Protein AF-0000000070212204 (afdb_homodimer)

Organism: Alternaria alternata (NCBI:txid5599)

pLDDT: mean 87.78, std 20.11, range [20.36, 98.94]

Sequence (1018 aa):
MLTKSFLTSSMLAALAAAAPAPQDGYSVAPQEVGDVAGYTDADASFSVTFMPAGTPASVFGPDSQVAAIPTAPGSAPPRRSSDVTGATSHGPYDGTPTTTGAAKAPTTIGTVIPPLGPAPTATYYNTDGKPQNPMPIPYQPAGGLGTNGTEPRYMVNSDFDFESITLGLYQEWIELDSFNNGLAVFSEQEFLDAGLTAEDRAYIAFMAIQETGHATLLTNMLGETAPPQCTYNYPYRTVREFIDWNMKLTRFGESGVWGFLAHMDAREVANLLSQSIATEARQQISFRQMLGLPPQPVWFETGIPQSWQWTYLAPYISSCPENTTRLAWQNFPALFIDNQPNPNRFSPNDTKPHEVAGDRVADPADSTIPADESCVNINGTEHPGYSCGPAIARNRSEPLSFPGKLVNLTWENPGLAVGPNNSYITDTAAGAPAFVAWVSQLNLTYTPLEITGNNTGYTYQPAGEVYEGDPAVNDTMFVALTDANPFLTPFNLSMINPHVVALGLYQAGMLTKSFLTSSMLAALAAAAPAPQDGYSVAPQEVGDVAGYTDADASFSVTFMPAGTPASVFGPDSQVAAIPTAPGSAPPRRSSDVTGATSHGPYDGTPTTTGAAKAPTTIGTVIPPLGPAPTATYYNTDGKPQNPMPIPYQPAGGLGTNGTEPRYMVNSDFDFESITLGLYQEWIELDSFNNGLAVFSEQEFLDAGLTAEDRAYIAFMAIQETGHATLLTNMLGETAPPQCTYNYPYRTVREFIDWNMKLTRFGESGVWGFLAHMDAREVANLLSQSIATEARQQISFRQMLGLPPQPVWFETGIPQSWQWTYLAPYISSCPENTTRLAWQNFPALFIDNQPNPNRFSPNDTKPHEVAGDRVADPADSTIPADESCVNINGTEHPGYSCGPAIARNRSEPLSFPGKLVNLTWENPGLAVGPNNSYITDTAAGAPAFVAWVSQLNLTYTPLEITGNNTGYTYQPAGEVYEGDPAVNDTMFVALTDANPFLTPFNLSMINPHVVALGLYQAG

Radius of gyration: 29.25 Å; Cα contacts (8 Å, |Δi|>4): 2315; chains: 2; bounding box: 67×158×64 Å

Secondary structure (DSSP, 8-state):
-----------------------TT---------S-TT-TT----------TT----S---PPPP--B-------PPPP----S-S---BS---S--SS-SS---S-B--S------B-TT-----SSSS--S-BSSTT--S--TT-SSPBP--S--SHHHHHHHHHHHHHHHHHHHHHHHHHHHS-HHHHHHTT--HHHHHHHHHHHHHHHHHHHHHHHHH-TT-----EE----SSHHHHHHHHHHHHHHHHHHHHHHGGG-S-HHHHHHHHHHHHHHHHHHHHHHHHTTS-S--SSS-----HHHHHHHHGGGEEE--TTPPP-----PPBEEETT---TTBS-GGGPPTT-BSSSSTTPPBP----GGGB-TTS-TTTSTTT--SS-S----SS-S--TTBEEEEEEPPS--EESSTT-EE------S--EEEEEETTEEEEEE-EEEETTEEEEE----BSSTT-BSS-SEEEEEEESS-----GGGGGGGGGGEEEEEEEE--/-----------------------TT---------S-TT-TT----------------S---PPPP--B-------PPPP----S-S---BS---S--SS-SS---S-B--S------B-TT-----SSSS--S-BSSTT--S--TT-SSPBP--S--SHHHHHHHHHHHHHHHHHHHHHHHHHHHS-HHHHHHTT--HHHHHHHHHHHHHHHHHHHHHHHHH-TT-----EE----SSHHHHHHHHHHHHHHHHHHHHHHGGG-S-HHHHHHHHHHHHHHHHHHHHHHHHTTS-S--SSS-----HHHHHHHHGGGEEE--TTPPP-----PPBEEETT---TTBS-GGGPPTT-BSSSSTTPPBP----GGGB-TTS-TTTSTTT--SS-S----SS-S--TTBEEEEEEPPS--EESSTT-EE------S--EEEEEETTEEEEEE-EEEETTEEEEE----BSSTT-BSS-SEEEEEEESS-----GGGGGGGGGGEEEEEEEE--

InterPro domains:
  IPR039254 Protein Rds1 [PTHR38705] (68-509)

Foldseek 3Di:
DDPPPPPDPPPPPPPPPDPPDPPPPVLPPVPPVPDPPPCPPVPPVDPPPPPDDDDDDPDDDDDDDDDDDDDDDDDDPDFDDVPCVDDFDADAADDADPFFAFDDDPDDDDDADDDDDDDPPPDDDDDDPDQDDDAPDPPHGPDDPPPPPDDADQAADDPLRQQLLLLLLQLLQVLLVLLVVLLVPDDQVLCVVLVHHPVNNVVSNVVSVLSRVSNRSSCVRNDPQRFDHFYWYALDDGSLQSLLLSLLSLQLSLQQCVQCLVVGPRVNNSVVVVVSSVVSLVVNLQSQLQQLHFSDQAPFFHHDHSLQSCQQSFQTGRAGDPPRDGHRHAHAWAKDFQLFFASQFLASVPGDGPQFSDDGFSGHGNNPDDPVGGQSPPDCVVPAQRHSHRDNGHNHSHFSADFFDKTKMAIDAWQFFGDDSSRYTHDALADDFFWKWWTFGWDTDIWGWADDDDRITITTHHQDAPDVPGGRDAAKTKMFTFNDRDDDTSNPNCSRRNGGNHIHIHGRD/DPPPPPPPPPPPPPPPPDPPDPPPPVLPPVPPVPDPPPCPPVPPVDPPVPPPDDPDDPDDDDDDDDDDDDDDDDDDPDFDDVPCVDDFDADAADDDDPFFAFDDDPDDDDDADDDDDDDPPPDDDDDDPDQDDDAPDPPHGPDDPPPPPDDADQAADDPLRQQLLLLLLQLLQVLLVLLVVLLVPDDQVLCVVLVHHPVNNVVSNVVSVLSRVSNRSSCVRNDPQRFDHFHWYALDDGSLQSLLLSLLSLQLSLQQCVQCLVVGPRVNNSVVVVVSSVVSLVVNLQSQLQQLHFSDQAPFFHHDHSLQSCQQSFQTGRAGDPPRDGHRHAHAWAKDFQLFFASQFLASVPGHGPQFSDDGFSGHGNNPDDPVGGQSPPDCVVPAQRHSHRDNGHNHSHFSADFFDKTKMAIDAWQFFGDDSSRYTHDALADDFFWKWWTFGWDTDIWGWAADDDRITITTHHQDAPDVPGGRDAAKTKMFTFNDDDDDTSNVNCSRRNGGNHIHIHGRD

Structure (mmCIF, N/CA/C/O backbone):
data_AF-0000000070212204-model_v1
#
loop_
_entity.id
_entity.type
_entity.pdbx_description
1 polymer 'Stress response protein Rds1'
#
loop_
_atom_site.group_PDB
_atom_site.id
_atom_site.type_symbol
_atom_site.label_atom_id
_atom_site.label_alt_id
_atom_site.label_comp_id
_atom_site.label_asym_id
_atom_site.label_entity_id
_atom_site.label_seq_id
_atom_site.pdbx_PDB_ins_code
_atom_site.Cartn_x
_atom_site.Cartn_y
_atom_site.Cartn_z
_atom_site.occupancy
_atom_site.B_iso_or_equiv
_atom_site.auth_seq_id
_atom_site.auth_comp_id
_atom_site.auth_asym_id
_atom_site.auth_atom_id
_atom_site.pdbx_PDB_model_num
ATOM 1 N N . MET A 1 1 ? -9.695 78.625 -32.844 1 25.23 1 MET A N 1
ATOM 2 C CA . MET A 1 1 ? -10.172 78.312 -31.5 1 25.23 1 MET A CA 1
ATOM 3 C C . MET A 1 1 ? -10.93 77 -31.469 1 25.23 1 MET A C 1
ATOM 5 O O . MET A 1 1 ? -11.852 76.75 -32.281 1 25.23 1 MET A O 1
ATOM 9 N N . LEU A 1 2 ? -10.305 75.812 -30.984 1 24.42 2 LEU A N 1
ATOM 10 C CA . LEU A 1 2 ? -10.328 74.375 -31.141 1 24.42 2 LEU A CA 1
ATOM 11 C C . LEU A 1 2 ? -11.562 73.812 -30.484 1 24.42 2 LEU A C 1
ATOM 13 O O . LEU A 1 2 ? -11.82 74 -29.312 1 24.42 2 LEU A O 1
ATOM 17 N N . THR A 1 3 ? -12.609 73.625 -31.234 1 20.45 3 THR A N 1
ATOM 18 C CA . THR A 1 3 ? -13.938 73.062 -30.953 1 20.45 3 THR A CA 1
ATOM 19 C C . THR A 1 3 ? -13.859 71.75 -30.219 1 20.45 3 THR A C 1
ATOM 21 O O . THR A 1 3 ? -13.211 70.812 -30.688 1 20.45 3 THR A O 1
ATOM 24 N N . LYS A 1 4 ? -13.898 71.812 -28.875 1 23.97 4 LYS A N 1
ATOM 25 C CA . LYS A 1 4 ? -13.836 70.875 -27.781 1 23.97 4 LYS A CA 1
ATOM 26 C C . LYS A 1 4 ? -14.875 69.75 -27.969 1 23.97 4 LYS A C 1
ATOM 28 O O . LYS A 1 4 ? -16.078 70 -27.906 1 23.97 4 LYS A O 1
ATOM 33 N N . SER A 1 5 ? -14.68 68.812 -28.953 1 22.23 5 SER A N 1
ATOM 34 C CA . SER A 1 5 ? -15.594 67.688 -29.297 1 22.23 5 SER A CA 1
ATOM 35 C C . SER A 1 5 ? -15.891 66.812 -28.094 1 22.23 5 SER A C 1
ATOM 37 O O . SER A 1 5 ? -14.977 66.375 -27.406 1 22.23 5 SER A O 1
ATOM 39 N N . PHE A 1 6 ? -16.969 67.062 -27.359 1 25.66 6 PHE A N 1
ATOM 40 C CA . PHE A 1 6 ? -17.531 66.375 -26.172 1 25.66 6 PHE A CA 1
ATOM 41 C C . PHE A 1 6 ? -17.797 64.938 -26.438 1 25.66 6 PHE A C 1
ATOM 43 O O . PHE A 1 6 ? -18.672 64.562 -27.25 1 25.66 6 PHE A O 1
ATOM 50 N N . LEU A 1 7 ? -16.781 64.062 -26.672 1 24.19 7 LEU A N 1
ATOM 51 C CA . LEU A 1 7 ? -17.031 62.625 -26.922 1 24.19 7 LEU A CA 1
ATOM 52 C C . LEU A 1 7 ? -17.812 62 -25.766 1 24.19 7 LEU A C 1
ATOM 54 O O . LEU A 1 7 ? -17.438 62.156 -24.609 1 24.19 7 LEU A O 1
ATOM 58 N N . THR A 1 8 ? -19.109 61.812 -25.844 1 22.62 8 THR A N 1
ATOM 59 C CA . THR A 1 8 ? -20.109 61.188 -24.984 1 22.62 8 THR A CA 1
ATOM 60 C C . THR A 1 8 ? -19.688 59.75 -24.625 1 22.62 8 THR A C 1
ATOM 62 O O . THR A 1 8 ? -19.328 58.969 -25.516 1 22.62 8 THR A O 1
ATOM 65 N N . SER A 1 9 ? -19.172 59.438 -23.422 1 22.69 9 SER A N 1
ATOM 66 C CA . SER A 1 9 ? -18.719 58.25 -22.719 1 22.69 9 SER A CA 1
ATOM 67 C C . SER A 1 9 ? -19.844 57.188 -22.641 1 22.69 9 SER A C 1
ATOM 69 O O . SER A 1 9 ? -20.844 57.406 -21.953 1 22.69 9 SER A O 1
ATOM 71 N N . SER A 1 10 ? -20.281 56.562 -23.766 1 22.59 10 SER A N 1
ATOM 72 C CA . SER A 1 10 ? -21.312 55.531 -23.688 1 22.59 10 SER A CA 1
ATOM 73 C C . SER A 1 10 ? -20.938 54.438 -22.703 1 22.59 10 SER A C 1
ATOM 75 O O . SER A 1 10 ? -19.812 53.938 -22.75 1 22.59 10 SER A O 1
ATOM 77 N N . MET A 1 11 ? -21.578 54.312 -21.531 1 22.73 11 MET A N 1
ATOM 78 C CA . MET A 1 11 ? -21.562 53.375 -20.406 1 22.73 11 MET A CA 1
ATOM 79 C C . MET A 1 11 ? -21.922 51.969 -20.859 1 22.73 11 MET A C 1
ATOM 81 O O . MET A 1 11 ? -23.062 51.719 -21.25 1 22.73 11 MET A O 1
ATOM 85 N N . LEU A 1 12 ? -21.141 51.281 -21.734 1 21.89 12 LEU A N 1
ATOM 86 C CA . LEU A 1 12 ? -21.5 49.906 -22.109 1 21.89 12 LEU A CA 1
ATOM 87 C C . LEU A 1 12 ? -21.641 49.031 -20.875 1 21.89 12 LEU A C 1
ATOM 89 O O . LEU A 1 12 ? -20.688 48.844 -20.125 1 21.89 12 LEU A O 1
ATOM 93 N N . ALA A 1 13 ? -22.844 48.938 -20.281 1 23.09 13 ALA A N 1
ATOM 94 C CA . ALA A 1 13 ? -23.266 48.031 -19.219 1 23.09 13 ALA A CA 1
ATOM 95 C C . ALA A 1 13 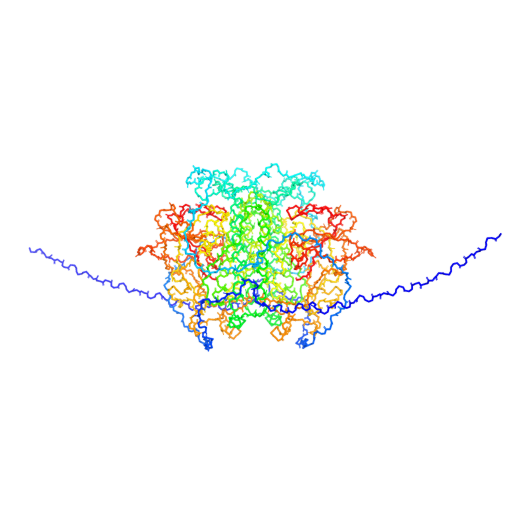? -22.922 46.562 -19.562 1 23.09 13 ALA A C 1
ATOM 97 O O . ALA A 1 13 ? -23.375 46.031 -20.578 1 23.09 13 ALA A O 1
ATOM 98 N N . ALA A 1 14 ? -21.672 46.156 -19.406 1 23.11 14 ALA A N 1
ATOM 99 C CA . ALA A 1 14 ? -21.234 44.781 -19.641 1 23.11 14 ALA A CA 1
ATOM 100 C C . ALA A 1 14 ? -22.172 43.781 -18.953 1 23.11 14 ALA A C 1
ATOM 102 O O . ALA A 1 14 ? -22.359 43.812 -17.734 1 23.11 14 ALA A O 1
ATOM 103 N N . LEU A 1 15 ? -23.234 43.469 -19.562 1 22.72 15 LEU A N 1
ATOM 104 C CA . LEU A 1 15 ? -24.156 42.406 -19.141 1 22.72 15 LEU A CA 1
ATOM 105 C C . LEU A 1 15 ? -23.406 41.156 -18.719 1 22.72 15 LEU A C 1
ATOM 107 O O . LEU A 1 15 ? -22.594 40.625 -19.484 1 22.72 15 LEU A O 1
ATOM 111 N N . ALA A 1 16 ? -23.125 41 -17.453 1 24.22 16 ALA A N 1
ATOM 112 C CA . ALA A 1 16 ? -22.562 39.812 -16.828 1 24.22 16 ALA A CA 1
ATOM 113 C C . ALA A 1 16 ? -23.281 38.562 -17.297 1 24.22 16 ALA A C 1
ATOM 115 O O . ALA A 1 16 ? -24.469 38.375 -17.016 1 24.22 16 ALA A O 1
ATOM 116 N N . ALA A 1 17 ? -23.125 38.156 -18.438 1 23.22 17 ALA A N 1
ATOM 117 C CA . ALA A 1 17 ? -23.75 36.906 -18.859 1 23.22 17 ALA A CA 1
ATOM 118 C C . ALA A 1 17 ? -23.625 35.844 -17.766 1 23.22 17 ALA A C 1
ATOM 120 O O . ALA A 1 17 ? -22.547 35.625 -17.203 1 23.22 17 ALA A O 1
ATOM 121 N N . ALA A 1 18 ? -24.656 35.594 -17.094 1 26.22 18 ALA A N 1
ATOM 122 C CA . ALA A 1 18 ? -24.828 34.469 -16.172 1 26.22 18 ALA A CA 1
ATOM 123 C C . ALA A 1 18 ? -24.234 33.188 -16.766 1 26.22 18 ALA A C 1
ATOM 125 O O . ALA A 1 18 ? -24.469 32.875 -17.938 1 26.22 18 ALA A O 1
ATOM 126 N N . ALA A 1 19 ? -23.047 32.875 -16.359 1 27.02 19 ALA A N 1
ATOM 127 C CA . ALA A 1 19 ? -22.516 31.578 -16.75 1 27.02 19 ALA A CA 1
ATOM 128 C C . ALA A 1 19 ? -23.609 30.516 -16.766 1 27.02 19 ALA A C 1
ATOM 130 O O . ALA A 1 19 ? -24.469 30.484 -15.891 1 27.02 19 ALA A O 1
ATOM 131 N N . PRO A 1 20 ? -24.031 30.047 -17.922 1 26 20 PRO A N 1
ATOM 132 C CA . PRO A 1 20 ? -25.062 29.016 -17.906 1 26 20 PRO A CA 1
ATOM 133 C C . PRO A 1 20 ? -24.906 28.047 -16.734 1 26 20 PRO A C 1
ATOM 135 O O . PRO A 1 20 ? -23.797 27.875 -16.203 1 26 20 PRO A O 1
ATOM 138 N N . ALA A 1 21 ? -25.953 27.828 -16.016 1 26.83 21 ALA A N 1
ATOM 139 C CA . ALA A 1 21 ? -26.047 26.781 -15.016 1 26.83 21 ALA A CA 1
ATOM 140 C C . ALA A 1 21 ? -25.312 25.516 -15.445 1 26.83 21 ALA A C 1
ATOM 142 O O . ALA A 1 21 ? -25.344 25.141 -16.625 1 26.83 21 ALA A O 1
ATOM 143 N N . PRO A 1 22 ? -24.25 25.344 -14.789 1 25.78 22 PRO A N 1
ATOM 144 C CA . PRO A 1 22 ? -23.641 24.062 -15.156 1 25.78 22 PRO A CA 1
ATOM 145 C C . PRO A 1 22 ? -24.672 23.016 -15.578 1 25.78 22 PRO A C 1
ATOM 147 O O . PRO A 1 22 ? -25.781 22.984 -15.039 1 25.78 22 PRO A O 1
ATOM 150 N N . GLN A 1 23 ? -24.828 22.844 -16.844 1 22.45 23 GLN A N 1
ATOM 151 C CA . GLN A 1 23 ? -25.641 21.734 -17.344 1 22.45 23 GLN A CA 1
ATOM 152 C C . GLN A 1 23 ? -25.641 20.562 -16.359 1 22.45 23 GLN A C 1
ATOM 154 O O . GLN A 1 23 ? -24.625 20.25 -15.75 1 22.45 23 GLN A O 1
ATOM 159 N N . ASP A 1 24 ? -26.828 20.234 -15.875 1 24.52 24 ASP A N 1
ATOM 160 C CA . ASP A 1 24 ? -27.281 19.141 -15.008 1 24.52 24 ASP A CA 1
ATOM 161 C C . ASP A 1 24 ? -26.516 17.859 -15.32 1 24.52 24 ASP A C 1
ATOM 163 O O . ASP A 1 24 ? -26.781 16.812 -14.711 1 24.52 24 ASP A O 1
ATOM 167 N N . GLY A 1 25 ? -26.062 17.844 -16.594 1 24.17 25 GLY A N 1
ATOM 168 C CA . GLY A 1 25 ? -25.875 16.5 -17.125 1 24.17 25 GLY A CA 1
ATOM 169 C C . GLY A 1 25 ? -24.75 15.742 -16.438 1 24.17 25 GLY A C 1
ATOM 170 O O . GLY A 1 25 ? -24.266 14.727 -16.953 1 24.17 25 GLY A O 1
ATOM 171 N N . TYR A 1 26 ? -24.016 16.469 -15.711 1 23.05 26 TYR A N 1
ATOM 172 C CA . TYR A 1 26 ? -22.953 15.555 -15.281 1 23.05 26 TYR A CA 1
ATOM 173 C C . TYR A 1 26 ? -23.516 14.484 -14.352 1 23.05 26 TYR A C 1
ATOM 175 O O . TYR A 1 26 ? -23.172 14.438 -13.172 1 23.05 26 TYR A O 1
ATOM 183 N N . SER A 1 27 ? -24.859 14.508 -14.234 1 24.33 27 SER A N 1
ATOM 184 C CA . SER A 1 27 ? -25.219 13.242 -13.594 1 24.33 27 SER A CA 1
ATOM 185 C C . SER A 1 27 ? -24.438 12.078 -14.203 1 24.33 27 SER A C 1
ATOM 187 O O . SER A 1 27 ? -24.672 11.695 -15.352 1 24.33 27 SER A O 1
ATOM 189 N N . VAL A 1 28 ? -23.203 12.195 -14.047 1 26.28 28 VAL A N 1
ATOM 190 C CA . VAL A 1 28 ? -22.781 10.867 -14.469 1 26.28 28 VAL A CA 1
ATOM 191 C C . VAL A 1 28 ? -23.719 9.812 -13.891 1 26.28 28 VAL A C 1
ATOM 193 O O . VAL A 1 28 ? -23.828 9.664 -12.672 1 26.28 28 VAL A O 1
ATOM 196 N N . ALA A 1 29 ? -24.812 9.656 -14.359 1 28.08 29 ALA A N 1
ATOM 197 C CA . ALA A 1 29 ? -25.625 8.484 -14.055 1 28.08 29 ALA A CA 1
ATOM 198 C C . ALA A 1 29 ? -24.781 7.328 -13.555 1 28.08 29 ALA A C 1
ATOM 200 O O . ALA A 1 29 ? -23.625 7.168 -13.977 1 28.08 29 ALA A O 1
ATOM 201 N N . PRO A 1 30 ? -25.141 6.797 -12.398 1 30.34 30 PRO A N 1
ATOM 202 C CA . PRO A 1 30 ? -24.422 5.562 -12.07 1 30.34 30 PRO A CA 1
ATOM 203 C C . PRO A 1 30 ? -24.047 4.75 -13.305 1 30.34 30 PRO A C 1
ATOM 205 O O . PRO A 1 30 ? -24.891 4.484 -14.164 1 30.34 30 PRO A O 1
ATOM 208 N N . GLN A 1 31 ? -23 5.109 -13.945 1 29.66 31 GLN A N 1
ATOM 209 C CA . GLN A 1 31 ? -22.656 4.254 -15.078 1 29.66 31 GLN A CA 1
ATOM 210 C C . GLN A 1 31 ? -23.062 2.805 -14.812 1 29.66 31 GLN A C 1
ATOM 212 O O . GLN A 1 31 ? -22.547 2.168 -13.891 1 29.66 31 GLN A O 1
ATOM 217 N N . GLU A 1 32 ? -24.297 2.549 -14.945 1 32.28 32 GLU A N 1
ATOM 218 C CA . GLU A 1 32 ? -24.547 1.121 -15.109 1 32.28 32 GLU A CA 1
ATOM 219 C C . GLU A 1 32 ? -23.375 0.416 -15.766 1 32.28 32 GLU A C 1
ATOM 221 O O . GLU A 1 32 ? -22.812 0.903 -16.75 1 32.28 32 GLU A O 1
ATOM 226 N N . VAL A 1 33 ? -22.516 -0.085 -14.867 1 42.12 33 VAL A N 1
ATOM 227 C CA . VAL A 1 33 ? -21.578 -0.994 -15.508 1 42.12 33 VAL A CA 1
ATOM 228 C C . VAL A 1 33 ? -22.266 -1.702 -16.672 1 42.12 33 VAL A C 1
ATOM 230 O O . VAL A 1 33 ? -23.094 -2.594 -16.469 1 42.12 33 VAL A O 1
ATOM 233 N N . GLY A 1 34 ? -22.844 -0.932 -17.625 1 41.25 34 GLY A N 1
ATOM 234 C CA . GLY A 1 34 ? -23.328 -1.59 -18.828 1 41.25 34 GLY A CA 1
ATOM 235 C C . GLY A 1 34 ? -22.422 -2.703 -19.312 1 41.25 34 GLY A C 1
ATOM 236 O O . GLY A 1 34 ? -21.5 -3.111 -18.609 1 41.25 34 GLY A O 1
ATOM 237 N N . ASP A 1 35 ? -22.656 -3.238 -20.422 1 49.91 35 ASP A N 1
ATOM 238 C CA . ASP A 1 35 ? -21.875 -4.242 -21.141 1 49.91 35 ASP A CA 1
ATOM 239 C C . ASP A 1 35 ? -20.406 -3.822 -21.266 1 49.91 35 ASP A C 1
ATOM 241 O O . ASP A 1 35 ? -20.109 -2.701 -21.688 1 49.91 35 ASP A O 1
ATOM 245 N N . VAL A 1 36 ? -19.719 -4.426 -20.375 1 55.72 36 VAL A N 1
ATOM 246 C CA . VAL A 1 36 ? -18.297 -4.148 -20.5 1 55.72 36 VAL A CA 1
ATOM 247 C C . VAL A 1 36 ? -17.891 -4.203 -21.984 1 55.72 36 VAL A C 1
ATOM 249 O O . VAL A 1 36 ? -18.062 -5.23 -22.641 1 55.72 36 VAL A O 1
ATOM 252 N N . ALA A 1 37 ? -17.578 -3.137 -22.562 1 55.41 37 ALA A N 1
ATOM 253 C CA . ALA A 1 37 ? -17.172 -3.086 -23.969 1 55.41 37 ALA A CA 1
ATOM 254 C C . ALA A 1 37 ? -16.062 -4.102 -24.266 1 55.41 37 ALA A C 1
ATOM 256 O O . ALA A 1 37 ? -15.094 -4.207 -23.516 1 55.41 37 ALA A O 1
ATOM 257 N N . GLY A 1 38 ? -16.297 -4.953 -25.219 1 54.94 38 GLY A N 1
ATOM 258 C CA . GLY A 1 38 ? -15.328 -5.941 -25.641 1 54.94 38 GLY A CA 1
ATOM 259 C C . GLY A 1 38 ? -15.602 -7.328 -25.094 1 54.94 38 GLY A C 1
ATOM 260 O O . GLY A 1 38 ? -14.945 -8.297 -25.484 1 54.94 38 GLY A O 1
ATOM 261 N N . TYR A 1 39 ? -16.516 -7.285 -24.156 1 55.19 39 TYR A N 1
ATOM 262 C CA . TYR A 1 39 ? -16.875 -8.586 -23.594 1 55.19 39 TYR A CA 1
ATOM 263 C C . TYR A 1 39 ? -18.25 -9.031 -24.109 1 55.19 39 TYR A C 1
ATOM 265 O O . TYR A 1 39 ? -19.234 -9.023 -23.359 1 55.19 39 TYR A O 1
ATOM 273 N N . THR A 1 40 ? -18.562 -9.016 -25.438 1 48.47 40 THR A N 1
ATOM 274 C CA . THR A 1 40 ? -19.859 -9.344 -26.031 1 48.47 40 THR A CA 1
ATOM 275 C C . THR A 1 40 ? -20.219 -10.805 -25.781 1 48.47 40 THR A C 1
ATOM 277 O O . THR A 1 40 ? -21.391 -11.156 -25.719 1 48.47 40 THR A O 1
ATOM 280 N N . ASP A 1 41 ? -19.25 -11.695 -25.875 1 41.88 41 ASP A N 1
ATOM 281 C CA . ASP A 1 41 ? -19.547 -13.117 -25.734 1 41.88 41 ASP A CA 1
ATOM 282 C C . ASP A 1 41 ? -19.172 -13.609 -24.344 1 41.88 41 ASP A C 1
ATOM 284 O O . ASP A 1 41 ? -18.703 -14.742 -24.172 1 41.88 41 ASP A O 1
ATOM 288 N N . ALA A 1 42 ? -19.281 -12.75 -23.438 1 48.94 42 ALA A N 1
ATOM 289 C CA . ALA A 1 42 ? -18.859 -13.164 -22.109 1 48.94 42 ALA A CA 1
ATOM 290 C C . ALA A 1 42 ? -19.797 -14.227 -21.547 1 48.94 42 ALA A C 1
ATOM 292 O O . ALA A 1 42 ? -20.766 -13.898 -20.859 1 48.94 42 ALA A O 1
ATOM 293 N N . ASP A 1 43 ? -20.172 -15.258 -22.344 1 40.66 43 ASP A N 1
ATOM 294 C CA . ASP A 1 43 ? -20.953 -16.344 -21.75 1 40.66 43 ASP A CA 1
ATOM 295 C C . ASP A 1 43 ? -20.203 -16.984 -20.609 1 40.66 43 ASP A C 1
ATOM 297 O O . ASP A 1 43 ? -19.047 -17.375 -20.75 1 40.66 43 ASP A O 1
ATOM 301 N N . ALA A 1 44 ? -20.547 -16.641 -19.422 1 45.06 44 ALA A N 1
ATOM 302 C CA . ALA A 1 44 ? -20.078 -17.438 -18.297 1 45.06 44 ALA A CA 1
ATOM 303 C C . ALA A 1 44 ? -20.172 -18.938 -18.609 1 45.06 44 ALA A C 1
ATOM 305 O O . ALA A 1 44 ? -21.25 -19.453 -18.891 1 45.06 44 ALA A O 1
ATOM 306 N N . SER A 1 45 ? -19.281 -19.531 -19.234 1 43.59 45 SER A N 1
ATOM 307 C CA . SER A 1 45 ? -19.375 -20.953 -19.531 1 43.59 45 SER A CA 1
ATOM 308 C C . SER A 1 45 ? -19.719 -21.766 -18.281 1 43.59 45 SER A C 1
ATOM 310 O O . SER A 1 45 ? -19.75 -23 -18.312 1 43.59 45 SER A O 1
ATOM 312 N N . PHE A 1 46 ? -19.688 -21.109 -17.078 1 45.94 46 PHE A N 1
ATOM 313 C CA . PHE A 1 46 ? -19.906 -21.984 -15.922 1 45.94 46 PHE A CA 1
ATOM 314 C C . PHE A 1 46 ? -21.375 -21.953 -15.492 1 45.94 46 PHE A C 1
ATOM 316 O O . PHE A 1 46 ? -22.047 -20.922 -15.648 1 45.94 46 PHE A O 1
ATOM 323 N N . SER A 1 47 ? -22.094 -23.062 -15.766 1 42.22 47 SER A N 1
ATOM 324 C CA . SER A 1 47 ? -23.469 -23.188 -15.281 1 42.22 47 SER A CA 1
ATOM 325 C C . SER A 1 47 ? -23.5 -23.406 -13.773 1 42.22 47 SER A C 1
ATOM 327 O O . SER A 1 47 ? -23.266 -24.531 -13.297 1 42.22 47 SER A O 1
ATOM 329 N N . VAL A 1 48 ? -22.906 -22.594 -12.93 1 48.19 48 VAL A N 1
ATOM 330 C CA . VAL A 1 48 ? -23.188 -22.875 -11.523 1 48.19 48 VAL A CA 1
ATOM 331 C C . VAL A 1 48 ? -24.609 -22.453 -11.18 1 48.19 48 VAL A C 1
ATOM 333 O O . VAL A 1 48 ? -25.062 -21.375 -11.57 1 48.19 48 VAL A O 1
ATOM 336 N N . THR A 1 49 ? -25.484 -23.438 -11.109 1 41.16 49 THR A N 1
ATOM 337 C CA . THR A 1 49 ? -26.812 -23.125 -10.578 1 41.16 49 THR A CA 1
ATOM 338 C C . THR A 1 49 ? -26.703 -22.547 -9.172 1 41.16 49 THR A C 1
ATOM 340 O O . THR A 1 49 ? -26.25 -23.219 -8.25 1 41.16 49 THR A O 1
ATOM 3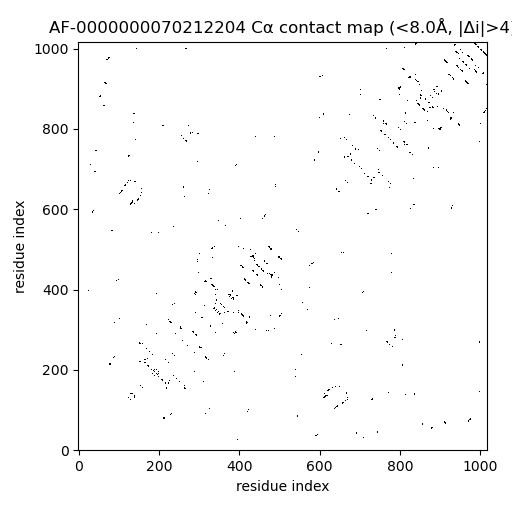43 N N . PHE A 1 50 ? -26.484 -21.344 -9.086 1 45 50 PHE A N 1
ATOM 344 C CA . PHE A 1 50 ? -26.594 -20.719 -7.766 1 45 50 PHE A CA 1
ATOM 345 C C . PHE A 1 50 ? -27.953 -21.016 -7.145 1 45 50 PHE A C 1
ATOM 347 O O . PHE A 1 50 ? -28.984 -20.781 -7.77 1 45 50 PHE A O 1
ATOM 354 N N . MET A 1 51 ? -28.078 -21.922 -6.387 1 43.38 51 MET A N 1
ATOM 355 C CA . MET A 1 51 ? -29.312 -22.047 -5.621 1 43.38 51 MET A CA 1
ATOM 356 C C . MET A 1 51 ? -29.469 -20.875 -4.645 1 43.38 51 MET A C 1
ATOM 358 O O . MET A 1 51 ? -28.641 -20.703 -3.746 1 43.38 51 MET A O 1
ATOM 362 N N . PRO A 1 52 ? -29.969 -19.844 -5.102 1 45.19 52 PRO A N 1
ATOM 363 C CA . PRO A 1 52 ? -30.141 -18.688 -4.215 1 45.19 52 PRO A CA 1
ATOM 364 C C . PRO A 1 52 ? -30.297 -19.078 -2.75 1 45.19 52 PRO A C 1
ATOM 366 O O . PRO A 1 52 ? -29.594 -18.547 -1.885 1 45.19 52 PRO A O 1
ATOM 369 N N . ALA A 1 53 ? -31.625 -19.406 -2.418 1 55.75 53 ALA A N 1
ATOM 370 C CA . ALA A 1 53 ? -32.531 -19.094 -1.32 1 55.75 53 ALA A CA 1
ATOM 371 C C . ALA A 1 53 ? -32.344 -20.047 -0.15 1 55.75 53 ALA A C 1
ATOM 373 O O . ALA A 1 53 ? -33.312 -20.438 0.52 1 55.75 53 ALA A O 1
ATOM 374 N N . GLY A 1 54 ? -31.062 -20.625 -0.154 1 71.25 54 GLY A N 1
ATOM 375 C CA . GLY A 1 54 ? -31.172 -21.422 1.057 1 71.25 54 GLY A CA 1
ATOM 376 C C . GLY A 1 54 ? -31.156 -20.594 2.324 1 71.25 54 GLY A C 1
ATOM 377 O O . GLY A 1 54 ? -30.797 -19.422 2.293 1 71.25 54 GLY A O 1
ATOM 378 N N . THR A 1 55 ? -31.781 -21.156 3.352 1 78.62 55 THR A N 1
ATOM 379 C CA . THR A 1 55 ? -31.859 -20.5 4.656 1 78.62 55 THR A CA 1
ATOM 380 C C . THR A 1 55 ? -30.5 -20.516 5.348 1 78.62 55 THR A C 1
ATOM 382 O O . THR A 1 55 ? -29.922 -21.578 5.574 1 78.62 55 THR A O 1
ATOM 385 N N . PRO A 1 56 ? -29.875 -19.359 5.504 1 79.56 56 PRO A N 1
ATOM 386 C CA . PRO A 1 56 ? -28.594 -19.297 6.227 1 79.56 56 PRO A CA 1
ATOM 387 C C . PRO A 1 56 ? -28.656 -19.984 7.586 1 79.56 56 PRO A C 1
ATOM 389 O O . PRO A 1 56 ? -29.734 -20.125 8.172 1 79.56 56 PRO A O 1
ATOM 392 N N . ALA A 1 57 ? -27.531 -20.406 8.039 1 80.88 57 ALA A N 1
ATOM 393 C CA . ALA A 1 57 ? -27.406 -21.031 9.352 1 80.88 57 ALA A CA 1
ATOM 394 C C . ALA A 1 57 ? -27.891 -20.094 10.453 1 80.88 57 ALA A C 1
ATOM 396 O O . ALA A 1 57 ? -27.688 -18.891 10.375 1 80.88 57 ALA A O 1
ATOM 397 N N . SER A 1 58 ? -28.547 -20.609 11.43 1 82.12 58 SER A N 1
ATOM 398 C CA . SER A 1 58 ? -28.922 -19.844 12.609 1 82.12 58 SER A CA 1
ATOM 399 C C . SER A 1 58 ? -28.328 -20.438 13.883 1 82.12 58 SER A C 1
ATOM 401 O O . SER A 1 58 ? -28.5 -19.891 14.969 1 82.12 58 SER A O 1
ATOM 403 N N . VAL A 1 59 ? -27.719 -21.625 13.68 1 79.56 59 VAL A N 1
ATOM 404 C CA . VAL A 1 59 ? -27.016 -22.297 14.766 1 79.56 59 VAL A CA 1
ATOM 405 C C . VAL A 1 59 ? -25.578 -22.578 14.336 1 79.56 59 VAL A C 1
ATOM 407 O O . VAL A 1 59 ? -25.328 -23 13.203 1 79.56 59 VAL A O 1
ATOM 410 N N . PHE A 1 60 ? -24.641 -22.219 15.18 1 80.44 60 PHE A N 1
ATOM 411 C CA . PHE A 1 60 ? -23.219 -22.266 14.82 1 80.44 60 PHE A CA 1
ATOM 412 C C . PHE A 1 60 ? -22.484 -23.25 15.727 1 80.44 60 PHE A C 1
ATOM 414 O O . PHE A 1 60 ? -21.875 -22.844 16.719 1 80.44 60 PHE A O 1
ATOM 421 N N . GLY A 1 61 ? -23 -24.562 15.898 1 64.56 61 GLY A N 1
ATOM 422 C CA . GLY A 1 61 ? -22.516 -25.625 16.781 1 64.56 61 GLY A CA 1
ATOM 423 C C . GLY A 1 61 ? -21.016 -25.828 16.703 1 64.56 61 GLY A C 1
ATOM 424 O O . GLY A 1 61 ? -20.328 -25.078 16.016 1 64.56 61 GLY A O 1
ATOM 425 N N . PRO A 1 62 ? -20.688 -27.047 17.344 1 67.81 62 PRO A N 1
ATOM 426 C CA . PRO A 1 62 ? -19.234 -27.266 17.469 1 67.81 62 PRO A CA 1
ATOM 427 C C . PRO A 1 62 ? -18.562 -27.531 16.125 1 67.81 62 PRO A C 1
ATOM 429 O O . PRO A 1 62 ? -19.188 -28.094 15.211 1 67.81 62 PRO A O 1
ATOM 432 N N . ASP A 1 63 ? -17.438 -27.078 15.945 1 68.5 63 ASP A N 1
ATOM 433 C CA . ASP A 1 63 ? -16.578 -27.266 14.781 1 68.5 63 ASP A CA 1
ATOM 434 C C . ASP A 1 63 ? -16.031 -28.688 14.711 1 68.5 63 ASP A C 1
ATOM 436 O O . ASP A 1 63 ? -15.984 -29.375 15.727 1 68.5 63 ASP A O 1
ATOM 440 N N . SER A 1 64 ? -15.984 -29.203 13.414 1 73.5 64 SER A N 1
ATOM 441 C CA . SER A 1 64 ? -15.242 -30.453 13.266 1 73.5 64 SER A CA 1
ATOM 442 C C . SER A 1 64 ? -13.883 -30.375 13.945 1 73.5 64 SER A C 1
ATOM 444 O O . SER A 1 64 ? -13.25 -29.312 13.961 1 73.5 64 SER A O 1
ATOM 446 N N . GLN A 1 65 ? -13.602 -31.453 14.641 1 75.25 65 GLN A N 1
ATOM 447 C CA . GLN A 1 65 ? -12.234 -31.578 15.141 1 75.25 65 GLN A CA 1
ATOM 448 C C . GLN A 1 65 ? -11.25 -31.844 14.008 1 75.25 65 GLN A C 1
ATOM 450 O O . GLN A 1 65 ? -11.531 -32.625 13.102 1 75.25 65 GLN A O 1
ATOM 455 N N . VAL A 1 66 ? -10.273 -31.016 13.891 1 83.25 66 VAL A N 1
ATOM 456 C CA . VAL A 1 66 ? -9.25 -31.219 12.875 1 83.25 66 VAL A CA 1
ATOM 457 C C . VAL A 1 66 ? -7.926 -31.594 13.547 1 83.25 66 VAL A C 1
ATOM 459 O O . VAL A 1 66 ? -7.676 -31.219 14.695 1 83.25 66 VAL A O 1
ATOM 462 N N . ALA A 1 67 ? -7.086 -32.406 12.844 1 84.94 67 ALA A N 1
ATOM 463 C CA . ALA A 1 67 ? -5.789 -32.844 13.367 1 84.94 67 ALA A CA 1
ATOM 464 C C . ALA A 1 67 ? -4.867 -31.656 13.594 1 84.94 67 ALA A C 1
ATOM 466 O O . ALA A 1 67 ? -4.773 -30.766 12.75 1 84.94 67 ALA A O 1
ATOM 467 N N . ALA A 1 68 ? -4.277 -31.594 14.781 1 90.06 68 ALA A N 1
ATOM 468 C CA . ALA A 1 68 ? -3.359 -30.531 15.188 1 90.06 68 ALA A CA 1
ATOM 469 C C . ALA A 1 68 ? -2.404 -31.016 16.266 1 90.06 68 ALA A C 1
ATOM 471 O O . ALA A 1 68 ? -2.613 -32.094 16.859 1 90.06 68 ALA A O 1
ATOM 472 N N . ILE A 1 69 ? -1.316 -30.312 16.375 1 88.5 69 ILE A N 1
ATOM 473 C CA . ILE A 1 69 ? -0.389 -30.578 17.469 1 88.5 69 ILE A CA 1
ATOM 474 C C . ILE A 1 69 ? -0.289 -29.359 18.375 1 88.5 69 ILE A C 1
ATOM 476 O O . ILE A 1 69 ? -0.548 -28.234 17.953 1 88.5 69 ILE A O 1
ATOM 480 N N . PRO A 1 70 ? 0.067 -29.609 19.625 1 83.44 70 PRO A N 1
ATOM 481 C CA . PRO A 1 70 ? 0.355 -28.453 20.469 1 83.44 70 PRO A CA 1
ATOM 482 C C . PRO A 1 70 ? 1.582 -27.672 20.016 1 83.44 70 PRO A C 1
ATOM 484 O O . PRO A 1 70 ? 2.52 -28.25 19.453 1 83.44 70 PRO A O 1
ATOM 487 N N . THR A 1 71 ? 1.407 -26.391 20.125 1 85.81 71 THR A N 1
ATOM 488 C CA . THR A 1 71 ? 2.539 -25.547 19.766 1 85.81 71 THR A CA 1
ATOM 489 C C . THR A 1 71 ? 2.957 -24.672 20.938 1 85.81 71 THR A C 1
ATOM 491 O O . THR A 1 71 ? 2.17 -24.438 21.859 1 85.81 71 THR A O 1
ATOM 494 N N . ALA A 1 72 ? 4.297 -24.422 21.094 1 76.75 72 ALA A N 1
ATOM 495 C CA . ALA A 1 72 ? 4.805 -23.422 22.016 1 76.75 72 ALA A CA 1
ATOM 496 C C . ALA A 1 72 ? 5.332 -22.203 21.25 1 76.75 72 ALA A C 1
ATOM 498 O O . ALA A 1 72 ? 6.012 -22.344 20.234 1 76.75 72 ALA A O 1
ATOM 499 N N . PRO A 1 73 ? 4.73 -21.062 21.719 1 66.94 73 PRO A N 1
ATOM 500 C CA . PRO A 1 73 ? 5.293 -19.906 21.047 1 66.94 73 PRO A CA 1
ATOM 501 C C . PRO A 1 73 ? 6.805 -19.781 21.203 1 66.94 73 PRO A C 1
ATOM 503 O O . PRO A 1 73 ? 7.348 -20.156 22.25 1 66.94 73 PRO A O 1
ATOM 506 N N . GLY A 1 74 ? 7.496 -19.812 20.172 1 67.62 74 GLY A N 1
ATOM 507 C CA . GLY A 1 74 ? 8.922 -19.562 20.297 1 67.62 74 GLY A CA 1
ATOM 508 C C . GLY A 1 74 ? 9.242 -18.203 20.906 1 67.62 74 GLY A C 1
ATOM 509 O O . GLY A 1 74 ? 8.344 -17.516 21.391 1 67.62 74 GLY A O 1
ATOM 510 N N . SER A 1 75 ? 10.508 -17.969 21.172 1 77.38 75 SER A N 1
ATOM 511 C CA . SER A 1 75 ? 10.969 -16.656 21.641 1 77.38 75 SER A CA 1
ATOM 512 C C . SER A 1 75 ? 10.852 -15.609 20.531 1 77.38 75 SER A C 1
ATOM 514 O O . SER A 1 75 ? 11.461 -15.742 19.469 1 77.38 75 SER A O 1
ATOM 516 N N . ALA A 1 76 ? 9.875 -14.75 20.656 1 82.69 76 ALA A N 1
ATOM 517 C CA . ALA A 1 76 ? 9.727 -13.664 19.688 1 82.69 76 ALA A CA 1
ATOM 518 C C . ALA A 1 76 ? 10.594 -12.469 20.078 1 82.69 76 ALA A C 1
ATOM 520 O O . ALA A 1 76 ? 10.773 -12.18 21.266 1 82.69 76 ALA A O 1
ATOM 521 N N . PRO A 1 77 ? 11.211 -11.836 19 1 86.5 77 PRO A N 1
ATOM 522 C CA . PRO A 1 77 ? 11.891 -10.578 19.344 1 86.5 77 PRO A CA 1
ATOM 523 C C . PRO A 1 77 ? 11 -9.617 20.125 1 86.5 77 PRO A C 1
ATOM 525 O O . PRO A 1 77 ? 9.797 -9.531 19.844 1 86.5 77 PRO A O 1
ATOM 528 N N . PRO A 1 78 ? 11.625 -8.898 21.047 1 85.62 78 PRO A N 1
ATOM 529 C CA . PRO A 1 78 ? 10.82 -8.023 21.891 1 85.62 78 PRO A CA 1
ATOM 530 C C . PRO A 1 78 ? 10.148 -6.898 21.109 1 85.62 78 PRO A C 1
ATOM 532 O O . PRO A 1 78 ? 10.727 -6.371 20.156 1 85.62 78 PRO A O 1
ATOM 535 N N . ARG A 1 79 ? 8.992 -6.617 21.484 1 88.56 79 ARG A N 1
ATOM 536 C CA . ARG A 1 79 ? 8.18 -5.539 20.922 1 88.56 79 ARG A CA 1
ATOM 537 C C . ARG A 1 79 ? 8.328 -4.262 21.75 1 88.56 79 ARG A C 1
ATOM 539 O O . ARG A 1 79 ? 8.297 -4.301 22.984 1 88.56 79 ARG A O 1
ATOM 546 N N . ARG A 1 80 ? 8.727 -3.229 20.984 1 84.88 80 ARG A N 1
ATOM 547 C CA . ARG A 1 80 ? 8.773 -1.925 21.641 1 84.88 80 ARG A CA 1
ATOM 548 C C . ARG A 1 80 ? 7.387 -1.289 21.703 1 84.88 80 ARG A C 1
ATOM 550 O O . ARG A 1 80 ? 6.809 -0.963 20.656 1 84.88 80 ARG A O 1
ATOM 557 N N . SER A 1 81 ? 6.824 -1.435 22.641 1 72.31 81 SER A N 1
ATOM 558 C CA . SER A 1 81 ? 5.523 -0.783 22.766 1 72.31 81 SER A CA 1
ATOM 559 C C . SER A 1 81 ? 5.414 -0.011 24.078 1 72.31 81 SER A C 1
ATOM 561 O O . SER A 1 81 ? 6.02 -0.389 25.078 1 72.31 81 SER A O 1
ATOM 563 N N . SER A 1 82 ? 5.34 1.198 23.953 1 56.94 82 SER A N 1
ATOM 564 C CA . SER A 1 82 ? 4.91 1.852 25.188 1 56.94 82 SER A CA 1
ATOM 565 C C . SER A 1 82 ? 3.615 1.244 25.719 1 56.94 82 SER A C 1
ATOM 567 O O . SER A 1 82 ? 2.553 1.422 25.125 1 56.94 82 SER A O 1
ATOM 569 N N . ASP A 1 83 ? 3.631 -0.2 25.75 1 51.12 83 ASP A N 1
ATOM 570 C CA . ASP A 1 83 ? 2.311 -0.403 26.344 1 51.12 83 ASP A CA 1
ATOM 571 C C . ASP A 1 83 ? 1.819 0.865 27.047 1 51.12 83 ASP A C 1
ATOM 573 O O . ASP A 1 83 ? 2.598 1.562 27.688 1 51.12 83 ASP A O 1
ATOM 577 N N . VAL A 1 84 ? 0.821 1.621 26.359 1 47.75 84 VAL A N 1
ATOM 578 C CA . VAL A 1 84 ? 0.502 2.854 27.078 1 47.75 84 VAL A CA 1
ATOM 579 C C . VAL A 1 84 ? 0.83 2.693 28.562 1 47.75 84 VAL A C 1
ATOM 581 O O . VAL A 1 84 ? 0.118 1.996 29.281 1 47.75 84 VAL A O 1
ATOM 584 N N . THR A 1 85 ? 2.035 2.113 28.609 1 44.94 85 THR A N 1
ATOM 585 C CA . THR A 1 85 ? 2.619 1.764 29.906 1 44.94 85 THR A CA 1
ATOM 586 C C . THR A 1 85 ? 2.16 2.734 30.984 1 44.94 85 THR A C 1
ATOM 588 O O . THR A 1 85 ? 2.379 2.496 32.188 1 44.94 85 THR A O 1
ATOM 591 N N . GLY A 1 86 ? 1.545 3.773 30.641 1 49.41 86 GLY A N 1
ATOM 592 C CA . GLY A 1 86 ? 1.025 4.684 31.641 1 49.41 86 GLY A CA 1
ATOM 593 C C . GLY A 1 86 ? 0.161 5.789 31.062 1 49.41 86 GLY A C 1
ATOM 594 O O . GLY A 1 86 ? -0.182 5.758 29.891 1 49.41 86 GLY A O 1
ATOM 595 N N . ALA A 1 87 ? -0.214 6.535 31.906 1 53.66 87 ALA A N 1
ATOM 596 C CA . ALA A 1 87 ? -1.043 7.707 31.641 1 53.66 87 ALA A CA 1
ATOM 597 C C . ALA A 1 87 ? -0.363 8.648 30.641 1 53.66 87 ALA A C 1
ATOM 599 O O . ALA A 1 87 ? 0.842 8.891 30.734 1 53.66 87 ALA A O 1
ATOM 600 N N . THR A 1 88 ? -0.854 8.672 29.438 1 75.56 88 THR A N 1
ATOM 601 C CA . THR A 1 88 ? -0.415 9.719 28.531 1 75.56 88 THR A CA 1
ATOM 602 C C . THR A 1 88 ? -1.28 10.969 28.672 1 75.56 88 THR A C 1
ATOM 604 O O . THR A 1 88 ? -2.328 10.93 29.328 1 75.56 88 THR A O 1
ATOM 607 N N . SER A 1 89 ? -0.752 12.086 28.438 1 82.5 89 SER A N 1
ATOM 608 C CA . SER A 1 89 ? -1.492 13.344 28.453 1 82.5 89 SER A CA 1
ATOM 609 C C . SER A 1 89 ? -1.678 13.898 27.047 1 82.5 89 SER A C 1
ATOM 611 O O . SER A 1 89 ? -0.923 13.555 26.141 1 82.5 89 SER A O 1
ATOM 613 N N . HIS A 1 90 ? -2.781 14.578 26.938 1 90.69 90 HIS A N 1
ATOM 614 C CA . HIS A 1 90 ? -3.121 15.188 25.641 1 90.69 90 HIS A CA 1
ATOM 615 C C . HIS A 1 90 ? -3.463 16.656 25.812 1 90.69 90 HIS A C 1
ATOM 617 O O . HIS A 1 90 ? -3.965 17.078 26.859 1 90.69 90 HIS A O 1
ATOM 623 N N . GLY A 1 91 ? -3.203 17.422 24.812 1 90.69 91 GLY A N 1
ATOM 624 C CA . GLY A 1 91 ? -3.477 18.844 24.844 1 90.69 91 GLY A CA 1
ATOM 625 C C . GLY A 1 91 ? -2.281 19.688 24.438 1 90.69 91 GLY A C 1
ATOM 626 O O . GLY A 1 91 ? -1.203 19.156 24.156 1 90.69 91 GLY A O 1
ATOM 627 N N . PRO A 1 92 ? -2.494 20.984 24.391 1 92.25 92 PRO A N 1
ATOM 628 C CA . PRO A 1 92 ? -1.412 21.875 23.953 1 92.25 92 PRO A CA 1
ATOM 629 C C . PRO A 1 92 ? -0.247 21.906 24.938 1 92.25 92 PRO A C 1
ATOM 631 O O . PRO A 1 92 ? -0.436 21.641 26.141 1 92.25 92 PRO A O 1
ATOM 634 N N . TYR A 1 93 ? 0.913 22.141 24.469 1 93.5 93 TYR A N 1
ATOM 635 C CA . TYR A 1 93 ? 2.094 22.344 25.297 1 93.5 93 TYR A CA 1
ATOM 636 C C . TYR A 1 93 ? 2.205 23.797 25.75 1 93.5 93 TYR A C 1
ATOM 638 O O . TYR A 1 93 ? 2.111 24.719 24.938 1 93.5 93 TYR A O 1
ATOM 646 N N . ASP A 1 94 ? 2.459 24.047 27.047 1 91.44 94 ASP A N 1
ATOM 647 C CA . ASP A 1 94 ? 2.537 25.391 27.594 1 91.44 94 ASP A CA 1
ATOM 648 C C . ASP A 1 94 ? 3.92 25.672 28.172 1 91.44 94 ASP A C 1
ATOM 650 O O . ASP A 1 94 ? 4.16 26.75 28.734 1 91.44 94 ASP A O 1
ATOM 654 N N . GLY A 1 95 ? 4.859 24.922 28 1 91.69 95 GLY A N 1
ATOM 655 C CA . GLY A 1 95 ? 6.191 25.109 28.562 1 91.69 95 GLY A CA 1
ATOM 656 C C . GLY A 1 95 ? 7.113 25.891 27.641 1 91.69 95 GLY A C 1
ATOM 657 O O . GLY A 1 95 ? 6.668 26.453 26.641 1 91.69 95 GLY A O 1
ATOM 658 N N . THR A 1 96 ? 8.367 26.094 28.125 1 91.69 96 THR A N 1
ATOM 659 C CA . THR A 1 96 ? 9.43 26.734 27.359 1 91.69 96 THR A CA 1
ATOM 660 C C . THR A 1 96 ? 10.43 25.703 26.859 1 91.69 96 THR A C 1
ATOM 662 O O . THR A 1 96 ? 10.992 24.938 27.656 1 91.69 96 THR A O 1
ATOM 665 N N . PRO A 1 97 ? 10.594 25.734 25.562 1 93.06 97 PRO A N 1
ATOM 666 C CA . PRO A 1 97 ? 11.547 24.734 25.047 1 93.06 97 PRO A CA 1
ATOM 667 C C . PRO A 1 97 ? 12.984 25.016 25.484 1 93.06 97 PRO A C 1
ATOM 669 O O . PRO A 1 97 ? 13.375 26.188 25.609 1 93.06 97 PRO A O 1
ATOM 672 N N . THR A 1 98 ? 13.789 24.047 25.703 1 89.81 98 THR A N 1
ATOM 673 C CA . THR A 1 98 ? 15.188 24.188 26.094 1 89.81 98 THR A CA 1
ATOM 674 C C . THR A 1 98 ? 16.078 24.312 24.859 1 89.81 98 THR A C 1
ATOM 676 O O . THR A 1 98 ? 17.234 24.719 24.969 1 89.81 98 THR A O 1
ATOM 679 N N . THR A 1 99 ? 15.625 23.844 23.797 1 91.62 99 THR A N 1
ATOM 680 C CA . THR A 1 99 ? 16.281 23.953 22.5 1 91.62 99 THR A CA 1
ATOM 681 C C . THR A 1 99 ? 15.297 24.375 21.422 1 91.62 99 THR A C 1
ATOM 683 O O . THR A 1 99 ? 14.109 24.062 21.5 1 91.62 99 THR A O 1
ATOM 686 N N . THR A 1 100 ? 15.812 25.172 20.453 1 93.69 100 THR A N 1
ATOM 687 C CA . THR A 1 100 ? 14.922 25.656 19.406 1 93.69 100 THR A CA 1
ATOM 688 C C . THR A 1 100 ? 15.516 25.359 18.031 1 93.69 100 THR A C 1
ATOM 690 O O . THR A 1 100 ? 16.734 25.406 17.844 1 93.69 100 THR A O 1
ATOM 693 N N . GLY A 1 101 ? 14.547 25.078 17.094 1 93.75 101 GLY A N 1
ATOM 694 C CA . GLY A 1 101 ? 14.945 24.875 15.711 1 93.75 101 GLY A CA 1
ATOM 695 C C . GLY A 1 101 ? 15.203 23.406 15.383 1 93.75 101 GLY A C 1
ATOM 696 O O . GLY A 1 101 ? 15.25 22.562 16.281 1 93.75 101 GLY A O 1
ATOM 697 N N . ALA A 1 102 ? 15.383 23.094 14.125 1 96.62 102 ALA A N 1
ATOM 698 C CA . ALA A 1 102 ? 15.664 21.75 13.625 1 96.62 102 ALA A CA 1
ATOM 699 C C . ALA A 1 102 ? 17.062 21.281 14.047 1 96.62 102 ALA A C 1
ATOM 701 O O . ALA A 1 102 ? 17.922 22.109 14.375 1 96.62 102 ALA A O 1
ATOM 702 N N . ALA A 1 103 ? 17.219 19.938 14.094 1 95.81 103 ALA A N 1
ATOM 703 C CA . ALA A 1 103 ? 18.547 19.391 14.336 1 95.81 103 ALA A CA 1
ATOM 704 C C . ALA A 1 103 ? 19.547 19.859 13.281 1 95.81 103 ALA A C 1
ATOM 706 O O . ALA A 1 103 ? 19.203 19.969 12.102 1 95.81 103 ALA A O 1
ATOM 707 N N . LYS A 1 104 ? 20.766 20.078 13.727 1 94.62 104 LYS A N 1
ATOM 708 C CA . LYS A 1 104 ? 21.797 20.625 12.844 1 94.62 104 LYS A CA 1
ATOM 709 C C . LYS A 1 104 ? 22.891 19.609 12.562 1 94.62 104 LYS A C 1
ATOM 711 O O . LYS A 1 104 ? 23.188 18.766 13.414 1 94.62 104 LYS A O 1
ATOM 716 N N . ALA A 1 105 ? 23.391 19.688 11.352 1 97.12 105 ALA A N 1
ATOM 717 C CA . ALA A 1 105 ? 24.641 19 11.008 1 97.12 105 ALA A CA 1
ATOM 718 C C . ALA A 1 105 ? 25.859 19.875 11.367 1 97.12 105 ALA A C 1
ATOM 720 O O . ALA A 1 105 ? 25.703 21.047 11.727 1 97.12 105 ALA A O 1
ATOM 721 N N . PRO A 1 106 ? 27.062 19.281 11.32 1 97.25 106 PRO A N 1
ATOM 722 C CA . PRO A 1 106 ? 28.25 20.078 11.672 1 97.25 106 PRO A CA 1
ATOM 723 C C . PRO A 1 106 ? 28.375 21.344 10.828 1 97.25 106 PRO A C 1
ATOM 725 O O . PRO A 1 106 ? 28.844 22.375 11.32 1 97.25 106 PRO A O 1
ATOM 728 N N . THR A 1 107 ? 28 21.203 9.586 1 97.31 107 THR A N 1
ATOM 729 C CA . THR A 1 107 ? 28 22.344 8.688 1 97.31 107 THR A CA 1
ATOM 730 C C . THR A 1 107 ? 26.969 22.172 7.578 1 97.31 107 THR A C 1
ATOM 732 O O . THR A 1 107 ? 26.312 21.141 7.5 1 97.31 107 THR A O 1
ATOM 735 N N . THR A 1 108 ? 26.734 23.219 6.906 1 97.12 108 THR A N 1
ATOM 736 C CA . THR A 1 108 ? 25.953 23.234 5.68 1 97.12 108 THR A CA 1
ATOM 737 C C . THR A 1 108 ? 26.766 23.781 4.512 1 97.12 108 THR A C 1
ATOM 739 O O . THR A 1 108 ? 27.375 24.844 4.613 1 97.12 108 THR A O 1
ATOM 742 N N . ILE A 1 109 ? 26.734 23.094 3.404 1 96.31 109 ILE A N 1
ATOM 743 C CA . ILE A 1 109 ? 27.672 23.328 2.312 1 96.31 109 ILE A CA 1
ATOM 744 C C . ILE A 1 109 ? 27.172 24.5 1.455 1 96.31 109 ILE A C 1
ATOM 746 O O . ILE A 1 109 ? 27.953 25.375 1.073 1 96.31 109 ILE A O 1
ATOM 750 N N . GLY A 1 110 ? 25.922 24.5 1.086 1 93.75 110 GLY A N 1
ATOM 751 C CA . GLY A 1 110 ? 25.375 25.516 0.201 1 93.75 110 GLY A CA 1
ATOM 752 C C . GLY A 1 110 ? 23.906 25.797 0.453 1 93.75 110 GLY A C 1
ATOM 753 O O . GLY A 1 110 ? 23.375 25.453 1.509 1 93.75 110 GLY A O 1
ATOM 754 N N . THR A 1 111 ? 23.297 26.531 -0.541 1 90.38 111 THR A N 1
ATOM 755 C CA . THR A 1 111 ? 21.906 26.938 -0.365 1 90.38 111 THR A CA 1
ATOM 756 C C . THR A 1 111 ? 21.016 26.312 -1.442 1 90.38 111 THR A C 1
ATOM 758 O O . THR A 1 111 ? 19.797 26.297 -1.316 1 90.38 111 THR A O 1
ATOM 761 N N . VAL A 1 112 ? 21.656 25.828 -2.453 1 87.81 112 VAL A N 1
ATOM 762 C CA . VAL A 1 112 ? 20.906 25.234 -3.555 1 87.81 112 VAL A CA 1
ATOM 763 C C . VAL A 1 112 ? 21.656 24 -4.066 1 87.81 112 VAL A C 1
ATOM 765 O O . VAL A 1 112 ? 22.891 23.938 -4.016 1 87.81 112 VAL A O 1
ATOM 768 N N . ILE A 1 113 ? 20.859 22.984 -4.5 1 93.75 113 ILE A N 1
ATOM 769 C CA . ILE A 1 113 ? 21.438 21.891 -5.262 1 93.75 113 ILE A CA 1
ATOM 770 C C . ILE A 1 113 ? 21.344 22.188 -6.758 1 93.75 113 ILE A C 1
ATOM 772 O O . ILE A 1 113 ? 20.25 22.188 -7.332 1 93.75 113 ILE A O 1
ATOM 776 N N . PRO A 1 114 ? 22.422 22.422 -7.406 1 91.94 114 PRO A N 1
ATOM 777 C CA . PRO A 1 114 ? 22.359 22.734 -8.836 1 91.94 114 PRO A CA 1
ATOM 778 C C . PRO A 1 114 ? 21.844 21.578 -9.672 1 91.94 114 PRO A C 1
ATOM 780 O O . PRO A 1 114 ? 22.172 20.422 -9.398 1 91.94 114 PRO A O 1
ATOM 783 N N . PRO A 1 115 ? 20.969 21.906 -10.648 1 92 115 PRO A N 1
ATOM 784 C CA . PRO A 1 115 ? 20.547 20.828 -11.547 1 92 115 PRO A CA 1
ATOM 785 C C . PRO A 1 115 ? 21.703 20.25 -12.359 1 92 115 PRO A C 1
ATOM 787 O O . PRO A 1 115 ? 22.594 20.984 -12.789 1 92 115 PRO A O 1
ATOM 790 N N . LEU A 1 116 ? 21.688 18.969 -12.469 1 94.62 116 LEU A N 1
ATOM 791 C CA . LEU A 1 116 ? 22.641 18.25 -13.312 1 94.62 116 LEU A CA 1
ATOM 792 C C . LEU A 1 116 ? 21.906 17.516 -14.445 1 94.62 116 LEU A C 1
ATOM 794 O O . LEU A 1 116 ? 20.672 17.453 -14.453 1 94.62 116 LEU A O 1
ATOM 798 N N . GLY A 1 117 ? 22.656 17.125 -15.414 1 92.12 117 GLY A N 1
ATOM 799 C CA . GLY A 1 117 ? 22.078 16.266 -16.438 1 92.12 117 GLY A CA 1
ATOM 800 C C . GLY A 1 117 ? 21.859 14.836 -15.969 1 92.12 117 GLY A C 1
ATOM 801 O O . GLY A 1 117 ? 22.125 14.516 -14.805 1 92.12 117 GLY A O 1
ATOM 802 N N . PRO A 1 118 ? 21.359 14.023 -16.891 1 90.56 118 PRO A N 1
ATOM 803 C CA . PRO A 1 118 ? 21.156 12.617 -16.531 1 90.56 118 PRO A CA 1
ATOM 804 C C . PRO A 1 118 ? 22.453 11.922 -16.109 1 90.56 118 PRO A C 1
ATOM 806 O O . PRO A 1 118 ? 23.547 12.32 -16.531 1 90.56 118 PRO A O 1
ATOM 809 N N . ALA A 1 119 ? 22.266 10.961 -15.25 1 92 119 ALA A N 1
ATOM 810 C CA . ALA A 1 119 ? 23.422 10.172 -14.844 1 92 119 ALA A CA 1
ATOM 811 C C . ALA A 1 119 ? 24.094 9.516 -16.047 1 92 119 ALA A C 1
ATOM 813 O O . ALA A 1 119 ? 23.422 8.969 -16.922 1 92 119 ALA A O 1
ATOM 814 N N . PRO A 1 120 ? 25.406 9.477 -16.078 1 90.19 120 PRO A N 1
ATOM 815 C CA . PRO A 1 120 ? 26.109 8.883 -17.219 1 90.19 120 PRO A CA 1
ATOM 816 C C . PRO A 1 120 ? 25.891 7.375 -17.328 1 90.19 120 PRO A C 1
ATOM 818 O O . PRO A 1 120 ? 26.062 6.797 -18.406 1 90.19 120 PRO A O 1
ATOM 821 N N . THR A 1 121 ? 25.516 6.738 -16.25 1 87.62 121 THR A N 1
ATOM 822 C CA . THR A 1 121 ? 25.344 5.289 -16.25 1 87.62 121 THR A CA 1
ATOM 823 C C . THR A 1 121 ? 23.922 4.902 -16.641 1 87.62 121 THR A C 1
ATOM 825 O O . THR A 1 121 ? 23.609 3.721 -16.812 1 87.62 121 THR A O 1
ATOM 828 N N . ALA A 1 122 ? 23.141 5.832 -16.797 1 89.5 122 ALA A N 1
ATOM 829 C CA . ALA A 1 122 ? 21.75 5.578 -17.156 1 89.5 122 ALA A CA 1
ATOM 830 C C . ALA A 1 122 ? 21.609 5.41 -18.672 1 89.5 122 ALA A C 1
ATOM 832 O O . ALA A 1 122 ? 21 6.25 -19.344 1 89.5 122 ALA A O 1
ATOM 833 N N . THR A 1 123 ? 22.125 4.27 -19.234 1 91.94 123 THR A N 1
ATOM 834 C CA . THR A 1 123 ? 22.203 4.145 -20.688 1 91.94 123 THR A CA 1
ATOM 835 C C . THR A 1 123 ? 21.516 2.869 -21.172 1 91.94 123 THR A C 1
ATOM 837 O O . THR A 1 123 ? 21.359 2.656 -22.375 1 91.94 123 THR A O 1
ATOM 840 N N . TYR A 1 124 ? 21.062 2.047 -20.281 1 95.69 124 TYR A N 1
ATOM 841 C CA . TYR A 1 124 ? 20.469 0.767 -20.656 1 95.69 124 TYR A CA 1
ATOM 842 C C . TYR A 1 124 ? 19.203 0.971 -21.484 1 95.69 124 TYR A C 1
ATOM 844 O O . TYR A 1 124 ? 18.375 1.807 -21.156 1 95.69 124 TYR A O 1
ATOM 852 N N . TYR A 1 125 ? 19.016 0.278 -22.578 1 96.12 125 TYR A N 1
ATOM 853 C CA . TYR A 1 125 ? 17.828 0.245 -23.406 1 96.12 125 TYR A CA 1
ATOM 854 C C . TYR A 1 125 ? 17.688 -1.1 -24.109 1 96.12 125 TYR A C 1
ATOM 856 O O . TYR A 1 125 ? 18.609 -1.548 -24.797 1 96.12 125 TYR A O 1
ATOM 864 N N . ASN A 1 126 ? 16.578 -1.761 -23.891 1 97.12 126 ASN A N 1
ATOM 865 C CA . ASN A 1 126 ? 16.359 -3.076 -24.484 1 97.12 126 ASN A CA 1
ATOM 866 C C . ASN A 1 126 ? 15.57 -2.977 -25.797 1 97.12 126 ASN A C 1
ATOM 868 O O . ASN A 1 126 ? 14.398 -2.6 -25.797 1 97.12 126 ASN A O 1
ATOM 872 N N . THR A 1 127 ? 16.141 -3.354 -26.938 1 96.5 127 THR A N 1
ATOM 873 C CA . THR A 1 127 ? 15.531 -3.143 -28.25 1 96.5 127 THR A CA 1
ATOM 874 C C . THR A 1 127 ? 14.953 -4.445 -28.797 1 96.5 127 THR A C 1
ATOM 876 O O . THR A 1 127 ? 14.266 -4.445 -29.812 1 96.5 127 THR A O 1
ATOM 879 N N . ASP A 1 128 ? 15.18 -5.551 -28.109 1 96.88 128 ASP A N 1
ATOM 880 C CA . ASP A 1 128 ? 14.758 -6.789 -28.75 1 96.88 128 ASP A CA 1
ATOM 881 C C . ASP A 1 128 ? 13.992 -7.68 -27.766 1 96.88 128 ASP A C 1
ATOM 883 O O . ASP A 1 128 ? 13.633 -8.812 -28.109 1 96.88 128 ASP A O 1
ATOM 887 N N . GLY A 1 129 ? 13.82 -7.277 -26.547 1 97 129 GLY A N 1
ATOM 888 C CA . GLY A 1 129 ? 12.938 -7.961 -25.609 1 97 129 GLY A CA 1
ATOM 889 C C . GLY A 1 129 ? 13.625 -9.102 -24.875 1 97 129 GLY A C 1
ATOM 890 O O . GLY A 1 129 ? 12.969 -9.875 -24.172 1 97 129 GLY A O 1
ATOM 891 N N . LYS A 1 130 ? 14.969 -9.242 -24.984 1 97.19 130 LYS A N 1
ATOM 892 C CA . LYS A 1 130 ? 15.711 -10.328 -24.344 1 97.19 130 LYS A CA 1
ATOM 893 C C . LYS A 1 130 ? 16.75 -9.789 -23.375 1 97.19 130 LYS A C 1
ATOM 895 O O . LYS A 1 130 ? 17.281 -8.688 -23.562 1 97.19 130 LYS A O 1
ATOM 900 N N . PRO A 1 131 ? 17.078 -10.578 -22.297 1 98.06 131 PRO A N 1
ATOM 901 C CA . PRO A 1 131 ? 18.203 -10.172 -21.453 1 98.06 131 PRO A CA 1
ATOM 902 C C . PRO A 1 131 ? 19.5 -9.969 -22.25 1 98.06 131 PRO A C 1
ATOM 904 O O . PRO A 1 131 ? 19.812 -10.781 -23.125 1 98.06 131 PRO A O 1
ATOM 907 N N . GLN A 1 132 ? 20.25 -8.898 -21.953 1 98.06 132 GLN A N 1
ATOM 908 C CA . GLN A 1 132 ? 21.391 -8.477 -22.766 1 98.06 132 GLN A CA 1
ATOM 909 C C . GLN A 1 132 ? 22.703 -8.992 -22.172 1 98.06 132 GLN A C 1
ATOM 911 O O . GLN A 1 132 ? 23.719 -9.062 -22.875 1 98.06 132 GLN A O 1
ATOM 916 N N . ASN A 1 133 ? 22.766 -9.328 -20.922 1 98.19 133 ASN A N 1
ATOM 917 C CA . ASN A 1 133 ? 23.984 -9.695 -20.203 1 98.19 133 ASN A CA 1
ATOM 918 C C . ASN A 1 133 ? 23.891 -11.094 -19.609 1 98.19 133 ASN A C 1
ATOM 920 O O . ASN A 1 133 ? 22.781 -11.609 -19.391 1 98.19 133 ASN A O 1
ATOM 924 N N . PRO A 1 134 ? 25.047 -11.758 -19.375 1 98.12 134 PRO A N 1
ATOM 925 C CA . PRO A 1 134 ? 25 -13.094 -18.75 1 98.12 134 PRO A CA 1
ATOM 926 C C . PRO A 1 134 ? 24.266 -13.102 -17.422 1 98.12 134 PRO A C 1
ATOM 928 O O . PRO A 1 134 ? 24.406 -12.172 -16.625 1 98.12 134 PRO A O 1
ATOM 931 N N . MET A 1 135 ? 23.469 -14.117 -17.25 1 98.12 135 MET A N 1
ATOM 932 C CA . MET A 1 135 ? 22.828 -14.312 -15.953 1 98.12 135 MET A CA 1
ATOM 933 C C . MET A 1 135 ? 23.797 -14.891 -14.938 1 98.12 135 MET A C 1
ATOM 935 O O . MET A 1 135 ? 24.578 -15.789 -15.258 1 98.12 135 MET A O 1
ATOM 939 N N . PRO A 1 136 ? 23.828 -14.391 -13.727 1 97.12 136 PRO A N 1
ATOM 940 C CA . PRO A 1 136 ? 24.7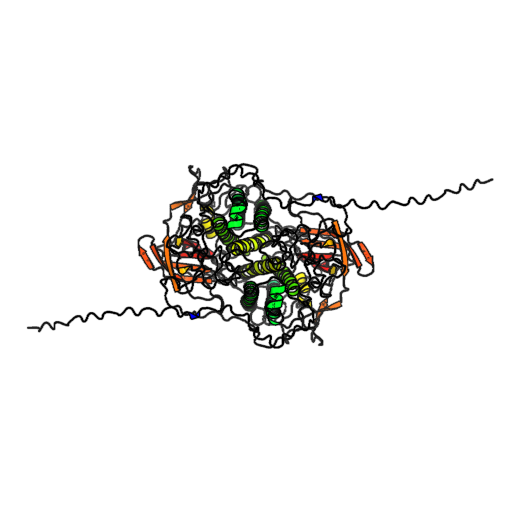03 -14.977 -12.711 1 97.12 136 PRO A CA 1
ATOM 941 C C . PRO A 1 136 ? 24.391 -16.453 -12.445 1 97.12 136 PRO A C 1
ATOM 943 O O . PRO A 1 136 ? 25.297 -17.25 -12.25 1 97.12 136 PRO A O 1
ATOM 946 N N . ILE A 1 137 ? 23.188 -16.812 -12.398 1 96.88 137 ILE A N 1
ATOM 947 C CA . ILE A 1 137 ? 22.688 -18.172 -12.289 1 96.88 137 ILE A CA 1
ATOM 948 C C . ILE A 1 137 ? 21.438 -18.344 -13.156 1 96.88 137 ILE A C 1
ATOM 950 O O . ILE A 1 137 ? 20.906 -17.359 -13.672 1 96.88 137 ILE A O 1
ATOM 954 N N . PRO A 1 138 ? 20.953 -19.578 -13.258 1 96.19 138 PRO A N 1
ATOM 955 C CA . PRO A 1 138 ? 19.766 -19.75 -14.086 1 96.19 138 PRO A CA 1
ATOM 956 C C . PRO A 1 138 ? 18.562 -18.953 -13.562 1 96.19 138 PRO A C 1
ATOM 958 O O . PRO A 1 138 ? 18.359 -18.891 -12.352 1 96.19 138 PRO A O 1
ATOM 961 N N . TYR A 1 139 ? 17.812 -18.312 -14.484 1 97.75 139 TYR A N 1
ATOM 962 C CA . TYR A 1 139 ? 16.547 -17.641 -14.234 1 97.75 139 TYR A CA 1
ATOM 963 C C . TYR A 1 139 ? 16.766 -16.359 -13.438 1 97.75 139 TYR A C 1
ATOM 965 O O . TYR A 1 139 ? 15.812 -15.812 -12.859 1 97.75 139 TYR A O 1
ATOM 973 N N . GLN A 1 140 ? 18.016 -15.867 -13.312 1 97.25 140 GLN A N 1
ATOM 974 C CA . GLN A 1 140 ? 18.281 -14.609 -12.617 1 97.25 140 GLN A CA 1
ATOM 975 C C . GLN A 1 140 ? 18.891 -13.586 -13.57 1 97.25 140 GLN A C 1
ATOM 977 O O . GLN A 1 140 ? 20.109 -13.523 -13.727 1 97.25 140 GLN A O 1
ATOM 982 N N . PRO A 1 141 ? 18.078 -12.703 -14.148 1 98.38 141 PRO A N 1
ATOM 983 C CA . PRO A 1 141 ? 18.625 -11.656 -15.008 1 98.38 141 PRO A CA 1
ATOM 984 C C . PRO A 1 141 ? 19.688 -10.812 -14.312 1 98.38 141 PRO A C 1
ATOM 986 O O . PRO A 1 141 ? 19.609 -10.594 -13.102 1 98.38 141 PRO A O 1
ATOM 989 N N . ALA A 1 142 ? 20.672 -10.297 -15.117 1 98.31 142 ALA A N 1
ATOM 990 C CA . ALA A 1 142 ? 21.797 -9.516 -14.609 1 98.31 142 ALA A CA 1
ATOM 991 C C . ALA A 1 142 ? 21.328 -8.18 -14.039 1 98.31 142 ALA A C 1
ATOM 993 O O . ALA A 1 142 ? 20.438 -7.547 -14.602 1 98.31 142 ALA A O 1
ATOM 994 N N . GLY A 1 143 ? 21.953 -7.789 -12.977 1 97.75 143 GLY A N 1
ATOM 995 C CA . GLY A 1 143 ? 21.625 -6.543 -12.312 1 97.75 143 GLY A CA 1
ATOM 996 C C . GLY A 1 143 ? 20.938 -6.746 -10.977 1 97.75 143 GLY A C 1
ATOM 997 O O . GLY A 1 143 ? 21.047 -7.805 -10.359 1 97.75 143 GLY A O 1
ATOM 998 N N . GLY A 1 144 ? 20.266 -5.664 -10.477 1 97.44 144 GLY A N 1
ATOM 999 C CA . GLY A 1 144 ? 19.625 -5.691 -9.164 1 97.44 144 GLY A CA 1
ATOM 1000 C C . GLY A 1 144 ? 20.578 -5.383 -8.031 1 97.44 144 GLY A C 1
ATOM 1001 O O . GLY A 1 144 ? 21.594 -6.066 -7.859 1 97.44 144 GLY A O 1
ATOM 1002 N N . LEU A 1 145 ? 20.234 -4.434 -7.215 1 96.19 145 LEU A N 1
ATOM 1003 C CA . LEU A 1 145 ? 21.031 -4.074 -6.051 1 96.19 145 LEU A CA 1
ATOM 1004 C C . LEU A 1 145 ? 20.906 -5.125 -4.953 1 96.19 145 LEU A C 1
ATOM 1006 O O . LEU A 1 145 ? 19.797 -5.566 -4.637 1 96.19 145 LEU A O 1
ATOM 1010 N N . GLY A 1 146 ? 22 -5.598 -4.414 1 94.88 146 GLY A N 1
ATOM 1011 C CA . GLY A 1 146 ? 22 -6.523 -3.293 1 94.88 146 GLY A CA 1
ATOM 1012 C C . GLY A 1 146 ? 21.672 -7.949 -3.693 1 94.88 146 GLY A C 1
ATOM 1013 O O . GLY A 1 146 ? 21.266 -8.75 -2.857 1 94.88 146 GLY A O 1
ATOM 1014 N N . THR A 1 147 ? 21.812 -8.328 -4.922 1 95.88 147 THR A N 1
ATOM 1015 C CA . THR A 1 147 ? 21.469 -9.656 -5.395 1 95.88 147 THR A CA 1
ATOM 1016 C C . THR A 1 147 ? 22.703 -10.531 -5.539 1 95.88 147 THR A C 1
ATOM 1018 O O . THR A 1 147 ? 22.641 -11.625 -6.102 1 95.88 147 THR A O 1
ATOM 1021 N N . ASN A 1 148 ? 23.875 -10.094 -5.047 1 94.56 148 ASN A N 1
ATOM 1022 C CA . ASN A 1 148 ? 25.156 -10.742 -5.305 1 94.56 148 ASN A CA 1
ATOM 1023 C C . ASN A 1 148 ? 25.562 -11.648 -4.148 1 94.56 148 ASN A C 1
ATOM 1025 O O . ASN A 1 148 ? 26.688 -12.133 -4.105 1 94.56 148 ASN A O 1
ATOM 1029 N N . GLY A 1 149 ? 24.719 -11.797 -3.191 1 94.38 149 GLY A N 1
ATOM 1030 C CA . GLY A 1 149 ? 25.031 -12.688 -2.084 1 94.38 149 GLY A CA 1
ATOM 1031 C C . GLY A 1 149 ? 25.516 -11.953 -0.846 1 94.38 149 GLY A C 1
ATOM 1032 O O . GLY A 1 149 ? 25.75 -12.57 0.195 1 94.38 149 GLY A O 1
ATOM 1033 N N . THR A 1 150 ? 25.594 -10.633 -0.943 1 95.19 150 THR A N 1
ATOM 1034 C CA . THR A 1 150 ? 25.984 -9.836 0.217 1 95.19 150 THR A CA 1
ATOM 1035 C C . THR A 1 150 ? 25 -10.023 1.362 1 95.19 150 THR A C 1
ATOM 1037 O O . THR A 1 150 ? 23.781 -10.023 1.147 1 95.19 150 THR A O 1
ATOM 1040 N N . GLU A 1 151 ? 25.578 -10.242 2.553 1 95.75 151 GLU A N 1
ATOM 1041 C CA . GLU A 1 151 ? 24.734 -10.398 3.732 1 95.75 151 GLU A CA 1
ATOM 1042 C C . GLU A 1 151 ? 23.984 -9.109 4.051 1 95.75 151 GLU A C 1
ATOM 1044 O O . GLU A 1 151 ? 24.594 -8.047 4.184 1 95.75 151 GLU A O 1
ATOM 1049 N N . PRO A 1 152 ? 22.656 -9.273 4.168 1 96.56 152 PRO A N 1
ATOM 1050 C CA . PRO A 1 152 ? 21.891 -8.055 4.426 1 96.56 152 PRO A CA 1
ATOM 1051 C C . PRO A 1 152 ? 22.156 -7.477 5.812 1 96.56 152 PRO A C 1
ATOM 1053 O O . PRO A 1 152 ? 22.266 -8.227 6.789 1 96.56 152 PRO A O 1
ATOM 1056 N N . ARG A 1 153 ? 22.297 -6.191 5.902 1 96.56 153 ARG A N 1
ATOM 1057 C CA . ARG A 1 153 ? 22.328 -5.426 7.145 1 96.56 153 ARG A CA 1
ATOM 1058 C C . ARG A 1 153 ? 21.109 -4.496 7.234 1 96.56 153 ARG A C 1
ATOM 1060 O O . ARG A 1 153 ? 20.953 -3.59 6.414 1 96.56 153 ARG A O 1
ATOM 1067 N N . TYR A 1 154 ? 20.266 -4.648 8.234 1 96.62 154 TYR A N 1
ATOM 1068 C CA . TYR A 1 154 ? 19 -3.943 8.328 1 96.62 154 TYR A CA 1
ATOM 1069 C C . TYR A 1 154 ? 19.109 -2.748 9.266 1 96.62 154 TYR A C 1
ATOM 1071 O O . TYR A 1 154 ? 18.297 -2.598 10.188 1 96.62 154 TYR A O 1
ATOM 1079 N N . MET A 1 155 ? 20.031 -1.888 9.039 1 97.81 155 MET A N 1
ATOM 1080 C CA . MET A 1 155 ? 20.25 -0.625 9.734 1 97.81 155 MET A CA 1
ATOM 1081 C C . MET A 1 155 ? 20.484 0.514 8.742 1 97.81 155 MET A C 1
ATOM 1083 O O . MET A 1 155 ? 20.938 0.286 7.625 1 97.81 155 MET A O 1
ATOM 1087 N N . VAL A 1 156 ? 20.156 1.705 9.172 1 98.31 156 VAL A N 1
ATOM 1088 C CA . VAL A 1 156 ? 20.359 2.885 8.336 1 98.31 156 VAL A CA 1
ATOM 1089 C C . VAL A 1 156 ? 21.828 3.02 7.973 1 98.31 156 VAL A C 1
ATOM 1091 O O . VAL A 1 156 ? 22.703 2.543 8.703 1 98.31 156 VAL A O 1
ATOM 1094 N N . ASN A 1 157 ? 22.125 3.717 6.824 1 98 157 ASN A N 1
ATOM 1095 C CA . ASN A 1 157 ? 23.484 3.717 6.32 1 98 157 ASN A CA 1
ATOM 1096 C C . ASN A 1 157 ? 23.969 5.129 5.988 1 98 157 ASN A C 1
ATOM 1098 O O . ASN A 1 157 ? 25 5.305 5.336 1 98 157 ASN A O 1
ATOM 1102 N N . SER A 1 158 ? 23.234 6.199 6.348 1 98.44 158 SER A N 1
ATOM 1103 C CA . SER A 1 158 ? 23.578 7.602 6.145 1 98.44 158 SER A CA 1
ATOM 1104 C C . SER A 1 158 ? 22.734 8.516 7.035 1 98.44 158 SER A C 1
ATOM 1106 O O . SER A 1 158 ? 21.797 8.055 7.695 1 98.44 158 SER A O 1
ATOM 1108 N N . ASP A 1 159 ? 23.094 9.844 7.051 1 98.75 159 ASP A N 1
ATOM 1109 C CA . ASP A 1 159 ? 22.266 10.82 7.746 1 98.75 159 ASP A CA 1
ATOM 1110 C C . ASP A 1 159 ? 20.875 10.906 7.125 1 98.75 159 ASP A C 1
ATOM 1112 O O . ASP A 1 159 ? 19.875 11.078 7.836 1 98.75 159 ASP A O 1
ATOM 1116 N N . PHE A 1 160 ? 20.828 10.82 5.809 1 98.75 160 PHE A N 1
ATOM 1117 C CA . PHE A 1 160 ? 19.547 10.828 5.105 1 98.75 160 PHE A CA 1
ATOM 1118 C C . PHE A 1 160 ? 18.656 9.688 5.586 1 98.75 160 PHE A C 1
ATOM 1120 O O . PHE A 1 160 ? 17.484 9.898 5.906 1 98.75 160 PHE A O 1
ATOM 1127 N N . ASP A 1 161 ? 19.234 8.477 5.609 1 98.81 161 ASP A N 1
ATOM 1128 C CA . ASP A 1 161 ? 18.5 7.312 6.102 1 98.81 161 ASP A CA 1
ATOM 1129 C C . ASP A 1 161 ? 18.031 7.527 7.535 1 98.81 161 ASP A C 1
ATOM 1131 O O . ASP A 1 161 ? 16.859 7.297 7.852 1 98.81 161 ASP A O 1
ATOM 1135 N N . PHE A 1 162 ? 18.969 7.949 8.344 1 98.81 162 PHE A N 1
ATOM 1136 C CA . PHE A 1 162 ? 18.719 8.086 9.781 1 98.81 162 PHE A CA 1
ATOM 1137 C C . PHE A 1 162 ? 17.578 9.055 10.047 1 98.81 162 PHE A C 1
ATOM 1139 O O . PHE A 1 162 ? 16.641 8.734 10.781 1 98.81 162 PHE A O 1
ATOM 1146 N N . GLU A 1 163 ? 17.625 10.219 9.43 1 98.88 163 GLU A N 1
ATOM 1147 C CA . GLU A 1 163 ? 16.609 11.25 9.633 1 98.88 163 GLU A CA 1
ATOM 1148 C C . GLU A 1 163 ? 15.273 10.836 9.039 1 98.88 163 GLU A C 1
ATOM 1150 O O . GLU A 1 163 ? 14.219 11.164 9.578 1 98.88 163 GLU A O 1
ATOM 1155 N N . SER A 1 164 ? 15.281 10.125 7.895 1 98.94 164 SER A N 1
ATOM 1156 C CA . SER A 1 164 ? 14.047 9.672 7.27 1 98.94 164 SER A CA 1
ATOM 1157 C C . SER A 1 164 ? 13.344 8.617 8.125 1 98.94 164 SER A C 1
ATOM 1159 O O . SER A 1 164 ? 12.133 8.688 8.336 1 98.94 164 SER A O 1
ATOM 1161 N N . ILE A 1 165 ? 14.078 7.617 8.641 1 98.94 165 ILE A N 1
ATOM 1162 C CA . ILE A 1 165 ? 13.508 6.551 9.461 1 98.94 165 ILE A CA 1
ATOM 1163 C C . ILE A 1 165 ? 13.07 7.117 10.805 1 98.94 165 ILE A C 1
ATOM 1165 O O . ILE A 1 165 ? 12.055 6.691 11.359 1 98.94 165 ILE A O 1
ATOM 1169 N N . THR A 1 166 ? 13.844 8.094 11.367 1 98.94 166 THR A N 1
ATOM 1170 C CA . THR A 1 166 ? 13.422 8.75 12.594 1 98.94 166 THR A CA 1
ATOM 1171 C C . THR A 1 166 ? 12.086 9.461 12.398 1 98.94 166 THR A C 1
ATOM 1173 O O . THR A 1 166 ? 11.203 9.398 13.258 1 98.94 166 THR A O 1
ATOM 1176 N N . LEU A 1 167 ? 11.945 10.156 11.281 1 98.88 167 LEU A N 1
ATOM 1177 C CA . LEU A 1 167 ? 10.664 10.773 10.945 1 98.88 167 LEU A CA 1
ATOM 1178 C C . LEU A 1 167 ? 9.555 9.734 10.883 1 98.88 167 LEU A C 1
ATOM 1180 O O . LEU A 1 167 ? 8.461 9.961 11.406 1 98.88 167 LEU A O 1
ATOM 1184 N N . GLY A 1 168 ? 9.844 8.602 10.211 1 98.81 168 GLY A N 1
ATOM 1185 C CA . GLY A 1 168 ? 8.891 7.512 10.188 1 98.81 168 GLY A CA 1
ATOM 1186 C C . GLY A 1 168 ? 8.492 7.031 11.578 1 98.81 168 GLY A C 1
ATOM 1187 O O . GLY A 1 168 ? 7.332 6.695 11.812 1 98.81 168 GLY A O 1
ATOM 1188 N N . LEU A 1 169 ? 9.445 6.992 12.445 1 98.44 169 LEU A N 1
ATOM 1189 C CA . LEU A 1 169 ? 9.156 6.523 13.797 1 98.44 169 LEU A CA 1
ATOM 1190 C C . LEU A 1 169 ? 8.266 7.508 14.539 1 98.44 169 LEU A C 1
ATOM 1192 O O . LEU A 1 169 ? 7.355 7.102 15.266 1 98.44 169 LEU A O 1
ATOM 1196 N N . TYR A 1 170 ? 8.5 8.852 14.398 1 98.31 170 TYR A N 1
ATOM 1197 C CA . TYR A 1 170 ? 7.566 9.844 14.922 1 98.31 170 TYR A CA 1
ATOM 1198 C C . TYR A 1 170 ? 6.152 9.594 14.414 1 98.31 170 TYR A C 1
ATOM 1200 O O . TYR A 1 170 ? 5.184 9.719 15.172 1 98.31 170 TYR A O 1
ATOM 1208 N N . GLN A 1 171 ? 6.066 9.242 13.156 1 98.62 171 GLN A N 1
ATOM 1209 C CA . GLN A 1 171 ? 4.777 8.961 12.523 1 98.62 171 GLN A CA 1
ATOM 1210 C C . GLN A 1 171 ? 4.105 7.75 13.164 1 98.62 171 GLN A C 1
ATOM 1212 O O . GLN A 1 171 ? 2.904 7.773 13.438 1 98.62 171 GLN A O 1
ATOM 1217 N N . GLU A 1 172 ? 4.891 6.66 13.391 1 97.62 172 GLU A N 1
ATOM 1218 C CA . GLU A 1 172 ? 4.328 5.453 13.992 1 97.62 172 GLU A CA 1
ATOM 1219 C C . GLU A 1 172 ? 3.775 5.742 15.383 1 97.62 172 GLU A C 1
ATOM 1221 O O . GLU A 1 172 ? 2.705 5.25 15.75 1 97.62 172 GLU A O 1
ATOM 1226 N N . TRP A 1 173 ? 4.473 6.492 16.125 1 95.69 173 TRP A N 1
ATOM 1227 C CA . TRP A 1 173 ? 4.078 6.766 17.516 1 95.69 173 TRP A CA 1
ATOM 1228 C C . TRP A 1 173 ? 2.771 7.551 17.562 1 95.69 173 TRP A C 1
ATOM 1230 O O . TRP A 1 173 ? 1.882 7.238 18.359 1 95.69 173 TRP A O 1
ATOM 1240 N N . ILE A 1 174 ? 2.633 8.578 16.766 1 96.62 174 ILE A N 1
ATOM 1241 C CA . ILE A 1 174 ? 1.412 9.367 16.844 1 96.62 174 ILE A CA 1
ATOM 1242 C C . ILE A 1 174 ? 0.226 8.547 16.359 1 96.62 174 ILE A C 1
ATOM 1244 O O . ILE A 1 174 ? -0.887 8.68 16.875 1 96.62 174 ILE A O 1
ATOM 1248 N N . GLU A 1 175 ? 0.437 7.707 15.359 1 97.12 175 GLU A N 1
ATOM 1249 C CA . GLU A 1 175 ? -0.644 6.84 14.898 1 97.12 175 GLU A CA 1
ATOM 1250 C C . GLU A 1 175 ? -1.071 5.859 15.984 1 97.12 175 GLU A C 1
ATOM 1252 O O . GLU A 1 175 ? -2.266 5.656 16.203 1 97.12 175 GLU A O 1
ATOM 1257 N N . LEU A 1 176 ? -0.057 5.266 16.609 1 94.5 176 LEU A N 1
ATOM 1258 C CA . LEU A 1 176 ? -0.362 4.387 17.734 1 94.5 176 LEU A CA 1
ATOM 1259 C C . LEU A 1 176 ? -1.236 5.102 18.766 1 94.5 176 LEU A C 1
ATOM 1261 O O . LEU A 1 176 ? -2.285 4.586 19.156 1 94.5 176 LEU A O 1
ATOM 1265 N N . ASP A 1 177 ? -0.82 6.242 19.125 1 93.31 177 ASP A N 1
ATOM 1266 C CA . ASP A 1 177 ? -1.523 6.973 20.172 1 93.31 177 ASP A CA 1
ATOM 1267 C C . ASP A 1 177 ? -2.895 7.441 19.688 1 93.31 177 ASP A C 1
ATOM 1269 O O . ASP A 1 177 ? -3.881 7.352 20.422 1 93.31 177 ASP A O 1
ATOM 1273 N N . SER A 1 178 ? -2.984 7.992 18.531 1 95.31 178 SER A N 1
ATOM 1274 C CA . SER A 1 178 ? -4.238 8.523 18 1 95.31 178 SER A CA 1
ATOM 1275 C C . SER A 1 178 ? -5.293 7.426 17.875 1 95.31 178 SER A C 1
ATOM 1277 O O . SER A 1 178 ? -6.449 7.625 18.25 1 95.31 178 SER A O 1
ATOM 1279 N N . PHE A 1 179 ? -4.91 6.262 17.312 1 95.12 179 PHE A N 1
ATOM 1280 C CA . PHE A 1 179 ? -5.852 5.156 17.172 1 95.12 179 PHE A CA 1
ATOM 1281 C C . PHE A 1 179 ? -6.418 4.742 18.516 1 95.12 179 PHE A C 1
ATOM 1283 O O . PHE A 1 179 ? -7.633 4.57 18.656 1 95.12 179 PHE A O 1
ATOM 1290 N N . ASN A 1 180 ? -5.566 4.66 19.469 1 91.31 180 ASN A N 1
ATOM 1291 C CA . ASN A 1 180 ? -6.008 4.273 20.797 1 91.31 180 ASN A CA 1
ATOM 1292 C C . ASN A 1 180 ? -6.812 5.383 21.469 1 91.31 180 ASN A C 1
ATOM 1294 O O . ASN A 1 180 ? -7.773 5.109 22.203 1 91.31 180 ASN A O 1
ATOM 1298 N N . ASN A 1 181 ? -6.395 6.633 21.297 1 91.5 181 ASN A N 1
ATOM 1299 C CA . ASN A 1 181 ? -7.07 7.754 21.938 1 91.5 181 ASN A CA 1
ATOM 1300 C C . ASN A 1 181 ? -8.539 7.836 21.516 1 91.5 181 ASN A C 1
ATOM 1302 O O . ASN A 1 181 ? -9.414 8 22.359 1 91.5 181 ASN A O 1
ATOM 1306 N N . GLY A 1 182 ? -8.805 7.723 20.219 1 92.75 182 GLY A N 1
ATOM 1307 C CA . GLY A 1 182 ? -10.18 7.746 19.75 1 92.75 182 GLY A CA 1
ATOM 1308 C C . GLY A 1 182 ? -11.031 6.652 20.359 1 92.75 182 GLY A C 1
ATOM 1309 O O . GLY A 1 182 ? -12.188 6.895 20.719 1 92.75 182 GLY A O 1
ATOM 1310 N N . LEU A 1 183 ? -10.492 5.477 20.516 1 91.38 183 LEU A N 1
ATOM 1311 C CA . LEU A 1 183 ? -11.211 4.352 21.109 1 91.38 183 LEU A CA 1
ATOM 1312 C C . LEU A 1 183 ? -11.453 4.574 22.594 1 91.38 183 LEU A C 1
ATOM 1314 O O . LEU A 1 183 ? -12.43 4.062 23.156 1 91.38 183 LEU A O 1
ATOM 1318 N N . ALA A 1 184 ? -10.594 5.324 23.219 1 88.12 184 ALA A N 1
ATOM 1319 C CA . ALA A 1 184 ? -10.688 5.562 24.656 1 88.12 184 ALA A CA 1
ATOM 1320 C C . ALA A 1 184 ? -11.68 6.672 24.969 1 88.12 184 ALA A C 1
ATOM 1322 O O . ALA A 1 184 ? -12.43 6.59 25.938 1 88.12 184 ALA A O 1
ATOM 1323 N N . VAL A 1 185 ? -11.742 7.711 24.172 1 89 185 VAL A N 1
ATOM 1324 C CA . VAL A 1 185 ? -12.477 8.906 24.562 1 89 185 VAL A CA 1
ATOM 1325 C C . VAL A 1 185 ? -13.914 8.828 24.047 1 89 185 VAL A C 1
ATOM 1327 O O . VAL A 1 185 ? -14.82 9.445 24.609 1 89 185 VAL A O 1
ATOM 1330 N N . PHE A 1 186 ? -14.188 8.109 22.969 1 91.88 186 PHE A N 1
ATOM 1331 C CA . PHE A 1 186 ? -15.531 8.023 22.406 1 91.88 186 PHE A CA 1
ATOM 1332 C C . PHE A 1 186 ? -16.219 6.73 22.859 1 91.88 186 PHE A C 1
ATOM 1334 O O . PHE A 1 186 ? -15.57 5.68 22.938 1 91.88 186 PHE A O 1
ATOM 1341 N N . SER A 1 187 ? -17.516 6.797 23.156 1 91 187 SER A N 1
ATOM 1342 C CA . SER A 1 187 ? -18.297 5.633 23.578 1 91 187 SER A CA 1
ATOM 1343 C C . SER A 1 187 ? -18.656 4.75 22.391 1 91 187 SER A C 1
ATOM 1345 O O . SER A 1 187 ? -18.562 5.184 21.234 1 91 187 SER A O 1
ATOM 1347 N N . GLU A 1 188 ? -19.109 3.547 22.688 1 89.56 188 GLU A N 1
ATOM 1348 C CA . GLU A 1 188 ? -19.594 2.635 21.656 1 89.56 188 GLU A CA 1
ATOM 1349 C C . GLU A 1 188 ? -20.781 3.236 20.906 1 89.56 188 GLU A C 1
ATOM 1351 O O . GLU A 1 188 ? -20.891 3.076 19.688 1 89.56 188 GLU A O 1
ATOM 1356 N N . GLN A 1 189 ? -21.594 3.891 21.656 1 91.69 189 GLN A N 1
ATOM 1357 C CA . GLN A 1 189 ? -22.781 4.48 21.031 1 91.69 189 GLN A CA 1
ATOM 1358 C C . GLN A 1 189 ? -22.391 5.574 20.047 1 91.69 189 GLN A C 1
ATOM 1360 O O . GLN A 1 189 ? -23.016 5.703 18.984 1 91.69 189 GLN A O 1
ATOM 1365 N N . GLU A 1 190 ? -21.344 6.391 20.359 1 92.75 190 GLU A N 1
ATOM 1366 C CA . GLU A 1 190 ? -20.906 7.438 19.453 1 92.75 190 GLU A CA 1
ATOM 1367 C C . GLU A 1 190 ? -20.375 6.84 18.141 1 92.75 190 GLU A C 1
ATOM 1369 O O . GLU A 1 190 ? -20.562 7.414 17.078 1 92.75 190 GLU A O 1
ATOM 1374 N N . PHE A 1 191 ? -19.719 5.668 18.234 1 93.88 191 PHE A N 1
ATOM 1375 C CA . PHE A 1 191 ? -19.266 4.973 17.031 1 93.88 191 PHE A CA 1
ATOM 1376 C C . PHE A 1 191 ? -20.469 4.461 16.234 1 93.88 191 PHE A C 1
ATOM 1378 O O . PHE A 1 191 ? -20.484 4.586 15.008 1 93.88 191 PHE A O 1
ATOM 1385 N N . LEU A 1 192 ? -21.438 3.893 16.922 1 91.94 192 LEU A N 1
ATOM 1386 C CA . LEU A 1 192 ? -22.641 3.41 16.25 1 91.94 192 LEU A CA 1
ATOM 1387 C C . LEU A 1 192 ? -23.375 4.555 15.555 1 91.94 192 LEU A C 1
ATOM 1389 O O . LEU A 1 192 ? -23.875 4.395 14.438 1 91.94 192 LEU A O 1
ATOM 1393 N N . ASP A 1 193 ? -23.391 5.699 16.25 1 91.31 193 ASP A N 1
ATOM 1394 C CA . ASP A 1 193 ? -24.047 6.875 15.688 1 91.31 193 ASP A CA 1
ATOM 1395 C C . ASP A 1 193 ? -23.344 7.348 14.422 1 91.31 193 ASP A C 1
ATOM 1397 O O . ASP A 1 193 ? -23.969 7.941 13.539 1 91.31 193 ASP A O 1
ATOM 1401 N N . ALA A 1 194 ? -22.062 7.086 14.352 1 93.81 194 ALA A N 1
ATOM 1402 C CA . ALA A 1 194 ? -21.281 7.438 13.172 1 93.81 194 ALA A CA 1
ATOM 1403 C C . ALA A 1 194 ? -21.344 6.324 12.125 1 93.81 194 ALA A C 1
ATOM 1405 O O . ALA A 1 194 ? -20.688 6.414 11.078 1 93.81 194 ALA A O 1
ATOM 1406 N N . GLY A 1 195 ? -22.062 5.262 12.398 1 92.94 195 GLY A N 1
ATOM 1407 C CA . GLY A 1 195 ? -22.234 4.16 11.461 1 92.94 195 GLY A CA 1
ATOM 1408 C C . GLY A 1 195 ? -21.156 3.107 11.57 1 92.94 195 GLY A C 1
ATOM 1409 O O . GLY A 1 195 ? -21 2.27 10.68 1 92.94 195 GLY A O 1
ATOM 1410 N N . LEU A 1 196 ? -20.391 3.127 12.609 1 94.88 196 LEU A N 1
ATOM 1411 C CA . LEU A 1 196 ? -19.266 2.203 12.773 1 94.88 196 LEU A CA 1
ATOM 1412 C C . LEU A 1 196 ? -19.578 1.159 13.836 1 94.88 196 LEU A C 1
ATOM 1414 O O . LEU A 1 196 ? -19.969 1.505 14.961 1 94.88 196 LEU A O 1
ATOM 1418 N N . THR A 1 197 ? -19.359 -0.087 13.484 1 90.94 197 THR A N 1
ATOM 1419 C CA . THR A 1 197 ? -19.766 -1.217 14.312 1 90.94 197 THR A CA 1
ATOM 1420 C C . THR A 1 197 ? -18.641 -1.6 15.281 1 90.94 197 THR A C 1
ATOM 1422 O O . THR A 1 197 ? -17.578 -0.985 15.281 1 90.94 197 THR A O 1
ATOM 1425 N N . ALA A 1 198 ? -19.016 -2.643 16.094 1 90.19 198 ALA A N 1
ATOM 1426 C CA . ALA A 1 198 ? -18.016 -3.195 17.016 1 90.19 198 ALA A CA 1
ATOM 1427 C C . ALA A 1 198 ? -16.844 -3.783 16.25 1 90.19 198 ALA A C 1
ATOM 1429 O O . ALA A 1 198 ? -15.695 -3.721 16.703 1 90.19 198 ALA A O 1
ATOM 1430 N N . GLU A 1 199 ? -17.094 -4.348 15.078 1 93.06 199 GLU A N 1
ATOM 1431 C CA . GLU A 1 199 ? -16.031 -4.922 14.266 1 93.06 199 GLU A CA 1
ATOM 1432 C C . GLU A 1 199 ? -15.102 -3.836 13.727 1 93.06 199 GLU A C 1
ATOM 1434 O O . GLU A 1 199 ? -13.891 -4.039 13.633 1 93.06 199 GLU A O 1
ATOM 1439 N N . ASP A 1 200 ? -15.703 -2.664 13.422 1 95 200 ASP A N 1
ATOM 1440 C CA . ASP A 1 200 ? -14.883 -1.547 12.961 1 95 200 ASP A CA 1
ATOM 1441 C C . ASP A 1 200 ? -13.977 -1.029 14.078 1 95 200 ASP A C 1
ATOM 1443 O O . ASP A 1 200 ? -12.805 -0.724 13.852 1 95 200 ASP A O 1
ATOM 1447 N N . ARG A 1 201 ? -14.523 -0.932 15.273 1 94.88 201 ARG A N 1
ATOM 1448 C CA . ARG A 1 201 ? -13.734 -0.487 16.422 1 94.88 201 ARG A CA 1
ATOM 1449 C C . ARG A 1 201 ? -12.594 -1.459 16.703 1 94.88 201 ARG A C 1
ATOM 1451 O O . ARG A 1 201 ? -11.469 -1.039 16.984 1 94.88 201 ARG A O 1
ATOM 1458 N N . ALA A 1 202 ? -12.914 -2.738 16.594 1 94 202 ALA A N 1
ATOM 1459 C CA . ALA A 1 202 ? -11.883 -3.754 16.797 1 94 202 ALA A CA 1
ATOM 1460 C C . ALA A 1 202 ? -10.789 -3.652 15.75 1 94 202 ALA A C 1
ATOM 1462 O O . ALA A 1 202 ? -9.609 -3.881 16.047 1 94 202 ALA A O 1
ATOM 1463 N N . TYR A 1 203 ? -11.195 -3.359 14.617 1 97 203 TYR A N 1
ATOM 1464 C CA . TYR A 1 203 ? -10.234 -3.203 13.523 1 97 203 TYR A CA 1
ATOM 1465 C C . TYR A 1 203 ? -9.312 -2.02 13.781 1 97 203 TYR A C 1
ATOM 1467 O O . TYR A 1 203 ? -8.102 -2.117 13.578 1 97 203 TYR A O 1
ATOM 1475 N N . ILE A 1 204 ? -9.836 -0.893 14.227 1 97.5 204 ILE A N 1
ATOM 1476 C CA . ILE A 1 204 ? -9.016 0.265 14.57 1 97.5 204 ILE A CA 1
ATOM 1477 C C . ILE A 1 204 ? -8.062 -0.098 15.703 1 97.5 204 ILE A C 1
ATOM 1479 O O . ILE A 1 204 ? -6.891 0.287 15.68 1 97.5 204 ILE A O 1
ATOM 1483 N N . ALA A 1 205 ? -8.531 -0.845 16.656 1 94.75 205 ALA A N 1
ATOM 1484 C CA . ALA A 1 205 ? -7.664 -1.31 17.734 1 94.75 205 ALA A CA 1
ATOM 1485 C C . ALA A 1 205 ? -6.52 -2.154 17.188 1 94.75 205 ALA A C 1
ATOM 1487 O O . ALA A 1 205 ? -5.379 -2.041 17.656 1 94.75 205 ALA A O 1
ATOM 1488 N N . PHE A 1 206 ? -6.828 -2.99 16.281 1 95.62 206 PHE A N 1
ATOM 1489 C CA . PHE A 1 206 ? -5.789 -3.812 15.664 1 95.62 206 PHE A CA 1
ATOM 1490 C C . PHE A 1 206 ? -4.766 -2.945 14.945 1 95.62 206 PHE A C 1
ATOM 1492 O O . PHE A 1 206 ? -3.564 -3.23 14.984 1 95.62 206 PHE A O 1
ATOM 1499 N N . MET A 1 207 ? -5.23 -1.896 14.258 1 97.56 207 MET A N 1
ATOM 1500 C CA . MET A 1 207 ? -4.312 -0.967 13.602 1 97.56 207 MET A CA 1
ATOM 1501 C C . MET A 1 207 ? -3.342 -0.359 14.609 1 97.56 207 MET A C 1
ATOM 1503 O O . MET A 1 207 ? -2.17 -0.142 14.297 1 97.56 207 MET A O 1
ATOM 1507 N N . ALA A 1 208 ? -3.844 -0.074 15.781 1 93.94 208 ALA A N 1
ATOM 1508 C CA . ALA A 1 208 ? -2.963 0.447 16.828 1 93.94 208 ALA A CA 1
ATOM 1509 C C . ALA A 1 208 ? -1.869 -0.56 17.172 1 93.94 208 ALA A C 1
ATOM 1511 O O . ALA A 1 208 ? -0.706 -0.187 17.344 1 93.94 208 ALA A O 1
ATOM 1512 N N . ILE A 1 209 ? -2.211 -1.772 17.266 1 93.25 209 ILE A N 1
ATOM 1513 C CA . ILE A 1 209 ? -1.238 -2.814 17.578 1 93.25 209 ILE A CA 1
ATOM 1514 C C . ILE A 1 209 ? -0.224 -2.928 16.438 1 93.25 209 ILE A C 1
ATOM 1516 O O . ILE A 1 209 ? 0.97 -3.117 16.672 1 93.25 209 ILE A O 1
ATOM 1520 N N . GLN A 1 210 ? -0.686 -2.799 15.203 1 96.06 210 GLN A N 1
ATOM 1521 C CA . GLN A 1 210 ? 0.222 -2.797 14.062 1 96.06 210 GLN A CA 1
ATOM 1522 C C . GLN A 1 210 ? 1.311 -1.739 14.227 1 96.06 210 GLN A C 1
ATOM 1524 O O . GLN A 1 210 ? 2.469 -1.975 13.875 1 96.06 210 GLN A O 1
ATOM 1529 N N . GLU A 1 211 ? 0.928 -0.591 14.781 1 95.94 211 GLU A N 1
ATOM 1530 C CA . GLU A 1 211 ? 1.878 0.508 14.922 1 95.94 211 GLU A CA 1
ATOM 1531 C C . GLU A 1 211 ? 2.996 0.149 15.898 1 95.94 211 GLU A C 1
ATOM 1533 O O . GLU A 1 211 ? 4.125 0.625 15.758 1 95.94 211 GLU A O 1
ATOM 1538 N N . THR A 1 212 ? 2.695 -0.692 16.891 1 93.69 212 THR A N 1
ATOM 1539 C CA . THR A 1 212 ? 3.758 -1.127 17.781 1 93.69 212 THR A CA 1
ATOM 1540 C C . THR A 1 212 ? 4.781 -1.982 17.047 1 93.69 212 THR A C 1
ATOM 1542 O O . THR A 1 212 ? 5.977 -1.907 17.328 1 93.69 212 THR A O 1
ATOM 1545 N N . GLY A 1 213 ? 4.301 -2.822 16.172 1 95.88 213 GLY A N 1
ATOM 1546 C CA . GLY A 1 213 ? 5.211 -3.57 15.312 1 95.88 213 GLY A CA 1
ATOM 1547 C C . GLY A 1 213 ? 6.051 -2.684 14.414 1 95.88 213 GLY A C 1
ATOM 1548 O O . GLY A 1 213 ? 7.258 -2.896 14.281 1 95.88 213 GLY A O 1
ATOM 1549 N N . HIS A 1 214 ? 5.438 -1.677 13.836 1 97.62 214 HIS A N 1
ATOM 1550 C CA . HIS A 1 214 ? 6.148 -0.744 12.969 1 97.62 214 HIS A CA 1
ATOM 1551 C C . HIS A 1 214 ? 7.184 0.056 13.75 1 97.62 214 HIS A C 1
ATOM 1553 O O . HIS A 1 214 ? 8.312 0.24 13.289 1 97.62 214 HIS A O 1
ATOM 1559 N N . ALA A 1 215 ? 6.777 0.513 14.906 1 96.38 215 ALA A N 1
ATOM 1560 C CA . ALA A 1 215 ? 7.699 1.258 15.758 1 96.38 215 ALA A CA 1
ATOM 1561 C C . ALA A 1 215 ? 8.891 0.392 16.172 1 96.38 215 ALA A C 1
ATOM 1563 O O . ALA A 1 215 ? 10.023 0.875 16.234 1 96.38 215 ALA A O 1
ATOM 1564 N N . THR A 1 216 ? 8.617 -0.855 16.453 1 96.62 216 THR A N 1
ATOM 1565 C CA . THR A 1 216 ? 9.688 -1.779 16.812 1 96.62 216 THR A CA 1
ATOM 1566 C C . THR A 1 216 ? 10.664 -1.942 15.648 1 96.62 216 THR A C 1
ATOM 1568 O O . THR A 1 216 ? 11.883 -1.88 15.836 1 96.62 216 THR A O 1
ATOM 1571 N N . LEU A 1 217 ? 10.141 -2.168 14.484 1 97.88 217 LEU A N 1
ATOM 1572 C CA . LEU A 1 217 ? 10.969 -2.322 13.289 1 97.88 217 LEU A CA 1
ATOM 1573 C C . LEU A 1 217 ? 11.867 -1.108 13.094 1 97.88 217 LEU A C 1
ATOM 1575 O O . LEU A 1 217 ? 13.078 -1.252 12.906 1 97.88 217 LEU A O 1
ATOM 1579 N N . LEU A 1 218 ? 11.297 0.086 13.141 1 98.44 218 LEU A N 1
ATOM 1580 C CA . LEU A 1 218 ? 12.055 1.306 12.883 1 98.44 218 LEU A CA 1
ATOM 1581 C C . LEU A 1 218 ? 13.062 1.559 14 1 98.44 218 LEU A C 1
ATOM 1583 O O . LEU A 1 218 ? 14.172 2.035 13.75 1 98.44 218 LEU A O 1
ATOM 1587 N N . THR A 1 219 ? 12.664 1.255 15.227 1 97.31 219 THR A N 1
ATOM 1588 C CA . THR A 1 219 ? 13.586 1.366 16.344 1 97.31 219 THR A CA 1
ATOM 1589 C C . THR A 1 219 ? 14.82 0.495 16.125 1 97.31 219 THR A C 1
ATOM 1591 O O . THR A 1 219 ? 15.953 0.937 16.344 1 97.31 219 THR A O 1
ATOM 1594 N N . ASN A 1 220 ? 14.586 -0.703 15.688 1 97.25 220 ASN A N 1
ATOM 1595 C CA . ASN A 1 220 ? 15.688 -1.625 15.43 1 97.25 220 ASN A CA 1
ATOM 1596 C C . ASN A 1 220 ? 16.609 -1.101 14.328 1 97.25 220 ASN A C 1
ATOM 1598 O O . ASN A 1 220 ? 17.812 -1.34 14.359 1 97.25 220 ASN A O 1
ATOM 1602 N N . MET A 1 221 ? 16.125 -0.399 13.367 1 98.19 221 MET A N 1
ATOM 1603 C CA . MET A 1 221 ? 16.906 0.151 12.266 1 98.19 221 MET A CA 1
ATOM 1604 C C . MET A 1 221 ? 17.781 1.303 12.742 1 98.19 221 MET A C 1
ATOM 1606 O O . MET A 1 221 ? 18.844 1.565 12.164 1 98.19 221 MET A O 1
ATOM 1610 N N . LEU A 1 222 ? 17.359 1.986 13.766 1 98.44 222 LEU A N 1
ATOM 1611 C CA . LEU A 1 222 ? 18.016 3.209 14.227 1 98.44 222 LEU A CA 1
ATOM 1612 C C . LEU A 1 222 ? 19.016 2.908 15.336 1 98.44 222 LEU A C 1
ATOM 1614 O O . LEU A 1 222 ? 20.047 3.568 15.438 1 98.44 222 LEU A O 1
ATOM 1618 N N . GLY A 1 223 ? 18.688 1.949 16.234 1 96.75 223 GLY A N 1
ATOM 1619 C CA . GLY A 1 223 ? 19.516 1.653 17.406 1 96.75 223 GLY A CA 1
ATOM 1620 C C . GLY A 1 223 ? 19.141 2.471 18.625 1 96.75 223 GLY A C 1
ATOM 1621 O O . GLY A 1 223 ? 17.969 2.787 18.828 1 96.75 223 GLY A O 1
ATOM 1622 N N . GLU A 1 224 ? 20.031 2.779 19.422 1 95.75 224 GLU A N 1
ATOM 1623 C CA . GLU A 1 224 ? 19.781 3.281 20.781 1 95.75 224 GLU A CA 1
ATOM 1624 C C . GLU A 1 224 ? 19.297 4.727 20.75 1 95.75 224 GLU A C 1
ATOM 1626 O O . GLU A 1 224 ? 18.812 5.246 21.75 1 95.75 224 GLU A O 1
ATOM 1631 N N . THR A 1 225 ? 19.406 5.398 19.625 1 97.31 225 THR A N 1
ATOM 1632 C CA . THR A 1 225 ? 19 6.801 19.547 1 97.31 225 THR A CA 1
ATOM 1633 C C . THR A 1 225 ? 17.578 6.93 19.047 1 97.31 225 THR A C 1
ATOM 1635 O O . THR A 1 225 ? 17.094 8.039 18.781 1 97.31 225 THR A O 1
ATOM 1638 N N . ALA A 1 226 ? 16.891 5.805 18.859 1 97.56 226 ALA A N 1
ATOM 1639 C CA . ALA A 1 226 ? 15.492 5.824 18.422 1 97.56 226 ALA A CA 1
ATOM 1640 C C . ALA A 1 226 ? 14.617 6.59 19.406 1 97.56 226 ALA A C 1
ATOM 1642 O O . ALA A 1 226 ? 14.617 6.297 20.609 1 97.56 226 ALA A O 1
ATOM 1643 N N . PRO A 1 227 ? 13.875 7.555 18.906 1 96.69 227 PRO A N 1
ATOM 1644 C CA . PRO A 1 227 ? 13.055 8.344 19.828 1 96.69 227 PRO A CA 1
ATOM 1645 C C . PRO A 1 227 ? 11.898 7.543 20.422 1 96.69 227 PRO A C 1
ATOM 1647 O O . PRO A 1 227 ? 11.375 6.629 19.781 1 96.69 227 PRO A O 1
ATOM 1650 N N . PRO A 1 228 ? 11.5 7.883 21.609 1 93.75 228 PRO A N 1
ATOM 1651 C CA . PRO A 1 228 ? 10.297 7.285 22.203 1 93.75 228 PRO A CA 1
ATOM 1652 C C . PRO A 1 228 ? 9.016 7.992 21.781 1 93.75 228 PRO A C 1
ATOM 1654 O O . PRO A 1 228 ? 9.062 8.977 21.047 1 93.75 228 PRO A O 1
ATOM 1657 N N . GLN A 1 229 ? 7.906 7.449 22.203 1 93.12 229 GLN A N 1
ATOM 1658 C CA . GLN A 1 229 ? 6.609 8.078 21.984 1 93.12 229 GLN A CA 1
ATOM 1659 C C . GLN A 1 229 ? 6.508 9.406 22.719 1 93.12 229 GLN A C 1
ATOM 1661 O O . GLN A 1 229 ? 6.961 9.523 23.859 1 93.12 229 GLN A O 1
ATOM 1666 N N . CYS A 1 230 ? 5.867 10.391 22.156 1 94.06 230 CYS A N 1
ATOM 1667 C CA . CYS A 1 230 ? 5.602 11.711 22.719 1 94.06 230 CYS A CA 1
ATOM 1668 C C . CYS A 1 230 ? 4.16 11.82 23.203 1 94.06 230 CYS A C 1
ATOM 1670 O O . CYS A 1 230 ? 3.479 10.805 23.359 1 94.06 230 CYS A O 1
ATOM 1672 N N . THR A 1 231 ? 3.775 13.008 23.625 1 92.56 231 THR A N 1
ATOM 1673 C CA . THR A 1 231 ? 2.381 13.336 23.906 1 92.56 231 THR A CA 1
ATOM 1674 C C . THR A 1 231 ? 1.802 14.203 22.781 1 92.56 231 THR A C 1
ATOM 1676 O O . THR A 1 231 ? 2.547 14.789 22 1 92.56 231 THR A O 1
ATOM 1679 N N . TYR A 1 232 ? 0.508 14.211 22.719 1 95 232 TYR A N 1
ATOM 1680 C CA . TYR A 1 232 ? -0.063 14.75 21.484 1 95 232 TYR A CA 1
ATOM 1681 C C . TYR A 1 232 ? -1.264 15.641 21.781 1 95 232 TYR A C 1
ATOM 1683 O O . TYR A 1 232 ? -1.814 15.602 22.891 1 95 232 TYR A O 1
ATOM 1691 N N . ASN A 1 233 ? -1.596 16.484 20.844 1 94.81 233 ASN A N 1
ATOM 1692 C CA . ASN A 1 233 ? -2.758 17.359 20.859 1 94.81 233 ASN A CA 1
ATOM 1693 C C . ASN A 1 233 ? -3.645 17.156 19.641 1 94.81 233 ASN A C 1
ATOM 1695 O O . ASN A 1 233 ? -3.354 17.672 18.562 1 94.81 233 ASN A O 1
ATOM 1699 N N . TYR A 1 234 ? -4.773 16.438 19.891 1 95.19 234 TYR A N 1
ATOM 1700 C CA . TYR A 1 234 ? -5.594 16.047 18.75 1 95.19 234 TYR A CA 1
ATOM 1701 C C . TYR A 1 234 ? -6.738 17.031 18.547 1 95.19 234 TYR A C 1
ATOM 1703 O O . TYR A 1 234 ? -7.254 17.609 19.5 1 95.19 234 TYR A O 1
ATOM 1711 N N . PRO A 1 235 ? -7.215 17.172 17.359 1 95.44 235 PRO A N 1
ATOM 1712 C CA . PRO A 1 235 ? -8.148 18.234 16.984 1 95.44 235 PRO A CA 1
ATOM 1713 C C . PRO A 1 235 ? -9.602 17.766 16.938 1 95.44 235 PRO A C 1
ATOM 1715 O O . PRO A 1 235 ? -10.508 18.562 16.703 1 95.44 235 PRO A O 1
ATOM 1718 N N . TYR A 1 236 ? -9.914 16.562 17.125 1 96.06 236 TYR A N 1
ATOM 1719 C CA . TYR A 1 236 ? -11.25 16.031 16.859 1 96.06 236 TYR A CA 1
ATOM 1720 C C . TYR A 1 236 ? -12.125 16.109 18.109 1 96.06 236 TYR A C 1
ATOM 1722 O O . TYR A 1 236 ? -11.633 15.992 19.234 1 96.06 236 TYR A O 1
ATOM 1730 N N . ARG A 1 237 ? -13.5 16.219 17.859 1 93.94 237 ARG A N 1
ATOM 1731 C CA . ARG A 1 237 ? -14.516 16.359 18.906 1 93.94 237 ARG A CA 1
ATOM 1732 C C . ARG A 1 237 ? -15.586 15.289 18.766 1 93.94 237 ARG A C 1
ATOM 1734 O O . ARG A 1 237 ? -16.391 15.094 19.688 1 93.94 237 ARG A O 1
ATOM 1741 N N . THR A 1 238 ? -15.578 14.633 17.609 1 95.31 238 THR A N 1
ATOM 1742 C CA . THR A 1 238 ? -16.531 13.562 17.312 1 95.31 238 THR A CA 1
ATOM 1743 C C . THR A 1 238 ? -15.82 12.375 16.672 1 95.31 238 THR A C 1
ATOM 1745 O O . THR A 1 238 ? -14.664 12.477 16.25 1 95.31 238 THR A O 1
ATOM 1748 N N . VAL A 1 239 ? -16.516 11.258 16.578 1 96.12 239 VAL A N 1
ATOM 1749 C CA . VAL A 1 239 ? -15.977 10.07 15.914 1 96.12 239 VAL A CA 1
ATOM 1750 C C . VAL A 1 239 ? -15.711 10.375 14.445 1 96.12 239 VAL A C 1
ATOM 1752 O O . VAL A 1 239 ? -14.688 9.953 13.898 1 96.12 239 VAL A O 1
ATOM 1755 N N . ARG A 1 240 ? -16.625 11.133 13.797 1 96.69 240 ARG A N 1
ATOM 1756 C CA . ARG A 1 240 ? -16.438 11.477 12.391 1 96.69 240 ARG A CA 1
ATOM 1757 C C . ARG A 1 240 ? -15.172 12.305 12.188 1 96.69 240 ARG A C 1
ATOM 1759 O O . ARG A 1 240 ? -14.43 12.086 11.227 1 96.69 240 ARG A O 1
ATOM 1766 N N . GLU A 1 241 ? -14.969 13.266 13.07 1 97.69 241 GLU A N 1
ATOM 1767 C CA . GLU A 1 241 ? -13.758 14.078 13 1 97.69 241 GLU A CA 1
ATOM 1768 C C . GLU A 1 241 ? -12.516 13.242 13.297 1 97.69 241 GLU A C 1
ATOM 1770 O O . GLU A 1 241 ? -11.469 13.438 12.68 1 97.69 241 GLU A O 1
ATOM 1775 N N . PHE A 1 242 ? -12.633 12.281 14.273 1 98.31 242 PHE A N 1
ATOM 1776 C CA . PHE A 1 242 ? -11.562 11.336 14.57 1 98.31 242 PHE A CA 1
ATOM 1777 C C . PHE A 1 242 ? -11.188 10.531 13.328 1 98.31 242 PHE A C 1
ATOM 1779 O O . PHE A 1 242 ? -10.008 10.367 13.031 1 98.31 242 PHE A O 1
ATOM 1786 N N . ILE A 1 243 ? -12.172 10.07 12.531 1 98.75 243 ILE A N 1
ATOM 1787 C CA . ILE A 1 243 ? -11.953 9.289 11.32 1 98.75 243 ILE A CA 1
ATOM 1788 C C . ILE A 1 243 ? -11.312 10.172 10.25 1 98.75 243 ILE A C 1
ATOM 1790 O O . ILE A 1 243 ? -10.352 9.766 9.586 1 98.75 243 ILE A O 1
ATOM 1794 N N . ASP A 1 244 ? -11.797 11.367 10.086 1 98.5 244 ASP A N 1
ATOM 1795 C CA . ASP A 1 244 ? -11.25 12.312 9.109 1 98.5 244 ASP A CA 1
ATOM 1796 C C . ASP A 1 244 ? -9.797 12.648 9.43 1 98.5 244 ASP A C 1
ATOM 1798 O O . ASP A 1 244 ? -8.953 12.672 8.531 1 98.5 244 ASP A O 1
ATOM 1802 N N . TRP A 1 245 ? -9.523 12.906 10.688 1 98.44 245 TRP A N 1
ATOM 1803 C CA . TRP A 1 245 ? -8.164 13.18 11.141 1 98.44 245 TRP A CA 1
ATOM 1804 C C . TRP A 1 245 ? -7.23 12.031 10.789 1 98.44 245 TRP A C 1
ATOM 1806 O O . TRP A 1 245 ? -6.156 12.242 10.227 1 98.44 245 TRP A O 1
ATOM 1816 N N . ASN A 1 246 ? -7.645 10.805 11.109 1 98.81 246 ASN A N 1
ATOM 1817 C CA . ASN A 1 246 ? -6.773 9.656 10.883 1 98.81 246 ASN A CA 1
ATOM 1818 C C . ASN A 1 246 ? -6.605 9.359 9.391 1 98.81 246 ASN A C 1
ATOM 1820 O O . ASN A 1 246 ? -5.543 8.906 8.961 1 98.81 246 ASN A O 1
ATOM 1824 N N . MET A 1 247 ? -7.637 9.633 8.609 1 98.5 247 MET A N 1
ATOM 1825 C CA . MET A 1 247 ? -7.496 9.531 7.16 1 98.5 247 MET A CA 1
ATOM 1826 C C . MET A 1 247 ? -6.383 10.445 6.656 1 98.5 247 MET A C 1
ATOM 1828 O O . MET A 1 247 ? -5.562 10.039 5.832 1 98.5 247 MET A O 1
ATOM 1832 N N . LYS A 1 248 ? -6.27 11.641 7.18 1 98.69 248 LYS A N 1
ATOM 1833 C CA . LYS A 1 248 ? -5.258 12.609 6.777 1 98.69 248 LYS A CA 1
ATOM 1834 C C . LYS A 1 248 ? -3.898 12.273 7.379 1 98.69 248 LYS A C 1
ATOM 1836 O O . LYS A 1 248 ? -2.873 12.375 6.703 1 98.69 248 LYS A O 1
ATOM 1841 N N . LEU A 1 249 ? -3.916 11.859 8.656 1 98.81 249 LEU A N 1
ATOM 1842 C CA . LEU A 1 249 ? -2.693 11.477 9.352 1 98.81 249 LEU A CA 1
ATOM 1843 C C . LEU A 1 249 ? -1.979 10.344 8.609 1 98.81 249 LEU A C 1
ATOM 1845 O O . LEU A 1 249 ? -0.78 10.445 8.336 1 98.81 249 LEU A O 1
ATOM 1849 N N . THR A 1 250 ? -2.736 9.312 8.25 1 98.62 250 THR A N 1
ATOM 1850 C CA . THR A 1 250 ? -2.143 8.172 7.551 1 98.62 250 THR A CA 1
ATOM 1851 C C . THR A 1 250 ? -1.767 8.555 6.121 1 98.62 250 THR A C 1
ATOM 1853 O O . THR A 1 250 ? -0.819 8 5.559 1 98.62 250 THR A O 1
ATOM 1856 N N . ARG A 1 251 ? -2.408 9.531 5.562 1 98.44 251 ARG A N 1
ATOM 1857 C CA . ARG A 1 251 ? -2.135 9.969 4.199 1 98.44 251 ARG A CA 1
ATOM 1858 C C . ARG A 1 251 ? -0.775 10.656 4.105 1 98.44 251 ARG A C 1
ATOM 1860 O O . ARG A 1 251 ? 0.069 10.266 3.295 1 98.44 251 ARG A O 1
ATOM 1867 N N . PHE A 1 252 ? -0.563 11.695 4.902 1 98.62 252 PHE A N 1
ATOM 1868 C CA . PHE A 1 252 ? 0.714 12.375 4.742 1 98.62 252 PHE A CA 1
ATOM 1869 C C . PHE A 1 252 ? 1.855 11.531 5.289 1 98.62 252 PHE A C 1
ATOM 1871 O O . PHE A 1 252 ? 3.004 11.672 4.867 1 98.62 252 PHE A O 1
ATOM 1878 N N . GLY A 1 253 ? 1.53 10.555 6.234 1 98.56 253 GLY A N 1
ATOM 1879 C CA . GLY A 1 253 ? 2.543 9.602 6.672 1 98.56 253 GLY A CA 1
ATOM 1880 C C . GLY A 1 253 ? 3.027 8.695 5.559 1 98.56 253 GLY A C 1
ATOM 1881 O O . GLY A 1 253 ? 4.23 8.594 5.309 1 98.56 253 GLY A O 1
ATOM 1882 N N . GLU A 1 254 ? 2.096 8.031 4.883 1 98.25 254 GLU A N 1
ATOM 1883 C CA . GLU A 1 254 ? 2.5 7.125 3.816 1 98.25 254 GLU A CA 1
ATOM 1884 C C . GLU A 1 254 ? 3.137 7.883 2.656 1 98.25 254 GLU A C 1
ATOM 1886 O O . GLU A 1 254 ? 4.102 7.41 2.051 1 98.25 254 GLU A O 1
ATOM 1891 N N . SER A 1 255 ? 2.602 9.031 2.338 1 98.56 255 SER A N 1
ATOM 1892 C CA . SER A 1 255 ? 3.133 9.805 1.219 1 98.56 255 SER A CA 1
ATOM 1893 C C . SER A 1 255 ? 4.574 10.234 1.477 1 98.56 255 SER A C 1
ATOM 1895 O O . SER A 1 255 ? 5.375 10.32 0.546 1 98.56 255 SER A O 1
ATOM 1897 N N . GLY A 1 256 ? 4.828 10.602 2.725 1 98.62 256 GLY A N 1
ATOM 1898 C CA . GLY A 1 256 ? 6.215 10.883 3.066 1 98.62 256 GLY A CA 1
ATOM 1899 C C . GLY A 1 256 ? 7.145 9.719 2.756 1 98.62 256 GLY A C 1
ATOM 1900 O O . GLY A 1 256 ? 8.195 9.906 2.131 1 98.62 256 GLY A O 1
ATOM 1901 N N . VAL A 1 257 ? 6.754 8.539 3.158 1 98.69 257 VAL A N 1
ATOM 1902 C CA . VAL A 1 257 ? 7.578 7.359 2.938 1 98.69 257 VAL A CA 1
ATOM 1903 C C . VAL A 1 257 ? 7.711 7.094 1.439 1 98.69 257 VAL A C 1
ATOM 1905 O O . VAL A 1 257 ? 8.812 6.824 0.948 1 98.69 257 VAL A O 1
ATOM 1908 N N . TRP A 1 258 ? 6.602 7.234 0.694 1 98.19 258 TRP A N 1
ATOM 1909 C CA . TRP A 1 258 ? 6.676 7.035 -0.75 1 98.19 258 TRP A CA 1
ATOM 1910 C C . TRP A 1 258 ? 7.641 8.023 -1.39 1 98.19 258 TRP A C 1
ATOM 1912 O O . TRP A 1 258 ? 8.234 7.738 -2.432 1 98.19 258 TRP A O 1
ATOM 1922 N N . GLY A 1 259 ? 7.785 9.148 -0.745 1 98.12 259 GLY A N 1
ATOM 1923 C CA . GLY A 1 259 ? 8.672 10.172 -1.278 1 98.12 259 GLY A CA 1
ATOM 1924 C C . GLY A 1 259 ? 10.141 9.828 -1.121 1 98.12 259 GLY A C 1
ATOM 1925 O O . GLY A 1 259 ? 10.961 10.172 -1.976 1 98.12 259 GLY A O 1
ATOM 1926 N N . PHE A 1 260 ? 10.516 9.148 -0.034 1 98.62 260 PHE A N 1
ATOM 1927 C CA . PHE A 1 260 ? 11.945 9.008 0.206 1 98.62 260 PHE A CA 1
ATOM 1928 C C . PHE A 1 260 ? 12.383 7.559 0.068 1 98.62 260 PHE A C 1
ATOM 1930 O O . PHE A 1 260 ? 13.578 7.27 0.014 1 98.62 260 PHE A O 1
ATOM 1937 N N . LEU A 1 261 ? 11.477 6.637 -0.106 1 98.69 261 LEU A N 1
ATOM 1938 C CA . LEU A 1 261 ? 11.766 5.207 -0.085 1 98.69 261 LEU A CA 1
ATOM 1939 C C . LEU A 1 261 ? 12.812 4.852 -1.13 1 98.69 261 LEU A C 1
ATOM 1941 O O . LEU A 1 261 ? 13.789 4.156 -0.827 1 98.69 261 LEU A O 1
ATOM 1945 N N . ALA A 1 262 ? 12.672 5.332 -2.326 1 98.44 262 ALA A N 1
ATOM 1946 C CA . ALA A 1 262 ? 13.555 4.98 -3.438 1 98.44 262 ALA A CA 1
ATOM 1947 C C . ALA A 1 262 ? 14.93 5.629 -3.273 1 98.44 262 ALA A C 1
ATOM 1949 O O . ALA A 1 262 ? 15.891 5.23 -3.934 1 98.44 262 ALA A O 1
ATOM 1950 N N . HIS A 1 263 ? 15.062 6.621 -2.379 1 98.56 263 HIS A N 1
ATOM 1951 C CA . HIS A 1 263 ? 16.297 7.367 -2.203 1 98.56 263 HIS A CA 1
ATOM 1952 C C . HIS A 1 263 ? 17.188 6.73 -1.132 1 98.56 263 HIS A C 1
ATOM 1954 O O . HIS A 1 263 ? 18.344 7.094 -0.988 1 98.56 263 HIS A O 1
ATOM 1960 N N . MET A 1 264 ? 16.672 5.785 -0.365 1 98.44 264 MET A N 1
ATOM 1961 C CA . MET A 1 264 ? 17.391 5.262 0.792 1 98.44 264 MET A CA 1
ATOM 1962 C C . MET A 1 264 ? 18.719 4.625 0.371 1 98.44 264 MET A C 1
ATOM 1964 O O . MET A 1 264 ? 18.766 3.887 -0.614 1 98.44 264 MET A O 1
ATOM 1968 N N . ASP A 1 265 ? 19.734 4.918 1.169 1 97.88 265 ASP A N 1
ATOM 1969 C CA . ASP A 1 265 ? 21.047 4.316 0.944 1 97.88 265 ASP A CA 1
ATOM 1970 C C . ASP A 1 265 ? 21.062 2.85 1.366 1 97.88 265 ASP A C 1
ATOM 1972 O O . ASP A 1 265 ? 21.703 2.016 0.717 1 97.88 265 ASP A O 1
ATOM 1976 N N . ALA A 1 266 ? 20.453 2.57 2.459 1 97.69 266 ALA A N 1
ATOM 1977 C CA . ALA A 1 266 ? 20.312 1.188 2.912 1 97.69 266 ALA A CA 1
ATOM 1978 C C . ALA A 1 266 ? 19.141 0.5 2.205 1 97.69 266 ALA A C 1
ATOM 1980 O O . ALA A 1 266 ? 18 0.641 2.615 1 97.69 266 ALA A O 1
ATOM 1981 N N . ARG A 1 267 ? 19.453 -0.322 1.245 1 97.56 267 ARG A N 1
ATOM 1982 C CA . ARG A 1 267 ? 18.438 -0.984 0.442 1 97.56 267 ARG A CA 1
ATOM 1983 C C . ARG A 1 267 ? 17.656 -2 1.273 1 97.56 267 ARG A C 1
ATOM 1985 O O . ARG A 1 267 ? 16.453 -2.201 1.058 1 97.56 267 ARG A O 1
ATOM 1992 N N . GLU A 1 268 ? 18.312 -2.637 2.23 1 97.88 268 GLU A N 1
ATOM 1993 C CA . GLU A 1 268 ? 17.688 -3.592 3.137 1 97.88 268 GLU A CA 1
ATOM 1994 C C . GLU A 1 268 ? 16.609 -2.92 3.992 1 97.88 268 GLU A C 1
ATOM 1996 O O . GLU A 1 268 ? 15.547 -3.486 4.215 1 97.88 268 GLU A O 1
ATOM 2001 N N . VAL A 1 269 ? 16.906 -1.737 4.41 1 98.44 269 VAL A N 1
ATOM 2002 C CA . VAL A 1 269 ? 15.961 -0.948 5.195 1 98.44 269 VAL A CA 1
ATOM 2003 C C . VAL A 1 269 ? 14.773 -0.554 4.324 1 98.44 269 VAL A C 1
ATOM 2005 O O . VAL A 1 269 ? 13.617 -0.644 4.758 1 98.44 269 VAL A O 1
ATOM 2008 N N . ALA A 1 270 ? 15.062 -0.152 3.1 1 98.62 270 ALA A N 1
ATOM 2009 C CA . ALA A 1 270 ? 13.984 0.192 2.174 1 98.62 270 ALA A CA 1
ATOM 2010 C C . ALA A 1 270 ? 13.062 -0.999 1.941 1 98.62 270 ALA A C 1
ATOM 2012 O O . ALA A 1 270 ? 11.844 -0.834 1.817 1 98.62 270 ALA A O 1
ATOM 2013 N N . ASN A 1 271 ? 13.633 -2.158 1.864 1 98.38 271 ASN A N 1
ATOM 2014 C CA . ASN A 1 271 ? 12.852 -3.375 1.659 1 98.38 271 ASN A CA 1
ATOM 2015 C C . ASN A 1 271 ? 11.875 -3.611 2.803 1 98.38 271 ASN A C 1
ATOM 2017 O O . ASN A 1 271 ? 10.664 -3.736 2.576 1 98.38 271 ASN A O 1
ATOM 2021 N N . LEU A 1 272 ? 12.367 -3.596 4.016 1 98.38 272 LEU A N 1
ATOM 2022 C CA . LEU A 1 272 ? 11.492 -3.842 5.16 1 98.38 272 LEU A CA 1
ATOM 2023 C C . LEU A 1 272 ? 10.492 -2.705 5.332 1 98.38 272 LEU A C 1
ATOM 2025 O O . LEU A 1 272 ? 9.344 -2.939 5.711 1 98.38 272 LEU A O 1
ATOM 2029 N N . LEU A 1 273 ? 10.93 -1.497 5.066 1 98.56 273 LEU A N 1
ATOM 2030 C CA . LEU A 1 273 ? 10.039 -0.35 5.18 1 98.56 273 LEU A CA 1
ATOM 2031 C C . LEU A 1 273 ? 8.891 -0.458 4.184 1 98.56 273 LEU A C 1
ATOM 2033 O O . LEU A 1 273 ? 7.758 -0.067 4.488 1 98.56 273 LEU A O 1
ATOM 2037 N N . SER A 1 274 ? 9.156 -0.967 2.973 1 97.56 274 SER A N 1
ATOM 2038 C CA . SER A 1 274 ? 8.102 -1.14 1.977 1 97.56 274 SER A CA 1
ATOM 2039 C C . SER A 1 274 ? 7.039 -2.121 2.461 1 97.56 274 SER A C 1
ATOM 2041 O O . SER A 1 274 ? 5.855 -1.956 2.164 1 97.56 274 SER A O 1
ATOM 2043 N N . GLN A 1 275 ? 7.414 -3.07 3.207 1 95.69 275 GLN A N 1
ATOM 2044 C CA . GLN A 1 275 ? 6.484 -4.07 3.723 1 95.69 275 GLN A CA 1
ATOM 2045 C C . GLN A 1 275 ? 5.629 -3.496 4.848 1 95.69 275 GLN A C 1
ATOM 2047 O O . GLN A 1 275 ? 4.477 -3.898 5.027 1 95.69 275 GLN A O 1
ATOM 2052 N N . SER A 1 276 ? 6.18 -2.582 5.586 1 97.25 276 SER A N 1
ATOM 2053 C CA . SER A 1 276 ? 5.418 -1.872 6.605 1 97.25 276 SER A CA 1
ATOM 2054 C C . SER A 1 276 ? 4.453 -0.871 5.977 1 97.25 276 SER A C 1
ATOM 2056 O O . SER A 1 276 ? 3.285 -0.799 6.367 1 97.25 276 SER A O 1
ATOM 2058 N N . ILE A 1 277 ? 4.918 -0.112 4.988 1 97.25 277 ILE A N 1
ATOM 2059 C CA . ILE A 1 277 ? 4.113 0.967 4.426 1 97.25 277 ILE A CA 1
ATOM 2060 C C . ILE A 1 277 ? 2.973 0.381 3.594 1 97.25 277 ILE A C 1
ATOM 2062 O O . ILE A 1 277 ? 1.933 1.019 3.418 1 97.25 277 ILE A O 1
ATOM 2066 N N . ALA A 1 278 ? 3.121 -0.849 3.133 1 96.31 278 ALA A N 1
ATOM 2067 C CA . ALA A 1 278 ? 2.031 -1.561 2.471 1 96.31 278 ALA A CA 1
ATOM 2068 C C . ALA A 1 278 ? 0.822 -1.692 3.391 1 96.31 278 ALA A C 1
ATOM 2070 O O . ALA A 1 278 ? -0.323 -1.627 2.938 1 96.31 278 ALA A O 1
ATOM 2071 N N . THR A 1 279 ? 1.054 -1.932 4.676 1 97 279 THR A N 1
ATOM 2072 C CA . THR A 1 279 ? -0.026 -1.995 5.656 1 97 279 THR A CA 1
ATOM 2073 C C . THR A 1 279 ? -0.583 -0.603 5.938 1 97 279 THR A C 1
ATOM 2075 O O . THR A 1 279 ? -1.784 -0.444 6.168 1 97 279 THR A O 1
ATOM 2078 N N . GLU A 1 280 ? 0.284 0.388 5.859 1 96.62 280 GLU A N 1
ATOM 2079 C CA . GLU A 1 280 ? -0.176 1.753 6.098 1 96.62 280 GLU A CA 1
ATOM 2080 C C . GLU A 1 280 ? -1.122 2.219 4.996 1 96.62 280 GLU A C 1
ATOM 2082 O O . GLU A 1 280 ? -2.076 2.955 5.258 1 96.62 280 GLU A O 1
ATOM 2087 N N . ALA A 1 281 ? -0.837 1.808 3.805 1 96.75 281 ALA A N 1
ATOM 2088 C CA . ALA A 1 281 ? -1.74 2.094 2.693 1 96.75 281 ALA A CA 1
ATOM 2089 C C . ALA A 1 281 ? -3.129 1.519 2.951 1 96.75 281 ALA A C 1
ATOM 2091 O O . ALA A 1 281 ? -4.141 2.15 2.635 1 96.75 281 ALA A O 1
ATOM 2092 N N . ARG A 1 282 ? -3.137 0.39 3.5 1 98.44 282 ARG A N 1
ATOM 2093 C CA . ARG A 1 282 ? -4.395 -0.276 3.816 1 98.44 282 ARG A CA 1
ATOM 2094 C C . ARG A 1 282 ? -5.117 0.433 4.957 1 98.44 282 ARG A C 1
ATOM 2096 O O . ARG A 1 282 ? -6.352 0.498 4.973 1 98.44 282 ARG A O 1
ATOM 2103 N N . GLN A 1 283 ? -4.359 0.969 5.922 1 98.69 283 GLN A N 1
ATOM 2104 C CA . GLN A 1 283 ? -4.977 1.757 6.984 1 98.69 283 GLN A CA 1
ATOM 2105 C C . GLN A 1 283 ? -5.629 3.018 6.426 1 98.69 283 GLN A C 1
ATOM 2107 O O . GLN A 1 283 ? -6.766 3.34 6.777 1 98.69 283 GLN A O 1
ATOM 2112 N N . GLN A 1 284 ? -4.945 3.676 5.57 1 98.62 284 GLN A N 1
ATOM 2113 C CA . GLN A 1 284 ? -5.445 4.934 5.02 1 98.62 284 GLN A CA 1
ATOM 2114 C C . GLN A 1 284 ? -6.742 4.715 4.242 1 98.62 284 GLN A C 1
ATOM 2116 O O . GLN A 1 284 ? -7.711 5.453 4.426 1 98.62 284 GLN A O 1
ATOM 2121 N N . ILE A 1 285 ? -6.812 3.709 3.389 1 98.62 285 ILE A N 1
ATOM 2122 C CA . ILE A 1 285 ? -8.023 3.465 2.615 1 98.62 285 ILE A CA 1
ATOM 2123 C C . ILE A 1 285 ? -9.164 3.088 3.553 1 98.62 285 ILE A C 1
ATOM 2125 O O . ILE A 1 285 ? -10.32 3.441 3.307 1 98.62 285 ILE A O 1
ATOM 2129 N N . SER A 1 286 ? -8.859 2.361 4.594 1 98.81 286 SER A N 1
ATOM 2130 C CA . SER A 1 286 ? -9.898 1.962 5.539 1 98.81 286 SER A CA 1
ATOM 2131 C C . SER A 1 286 ? -10.547 3.178 6.191 1 98.81 286 SER A C 1
ATOM 2133 O O . SER A 1 286 ? -11.766 3.207 6.395 1 98.81 286 SER A O 1
ATOM 2135 N N . PHE A 1 287 ? -9.758 4.164 6.52 1 98.81 287 PHE A N 1
ATOM 2136 C CA . PHE A 1 287 ? -10.328 5.371 7.105 1 98.81 287 PHE A CA 1
ATOM 2137 C C . PHE A 1 287 ? -11.133 6.148 6.07 1 98.81 287 PHE A C 1
ATOM 2139 O O . PHE A 1 287 ? -12.133 6.785 6.406 1 98.81 287 PHE A O 1
ATOM 2146 N N . ARG A 1 288 ? -10.742 6.117 4.793 1 98.5 288 ARG A N 1
ATOM 2147 C CA . ARG A 1 288 ? -11.578 6.703 3.75 1 98.5 288 ARG A CA 1
ATOM 2148 C C . ARG A 1 288 ? -12.93 5.996 3.668 1 98.5 288 ARG A C 1
ATOM 2150 O O . ARG A 1 288 ? -13.969 6.641 3.551 1 98.5 288 ARG A O 1
ATOM 2157 N N . GLN A 1 289 ? -12.891 4.652 3.783 1 98.44 289 GLN A N 1
ATOM 2158 C CA . GLN A 1 289 ? -14.109 3.859 3.748 1 98.44 289 GLN A CA 1
ATOM 2159 C C . GLN A 1 289 ? -15.016 4.191 4.934 1 98.44 289 GLN A C 1
ATOM 2161 O O . GLN A 1 289 ? -16.234 4.32 4.777 1 98.44 289 GLN A O 1
ATOM 2166 N N . MET A 1 290 ? -14.414 4.348 6.066 1 98.5 290 MET A N 1
ATOM 2167 C CA . MET A 1 290 ? -15.172 4.664 7.27 1 98.5 290 MET A CA 1
ATOM 2168 C C . MET A 1 290 ? -15.773 6.062 7.184 1 98.5 290 MET A C 1
ATOM 2170 O O . MET A 1 290 ? -16.812 6.34 7.801 1 98.5 290 MET A O 1
ATOM 2174 N N . LEU A 1 291 ? -15.148 6.934 6.367 1 97.69 291 LEU A N 1
ATOM 2175 C CA . LEU A 1 291 ? -15.648 8.289 6.172 1 97.69 291 LEU A CA 1
ATOM 2176 C C . LEU A 1 291 ? -16.641 8.352 5.012 1 97.69 291 LEU A C 1
ATOM 2178 O O . LEU A 1 291 ? -17.203 9.406 4.73 1 97.69 291 LEU A O 1
ATOM 2182 N N . GLY A 1 292 ? -16.828 7.223 4.344 1 96.56 292 GLY A N 1
ATOM 2183 C CA . GLY A 1 292 ? -17.75 7.152 3.227 1 96.56 292 GLY A CA 1
ATOM 2184 C C . GLY A 1 292 ? -17.266 7.883 1.994 1 96.56 292 GLY A C 1
ATOM 2185 O O . GLY A 1 292 ? -18.062 8.383 1.199 1 96.56 292 GLY A O 1
ATOM 2186 N N . LEU A 1 293 ? -15.984 8.062 1.832 1 97 293 LEU A N 1
ATOM 2187 C CA . LEU A 1 293 ? -15.375 8.586 0.617 1 97 293 LEU A CA 1
ATOM 2188 C C . LEU A 1 293 ? -15.117 7.469 -0.392 1 97 293 LEU A C 1
ATOM 2190 O O . LEU A 1 293 ? -15.039 6.297 -0.019 1 97 293 LEU A O 1
ATOM 2194 N N . PRO A 1 294 ? -15.055 7.863 -1.736 1 95.81 294 PRO A N 1
ATOM 2195 C CA . PRO A 1 294 ? -14.508 6.84 -2.625 1 95.81 294 PRO A CA 1
ATOM 2196 C C . PRO A 1 294 ? -13.164 6.301 -2.143 1 95.81 294 PRO A C 1
ATOM 2198 O O . PRO A 1 294 ? -12.281 7.074 -1.774 1 95.81 294 PRO A O 1
ATOM 2201 N N . PRO A 1 295 ? -13.008 5.008 -2.082 1 96.94 295 PRO A N 1
ATOM 2202 C CA . PRO A 1 295 ? -11.891 4.43 -1.339 1 96.94 295 PRO A CA 1
ATOM 2203 C C . PRO A 1 295 ? -10.531 4.855 -1.892 1 96.94 295 PRO A C 1
ATOM 2205 O O . PRO A 1 295 ? -9.617 5.156 -1.122 1 96.94 295 PRO A O 1
ATOM 2208 N N . GLN A 1 296 ? -10.336 4.844 -3.176 1 96.81 296 GLN A N 1
ATOM 2209 C CA . GLN A 1 296 ? -9.078 5.227 -3.811 1 96.81 296 GLN A CA 1
ATOM 2210 C C . GLN A 1 296 ? -9.32 5.797 -5.207 1 96.81 296 GLN A C 1
ATOM 2212 O O . GLN A 1 296 ? -9.023 5.141 -6.207 1 96.81 296 GLN A O 1
ATOM 2217 N N . PRO A 1 297 ? -9.734 7.035 -5.344 1 96.12 297 PRO A N 1
ATOM 2218 C CA . PRO A 1 297 ? -10.195 7.602 -6.609 1 96.12 297 PRO A CA 1
ATOM 2219 C C . PRO A 1 297 ? -9.055 8.109 -7.484 1 96.12 297 PRO A C 1
ATOM 2221 O O . PRO A 1 297 ? -9.219 9.086 -8.219 1 96.12 297 PRO A O 1
ATOM 2224 N N . VAL A 1 298 ? -7.852 7.539 -7.355 1 97.06 298 VAL A N 1
ATOM 2225 C CA . VAL A 1 298 ? -6.68 7.906 -8.148 1 97.06 298 VAL A CA 1
ATOM 2226 C C . VAL A 1 298 ? -6.043 6.648 -8.734 1 97.06 298 VAL A C 1
ATOM 2228 O O . VAL A 1 298 ? -6.309 5.535 -8.273 1 97.06 298 VAL A O 1
ATOM 2231 N N . TRP A 1 299 ? -5.215 6.84 -9.781 1 97.38 299 TRP A N 1
ATOM 2232 C CA . TRP A 1 299 ? -4.523 5.711 -10.398 1 97.38 299 TRP A CA 1
ATOM 2233 C C . TRP A 1 299 ? -3.188 5.453 -9.711 1 97.38 299 TRP A C 1
ATOM 2235 O O . TRP A 1 299 ? -2.66 4.336 -9.758 1 97.38 299 TRP A O 1
ATOM 2245 N N . PHE A 1 300 ? -2.609 6.5 -9.102 1 98.06 300 PHE A N 1
ATOM 2246 C CA . PHE A 1 300 ? -1.325 6.453 -8.414 1 98.06 300 PHE A CA 1
ATOM 2247 C C . PHE A 1 300 ? -1.387 7.234 -7.105 1 98.06 300 PHE A C 1
ATOM 2249 O O . PHE A 1 300 ? -2.076 8.25 -7.016 1 98.06 300 PHE A O 1
ATOM 2256 N N . GLU A 1 301 ? -0.733 6.711 -6.125 1 97.5 301 GLU A N 1
ATOM 2257 C CA . GLU A 1 301 ? -0.594 7.512 -4.914 1 97.5 301 GLU A CA 1
ATOM 2258 C C . GLU A 1 301 ? 0.592 8.469 -5.016 1 97.5 301 GLU A C 1
ATOM 2260 O O . GLU A 1 301 ? 1.377 8.391 -5.965 1 97.5 301 GLU A O 1
ATOM 2265 N N . THR A 1 302 ? 0.747 9.336 -4.059 1 97.62 302 THR A N 1
ATOM 2266 C CA . THR A 1 302 ? 1.66 10.461 -4.191 1 97.62 302 THR A CA 1
ATOM 2267 C C . THR A 1 302 ? 2.76 10.398 -3.135 1 97.62 302 THR A C 1
ATOM 2269 O O . THR A 1 302 ? 2.492 10.102 -1.969 1 97.62 302 THR A O 1
ATOM 2272 N N . GLY A 1 303 ? 4 10.625 -3.557 1 97.94 303 GLY A N 1
ATOM 2273 C CA . GLY A 1 303 ? 5.098 10.844 -2.627 1 97.94 303 GLY A CA 1
ATOM 2274 C C . GLY A 1 303 ? 5.406 12.305 -2.396 1 97.94 303 GLY A C 1
ATOM 2275 O O . GLY A 1 303 ? 5.293 13.125 -3.314 1 97.94 303 GLY A O 1
ATOM 2276 N N . ILE A 1 304 ? 5.789 12.641 -1.177 1 98.69 304 ILE A N 1
ATOM 2277 C CA . ILE A 1 304 ? 6.137 14.023 -0.859 1 98.69 304 ILE A CA 1
ATOM 2278 C C . ILE A 1 304 ? 7.465 14.062 -0.107 1 98.69 304 ILE A C 1
ATOM 2280 O O . ILE A 1 304 ? 7.902 13.047 0.441 1 98.69 304 ILE A O 1
ATOM 2284 N N . PRO A 1 305 ? 8.102 15.242 -0.044 1 98.5 305 PRO A N 1
ATOM 2285 C CA . PRO A 1 305 ? 9.367 15.375 0.688 1 98.5 305 PRO A CA 1
ATOM 2286 C C . PRO A 1 305 ? 9.195 15.195 2.195 1 98.5 305 PRO A C 1
ATOM 2288 O O . PRO A 1 305 ? 8.125 15.477 2.736 1 98.5 305 PRO A O 1
ATOM 2291 N N . GLN A 1 306 ? 10.258 14.836 2.822 1 98.81 306 GLN A N 1
ATOM 2292 C CA . GLN A 1 306 ? 10.258 14.609 4.266 1 98.81 306 GLN A CA 1
ATOM 2293 C C . GLN A 1 306 ? 9.906 15.891 5.016 1 98.81 306 GLN A C 1
ATOM 2295 O O . GLN A 1 306 ? 9.18 15.852 6.012 1 98.81 306 GLN A O 1
ATOM 2300 N N . SER A 1 307 ? 10.391 17.016 4.559 1 98.88 307 SER A N 1
ATOM 2301 C CA . SER A 1 307 ? 10.07 18.297 5.203 1 98.88 307 SER A CA 1
ATOM 2302 C C . SER A 1 307 ? 8.57 18.562 5.172 1 98.88 307 SER A C 1
ATOM 2304 O O . SER A 1 307 ? 8.031 19.172 6.098 1 98.88 307 SER A O 1
ATOM 2306 N N . TRP A 1 308 ? 7.895 18.141 4.129 1 98.88 308 TRP A N 1
ATOM 2307 C CA . TRP A 1 308 ? 6.445 18.312 4.059 1 98.88 308 TRP A CA 1
ATOM 2308 C C . TRP A 1 308 ? 5.742 17.438 5.09 1 98.88 308 TRP A C 1
ATOM 2310 O O . TRP A 1 308 ? 4.852 17.906 5.805 1 98.88 308 TRP A O 1
ATOM 2320 N N . GLN A 1 309 ? 6.109 16.188 5.121 1 98.88 309 GLN A N 1
ATOM 2321 C CA . GLN A 1 309 ? 5.551 15.289 6.129 1 98.88 309 GLN A CA 1
ATOM 2322 C C . GLN A 1 309 ? 5.727 15.859 7.531 1 98.88 309 GLN A C 1
ATOM 2324 O O . GLN A 1 309 ? 4.789 15.844 8.336 1 98.88 309 GLN A O 1
ATOM 2329 N N . TRP A 1 310 ? 6.918 16.328 7.809 1 98.88 310 TRP A N 1
ATOM 2330 C CA . TRP A 1 310 ? 7.211 16.875 9.133 1 98.88 310 TRP A CA 1
ATOM 2331 C C . TRP A 1 310 ? 6.391 18.125 9.398 1 98.88 310 TRP A C 1
ATOM 2333 O O . TRP A 1 310 ? 5.934 18.344 10.523 1 98.88 310 TRP A O 1
ATOM 2343 N N . THR A 1 311 ? 6.203 18.938 8.391 1 98.88 311 THR A N 1
ATOM 2344 C CA . THR A 1 311 ? 5.375 20.125 8.508 1 98.88 311 THR A CA 1
ATOM 2345 C C . THR A 1 311 ? 3.951 19.766 8.922 1 98.88 311 THR A C 1
ATOM 2347 O O . THR A 1 311 ? 3.332 20.469 9.727 1 98.88 311 THR A O 1
ATOM 2350 N N . TYR A 1 312 ? 3.428 18.703 8.398 1 98.81 312 TYR A N 1
ATOM 2351 C CA . TYR A 1 312 ? 2.07 18.281 8.719 1 98.81 312 TYR A CA 1
ATOM 2352 C C . TYR A 1 312 ? 2.014 17.641 10.102 1 98.81 312 TYR A C 1
ATOM 2354 O O . TYR A 1 312 ? 1.014 17.781 10.812 1 98.81 312 TYR A O 1
ATOM 2362 N N . LEU A 1 313 ? 3.021 16.984 10.547 1 98.81 313 LEU A N 1
ATOM 2363 C CA . LEU A 1 313 ? 3.023 16.109 11.719 1 98.81 313 LEU A CA 1
ATOM 2364 C C . LEU A 1 313 ? 3.342 16.906 12.984 1 98.81 313 LEU A C 1
ATOM 2366 O O . LEU A 1 313 ? 2.668 16.734 14 1 98.81 313 LEU A O 1
ATOM 2370 N N . ALA A 1 314 ? 4.281 17.781 12.953 1 98.62 314 ALA A N 1
ATOM 2371 C CA . ALA A 1 314 ? 4.922 18.406 14.109 1 98.62 314 ALA A CA 1
ATOM 2372 C C . ALA A 1 314 ? 3.906 19.188 14.945 1 98.62 314 ALA A C 1
ATOM 2374 O O . ALA A 1 314 ? 3.928 19.109 16.172 1 98.62 314 ALA A O 1
ATOM 2375 N N . PRO A 1 315 ? 2.965 19.906 14.328 1 98.19 315 PRO A N 1
ATOM 2376 C CA . PRO A 1 315 ? 2.055 20.734 15.125 1 98.19 315 PRO A CA 1
ATOM 2377 C C . PRO A 1 315 ? 1.164 19.906 16.047 1 98.19 315 PRO A C 1
ATOM 2379 O O . PRO A 1 315 ? 0.522 20.469 16.953 1 98.19 315 PRO A O 1
ATOM 2382 N N . TYR A 1 316 ? 1.097 18.672 15.828 1 98.31 316 TYR A N 1
ATOM 2383 C CA . TYR A 1 316 ? 0.182 17.844 16.609 1 98.31 316 TYR A CA 1
ATOM 2384 C C . TYR A 1 316 ? 0.922 17.109 17.719 1 98.31 316 TYR A C 1
ATOM 2386 O O . TYR A 1 316 ? 0.311 16.391 18.516 1 98.31 316 TYR A O 1
ATOM 2394 N N . ILE A 1 317 ? 2.197 17.234 17.75 1 97.62 317 ILE A N 1
ATOM 2395 C CA . ILE A 1 317 ? 2.996 16.719 18.859 1 97.62 317 ILE A CA 1
ATOM 2396 C C . ILE A 1 317 ? 3.109 17.781 19.953 1 97.62 317 ILE A C 1
ATOM 2398 O O . ILE A 1 317 ? 3.623 18.875 19.719 1 97.62 317 ILE A O 1
ATOM 2402 N N . SER A 1 318 ? 2.67 17.406 21.109 1 96.38 318 SER A N 1
ATOM 2403 C CA . SER A 1 318 ? 2.697 18.344 22.234 1 96.38 318 SER A CA 1
ATOM 2404 C C . SER A 1 318 ? 4.098 18.438 22.828 1 96.38 318 SER A C 1
ATOM 2406 O O . SER A 1 318 ? 4.703 19.516 22.828 1 96.38 318 SER A O 1
ATOM 2408 N N . SER A 1 319 ? 4.547 17.328 23.328 1 94.81 319 SER A N 1
ATOM 2409 C CA . SER A 1 319 ? 5.863 17.328 23.969 1 94.81 319 SER A CA 1
ATOM 2410 C C . SER A 1 319 ? 6.484 15.93 23.922 1 94.81 319 SER A C 1
ATOM 2412 O O . SER A 1 319 ? 5.773 14.922 23.859 1 94.81 319 SER A O 1
ATOM 2414 N N . CYS A 1 320 ? 7.75 15.961 23.906 1 94.19 320 CYS A N 1
ATOM 2415 C CA . CYS A 1 320 ? 8.523 14.727 24.016 1 94.19 320 CYS A CA 1
ATOM 2416 C C . CYS A 1 320 ? 9.375 14.727 25.281 1 94.19 320 CYS A C 1
ATOM 2418 O O . CYS A 1 320 ? 9.719 15.789 25.797 1 94.19 320 CYS A O 1
ATOM 2420 N N . PRO A 1 321 ? 9.711 13.523 25.766 1 90.19 321 PRO A N 1
ATOM 2421 C CA . PRO A 1 321 ? 10.625 13.453 26.922 1 90.19 321 PRO A CA 1
ATOM 2422 C C . PRO A 1 321 ? 11.945 14.18 26.672 1 90.19 321 PRO A C 1
ATOM 2424 O O . PRO A 1 321 ? 12.359 14.344 25.516 1 90.19 321 PRO A O 1
ATOM 2427 N N . GLU A 1 322 ? 12.602 14.477 27.734 1 90.19 322 GLU A N 1
ATOM 2428 C CA . GLU A 1 322 ? 13.891 15.156 27.641 1 90.19 322 GLU A CA 1
ATOM 2429 C C . GLU A 1 322 ? 14.906 14.32 26.859 1 90.19 322 GLU A C 1
ATOM 2431 O O . GLU A 1 322 ? 14.961 13.102 27.016 1 90.19 322 GLU A O 1
ATOM 2436 N N . ASN A 1 323 ? 15.695 14.914 26 1 90.69 323 ASN A N 1
ATOM 2437 C CA . ASN A 1 323 ? 16.797 14.344 25.25 1 90.69 323 ASN A CA 1
ATOM 2438 C C . ASN A 1 323 ? 16.297 13.445 24.109 1 90.69 323 ASN A C 1
ATOM 2440 O O . ASN A 1 323 ? 17.047 12.594 23.625 1 90.69 323 ASN A O 1
ATOM 2444 N N . THR A 1 324 ? 15.094 13.641 23.75 1 94.88 324 THR A N 1
ATOM 2445 C CA . THR A 1 324 ? 14.57 12.914 22.594 1 94.88 324 THR A CA 1
ATOM 2446 C C . THR A 1 324 ? 15.297 13.344 21.328 1 94.88 324 THR A C 1
ATOM 2448 O O . THR A 1 324 ? 15.562 14.523 21.109 1 94.88 324 THR A O 1
ATOM 2451 N N . THR A 1 325 ? 15.656 12.312 20.531 1 97.5 325 THR A N 1
ATOM 2452 C CA . THR A 1 325 ? 16.281 12.57 19.234 1 97.5 325 THR A CA 1
ATOM 2453 C C . THR A 1 325 ? 15.406 13.492 18.391 1 97.5 325 THR A C 1
ATOM 2455 O O . THR A 1 325 ? 14.211 13.242 18.203 1 97.5 325 THR A O 1
ATOM 2458 N N . ARG A 1 326 ? 15.977 14.547 17.828 1 97.69 326 ARG A N 1
ATOM 2459 C CA . ARG A 1 326 ? 15.273 15.555 17.047 1 97.69 326 ARG A CA 1
ATOM 2460 C C . ARG A 1 326 ? 15.508 15.367 15.555 1 97.69 326 ARG A C 1
ATOM 2462 O O . ARG A 1 326 ? 16.422 14.625 15.156 1 97.69 326 ARG A O 1
ATOM 2469 N N . LEU A 1 327 ? 14.695 16.047 14.734 1 98.75 327 LEU A N 1
ATOM 2470 C CA . LEU A 1 327 ? 14.75 15.906 13.281 1 98.75 327 LEU A CA 1
ATOM 2471 C C . LEU A 1 327 ? 15.367 17.141 12.641 1 98.75 327 LEU A C 1
ATOM 2473 O O . LEU A 1 327 ? 15.188 18.25 13.125 1 98.75 327 LEU A O 1
ATOM 2477 N N . ALA A 1 328 ? 16 16.891 11.539 1 98.62 328 ALA A N 1
ATOM 2478 C CA . ALA A 1 328 ? 16.688 17.953 10.812 1 98.62 328 ALA A CA 1
ATOM 2479 C C . ALA A 1 328 ? 15.781 18.562 9.742 1 98.62 328 ALA A C 1
ATOM 2481 O O . ALA A 1 328 ? 16.125 19.578 9.133 1 98.62 328 ALA A O 1
ATOM 2482 N N . TRP A 1 329 ? 14.633 18.078 9.484 1 98.69 329 TRP A N 1
ATOM 2483 C CA . TRP A 1 329 ? 13.75 18.484 8.406 1 98.69 329 TRP A CA 1
ATOM 2484 C C . TRP A 1 329 ? 13.102 19.828 8.703 1 98.69 329 TRP A C 1
ATOM 2486 O O . TRP A 1 329 ? 12.984 20.219 9.867 1 98.69 329 TRP A O 1
ATOM 2496 N N . GLN A 1 330 ? 12.633 20.469 7.703 1 98.38 330 GLN A N 1
ATOM 2497 C CA . GLN A 1 330 ? 12.094 21.828 7.77 1 98.38 330 GLN A CA 1
ATOM 2498 C C . GLN A 1 330 ? 10.609 21.812 8.125 1 98.38 330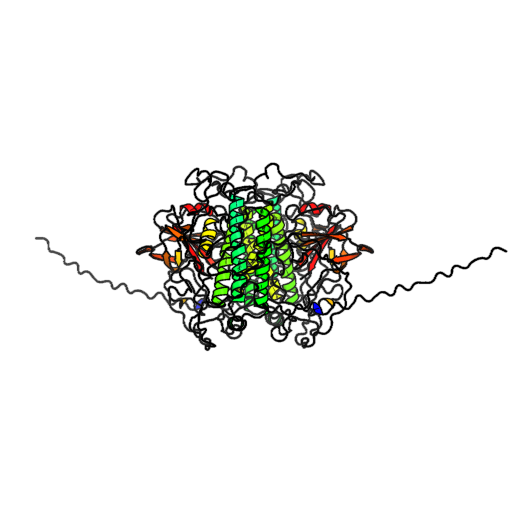 GLN A C 1
ATOM 2500 O O . GLN A 1 330 ? 9.883 20.891 7.754 1 98.38 330 GLN A O 1
ATOM 2505 N N . ASN A 1 331 ? 10.195 22.828 8.883 1 98.75 331 ASN A N 1
ATOM 2506 C CA . ASN A 1 331 ? 8.781 23.172 9.055 1 98.75 331 ASN A CA 1
ATOM 2507 C C . ASN A 1 331 ? 8.398 24.422 8.266 1 98.75 331 ASN A C 1
ATOM 2509 O O . ASN A 1 331 ? 8.859 25.516 8.578 1 98.75 331 ASN A O 1
ATOM 2513 N N . PHE A 1 332 ? 7.508 24.234 7.363 1 98.88 332 PHE A N 1
ATOM 2514 C CA . PHE A 1 332 ? 7.023 25.375 6.598 1 98.88 332 PHE A CA 1
ATOM 2515 C C . PHE A 1 332 ? 5.848 26.047 7.301 1 98.88 332 PHE A C 1
ATOM 2517 O O . PHE A 1 332 ? 5.156 25.406 8.102 1 98.88 332 PHE A O 1
ATOM 2524 N N . PRO A 1 333 ? 5.578 27.359 6.953 1 98.81 333 PRO A N 1
ATOM 2525 C CA . PRO A 1 333 ? 4.312 27.969 7.371 1 98.81 333 PRO A CA 1
ATOM 2526 C C . PRO A 1 333 ? 3.092 27.234 6.84 1 98.81 333 PRO A C 1
ATOM 2528 O O . PRO A 1 333 ? 3.15 26.625 5.77 1 98.81 333 PRO A O 1
ATOM 2531 N N . ALA A 1 334 ? 2.008 27.359 7.586 1 98.75 334 ALA A N 1
ATOM 2532 C CA . ALA A 1 334 ? 0.784 26.672 7.188 1 98.75 334 ALA A CA 1
ATOM 2533 C C . ALA A 1 334 ? 0.063 27.422 6.074 1 98.75 334 ALA A C 1
ATOM 2535 O O . ALA A 1 334 ? 0.005 28.656 6.086 1 98.75 334 ALA A O 1
ATOM 2536 N N . LEU A 1 335 ? -0.372 26.734 5.129 1 98.88 335 LEU A N 1
ATOM 2537 C CA . LEU A 1 335 ? -1.325 27.188 4.121 1 98.88 335 LEU A CA 1
ATOM 2538 C C . LEU A 1 335 ? -2.717 26.641 4.398 1 98.88 335 LEU A C 1
ATOM 2540 O O . LEU A 1 335 ? -2.887 25.422 4.551 1 98.88 335 LEU A O 1
ATOM 2544 N N . PHE A 1 336 ? -3.701 27.516 4.48 1 98.62 336 PHE A N 1
ATOM 2545 C CA . PHE A 1 336 ? -5.07 27.094 4.762 1 98.62 336 PHE A CA 1
ATOM 2546 C C . PHE A 1 336 ? -5.941 27.234 3.516 1 98.62 336 PHE A C 1
ATOM 2548 O O . PHE A 1 336 ? -5.871 28.25 2.812 1 98.62 336 PHE A O 1
ATOM 2555 N N . ILE A 1 337 ? -6.68 26.203 3.227 1 98.38 337 ILE A N 1
ATOM 2556 C CA . ILE A 1 337 ? -7.746 26.25 2.23 1 98.38 337 ILE A CA 1
ATOM 2557 C C . ILE A 1 337 ? -9.031 26.75 2.881 1 98.38 337 ILE A C 1
ATOM 2559 O O . ILE A 1 337 ? -9.75 25.984 3.525 1 98.38 337 ILE A O 1
ATOM 2563 N N . ASP A 1 338 ? -9.414 27.922 2.604 1 97.81 338 ASP A N 1
ATOM 2564 C CA . ASP A 1 338 ? -10.477 28.578 3.354 1 97.81 338 ASP A CA 1
ATOM 2565 C C . ASP A 1 338 ? -11.844 27.984 3.021 1 97.81 338 ASP A C 1
ATOM 2567 O O . ASP A 1 338 ? -12.758 28.016 3.85 1 97.81 338 ASP A O 1
ATOM 2571 N N . ASN A 1 339 ? -12.039 27.578 1.807 1 96.94 339 ASN A N 1
ATOM 2572 C CA . ASN A 1 339 ? -13.266 26.906 1.387 1 96.94 339 ASN A CA 1
ATOM 2573 C C . ASN A 1 339 ? -13.031 25.422 1.124 1 96.94 339 ASN A C 1
ATOM 2575 O O . ASN A 1 339 ? -13.484 24.891 0.113 1 96.94 339 ASN A O 1
ATOM 2579 N N . GLN A 1 340 ? -12.289 24.766 2.053 1 96.69 340 GLN A N 1
ATOM 2580 C CA . GLN A 1 340 ? -12.039 23.328 2.027 1 96.69 340 GLN A CA 1
ATOM 2581 C C . GLN A 1 340 ? -13.344 22.547 1.978 1 96.69 340 GLN A C 1
ATOM 2583 O O . GLN A 1 340 ? -14.219 22.734 2.822 1 96.69 340 GLN A O 1
ATOM 2588 N N . PRO A 1 341 ? -13.422 21.641 0.971 1 95.5 341 PRO A N 1
ATOM 2589 C CA . PRO A 1 341 ? -14.656 20.859 0.93 1 95.5 341 PRO A CA 1
ATOM 2590 C C . PRO A 1 341 ? -14.891 20.047 2.207 1 95.5 341 PRO A C 1
ATOM 2592 O O . PRO A 1 341 ? -13.945 19.484 2.764 1 95.5 341 PRO A O 1
ATOM 2595 N N . ASN A 1 342 ? -16.141 20.062 2.66 1 97.12 342 ASN A N 1
ATOM 2596 C CA . ASN A 1 342 ? -16.547 19.281 3.818 1 97.12 342 ASN A CA 1
ATOM 2597 C C . ASN A 1 342 ? -17.156 17.938 3.396 1 97.12 342 ASN A C 1
ATOM 2599 O O . ASN A 1 342 ? -18.266 17.906 2.873 1 97.12 342 ASN A O 1
ATOM 2603 N N . PRO A 1 343 ? -16.5 16.828 3.67 1 96.88 343 PRO A N 1
ATOM 2604 C CA . PRO A 1 343 ? -16.969 15.531 3.189 1 96.88 343 PRO A CA 1
ATOM 2605 C C . PRO A 1 343 ? -18.219 15.047 3.924 1 96.88 343 PRO A C 1
ATOM 2607 O O . PRO A 1 343 ? -18.812 14.039 3.537 1 96.88 343 PRO A O 1
ATOM 2610 N N . ASN A 1 344 ? -18.656 15.781 4.934 1 96.31 344 ASN A N 1
ATOM 2611 C CA . ASN A 1 344 ? -19.859 15.391 5.68 1 96.31 344 ASN A CA 1
ATOM 2612 C C . ASN A 1 344 ? -21.125 15.906 5.016 1 96.31 344 ASN A C 1
ATOM 2614 O O . ASN A 1 344 ? -22.234 15.492 5.375 1 96.31 344 ASN A O 1
ATOM 2618 N N . ARG A 1 345 ? -21.016 16.781 4.047 1 93.56 345 ARG A N 1
ATOM 2619 C CA . ARG A 1 345 ? -22.172 17.359 3.369 1 93.56 345 ARG A CA 1
ATOM 2620 C C . ARG A 1 345 ? -22.562 16.531 2.152 1 93.56 345 ARG A C 1
ATOM 2622 O O . ARG A 1 345 ? -21.703 16.047 1.423 1 93.56 345 ARG A O 1
ATOM 2629 N N . PHE A 1 346 ? -23.891 16.391 1.891 1 89.62 346 PHE A N 1
ATOM 2630 C CA . PHE A 1 346 ? -24.297 15.695 0.674 1 89.62 346 PHE A CA 1
ATOM 2631 C C . PHE A 1 346 ? -24.062 16.578 -0.551 1 89.62 346 PHE A C 1
ATOM 2633 O O . PHE A 1 346 ? -23.953 16.078 -1.671 1 89.62 346 PHE A O 1
ATOM 2640 N N . SER A 1 347 ? -23.875 17.891 -0.295 1 90.38 347 SER A N 1
ATOM 2641 C CA . SER A 1 347 ? -23.438 18.844 -1.325 1 90.38 347 SER A CA 1
ATOM 2642 C C . SER A 1 347 ? -22.234 19.641 -0.873 1 90.38 347 SER A C 1
ATOM 2644 O O . SER A 1 347 ? -22.375 20.703 -0.266 1 90.38 347 SER A O 1
ATOM 2646 N N . PRO A 1 348 ? -21.078 19.25 -1.271 1 92.19 348 PRO A N 1
ATOM 2647 C CA . PRO A 1 348 ? -19.875 19.953 -0.819 1 92.19 348 PRO A CA 1
ATOM 2648 C C . PRO A 1 348 ? -19.844 21.406 -1.278 1 92.19 348 PRO A C 1
ATOM 2650 O O . PRO A 1 348 ? -19.141 22.234 -0.679 1 92.19 348 PRO A O 1
ATOM 2653 N N . ASN A 1 349 ? -20.594 21.688 -2.271 1 90.94 349 ASN A N 1
ATOM 2654 C CA . ASN A 1 349 ? -20.672 23.078 -2.736 1 90.94 349 ASN A CA 1
ATOM 2655 C C . ASN A 1 349 ? -21.312 23.984 -1.694 1 90.94 349 ASN A C 1
ATOM 2657 O O . ASN A 1 349 ? -21.203 25.219 -1.781 1 90.94 349 ASN A O 1
ATOM 2661 N N . ASP A 1 350 ? -21.984 23.406 -0.735 1 92.69 350 ASP A N 1
ATOM 2662 C CA . ASP A 1 350 ? -22.641 24.172 0.32 1 92.69 350 ASP A CA 1
ATOM 2663 C C . ASP A 1 350 ? -21.688 24.406 1.496 1 92.69 350 ASP A C 1
ATOM 2665 O O . ASP A 1 350 ? -22.094 24.953 2.525 1 92.69 350 ASP A O 1
ATOM 2669 N N . THR A 1 351 ? -20.484 23.969 1.345 1 94.94 351 THR A N 1
ATOM 2670 C CA . THR A 1 351 ? -19.516 24.156 2.422 1 94.94 351 THR A CA 1
ATOM 2671 C C . THR A 1 351 ? -19.281 25.641 2.688 1 94.94 351 THR A C 1
ATOM 2673 O O . THR A 1 351 ? -19.062 26.422 1.754 1 94.94 351 THR A O 1
ATOM 2676 N N . LYS A 1 352 ? -19.297 26.016 3.957 1 94.38 352 LYS A N 1
ATOM 2677 C CA . LYS A 1 352 ? -19.016 27.391 4.367 1 94.38 352 LYS A CA 1
ATOM 2678 C C . LYS A 1 352 ? -17.516 27.594 4.594 1 94.38 352 LYS A C 1
ATOM 2680 O O . LYS A 1 352 ? -16.781 26.641 4.812 1 94.38 352 LYS A O 1
ATOM 2685 N N . PRO A 1 353 ? -17.109 28.844 4.453 1 95.69 353 PRO A N 1
ATOM 2686 C CA . PRO A 1 353 ? -15.711 29.109 4.766 1 95.69 353 PRO A CA 1
ATOM 2687 C C . PRO A 1 353 ? -15.32 28.656 6.168 1 95.69 353 PRO A C 1
ATOM 2689 O O . PRO A 1 353 ? -16.047 28.891 7.129 1 95.69 353 PRO A O 1
ATOM 2692 N N . HIS A 1 354 ? -14.227 27.906 6.258 1 96.5 354 HIS A N 1
ATOM 2693 C CA . HIS A 1 354 ? -13.609 27.484 7.512 1 96.5 354 HIS A CA 1
ATOM 2694 C C . HIS A 1 354 ? -14.484 26.469 8.242 1 96.5 354 HIS A C 1
ATOM 2696 O O . HIS A 1 354 ? -14.57 26.484 9.469 1 96.5 354 HIS A O 1
ATOM 2702 N N . GLU A 1 355 ? -15.227 25.719 7.492 1 96.62 355 GLU A N 1
ATOM 2703 C CA . GLU A 1 355 ? -15.984 24.625 8.102 1 96.62 355 GLU A CA 1
ATOM 2704 C C . GLU A 1 355 ? -15.062 23.484 8.5 1 96.62 355 GLU A C 1
ATOM 2706 O O . GLU A 1 355 ? -15.234 22.359 8.031 1 96.62 355 GLU A O 1
ATOM 2711 N N . VAL A 1 356 ? -14.117 23.688 9.391 1 96.69 356 VAL A N 1
ATOM 2712 C CA . VAL A 1 356 ? -13.117 22.781 9.938 1 96.69 356 VAL A CA 1
ATOM 2713 C C . VAL A 1 356 ? -13.133 22.859 11.461 1 96.69 356 VAL A C 1
ATOM 2715 O O . VAL A 1 356 ? -13.609 23.828 12.039 1 96.69 356 VAL A O 1
ATOM 2718 N N . ALA A 1 357 ? -12.664 21.844 12.141 1 94.69 357 ALA A N 1
ATOM 2719 C CA . ALA A 1 357 ? -12.766 21.703 13.594 1 94.69 357 ALA A CA 1
ATOM 2720 C C . ALA A 1 357 ? -11.703 22.547 14.297 1 94.69 357 ALA A C 1
ATOM 2722 O O . ALA A 1 357 ? -11.805 22.797 15.5 1 94.69 357 ALA A O 1
ATOM 2723 N N . GLY A 1 358 ? -10.664 23.078 13.57 1 93.62 358 GLY A N 1
ATOM 2724 C CA . GLY A 1 358 ? -9.578 23.812 14.195 1 93.62 358 GLY A CA 1
ATOM 2725 C C . GLY A 1 358 ? -8.875 24.75 13.242 1 93.62 358 GLY A C 1
ATOM 2726 O O . GLY A 1 358 ? -9.484 25.25 12.289 1 93.62 358 GLY A O 1
ATOM 2727 N N . ASP A 1 359 ? -7.684 25.109 13.594 1 93.69 359 ASP A N 1
ATOM 2728 C CA . ASP A 1 359 ? -6.961 26.109 12.828 1 93.69 359 ASP A CA 1
ATOM 2729 C C . ASP A 1 359 ? -5.578 25.594 12.422 1 93.69 359 ASP A C 1
ATOM 2731 O O . ASP A 1 359 ? -4.66 26.391 12.188 1 93.69 359 ASP A O 1
ATOM 2735 N N . ARG A 1 360 ? -5.387 24.312 12.383 1 96.5 360 ARG A N 1
ATOM 2736 C CA . ARG A 1 360 ? -4.133 23.734 11.914 1 96.5 360 ARG A CA 1
ATOM 2737 C C . ARG A 1 360 ? -4.312 23.062 10.555 1 96.5 360 ARG A C 1
ATOM 2739 O O . ARG A 1 360 ? -5.441 22.812 10.125 1 96.5 360 ARG A O 1
ATOM 2746 N N . VAL A 1 361 ? -3.281 22.781 9.938 1 95.94 361 VAL A N 1
ATOM 2747 C CA . VAL A 1 361 ? -3.227 22.5 8.508 1 95.94 361 VAL A CA 1
ATOM 2748 C C . VAL A 1 361 ? -4.004 21.234 8.195 1 95.94 361 VAL A C 1
ATOM 2750 O O . VAL A 1 361 ? -4.598 21.109 7.121 1 95.94 361 VAL A O 1
ATOM 2753 N N . ALA A 1 362 ? -3.986 20.188 9.094 1 97.31 362 ALA A N 1
ATOM 2754 C CA . ALA A 1 362 ? -4.613 18.906 8.781 1 97.31 362 ALA A CA 1
ATOM 2755 C C . ALA A 1 362 ? -5.82 18.656 9.672 1 97.31 362 ALA A C 1
ATOM 2757 O O . ALA A 1 362 ? -6.273 17.516 9.805 1 97.31 362 ALA A O 1
ATOM 2758 N N . ASP A 1 363 ? -6.328 19.734 10.352 1 98.12 363 ASP A N 1
ATOM 2759 C CA . ASP A 1 363 ? -7.512 19.562 11.188 1 98.12 363 ASP A CA 1
ATOM 2760 C C . ASP A 1 363 ? -8.688 19.031 10.367 1 98.12 363 ASP A C 1
ATOM 2762 O O . ASP A 1 363 ? -8.875 19.438 9.219 1 98.12 363 ASP A O 1
ATOM 2766 N N . PRO A 1 364 ? -9.539 18.203 10.953 1 98.06 364 PRO A N 1
ATOM 2767 C CA . PRO A 1 364 ? -10.648 17.594 10.211 1 98.06 364 PRO A CA 1
ATOM 2768 C C . PRO A 1 364 ? -11.766 18.578 9.898 1 98.06 364 PRO A C 1
ATOM 2770 O O . PRO A 1 364 ? -11.844 19.641 10.516 1 98.06 364 PRO A O 1
ATOM 2773 N N . ALA A 1 365 ? -12.562 18.188 8.938 1 97.81 365 ALA A N 1
ATOM 2774 C CA . ALA A 1 365 ? -13.766 18.953 8.625 1 97.81 365 ALA A CA 1
ATOM 2775 C C . ALA A 1 365 ? -14.734 18.953 9.797 1 97.81 365 ALA A C 1
ATOM 2777 O O . ALA A 1 365 ? -14.836 17.969 10.531 1 97.81 365 ALA A O 1
ATOM 2778 N N . ASP A 1 366 ? -15.438 20.109 9.922 1 96.81 366 ASP A N 1
ATOM 2779 C CA . ASP A 1 366 ? -16.469 20.203 10.945 1 96.81 366 ASP A CA 1
ATOM 2780 C C . ASP A 1 366 ? -17.594 19.203 10.695 1 96.81 366 ASP A C 1
ATOM 2782 O O . ASP A 1 366 ? -18.266 19.266 9.656 1 96.81 366 ASP A O 1
ATOM 2786 N N . SER A 1 367 ? -17.828 18.328 11.594 1 95.19 367 SER A N 1
ATOM 2787 C CA . SER A 1 367 ? -18.844 17.297 11.398 1 95.19 367 SER A CA 1
ATOM 2788 C C . SER A 1 367 ? -20.172 17.688 12.055 1 95.19 367 SER A C 1
ATOM 2790 O O . SER A 1 367 ? -21.156 16.969 11.945 1 95.19 367 SER A O 1
ATOM 2792 N N . THR A 1 368 ? -20.188 18.766 12.758 1 93.12 368 THR A N 1
ATOM 2793 C CA . THR A 1 368 ? -21.375 19.172 13.508 1 93.12 368 THR A CA 1
ATOM 2794 C C . THR A 1 368 ? -22.281 20.047 12.648 1 93.12 368 THR A C 1
ATOM 2796 O O . THR A 1 368 ? -22.797 21.062 13.125 1 93.12 368 THR A O 1
ATOM 2799 N N . ILE A 1 369 ? -22.484 19.719 11.461 1 93.12 369 ILE A N 1
ATOM 2800 C CA . ILE A 1 369 ? -23.375 20.438 10.562 1 93.12 369 ILE A CA 1
ATOM 2801 C C . ILE A 1 369 ? -24.812 19.953 10.758 1 93.12 369 ILE A C 1
ATOM 2803 O O . ILE A 1 369 ? -25.031 18.875 11.328 1 93.12 369 ILE A O 1
ATOM 2807 N N . PRO A 1 370 ? -25.828 20.719 10.297 1 90.44 370 PRO A N 1
ATOM 2808 C CA . PRO A 1 370 ? -27.219 20.281 10.453 1 90.44 370 PRO A CA 1
ATOM 2809 C C . PRO A 1 370 ? -27.484 18.922 9.812 1 90.44 370 PRO A C 1
ATOM 2811 O O . PRO A 1 370 ? -26.953 18.625 8.734 1 90.44 370 PRO A O 1
ATOM 2814 N N . ALA A 1 371 ? -28.359 18.141 10.445 1 89.12 371 ALA A N 1
ATOM 2815 C CA . ALA A 1 371 ? -28.641 16.766 10.031 1 89.12 371 ALA A CA 1
ATOM 2816 C C . ALA A 1 371 ? -29.219 16.719 8.617 1 89.12 371 ALA A C 1
ATOM 2818 O O . ALA A 1 371 ? -28.969 15.789 7.863 1 89.12 371 ALA A O 1
ATOM 2819 N N . ASP A 1 372 ? -29.969 17.703 8.273 1 89.38 372 ASP A N 1
ATOM 2820 C CA . ASP A 1 372 ? -30.641 17.719 6.969 1 89.38 372 ASP A CA 1
ATOM 2821 C C . ASP A 1 372 ? -29.688 18.219 5.875 1 89.38 372 ASP A C 1
ATOM 2823 O O . ASP A 1 372 ? -30.078 18.328 4.715 1 89.38 372 ASP A O 1
ATOM 2827 N N . GLU A 1 373 ? -28.406 18.5 6.262 1 91.62 373 GLU A N 1
ATOM 2828 C CA . GLU A 1 373 ? -27.359 18.844 5.301 1 91.62 373 GLU A CA 1
ATOM 2829 C C . GLU A 1 373 ? -26.25 17.797 5.285 1 91.62 373 GLU A C 1
ATOM 2831 O O . GLU A 1 373 ? -25.328 17.875 4.465 1 91.62 373 GLU A O 1
ATOM 2836 N N . SER A 1 374 ? -26.406 16.859 6.18 1 93.25 374 SER A N 1
ATOM 2837 C CA . SER A 1 374 ? -25.375 15.836 6.344 1 93.25 374 SER A CA 1
ATOM 2838 C C . SER A 1 374 ? -25.688 14.594 5.527 1 93.25 374 SER A C 1
ATOM 2840 O O . SER A 1 374 ? -26.859 14.227 5.379 1 93.25 374 SER A O 1
ATOM 2842 N N . CYS A 1 375 ? -24.688 13.961 4.98 1 93.94 375 CYS A N 1
ATOM 2843 C CA . CYS A 1 375 ? -24.875 12.727 4.219 1 93.94 375 CYS A CA 1
ATOM 2844 C C . CYS A 1 375 ? -24.594 11.5 5.086 1 93.94 375 CYS A C 1
ATOM 2846 O O . CYS A 1 375 ? -24.688 10.367 4.613 1 93.94 375 CYS A O 1
ATOM 2848 N N . VAL A 1 376 ? -24.25 11.633 6.309 1 91.12 376 VAL A N 1
ATOM 2849 C CA . VAL A 1 376 ? -23.688 10.602 7.172 1 91.12 376 VAL A CA 1
ATOM 2850 C C . VAL A 1 376 ? -24.75 9.523 7.438 1 91.12 376 VAL A C 1
ATOM 2852 O O . VAL A 1 376 ? -24.438 8.328 7.414 1 91.12 376 VAL A O 1
ATOM 2855 N N . ASN A 1 377 ? -25.969 9.93 7.641 1 89.44 377 ASN A N 1
ATOM 2856 C CA . ASN A 1 377 ? -27 8.977 8.039 1 89.44 377 ASN A CA 1
ATOM 2857 C C . ASN A 1 377 ? -28.031 8.766 6.922 1 89.44 377 ASN A C 1
ATOM 2859 O O . ASN A 1 377 ? -29.125 8.25 7.168 1 89.44 377 ASN A O 1
ATOM 2863 N N . ILE A 1 378 ? -27.641 9.203 5.75 1 91.69 378 ILE A N 1
ATOM 2864 C CA . ILE A 1 378 ? -28.469 8.891 4.59 1 91.69 378 ILE A CA 1
ATOM 2865 C C . ILE A 1 378 ? -28.312 7.418 4.223 1 91.69 378 ILE A C 1
ATOM 2867 O O . ILE A 1 378 ? -27.203 6.902 4.156 1 91.69 378 ILE A O 1
ATOM 2871 N N . ASN A 1 379 ? -29.422 6.754 4.047 1 87.62 379 ASN A N 1
ATOM 2872 C CA . ASN A 1 379 ? -29.406 5.355 3.633 1 87.62 379 ASN A CA 1
ATOM 2873 C C . ASN A 1 379 ? -28.875 5.199 2.211 1 87.62 379 ASN A C 1
ATOM 2875 O O . ASN A 1 379 ? -29.547 5.559 1.247 1 87.62 379 ASN A O 1
ATOM 2879 N N . GLY A 1 380 ? -27.75 4.621 2.115 1 85.69 380 GLY A N 1
ATOM 2880 C CA . GLY A 1 380 ? -27.078 4.523 0.834 1 85.69 380 GLY A CA 1
ATOM 2881 C C . GLY A 1 380 ? -27.766 3.59 -0.141 1 85.69 380 GLY A C 1
ATOM 2882 O O . GLY A 1 380 ? -27.562 3.693 -1.354 1 85.69 380 GLY A O 1
ATOM 2883 N N . THR A 1 381 ? -28.562 2.65 0.393 1 80.56 381 THR A N 1
ATOM 2884 C CA . THR A 1 381 ? -29.312 1.754 -0.477 1 80.56 381 THR A CA 1
ATOM 2885 C C . THR A 1 381 ? -30.531 2.463 -1.054 1 80.56 381 THR A C 1
ATOM 2887 O O . THR A 1 381 ? -30.859 2.299 -2.234 1 80.56 381 THR A O 1
ATOM 2890 N N . GLU A 1 382 ? -31.125 3.248 -0.24 1 83.5 382 GLU A N 1
ATOM 2891 C CA . GLU A 1 382 ? -32.344 3.971 -0.648 1 83.5 382 GLU A CA 1
ATOM 2892 C C . GLU A 1 382 ? -31.984 5.18 -1.51 1 83.5 382 GLU A C 1
ATOM 2894 O O . GLU A 1 382 ? -32.75 5.551 -2.41 1 83.5 382 GLU A O 1
ATOM 2899 N N . HIS A 1 383 ? -30.828 5.773 -1.222 1 85.94 383 HIS A N 1
ATOM 2900 C CA . HIS A 1 383 ? -30.391 6.973 -1.931 1 85.94 383 HIS A CA 1
ATOM 2901 C C . HIS A 1 383 ? -28.953 6.836 -2.402 1 85.94 383 HIS A C 1
ATOM 2903 O O . HIS A 1 383 ? -28.078 7.574 -1.946 1 85.94 383 HIS A O 1
ATOM 2909 N N . PRO A 1 384 ? -28.75 5.953 -3.377 1 81.44 384 PRO A N 1
ATOM 2910 C CA . PRO A 1 384 ? -27.375 5.77 -3.854 1 81.44 384 PRO A CA 1
ATOM 2911 C C . PRO A 1 384 ? -26.75 7.066 -4.363 1 81.44 384 PRO A C 1
ATOM 2913 O O . PRO A 1 384 ? -27.438 7.863 -5.023 1 81.44 384 PRO A O 1
ATOM 2916 N N . GLY A 1 385 ? -25.578 7.293 -3.945 1 86.44 385 GLY A N 1
ATOM 2917 C CA . GLY A 1 385 ? -24.844 8.469 -4.398 1 86.44 385 GLY A CA 1
ATOM 2918 C C . GLY A 1 385 ? -24.906 9.625 -3.418 1 86.44 385 GLY A C 1
ATOM 2919 O O . GLY A 1 385 ? -24.141 10.578 -3.531 1 86.44 385 GLY A O 1
ATOM 2920 N N . TYR A 1 386 ? -25.766 9.469 -2.357 1 90.44 386 TYR A N 1
ATOM 2921 C CA . TYR A 1 386 ? -25.938 10.625 -1.492 1 90.44 386 TYR A CA 1
ATOM 2922 C C . TYR A 1 386 ? -25.453 10.336 -0.081 1 90.44 386 TYR A C 1
ATOM 2924 O O . TYR A 1 386 ? -25.359 11.242 0.75 1 90.44 386 TYR A O 1
ATOM 2932 N N . SER A 1 387 ? -25.141 9.086 0.187 1 93.12 387 SER A N 1
ATOM 2933 C CA . SER A 1 387 ? -24.672 8.711 1.518 1 93.12 387 SER A CA 1
ATOM 2934 C C . SER A 1 387 ? -23.156 8.82 1.625 1 93.12 387 SER A C 1
ATOM 2936 O O . SER A 1 387 ? -22.438 8.508 0.672 1 93.12 387 SER A O 1
ATOM 2938 N N . CYS A 1 388 ? -22.734 9.297 2.75 1 95.31 388 CYS A N 1
ATOM 2939 C CA . CYS A 1 388 ? -21.312 9.211 3.086 1 95.31 388 CYS A CA 1
ATOM 2940 C C . CYS A 1 388 ? -21.094 8.383 4.348 1 95.31 388 CYS A C 1
ATOM 2942 O O . CYS A 1 388 ? -20.141 8.609 5.09 1 95.31 388 CYS A O 1
ATOM 2944 N N . GLY A 1 389 ? -22.141 7.512 4.66 1 95.19 389 GLY A N 1
ATOM 2945 C CA . GLY A 1 389 ? -21.906 6.547 5.723 1 95.19 389 GLY A CA 1
ATOM 2946 C C . GLY A 1 389 ? -20.844 5.523 5.375 1 95.19 389 GLY A C 1
ATOM 2947 O O . GLY A 1 389 ? -20.531 5.32 4.203 1 95.19 389 GLY A O 1
ATOM 2948 N N . PRO A 1 390 ? -20.312 4.867 6.395 1 96.56 390 PRO A N 1
ATOM 2949 C CA . PRO A 1 390 ? -19.234 3.887 6.164 1 96.56 390 PRO A CA 1
ATOM 2950 C C . PRO A 1 390 ? -19.656 2.783 5.191 1 96.56 390 PRO A C 1
ATOM 2952 O O . PRO A 1 390 ? -20.781 2.295 5.25 1 96.56 390 PRO A O 1
ATOM 2955 N N . ALA A 1 391 ? -18.75 2.424 4.242 1 96.69 391 ALA A N 1
ATOM 2956 C CA . ALA A 1 391 ? -18.953 1.36 3.264 1 96.69 391 ALA A CA 1
ATOM 2957 C C . ALA A 1 391 ? -17.641 0.954 2.604 1 96.69 391 ALA A C 1
ATOM 2959 O O . ALA A 1 391 ? -16.672 1.703 2.643 1 96.69 391 ALA A O 1
ATOM 2960 N N . ILE A 1 392 ? -17.625 -0.23 1.989 1 97.38 392 ILE A N 1
ATOM 2961 C CA . ILE A 1 392 ? -16.469 -0.624 1.198 1 97.38 392 ILE A CA 1
ATOM 2962 C C . ILE A 1 392 ? -16.234 0.385 0.073 1 97.38 392 ILE A C 1
ATOM 2964 O O . ILE A 1 392 ? -15.102 0.781 -0.197 1 97.38 392 ILE A O 1
ATOM 2968 N N . ALA A 1 393 ? -17.406 0.803 -0.52 1 96.31 393 ALA A N 1
ATOM 2969 C CA . ALA A 1 393 ? -17.312 1.809 -1.576 1 96.31 393 ALA A CA 1
ATOM 2970 C C . ALA A 1 393 ? -18.531 2.736 -1.559 1 96.31 393 ALA A C 1
ATOM 2972 O O . ALA A 1 393 ? -19.656 2.291 -1.323 1 96.31 393 ALA A O 1
ATOM 2973 N N . ARG A 1 394 ? -18.25 3.994 -1.722 1 94.69 394 ARG A N 1
ATOM 2974 C CA . ARG A 1 394 ? -19.266 5 -2.029 1 94.69 394 ARG A CA 1
ATOM 2975 C C . ARG A 1 394 ? -18.953 5.703 -3.348 1 94.69 394 ARG A C 1
ATOM 2977 O O . ARG A 1 394 ? -17.797 5.996 -3.643 1 94.69 394 ARG A O 1
ATOM 2984 N N . ASN A 1 395 ? -19.891 5.836 -4.133 1 89.31 395 ASN A N 1
ATOM 2985 C CA . ASN A 1 395 ? -19.828 6.59 -5.379 1 89.31 395 ASN A CA 1
ATOM 2986 C C . ASN A 1 395 ? -20.688 7.855 -5.312 1 89.31 395 ASN A C 1
ATOM 2988 O O . ASN A 1 395 ? -21.812 7.875 -5.809 1 89.31 395 ASN A O 1
ATOM 2992 N N . ARG A 1 396 ? -20.094 8.875 -4.848 1 88.5 396 ARG A N 1
ATOM 2993 C CA . ARG A 1 396 ? -20.859 10.094 -4.566 1 88.5 396 ARG A CA 1
ATOM 2994 C C . ARG A 1 396 ? -21.234 10.805 -5.859 1 88.5 396 ARG A C 1
ATOM 2996 O O . ARG A 1 396 ? -20.422 10.922 -6.777 1 88.5 396 ARG A O 1
ATOM 3003 N N . SER A 1 397 ? -22.453 11.258 -5.906 1 84.56 397 SER A N 1
ATOM 3004 C CA . SER A 1 397 ? -22.984 11.938 -7.086 1 84.56 397 SER A CA 1
ATOM 3005 C C . SER A 1 397 ? -22.359 13.32 -7.242 1 84.56 397 SER A C 1
ATOM 3007 O O . SER A 1 397 ? -22.078 13.758 -8.359 1 84.56 397 SER A O 1
ATOM 3009 N N . GLU A 1 398 ? -22.203 13.969 -6.129 1 87.19 398 GLU A N 1
ATOM 3010 C CA . GLU A 1 398 ? -21.531 15.266 -6.152 1 87.19 398 GLU A CA 1
ATOM 3011 C C . GLU A 1 398 ? -20.094 15.148 -5.656 1 87.19 398 GLU A C 1
ATOM 3013 O O . GLU A 1 398 ? -19.859 14.727 -4.523 1 87.19 398 GLU A O 1
ATOM 3018 N N . PRO A 1 399 ? -19.172 15.484 -6.543 1 90.06 399 PRO A N 1
ATOM 3019 C CA . PRO A 1 399 ? -17.781 15.406 -6.105 1 90.06 399 PRO A CA 1
ATOM 3020 C C . PRO A 1 399 ? -17.422 16.469 -5.062 1 90.06 399 PRO A C 1
ATOM 3022 O O . PRO A 1 399 ? -18.094 17.5 -4.984 1 90.06 399 PRO A O 1
ATOM 3025 N N . LEU A 1 400 ? -16.422 16.203 -4.242 1 94.94 400 LEU A N 1
ATOM 3026 C CA . LEU A 1 400 ? -15.984 17.172 -3.242 1 94.94 400 LEU A CA 1
ATOM 3027 C C . LEU A 1 400 ? -15.43 18.422 -3.906 1 94.94 400 LEU A C 1
ATOM 3029 O O . LEU A 1 400 ? -15.531 19.531 -3.354 1 94.94 400 LEU A O 1
ATOM 3033 N N . SER A 1 401 ? -14.773 18.266 -5.039 1 94.06 401 SER A N 1
ATOM 3034 C CA . SER A 1 401 ? -14.227 19.359 -5.824 1 94.06 401 SER A CA 1
ATOM 3035 C C . SER A 1 401 ? -14.203 19.016 -7.312 1 94.06 401 SER A C 1
ATOM 3037 O O . SER A 1 401 ? -14.609 17.922 -7.711 1 94.06 401 SER A O 1
ATOM 3039 N N . PHE A 1 402 ? -13.852 19.969 -8.141 1 91.62 402 PHE A N 1
ATOM 3040 C CA . PHE A 1 402 ? -13.852 19.781 -9.586 1 91.62 402 PHE A CA 1
ATOM 3041 C C . PHE A 1 402 ? -12.898 20.781 -10.258 1 91.62 402 PHE A C 1
ATOM 3043 O O . PHE A 1 402 ? -12.57 21.812 -9.688 1 91.62 402 PHE A O 1
ATOM 3050 N N . PRO A 1 403 ? -12.477 20.438 -11.438 1 91.81 403 PRO A N 1
ATOM 3051 C CA . PRO A 1 403 ? -11.594 21.344 -12.172 1 91.81 403 PRO A CA 1
ATOM 3052 C C . PRO A 1 403 ? -12.211 22.734 -12.359 1 91.81 403 PRO A C 1
ATOM 3054 O O . PRO A 1 403 ? -13.391 22.844 -12.695 1 91.81 403 PRO A O 1
ATOM 3057 N N . GLY A 1 404 ? -11.367 23.734 -12.117 1 94.25 404 GLY A N 1
ATOM 3058 C CA . GLY A 1 404 ? -11.812 25.109 -12.312 1 94.25 404 GLY A CA 1
ATOM 3059 C C . GLY A 1 404 ? -12.422 25.719 -11.062 1 94.25 404 GLY A C 1
ATOM 3060 O O . GLY A 1 404 ? -12.68 26.922 -11.023 1 94.25 404 GLY A O 1
ATOM 3061 N N . LYS A 1 405 ? -12.594 24.922 -10.047 1 96.25 405 LYS A N 1
ATOM 3062 C CA . LYS A 1 405 ? -13.148 25.453 -8.805 1 96.25 405 LYS A CA 1
ATOM 3063 C C . LYS A 1 405 ? -12.25 26.531 -8.203 1 96.25 405 LYS A C 1
ATOM 3065 O O . LYS A 1 405 ? -11.023 26.391 -8.211 1 96.25 405 LYS A O 1
ATOM 3070 N N . LEU A 1 406 ? -12.883 27.625 -7.711 1 97 406 LEU A N 1
ATOM 3071 C CA . LEU A 1 406 ? -12.156 28.641 -6.969 1 97 406 LEU A CA 1
ATOM 3072 C C . LEU A 1 406 ? -11.711 28.109 -5.609 1 97 406 LEU A C 1
ATOM 3074 O O . LEU A 1 406 ? -12.5 27.516 -4.883 1 97 406 LEU A O 1
ATOM 3078 N N . VAL A 1 407 ? -10.484 28.312 -5.336 1 98.19 407 VAL A N 1
ATOM 3079 C CA . VAL A 1 407 ? -9.914 27.906 -4.062 1 98.19 407 VAL A CA 1
ATOM 3080 C C . VAL A 1 407 ? -9.359 29.125 -3.326 1 98.19 407 VAL A C 1
ATOM 3082 O O . VAL A 1 407 ? -8.375 29.719 -3.762 1 98.19 407 VAL A O 1
ATOM 3085 N N . ASN A 1 408 ? -10.008 29.5 -2.227 1 98.5 408 ASN A N 1
ATOM 3086 C CA . ASN A 1 408 ? -9.57 30.625 -1.401 1 98.5 408 ASN A CA 1
ATOM 3087 C C . ASN A 1 408 ? -8.5 30.203 -0.398 1 98.5 408 ASN A C 1
ATOM 3089 O O . ASN A 1 408 ? -8.625 29.156 0.24 1 98.5 408 ASN A O 1
ATOM 3093 N N . LEU A 1 409 ? -7.488 31.094 -0.273 1 98.75 409 LEU A N 1
ATOM 3094 C CA . LEU A 1 409 ? -6.312 30.703 0.497 1 98.75 409 LEU A CA 1
ATOM 3095 C C . LEU A 1 409 ? -5.922 31.781 1.488 1 98.75 409 LEU A C 1
ATOM 3097 O O . LEU A 1 409 ? -6.023 32.969 1.18 1 98.75 409 LEU A O 1
ATOM 3101 N N . THR A 1 410 ? -5.488 31.438 2.652 1 98.75 410 THR A N 1
ATOM 3102 C CA . THR A 1 410 ? -4.742 32.25 3.611 1 98.75 410 THR A CA 1
ATOM 3103 C C . THR A 1 410 ? -3.529 31.484 4.133 1 98.75 410 THR A C 1
ATOM 3105 O O . THR A 1 410 ? -3.506 30.25 4.102 1 98.75 410 THR A O 1
ATOM 3108 N N . TRP A 1 411 ? -2.477 32.156 4.5 1 98.75 411 TRP A N 1
ATOM 3109 C CA . TRP A 1 411 ? -1.292 31.422 4.957 1 98.75 411 TRP A CA 1
ATOM 3110 C C . TRP A 1 411 ? -0.574 32.219 6.051 1 98.75 411 TRP A C 1
ATOM 3112 O O . TRP A 1 411 ? -0.834 33.406 6.25 1 98.75 411 TRP A O 1
ATOM 3122 N N . GLU A 1 412 ? 0.285 31.547 6.781 1 98.62 412 GLU A N 1
ATOM 3123 C CA . GLU A 1 412 ? 1.026 32.094 7.91 1 98.62 412 GLU A CA 1
ATOM 3124 C C . GLU A 1 412 ? 2.365 32.688 7.461 1 98.62 412 GLU A C 1
ATOM 3126 O O . GLU A 1 412 ? 2.891 32.281 6.414 1 98.62 412 GLU A O 1
ATOM 3131 N N . ASN A 1 413 ? 2.83 33.625 8.281 1 98.31 413 ASN A N 1
ATOM 3132 C CA . ASN A 1 413 ? 4.227 34.031 8.172 1 98.31 413 ASN A CA 1
ATOM 3133 C C . ASN A 1 413 ? 5.16 33.031 8.828 1 98.31 413 ASN A C 1
ATOM 3135 O O . ASN A 1 413 ? 4.746 32.281 9.719 1 98.31 413 ASN A O 1
ATOM 3139 N N . PRO A 1 414 ? 6.461 32.938 8.336 1 98.44 414 PRO A N 1
ATOM 3140 C CA . PRO A 1 414 ? 7.43 32.125 9.055 1 98.44 414 PRO A CA 1
ATOM 3141 C C . PRO A 1 414 ? 7.75 32.688 10.445 1 98.44 414 PRO A C 1
ATOM 3143 O O . PRO A 1 414 ? 7.41 33.812 10.75 1 98.44 414 PRO A O 1
ATOM 3146 N N . GLY A 1 415 ? 8.352 31.875 11.305 1 98.19 415 GLY A N 1
ATOM 3147 C CA . GLY A 1 415 ? 8.797 32.312 12.617 1 98.19 415 GLY A CA 1
ATOM 3148 C C . GLY A 1 415 ? 7.902 31.828 13.742 1 98.19 415 GLY A C 1
ATOM 3149 O O . GLY A 1 415 ? 8.047 32.281 14.891 1 98.19 415 GLY A O 1
ATOM 3150 N N . LEU A 1 416 ? 6.977 31.016 13.461 1 97.81 416 LEU A N 1
ATOM 3151 C CA . LEU A 1 416 ? 6.051 30.516 14.469 1 97.81 416 LEU A CA 1
ATOM 3152 C C . LEU A 1 416 ? 6.582 29.234 15.109 1 97.81 416 LEU A C 1
ATOM 3154 O O . LEU A 1 416 ? 7.152 28.375 14.422 1 97.81 416 LEU A O 1
ATOM 3158 N N . ALA A 1 417 ? 6.332 29.078 16.438 1 97.56 417 ALA A N 1
ATOM 3159 C CA . ALA A 1 417 ? 6.73 27.875 17.156 1 97.56 417 ALA A CA 1
ATOM 3160 C C . ALA A 1 417 ? 5.727 26.734 16.938 1 97.56 417 ALA A C 1
ATOM 3162 O O . ALA A 1 417 ? 4.516 26.969 16.984 1 97.56 417 ALA A O 1
ATOM 3163 N N . VAL A 1 418 ? 6.16 25.578 16.656 1 97.5 418 VAL A N 1
ATOM 3164 C CA . VAL A 1 418 ? 5.328 24.391 16.516 1 97.5 418 VAL A CA 1
ATOM 3165 C C . VAL A 1 418 ? 5.953 23.234 17.297 1 97.5 418 VAL A C 1
ATOM 3167 O O . VAL A 1 418 ? 7.078 23.344 17.797 1 97.5 418 VAL A O 1
ATOM 3170 N N . GLY A 1 419 ? 5.242 22.172 17.438 1 96 419 GLY A N 1
ATOM 3171 C CA . GLY A 1 419 ? 5.723 21.031 18.188 1 96 419 GLY A CA 1
ATOM 3172 C C . GLY A 1 419 ? 6.863 20.297 17.516 1 96 419 GLY A C 1
ATOM 3173 O O . GLY A 1 419 ? 7.141 20.516 16.328 1 96 419 GLY A O 1
ATOM 3174 N N . PRO A 1 420 ? 7.434 19.406 18.391 1 97.12 420 PRO A N 1
ATOM 3175 C CA . PRO A 1 420 ? 7.23 19.094 19.812 1 97.12 420 PRO A CA 1
ATOM 3176 C C . PRO A 1 420 ? 7.738 20.203 20.719 1 97.12 420 PRO A C 1
ATOM 3178 O O . PRO A 1 420 ? 8.742 20.859 20.422 1 97.12 420 PRO A O 1
ATOM 3181 N N . ASN A 1 421 ? 7.094 20.453 21.891 1 96.88 421 ASN A N 1
ATOM 3182 C CA . ASN A 1 421 ? 7.508 21.406 22.922 1 96.88 421 ASN A CA 1
ATOM 3183 C C . ASN A 1 421 ? 7.559 22.828 22.391 1 96.88 421 ASN A C 1
ATOM 3185 O O . ASN A 1 421 ? 8.391 23.625 22.828 1 96.88 421 ASN A O 1
ATOM 3189 N N . ASN A 1 422 ? 6.848 23 21.344 1 97.06 422 ASN A N 1
ATOM 3190 C CA . ASN A 1 422 ? 6.957 24.297 20.672 1 97.06 422 ASN A CA 1
ATOM 3191 C C . ASN A 1 422 ? 8.406 24.641 20.359 1 97.06 422 ASN A C 1
ATOM 3193 O O . ASN A 1 422 ? 8.805 25.812 20.484 1 97.06 422 ASN A O 1
ATOM 3197 N N . SER A 1 423 ? 9.148 23.734 20.062 1 97.81 423 SER A N 1
ATOM 3198 C CA . SER A 1 423 ? 10.594 23.922 19.953 1 97.81 423 SER A CA 1
ATOM 3199 C C . SER A 1 423 ? 11.023 24.125 18.5 1 97.81 423 SER A C 1
ATOM 3201 O O . SER A 1 423 ? 12.125 24.594 18.234 1 97.81 423 SER A O 1
ATOM 3203 N N . TYR A 1 424 ? 10.289 23.703 17.594 1 98.19 424 TYR A N 1
ATOM 3204 C CA . TYR A 1 424 ? 10.586 23.953 16.188 1 98.19 424 TYR A CA 1
ATOM 3205 C C . TYR A 1 424 ? 10.023 25.297 15.742 1 98.19 424 TYR A C 1
ATOM 3207 O O . TYR A 1 424 ? 9.031 25.781 16.297 1 98.19 424 TYR A O 1
ATOM 3215 N N . ILE A 1 425 ? 10.68 25.938 14.781 1 98.19 425 ILE A N 1
ATOM 3216 C CA . ILE A 1 425 ? 10.266 27.25 14.273 1 98.19 425 ILE A CA 1
ATOM 3217 C C . ILE A 1 425 ? 10.016 27.156 12.766 1 98.19 425 ILE A C 1
ATOM 3219 O O . ILE A 1 425 ? 10.891 26.734 12.008 1 98.19 425 ILE A O 1
ATOM 3223 N N . THR A 1 426 ? 8.844 27.484 12.273 1 98.62 426 THR A N 1
ATOM 3224 C CA . THR A 1 426 ? 8.547 27.484 10.844 1 98.62 426 THR A CA 1
ATOM 3225 C C . THR A 1 426 ? 9.445 28.453 10.102 1 98.62 426 THR A C 1
ATOM 3227 O O . THR A 1 426 ? 9.766 29.531 10.617 1 98.62 426 THR A O 1
ATOM 3230 N N . ASP A 1 427 ? 9.852 28.047 8.945 1 98 427 ASP A N 1
ATOM 3231 C CA . ASP A 1 427 ? 10.812 28.844 8.188 1 98 427 ASP A CA 1
ATOM 3232 C C . ASP A 1 427 ? 10.648 28.609 6.688 1 98 427 ASP A C 1
ATOM 3234 O O . ASP A 1 427 ? 10.023 27.641 6.27 1 98 427 ASP A O 1
ATOM 3238 N N . THR A 1 428 ? 11.055 29.562 5.844 1 97.81 428 THR A N 1
ATOM 3239 C CA . THR A 1 428 ? 11.117 29.453 4.391 1 97.81 428 THR A CA 1
ATOM 3240 C C . THR A 1 428 ? 12.227 30.344 3.828 1 97.81 428 THR A C 1
ATOM 3242 O O . THR A 1 428 ? 12.508 31.406 4.367 1 97.81 428 THR A O 1
ATOM 3245 N N . ALA A 1 429 ? 12.867 29.859 2.816 1 95.69 429 ALA A N 1
ATOM 3246 C CA . ALA A 1 429 ? 13.867 30.641 2.092 1 95.69 429 ALA A CA 1
ATOM 3247 C C . ALA A 1 429 ? 13.281 31.219 0.807 1 95.69 429 ALA A C 1
ATOM 3249 O O . ALA A 1 429 ? 13.977 31.906 0.06 1 95.69 429 ALA A O 1
ATOM 3250 N N . ALA A 1 430 ? 12.07 30.969 0.583 1 97.81 430 ALA A N 1
ATOM 3251 C CA . ALA A 1 430 ? 11.422 31.375 -0.66 1 97.81 430 ALA A CA 1
ATOM 3252 C C . ALA A 1 430 ? 11.125 32.875 -0.659 1 97.81 430 ALA A C 1
ATOM 3254 O O . ALA A 1 430 ? 11.039 33.5 0.403 1 97.81 430 ALA A O 1
ATOM 3255 N N . GLY A 1 431 ? 11.031 33.5 -1.891 1 97.69 431 GLY A N 1
ATOM 3256 C CA . GLY A 1 431 ? 10.57 34.875 -2.043 1 97.69 431 GLY A CA 1
ATOM 3257 C C . GLY A 1 431 ? 9.062 35 -1.902 1 97.69 431 GLY A C 1
ATOM 3258 O O . GLY A 1 431 ? 8.422 34.188 -1.213 1 97.69 431 GLY A O 1
ATOM 3259 N N . ALA A 1 432 ? 8.523 36.031 -2.488 1 98.12 432 ALA A N 1
ATOM 3260 C CA . ALA A 1 432 ? 7.086 36.25 -2.439 1 98.12 432 ALA A CA 1
ATOM 3261 C C . ALA A 1 432 ? 6.32 35.188 -3.186 1 98.12 432 ALA A C 1
ATOM 3263 O O . ALA A 1 432 ? 6.742 34.719 -4.258 1 98.12 432 ALA A O 1
ATOM 3264 N N . PRO A 1 433 ? 5.246 34.719 -2.607 1 98.69 433 PRO A N 1
ATOM 3265 C CA . PRO A 1 433 ? 4.488 33.688 -3.311 1 98.69 433 PRO A CA 1
ATOM 3266 C C . PRO A 1 433 ? 3.906 34.156 -4.633 1 98.69 433 PRO A C 1
ATOM 3268 O O . PRO A 1 433 ? 3.42 35.312 -4.719 1 98.69 433 PRO A O 1
ATOM 3271 N N . ALA A 1 434 ? 3.967 33.312 -5.625 1 98.81 434 ALA A N 1
ATOM 3272 C CA . ALA A 1 434 ? 3.486 33.656 -6.961 1 98.81 434 ALA A CA 1
ATOM 3273 C C . ALA A 1 434 ? 2.656 32.531 -7.551 1 98.81 434 ALA A C 1
ATOM 3275 O O . ALA A 1 434 ? 1.783 32.75 -8.391 1 98.81 434 ALA A O 1
ATOM 3276 N N . PHE A 1 435 ? 2.879 31.297 -7.125 1 98.88 435 PHE A N 1
ATOM 3277 C CA . PHE A 1 435 ? 2.229 30.125 -7.695 1 98.88 435 PHE A CA 1
ATOM 3278 C C . PHE A 1 435 ? 1.654 29.234 -6.598 1 98.88 435 PHE A C 1
ATOM 3280 O O . PHE A 1 435 ? 2.039 29.359 -5.434 1 98.88 435 PHE A O 1
ATOM 3287 N N . VAL A 1 436 ? 0.662 28.469 -7.004 1 98.88 436 VAL A N 1
ATOM 3288 C CA . VAL A 1 436 ? 0.194 27.344 -6.207 1 98.88 436 VAL A CA 1
ATOM 3289 C C . VAL A 1 436 ? 0.635 26.031 -6.859 1 98.88 436 VAL A C 1
ATOM 3291 O O . VAL A 1 436 ? 0.32 25.766 -8.023 1 98.88 436 VAL A O 1
ATOM 3294 N N . ALA A 1 437 ? 1.433 25.281 -6.16 1 98.75 437 ALA A N 1
ATOM 3295 C CA . ALA A 1 437 ? 1.895 23.969 -6.613 1 98.75 437 ALA A CA 1
ATOM 3296 C C . ALA A 1 437 ? 0.954 22.875 -6.141 1 98.75 437 ALA A C 1
ATOM 3298 O O . ALA A 1 437 ? 0.657 22.766 -4.945 1 98.75 437 ALA A O 1
ATOM 3299 N N . TRP A 1 438 ? 0.46 22.094 -7.078 1 98.12 438 TRP A N 1
ATOM 3300 C CA . TRP A 1 438 ? -0.389 20.938 -6.816 1 98.12 438 TRP A CA 1
ATOM 3301 C C . TRP A 1 438 ? 0.393 19.641 -6.98 1 98.12 438 TRP A C 1
ATOM 3303 O O . TRP A 1 438 ? 0.802 19.297 -8.094 1 98.12 438 TRP A O 1
ATOM 3313 N N . VAL A 1 439 ? 0.611 18.922 -5.875 1 98.06 439 VAL A N 1
ATOM 3314 C CA . VAL A 1 439 ? 1.297 17.641 -5.902 1 98.06 439 VAL A CA 1
ATOM 3315 C C . VAL A 1 439 ? 0.285 16.5 -5.715 1 98.06 439 VAL A C 1
ATOM 3317 O O . VAL A 1 439 ? -0.305 16.375 -4.641 1 98.06 439 VAL A O 1
ATOM 3320 N N . SER A 1 440 ? 0.083 15.789 -6.762 1 94.81 440 SER A N 1
ATOM 3321 C CA . SER A 1 440 ? -0.93 14.742 -6.797 1 94.81 440 SER A CA 1
ATOM 3322 C C . SER A 1 440 ? -0.546 13.633 -7.773 1 94.81 440 SER A C 1
ATOM 3324 O O . SER A 1 440 ? -0.131 13.906 -8.898 1 94.81 440 SER A O 1
ATOM 3326 N N . GLN A 1 441 ? -0.699 12.367 -7.301 1 96.31 441 GLN A N 1
ATOM 3327 C CA . GLN A 1 441 ? -0.344 11.203 -8.102 1 96.31 441 GLN A CA 1
ATOM 3328 C C . GLN A 1 441 ? 1.076 11.328 -8.648 1 96.31 441 GLN A C 1
ATOM 3330 O O . GLN A 1 441 ? 2.037 11.406 -7.883 1 96.31 441 GLN A O 1
ATOM 3335 N N . LEU A 1 442 ? 1.22 11.414 -10.039 1 95.62 442 LEU A N 1
ATOM 3336 C CA . LEU A 1 442 ? 2.547 11.492 -10.641 1 95.62 442 LEU A CA 1
ATOM 3337 C C . LEU A 1 442 ? 2.834 12.906 -11.133 1 95.62 442 LEU A C 1
ATOM 3339 O O . LEU A 1 442 ? 3.822 13.133 -11.836 1 95.62 442 LEU A O 1
ATOM 3343 N N . ASN A 1 443 ? 1.988 13.867 -10.664 1 90.12 443 ASN A N 1
ATOM 3344 C CA . ASN A 1 443 ? 2.084 15.195 -11.266 1 90.12 443 ASN A CA 1
ATOM 3345 C C . ASN A 1 443 ? 2.49 16.25 -10.234 1 90.12 443 ASN A C 1
ATOM 3347 O O . ASN A 1 443 ? 2.117 16.156 -9.062 1 90.12 443 ASN A O 1
ATOM 3351 N N . LEU A 1 444 ? 3.322 17.141 -10.688 1 96.5 444 LEU A N 1
ATOM 3352 C CA . LEU A 1 444 ? 3.441 18.484 -10.133 1 96.5 444 LEU A CA 1
ATOM 3353 C C . LEU A 1 444 ? 2.932 19.531 -11.125 1 96.5 444 LEU A C 1
ATOM 3355 O O . LEU A 1 444 ? 3.482 19.672 -12.219 1 96.5 444 LEU A O 1
ATOM 3359 N N . THR A 1 445 ? 1.877 20.156 -10.742 1 95.12 445 THR A N 1
ATOM 3360 C CA . THR A 1 445 ? 1.249 21.172 -11.586 1 95.12 445 THR A CA 1
ATOM 3361 C C . THR A 1 445 ? 1.178 22.516 -10.859 1 95.12 445 THR A C 1
ATOM 3363 O O . THR A 1 445 ? 0.903 22.562 -9.656 1 95.12 445 THR A O 1
ATOM 3366 N N . TYR A 1 446 ? 1.391 23.625 -11.648 1 97.5 446 TYR A N 1
ATOM 3367 C CA . TYR A 1 446 ? 1.332 24.969 -11.047 1 97.5 446 TYR A CA 1
ATOM 3368 C C . TYR A 1 446 ? 0.156 25.75 -11.602 1 97.5 446 TYR A C 1
ATOM 3370 O O . TYR A 1 446 ? -0.174 25.641 -12.789 1 97.5 446 TYR A O 1
ATOM 3378 N N . THR A 1 447 ? -0.499 26.469 -10.797 1 97.69 447 THR A N 1
ATOM 3379 C CA . THR A 1 447 ? -1.451 27.516 -11.172 1 97.69 447 THR A CA 1
ATOM 3380 C C . THR A 1 447 ? -1.032 28.859 -10.594 1 97.69 447 THR A C 1
ATOM 3382 O O . THR A 1 447 ? -0.281 28.922 -9.617 1 97.69 447 THR A O 1
ATOM 3385 N N . PRO A 1 448 ? -1.496 29.938 -11.188 1 98.38 448 PRO A N 1
ATOM 3386 C CA . PRO A 1 448 ? -1.146 31.234 -10.625 1 98.38 448 PRO A CA 1
ATOM 3387 C C . PRO A 1 448 ? -1.858 31.531 -9.305 1 98.38 448 PRO A C 1
ATOM 3389 O O . PRO A 1 448 ? -3.004 31.109 -9.117 1 98.38 448 PRO A O 1
ATOM 3392 N N . LEU A 1 449 ? -1.184 32.188 -8.422 1 98.81 449 LEU A N 1
ATOM 3393 C CA . LEU A 1 449 ? -1.778 32.719 -7.207 1 98.81 449 LEU A CA 1
ATOM 3394 C C . LEU A 1 449 ? -2.189 34.188 -7.402 1 98.81 449 LEU A C 1
ATOM 3396 O O . LEU A 1 449 ? -1.365 35.031 -7.781 1 98.81 449 LEU A O 1
ATOM 3400 N N . GLU A 1 450 ? -3.438 34.5 -7.211 1 98.69 450 GLU A N 1
ATOM 3401 C CA . GLU A 1 450 ? -3.912 35.875 -7.195 1 98.69 450 GLU A CA 1
ATOM 3402 C C . GLU A 1 450 ? -3.963 36.438 -5.77 1 98.69 450 GLU A C 1
ATOM 3404 O O . GLU A 1 450 ? -4.805 36.031 -4.969 1 98.69 450 GLU A O 1
ATOM 3409 N N . ILE A 1 451 ? -3.107 37.344 -5.465 1 98.5 451 ILE A N 1
ATOM 3410 C CA . ILE A 1 451 ? -3.025 37.938 -4.129 1 98.5 451 ILE A CA 1
ATOM 3411 C C . ILE A 1 451 ? -4.098 39 -3.965 1 98.5 451 ILE A C 1
ATOM 3413 O O . ILE A 1 451 ? -4.207 39.906 -4.793 1 98.5 451 ILE A O 1
ATOM 3417 N N . THR A 1 452 ? -4.82 38.938 -2.932 1 98.31 452 THR A N 1
ATOM 3418 C CA . THR A 1 452 ? -5.91 39.906 -2.721 1 98.31 452 THR A CA 1
ATOM 3419 C C . THR A 1 452 ? -5.707 40.656 -1.422 1 98.31 452 THR A C 1
ATOM 3421 O O . THR A 1 452 ? -6.477 41.594 -1.111 1 98.31 452 THR A O 1
ATOM 3424 N N . GLY A 1 453 ? -4.785 40.344 -0.602 1 97.75 453 GLY A N 1
ATOM 3425 C CA . GLY A 1 453 ? -4.477 40.969 0.665 1 97.75 453 GLY A CA 1
ATOM 3426 C C . GLY A 1 453 ? -3.262 40.375 1.354 1 97.75 453 GLY A C 1
ATOM 3427 O O . GLY A 1 453 ? -2.48 39.656 0.735 1 97.75 453 GLY A O 1
ATOM 3428 N N . ASN A 1 454 ? -3.145 40.812 2.572 1 97.56 454 ASN A N 1
ATOM 3429 C CA . ASN A 1 454 ? -2.043 40.25 3.354 1 97.56 454 ASN A CA 1
ATOM 3430 C C . ASN A 1 454 ? -2.225 38.75 3.604 1 97.56 454 ASN A C 1
ATOM 3432 O O . ASN A 1 454 ? -3.186 38.344 4.254 1 97.56 454 ASN A O 1
ATOM 3436 N N . ASN A 1 455 ? -1.265 38 3.117 1 98.56 455 ASN A N 1
ATOM 3437 C CA . ASN A 1 455 ? -1.292 36.531 3.234 1 98.56 455 ASN A CA 1
ATOM 3438 C C . ASN A 1 455 ? -2.66 35.969 2.867 1 98.56 455 ASN A C 1
ATOM 3440 O O . ASN A 1 455 ? -3.195 35.125 3.58 1 98.56 455 ASN A O 1
ATOM 3444 N N . THR A 1 456 ? -3.271 36.531 1.905 1 98.56 456 THR A N 1
ATOM 3445 C CA . THR A 1 456 ? -4.59 36.156 1.421 1 98.56 456 THR A CA 1
ATOM 3446 C C . THR A 1 456 ? -4.641 36.188 -0.104 1 98.56 456 THR A C 1
ATOM 3448 O O . THR A 1 456 ? -4.121 37.125 -0.726 1 98.56 456 THR A O 1
ATOM 3451 N N . GLY A 1 457 ? -5.207 35.219 -0.699 1 98.69 457 GLY A N 1
ATOM 3452 C CA . GLY A 1 457 ? -5.355 35.125 -2.143 1 98.69 457 GLY A CA 1
ATOM 3453 C C . GLY A 1 457 ? -6.211 33.938 -2.584 1 98.69 457 GLY A C 1
ATOM 3454 O O . GLY A 1 457 ? -6.93 33.344 -1.772 1 98.69 457 GLY A O 1
ATOM 3455 N N . TYR A 1 458 ? -6.27 33.719 -3.854 1 98.62 458 TYR A N 1
ATOM 3456 C CA . TYR A 1 458 ? -7.023 32.594 -4.395 1 98.62 458 TYR A CA 1
ATOM 3457 C C . TYR A 1 458 ? -6.359 32.031 -5.648 1 98.62 458 TYR A C 1
ATOM 3459 O O . TYR A 1 458 ? -5.438 32.656 -6.191 1 98.62 458 TYR A O 1
ATOM 3467 N N . THR A 1 459 ? -6.691 30.875 -6.047 1 98.5 459 THR A N 1
ATOM 3468 C CA . THR A 1 459 ? -6.34 30.203 -7.293 1 98.5 459 THR A CA 1
ATOM 3469 C C . THR A 1 459 ? -7.508 29.359 -7.801 1 98.5 459 THR A C 1
ATOM 3471 O O . THR A 1 459 ? -8.602 29.391 -7.234 1 98.5 459 THR A O 1
ATOM 3474 N N . TYR A 1 460 ? -7.324 28.719 -8.93 1 96.94 460 TYR A N 1
ATOM 3475 C CA . TYR A 1 460 ? -8.328 27.797 -9.461 1 96.94 460 TYR A CA 1
ATOM 3476 C C . TYR A 1 460 ? -7.758 26.391 -9.609 1 96.94 460 TYR A C 1
ATOM 3478 O O . TYR A 1 460 ? -6.613 26.219 -10.031 1 96.94 460 TYR A O 1
ATOM 3486 N N . GLN A 1 461 ? -8.539 25.391 -9.133 1 96.19 461 GLN A N 1
ATOM 3487 C CA . GLN A 1 461 ? -8.141 23.984 -9.289 1 96.19 461 GLN A CA 1
ATOM 3488 C C . GLN A 1 461 ? -7.832 23.672 -10.75 1 96.19 461 GLN A C 1
ATOM 3490 O O . GLN A 1 461 ? -8.656 23.906 -11.633 1 96.19 461 GLN A O 1
ATOM 3495 N N . PRO A 1 462 ? -6.641 23.109 -11.023 1 94.56 462 PRO A N 1
ATOM 3496 C CA . PRO A 1 462 ? -6.285 22.828 -12.414 1 94.56 462 PRO A CA 1
ATOM 3497 C C . PRO A 1 462 ? -7.043 21.625 -12.977 1 94.56 462 PRO A C 1
ATOM 3499 O O . PRO A 1 462 ? -7.523 20.781 -12.219 1 94.56 462 PRO A O 1
ATOM 3502 N N . ALA A 1 463 ? -7.113 21.531 -14.344 1 91.75 463 ALA A N 1
ATOM 3503 C CA . ALA A 1 463 ? -7.828 20.453 -15.039 1 91.75 463 ALA A CA 1
ATOM 3504 C C . ALA A 1 463 ? -6.852 19.469 -15.68 1 91.75 463 ALA A C 1
ATOM 3506 O O . ALA A 1 463 ? -7.223 18.719 -16.594 1 91.75 463 ALA A O 1
ATOM 3507 N N . GLY A 1 464 ? -5.75 19.406 -15.312 1 89.31 464 GLY A N 1
ATOM 3508 C CA . GLY A 1 464 ? -4.785 18.516 -15.93 1 89.31 464 GLY A CA 1
ATOM 3509 C C . GLY A 1 464 ? -5.059 17.047 -15.641 1 89.31 464 GLY A C 1
ATOM 3510 O O . GLY A 1 464 ? -5.863 16.734 -14.766 1 89.31 464 GLY A O 1
ATOM 3511 N N . GLU A 1 465 ? -4.469 16.156 -16.484 1 92.12 465 GLU A N 1
ATOM 3512 C CA . GLU A 1 465 ? -4.578 14.703 -16.328 1 92.12 465 GLU A CA 1
ATOM 3513 C C . GLU A 1 465 ? -3.201 14.062 -16.172 1 92.12 465 GLU A C 1
ATOM 3515 O O . GLU A 1 465 ? -2.211 14.562 -16.703 1 92.12 465 GLU A O 1
ATOM 3520 N N . VAL A 1 466 ? -3.174 12.953 -15.414 1 94.06 466 VAL A N 1
ATOM 3521 C CA . VAL A 1 466 ? -1.944 12.172 -15.344 1 94.06 466 VAL A CA 1
ATOM 3522 C C . VAL A 1 466 ? -1.705 11.461 -16.672 1 94.06 466 VAL A C 1
ATOM 3524 O O . VAL A 1 466 ? -0.673 11.664 -17.312 1 94.06 466 VAL A O 1
ATOM 3527 N N . TYR A 1 467 ? -2.477 10.562 -17.016 1 93.56 467 TYR A N 1
ATOM 3528 C CA . TYR A 1 467 ? -2.68 9.977 -18.328 1 93.56 467 TYR A CA 1
ATOM 3529 C C . TYR A 1 467 ? -4.086 10.258 -18.844 1 93.56 467 TYR A C 1
ATOM 3531 O O . TYR A 1 467 ? -4.965 10.664 -18.078 1 93.56 467 TYR A O 1
ATOM 3539 N N . GLU A 1 468 ? -4.312 10.07 -20.109 1 90.94 468 GLU A N 1
ATOM 3540 C CA . GLU A 1 468 ? -5.625 10.305 -20.703 1 90.94 468 GLU A CA 1
ATOM 3541 C C . GLU A 1 468 ? -6.723 9.609 -19.891 1 90.94 468 GLU A C 1
ATOM 3543 O O . GLU A 1 468 ? -6.703 8.391 -19.719 1 90.94 468 GLU A O 1
ATOM 3548 N N . GLY A 1 469 ? -7.59 10.523 -19.281 1 88 469 GLY A N 1
ATOM 3549 C CA . GLY A 1 469 ? -8.742 9.977 -18.578 1 88 469 GLY A CA 1
ATOM 3550 C C . GLY A 1 469 ? -8.594 10 -17.078 1 88 469 GLY A C 1
ATOM 3551 O O . GLY A 1 469 ? -9.562 9.766 -16.344 1 88 469 GLY A O 1
ATOM 3552 N N . ASP A 1 470 ? -7.453 10.289 -16.594 1 92.06 470 ASP A N 1
ATOM 3553 C CA . ASP A 1 470 ? -7.219 10.32 -15.156 1 92.06 470 ASP A CA 1
ATOM 3554 C C . ASP A 1 470 ? -7.004 11.758 -14.664 1 92.06 470 ASP A C 1
ATOM 3556 O O . ASP A 1 470 ? -5.883 12.273 -14.711 1 92.06 470 ASP A O 1
ATOM 3560 N N . PRO A 1 471 ? -8.039 12.359 -14.094 1 90.12 471 PRO A N 1
ATOM 3561 C CA . PRO A 1 471 ? -7.812 13.711 -13.57 1 90.12 471 PRO A CA 1
ATOM 3562 C C . PRO A 1 471 ? -6.68 13.766 -12.547 1 90.12 471 PRO A C 1
ATOM 3564 O O . PRO A 1 471 ? -6.617 12.922 -11.641 1 90.12 471 PRO A O 1
ATOM 3567 N N . ALA A 1 472 ? -5.859 14.758 -12.656 1 90.19 472 ALA A N 1
ATOM 3568 C CA . ALA A 1 472 ? -4.684 14.867 -11.797 1 90.19 472 ALA A CA 1
ATOM 3569 C C . ALA A 1 472 ? -5.078 15.18 -10.359 1 90.19 472 ALA A C 1
ATOM 3571 O O . ALA A 1 472 ? -4.457 14.688 -9.414 1 90.19 472 ALA A O 1
ATOM 3572 N N . VAL A 1 473 ? -6.117 16.031 -10.188 1 92.56 473 VAL A N 1
ATOM 3573 C CA . VAL A 1 473 ? -6.5 16.469 -8.844 1 92.56 473 VAL A CA 1
ATOM 3574 C C . VAL A 1 473 ? -7.664 15.617 -8.344 1 92.56 473 VAL A C 1
ATOM 3576 O O . VAL A 1 473 ? -8.773 15.688 -8.891 1 92.56 473 VAL A O 1
ATOM 3579 N N . ASN A 1 474 ? -7.438 14.805 -7.387 1 94.06 474 ASN A N 1
ATOM 3580 C CA . ASN A 1 474 ? -8.398 13.969 -6.676 1 94.06 474 ASN A CA 1
ATOM 3581 C C . ASN A 1 474 ? -7.844 13.484 -5.34 1 94.06 474 ASN A C 1
ATOM 3583 O O . ASN A 1 474 ? -6.699 13.789 -4.996 1 94.06 474 ASN A O 1
ATOM 3587 N N . ASP A 1 475 ? -8.656 12.812 -4.512 1 95.62 475 ASP A N 1
ATOM 3588 C CA . ASP A 1 475 ? -8.188 12.273 -3.24 1 95.62 475 ASP A CA 1
ATOM 3589 C C . ASP A 1 475 ? -7.699 13.375 -2.312 1 95.62 475 ASP A C 1
ATOM 3591 O O . ASP A 1 475 ? -8.133 14.523 -2.42 1 95.62 475 ASP A O 1
ATOM 3595 N N . THR A 1 476 ? -6.961 13.062 -1.255 1 92.5 476 THR A N 1
ATOM 3596 C CA . THR A 1 476 ? -6.25 14.016 -0.404 1 92.5 476 THR A CA 1
ATOM 3597 C C . THR A 1 476 ? -4.91 14.398 -1.025 1 92.5 476 THR A C 1
ATOM 3599 O O . THR A 1 476 ? -4.035 13.547 -1.205 1 92.5 476 THR A O 1
ATOM 3602 N N . MET A 1 477 ? -4.801 15.625 -1.35 1 94.94 477 MET A N 1
ATOM 3603 C CA . MET A 1 477 ? -3.602 16.016 -2.088 1 94.94 477 MET A CA 1
ATOM 3604 C C . MET A 1 477 ? -2.854 17.125 -1.361 1 94.94 477 MET A C 1
ATOM 3606 O O . MET A 1 477 ? -3.338 17.656 -0.359 1 94.94 477 MET A O 1
ATOM 3610 N N . PHE A 1 478 ? -1.687 17.391 -1.892 1 98.5 478 PHE A N 1
ATOM 3611 C CA . PHE A 1 478 ? -0.778 18.344 -1.248 1 98.5 478 PHE A CA 1
ATOM 3612 C C . PHE A 1 478 ? -0.616 19.594 -2.092 1 98.5 478 PHE A C 1
ATOM 3614 O O . PHE A 1 478 ? -0.428 19.516 -3.307 1 98.5 478 PHE A O 1
ATOM 3621 N N . VAL A 1 479 ? -0.722 20.703 -1.415 1 98.56 479 VAL A N 1
ATOM 3622 C CA . VAL A 1 479 ? -0.64 21.984 -2.102 1 98.56 479 VAL A CA 1
ATOM 3623 C C . VAL A 1 479 ? 0.374 22.891 -1.396 1 98.56 479 VAL A C 1
ATOM 3625 O O . VAL A 1 479 ? 0.466 22.875 -0.166 1 98.56 479 VAL A O 1
ATOM 3628 N N . ALA A 1 480 ? 1.108 23.656 -2.189 1 98.88 480 ALA A N 1
ATOM 3629 C CA . ALA A 1 480 ? 2.092 24.594 -1.65 1 98.88 480 ALA A CA 1
ATOM 3630 C C . ALA A 1 480 ? 2.045 25.922 -2.393 1 98.88 480 ALA A C 1
ATOM 3632 O O . ALA A 1 480 ? 1.786 25.953 -3.598 1 98.88 480 ALA A O 1
ATOM 3633 N N . LEU A 1 481 ? 2.238 26.969 -1.644 1 98.94 481 LEU A N 1
ATOM 3634 C CA . LEU A 1 481 ? 2.598 28.234 -2.285 1 98.94 481 LEU A CA 1
ATOM 3635 C C . LEU A 1 481 ? 4.086 28.266 -2.613 1 98.94 481 LEU A C 1
ATOM 3637 O O . LEU A 1 481 ? 4.918 27.906 -1.781 1 98.94 481 LEU A O 1
ATOM 3641 N N . THR A 1 482 ? 4.398 28.719 -3.83 1 98.88 482 THR A N 1
ATOM 3642 C CA . THR A 1 482 ? 5.801 28.781 -4.223 1 98.88 482 THR A CA 1
ATOM 3643 C C . THR A 1 482 ? 6.125 30.141 -4.844 1 98.88 482 THR A C 1
ATOM 3645 O O . THR A 1 482 ? 5.234 30.828 -5.344 1 98.88 482 THR A O 1
ATOM 3648 N N . ASP A 1 483 ? 7.359 30.547 -4.789 1 98.75 483 ASP A N 1
ATOM 3649 C CA . ASP A 1 483 ? 7.801 31.812 -5.371 1 98.75 483 ASP A CA 1
ATOM 3650 C C . ASP A 1 483 ? 8.211 31.625 -6.828 1 98.75 483 ASP A C 1
ATOM 3652 O O . ASP A 1 483 ? 8.438 32.594 -7.543 1 98.75 483 ASP A O 1
ATOM 3656 N N . ALA A 1 484 ? 8.398 30.391 -7.215 1 98.12 484 ALA A N 1
ATOM 3657 C CA . ALA A 1 484 ? 8.75 30.016 -8.578 1 98.12 484 ALA A CA 1
ATOM 3658 C C . ALA A 1 484 ? 8.062 28.703 -8.977 1 98.12 484 ALA A C 1
ATOM 3660 O O . ALA A 1 484 ? 7.352 28.109 -8.172 1 98.12 484 ALA A O 1
ATOM 3661 N N . ASN A 1 485 ? 8.117 28.312 -10.211 1 98.25 485 ASN A N 1
ATOM 3662 C CA . ASN A 1 485 ? 7.477 27.094 -10.695 1 98.25 485 ASN A CA 1
ATOM 3663 C C . ASN A 1 485 ? 8.469 26.203 -11.43 1 98.25 485 ASN A C 1
ATOM 3665 O O . ASN A 1 485 ? 8.242 25.812 -12.578 1 98.25 485 ASN A O 1
ATOM 3669 N N . PRO A 1 486 ? 9.547 25.812 -10.695 1 96.12 486 PRO A N 1
ATOM 3670 C CA . PRO A 1 486 ? 10.5 24.922 -11.359 1 96.12 486 PRO A CA 1
ATOM 3671 C C . PRO A 1 486 ? 9.844 23.641 -11.875 1 96.12 486 PRO A C 1
ATOM 3673 O O . PRO A 1 486 ? 8.93 23.109 -11.234 1 96.12 486 PRO A O 1
ATOM 3676 N N . PHE A 1 487 ? 10.328 23.125 -13.039 1 95.81 487 PHE A N 1
ATOM 3677 C CA . PHE A 1 487 ? 9.875 21.844 -13.539 1 95.81 487 PHE A CA 1
ATOM 3678 C C . PHE A 1 487 ? 10.484 20.703 -12.734 1 95.81 487 PHE A C 1
ATOM 3680 O O . PHE A 1 487 ? 11.695 20.484 -12.766 1 95.81 487 PHE A O 1
ATOM 3687 N N . LEU A 1 488 ? 9.641 20.016 -12.031 1 96.5 488 LEU A N 1
ATOM 3688 C CA . LEU A 1 488 ? 10.062 18.875 -11.227 1 96.5 488 LEU A CA 1
ATOM 3689 C C . LEU A 1 488 ? 9.117 17.688 -11.422 1 96.5 488 LEU A C 1
ATOM 3691 O O . LEU A 1 488 ? 7.98 17.859 -11.875 1 96.5 488 LEU A O 1
ATOM 3695 N N . THR A 1 489 ? 9.609 16.516 -11.141 1 96.56 489 THR A N 1
ATOM 3696 C CA . THR A 1 489 ? 8.898 15.234 -11.258 1 96.56 489 THR A CA 1
ATOM 3697 C C . THR A 1 489 ? 8.938 14.477 -9.93 1 96.56 489 THR A C 1
ATOM 3699 O O . THR A 1 489 ? 9.547 14.938 -8.961 1 96.56 489 THR A O 1
ATOM 3702 N N . PRO A 1 490 ? 8.273 13.383 -9.852 1 97.31 490 PRO A N 1
ATOM 3703 C CA . PRO A 1 490 ? 8.148 12.727 -8.547 1 97.31 490 PRO A CA 1
ATOM 3704 C C . PRO A 1 490 ? 9.5 12.422 -7.91 1 97.31 490 PRO A C 1
ATOM 3706 O O . PRO A 1 490 ? 9.688 12.648 -6.711 1 97.31 490 PRO A O 1
ATOM 3709 N N . PHE A 1 491 ? 10.5 12.008 -8.633 1 97.94 491 PHE A N 1
ATOM 3710 C CA . PHE A 1 491 ? 11.758 11.523 -8.062 1 97.94 491 PHE A CA 1
ATOM 3711 C C . PHE A 1 491 ? 12.586 12.68 -7.523 1 97.94 491 PHE A C 1
ATOM 3713 O O . PHE A 1 491 ? 13.32 12.516 -6.547 1 97.94 491 PHE A O 1
ATOM 3720 N N . ASN A 1 492 ? 12.531 13.844 -8.094 1 97.25 492 ASN A N 1
ATOM 3721 C CA . ASN A 1 492 ? 13.328 14.969 -7.625 1 97.25 492 ASN A CA 1
ATOM 3722 C C . ASN A 1 492 ? 12.453 16.078 -7.031 1 97.25 492 ASN A C 1
ATOM 3724 O O . ASN A 1 492 ? 12.844 17.234 -7.016 1 97.25 492 ASN A O 1
ATOM 3728 N N . LEU A 1 493 ? 11.297 15.695 -6.562 1 97.56 493 LEU A N 1
ATOM 3729 C CA . LEU A 1 493 ? 10.32 16.641 -6.059 1 97.56 493 LEU A CA 1
ATOM 3730 C C . LEU A 1 493 ? 10.891 17.438 -4.891 1 97.56 493 LEU A C 1
ATOM 3732 O O . LEU A 1 493 ? 10.531 18.609 -4.695 1 97.56 493 LEU A O 1
ATOM 3736 N N . SER A 1 494 ? 11.797 16.906 -4.102 1 96.94 494 SER A N 1
ATOM 3737 C CA . SER A 1 494 ? 12.328 17.594 -2.922 1 96.94 494 SER A CA 1
ATOM 3738 C C . SER A 1 494 ? 13.055 18.875 -3.301 1 96.94 494 SER A C 1
ATOM 3740 O O . SER A 1 494 ? 13.25 19.75 -2.459 1 96.94 494 SER A O 1
ATOM 3742 N N . MET A 1 495 ? 13.422 19.062 -4.547 1 96.06 495 MET A N 1
ATOM 3743 C CA . MET A 1 495 ? 14.094 20.266 -5.02 1 96.06 495 MET A CA 1
ATOM 3744 C C . MET A 1 495 ? 13.141 21.469 -5 1 96.06 495 MET A C 1
ATOM 3746 O O . MET A 1 495 ? 13.57 22.609 -5.164 1 96.06 495 MET A O 1
ATOM 3750 N N . ILE A 1 496 ? 11.93 21.234 -4.688 1 96.94 496 ILE A N 1
ATOM 3751 C CA . ILE A 1 496 ? 10.945 22.297 -4.625 1 96.94 496 ILE A CA 1
ATOM 3752 C C . ILE A 1 496 ? 11.086 23.062 -3.311 1 96.94 496 ILE A C 1
ATOM 3754 O O . ILE A 1 496 ? 10.602 24.188 -3.182 1 96.94 496 ILE A O 1
ATOM 3758 N N . ASN A 1 497 ? 11.703 22.484 -2.283 1 97.56 497 ASN A N 1
ATOM 3759 C CA . ASN A 1 497 ? 11.672 22.953 -0.903 1 97.56 497 ASN A CA 1
ATOM 3760 C C . ASN A 1 497 ? 12.164 24.391 -0.794 1 97.56 497 ASN A C 1
ATOM 3762 O O . ASN A 1 497 ? 11.539 25.219 -0.125 1 97.56 497 ASN A O 1
ATOM 3766 N N . PRO A 1 498 ? 13.266 24.766 -1.507 1 96.88 498 PRO A N 1
ATOM 3767 C CA . PRO A 1 498 ? 13.734 26.156 -1.391 1 96.88 498 PRO A CA 1
ATOM 3768 C C . PRO A 1 498 ? 12.727 27.156 -1.935 1 96.88 498 PRO A C 1
ATOM 3770 O O . PRO A 1 498 ? 12.852 28.359 -1.687 1 96.88 498 PRO A O 1
ATOM 3773 N N . HIS A 1 499 ? 11.719 26.688 -2.6 1 97.75 499 HIS A N 1
ATOM 3774 C CA . HIS A 1 499 ? 10.766 27.578 -3.244 1 97.75 499 HIS A CA 1
ATOM 3775 C C . HIS A 1 499 ? 9.43 27.594 -2.506 1 97.75 499 HIS A C 1
ATOM 3777 O O . HIS A 1 499 ? 8.523 28.359 -2.857 1 97.75 499 HIS A O 1
ATOM 3783 N N . VAL A 1 500 ? 9.227 26.781 -1.508 1 98.69 500 VAL A N 1
ATOM 3784 C CA . VAL A 1 500 ? 7.953 26.656 -0.809 1 98.69 500 VAL A CA 1
ATOM 3785 C C . VAL A 1 500 ? 7.801 27.797 0.203 1 98.69 500 VAL A C 1
ATOM 3787 O O . VAL A 1 500 ? 8.664 27.984 1.06 1 98.69 500 VAL A O 1
ATOM 3790 N N . VAL A 1 501 ? 6.73 28.5 0.121 1 98.88 501 VAL A N 1
ATOM 3791 C CA . VAL A 1 501 ? 6.406 29.594 1.03 1 98.88 501 VAL A CA 1
ATOM 3792 C C . VAL A 1 501 ? 5.543 29.078 2.176 1 98.88 501 VAL A C 1
ATOM 3794 O O . VAL A 1 501 ? 5.762 29.438 3.338 1 98.88 501 VAL A O 1
ATOM 3797 N N . ALA A 1 502 ? 4.574 28.328 1.853 1 98.94 502 ALA A N 1
ATOM 3798 C CA . ALA A 1 502 ? 3.623 27.734 2.791 1 98.94 502 ALA A CA 1
ATOM 3799 C C . ALA A 1 502 ? 3.064 26.422 2.256 1 98.94 502 ALA A C 1
ATOM 3801 O O . ALA A 1 502 ? 3.059 26.188 1.044 1 98.94 502 ALA A O 1
ATOM 3802 N N . LEU A 1 503 ? 2.68 25.578 3.156 1 98.81 503 LEU A N 1
ATOM 3803 C CA . LEU A 1 503 ? 2.26 24.234 2.787 1 98.81 503 LEU A CA 1
ATOM 3804 C C . LEU A 1 503 ? 0.865 23.938 3.322 1 98.81 503 LEU A C 1
ATOM 3806 O O . LEU A 1 503 ? 0.559 24.25 4.477 1 98.81 503 LEU A O 1
ATOM 3810 N N . GLY A 1 504 ? -0.005 23.328 2.459 1 98.62 504 GLY A N 1
ATOM 3811 C CA . GLY A 1 504 ? -1.364 22.969 2.828 1 98.62 504 GLY A CA 1
ATOM 3812 C C . GLY A 1 504 ? -1.772 21.594 2.33 1 98.62 504 GLY A C 1
ATOM 3813 O O . GLY A 1 504 ? -1.03 20.953 1.585 1 98.62 504 GLY A O 1
ATOM 3814 N N . LEU A 1 505 ? -2.895 21.109 2.803 1 97.94 505 LEU A N 1
ATOM 3815 C CA . LEU A 1 505 ? -3.541 19.859 2.438 1 97.94 505 LEU A CA 1
ATOM 3816 C C . LEU A 1 505 ? -4.93 20.109 1.86 1 97.94 505 LEU A C 1
ATOM 3818 O O . LEU A 1 505 ? -5.73 20.828 2.453 1 97.94 505 LEU A O 1
ATOM 3822 N N . TYR A 1 506 ? -5.227 19.594 0.707 1 97.94 506 TYR A N 1
ATOM 3823 C CA . TYR A 1 506 ? -6.484 19.812 0.008 1 97.94 506 TYR A CA 1
ATOM 3824 C C . TYR A 1 506 ? -7.285 18.516 -0.108 1 97.94 506 TYR A C 1
ATOM 3826 O O . TYR A 1 506 ? -6.797 17.531 -0.648 1 97.94 506 TYR A O 1
ATOM 3834 N N . GLN A 1 507 ? -8.492 18.5 0.406 1 97 507 GLN A N 1
ATOM 3835 C CA . GLN A 1 507 ? -9.391 17.359 0.301 1 97 507 GLN A CA 1
ATOM 3836 C C . GLN A 1 507 ? -10.203 17.406 -0.991 1 97 507 GLN A C 1
ATOM 3838 O O . GLN A 1 507 ? -11.406 17.672 -0.965 1 97 507 GLN A O 1
ATOM 3843 N N . ALA A 1 508 ? -9.602 16.969 -2.035 1 95.88 508 ALA A N 1
ATOM 3844 C CA . ALA A 1 508 ? -10.172 17.125 -3.371 1 95.88 508 ALA A CA 1
ATOM 3845 C C . ALA A 1 508 ? -11.281 16.094 -3.617 1 95.88 508 ALA A C 1
ATOM 3847 O O . ALA A 1 508 ? -12.219 16.359 -4.379 1 95.88 508 ALA A O 1
ATOM 3848 N N . GLY A 1 509 ? -11.055 14.953 -3 1 94.06 509 GLY A N 1
ATOM 3849 C CA . GLY A 1 509 ? -12.023 13.898 -3.244 1 94.06 509 GLY A CA 1
ATOM 3850 C C . GLY A 1 509 ? -11.945 12.773 -2.234 1 94.06 509 GLY A C 1
ATOM 3851 O O . GLY A 1 509 ? -10.953 12.648 -1.507 1 94.06 509 GLY A O 1
ATOM 3852 N N . MET B 1 1 ? 16.953 -80.312 31.047 1 23.61 1 MET B N 1
ATOM 3853 C CA . MET B 1 1 ? 15.617 -80 31.547 1 23.61 1 MET B CA 1
ATOM 3854 C C . MET B 1 1 ? 15.336 -78.5 31.5 1 23.61 1 MET B C 1
ATOM 3856 O O . MET B 1 1 ? 15.602 -77.812 32.469 1 23.61 1 MET B O 1
ATOM 3860 N N . LEU B 1 2 ? 15.75 -77.75 30.453 1 26.05 2 LEU B N 1
ATOM 3861 C CA . LEU B 1 2 ? 16.016 -76.438 29.922 1 26.05 2 LEU B CA 1
ATOM 3862 C C . LEU B 1 2 ? 14.734 -75.625 29.781 1 26.05 2 LEU B C 1
ATOM 3864 O O . LEU B 1 2 ? 13.859 -76 28.984 1 26.05 2 LEU B O 1
ATOM 3868 N N . THR B 1 3 ? 14.203 -75.062 30.953 1 20.36 3 THR B N 1
ATOM 3869 C CA . THR B 1 3 ? 12.898 -74.438 31.234 1 20.36 3 THR B CA 1
ATOM 3870 C C . THR B 1 3 ? 12.664 -73.25 30.328 1 20.36 3 THR B C 1
ATOM 3872 O O . THR B 1 3 ? 13.453 -72.312 30.328 1 20.36 3 THR B O 1
ATOM 3875 N N . LYS B 1 4 ? 12.039 -73.375 29.172 1 24.09 4 LYS B N 1
ATOM 3876 C CA . LYS B 1 4 ? 11.664 -72.562 28.016 1 24.09 4 LYS B CA 1
ATOM 3877 C C . LYS B 1 4 ? 10.773 -71.438 28.438 1 24.09 4 LYS B C 1
ATOM 3879 O O . LYS B 1 4 ? 9.594 -71.625 28.734 1 24.09 4 LYS B O 1
ATOM 3884 N N . SER B 1 5 ? 11.281 -70.438 29.281 1 22.97 5 SER B N 1
ATOM 3885 C CA . SER B 1 5 ? 10.438 -69.375 29.859 1 22.97 5 SER B CA 1
ATOM 3886 C C . SER B 1 5 ? 9.781 -68.562 28.766 1 22.97 5 SER B C 1
ATOM 3888 O O . SER B 1 5 ? 10.469 -68 27.891 1 22.97 5 SER B O 1
ATOM 3890 N N . PHE B 1 6 ? 8.531 -68.812 28.328 1 25.97 6 PHE B N 1
ATOM 3891 C CA . PHE B 1 6 ? 7.664 -68.188 27.312 1 25.97 6 PHE B CA 1
ATOM 3892 C C . PHE B 1 6 ? 7.328 -66.75 27.672 1 25.97 6 PHE B C 1
ATOM 3894 O O . PHE B 1 6 ? 6.723 -66.5 28.703 1 25.97 6 PHE B O 1
ATOM 3901 N N . LEU B 1 7 ? 8.242 -65.75 27.422 1 24.67 7 LEU B N 1
ATOM 3902 C CA . LEU B 1 7 ? 8.039 -64.312 27.688 1 24.67 7 LEU B CA 1
ATOM 3903 C C . LEU B 1 7 ? 6.828 -63.781 26.922 1 24.67 7 LEU B C 1
ATOM 3905 O O . LEU B 1 7 ? 6.75 -63.938 25.703 1 24.67 7 LEU B O 1
ATOM 3909 N N . THR B 1 8 ? 5.578 -63.812 27.484 1 23.11 8 THR B N 1
ATOM 3910 C CA . THR B 1 8 ? 4.301 -63.344 26.984 1 23.11 8 THR B CA 1
ATOM 3911 C C . THR B 1 8 ? 4.387 -61.844 26.609 1 23.11 8 THR B C 1
ATOM 3913 O O . THR B 1 8 ? 4.875 -61.031 27.406 1 23.11 8 THR B O 1
ATOM 3916 N N . SER B 1 9 ? 4.477 -61.438 25.328 1 23.11 9 SER B N 1
ATOM 3917 C CA . SER B 1 9 ? 4.516 -60.156 24.609 1 23.11 9 SER B CA 1
ATOM 3918 C C . SER B 1 9 ? 3.283 -59.312 24.922 1 23.11 9 SER B C 1
ATOM 3920 O O . SER B 1 9 ? 2.164 -59.688 24.578 1 23.11 9 SER B O 1
ATOM 3922 N N . SER B 1 10 ? 3.074 -58.75 26.172 1 23.05 10 SER B N 1
ATOM 3923 C CA . SER B 1 10 ? 1.916 -57.938 26.484 1 23.05 10 SER B CA 1
ATOM 3924 C C . SER B 1 10 ? 1.794 -56.75 25.516 1 23.05 10 SER B C 1
ATOM 3926 O O . SER B 1 10 ? 2.777 -56.062 25.25 1 23.05 10 SER B O 1
ATOM 3928 N N . MET B 1 11 ? 0.835 -56.75 24.578 1 23.06 11 MET B N 1
ATOM 3929 C CA . MET B 1 11 ? 0.348 -55.781 23.594 1 23.06 11 MET B CA 1
ATOM 3930 C C . MET B 1 11 ? -0.102 -54.5 24.266 1 23.06 11 MET B C 1
ATOM 3932 O O . MET B 1 11 ? -1.075 -54.5 25.016 1 23.06 11 MET B O 1
ATOM 3936 N N . LEU B 1 12 ? 0.761 -53.656 24.859 1 21.86 12 LEU B N 1
ATOM 3937 C CA . LEU B 1 12 ? 0.344 -52.375 25.453 1 21.86 12 LEU B CA 1
ATOM 3938 C C . LEU B 1 12 ? -0.397 -51.531 24.422 1 21.86 12 LEU B C 1
ATOM 3940 O O . LEU B 1 12 ? 0.169 -51.156 23.406 1 21.86 12 LEU B O 1
ATOM 3944 N N . ALA B 1 13 ? -1.752 -51.656 24.266 1 23.16 13 ALA B N 1
ATOM 3945 C CA . ALA B 1 13 ? -2.684 -50.812 23.516 1 23.16 13 ALA B CA 1
ATOM 3946 C C . ALA B 1 13 ? -2.521 -49.344 23.875 1 23.16 13 ALA B C 1
ATOM 3948 O O . ALA B 1 13 ? -2.748 -48.969 25.016 1 23.16 13 ALA B O 1
ATOM 3949 N N . ALA B 1 14 ? -1.522 -48.625 23.391 1 22.89 14 ALA B N 1
ATOM 3950 C CA . ALA B 1 14 ? -1.347 -47.219 23.625 1 22.89 14 ALA B CA 1
ATOM 3951 C C . ALA B 1 14 ? -2.641 -46.438 23.359 1 22.89 14 ALA B C 1
ATOM 3953 O O . ALA B 1 14 ? -3.191 -46.5 22.266 1 22.89 14 ALA B O 1
ATOM 3954 N N . LEU B 1 15 ? -3.529 -46.312 24.312 1 23.7 15 LEU B N 1
ATOM 3955 C CA . LEU B 1 15 ? -4.734 -45.5 24.281 1 23.7 15 LEU B CA 1
ATOM 3956 C C . LEU B 1 15 ? -4.438 -44.125 23.672 1 23.7 15 LEU B C 1
ATOM 3958 O O . LEU B 1 15 ? -3.518 -43.438 24.109 1 23.7 15 LEU B O 1
ATOM 3962 N N . ALA B 1 16 ? -4.742 -43.906 22.391 1 25.3 16 ALA B N 1
ATOM 3963 C CA . ALA B 1 16 ? -4.734 -42.656 21.641 1 25.3 16 ALA B CA 1
ATOM 3964 C C . ALA B 1 16 ? -5.449 -41.562 22.422 1 25.3 16 ALA B C 1
ATOM 3966 O O . ALA B 1 16 ? -6.656 -41.656 22.656 1 25.3 16 ALA B O 1
ATOM 3967 N N . ALA B 1 17 ? -4.938 -41.062 23.469 1 24.77 17 ALA B N 1
ATOM 3968 C CA . ALA B 1 17 ? -5.539 -39.969 24.219 1 24.77 17 ALA B CA 1
ATOM 3969 C C . ALA B 1 17 ? -6.105 -38.906 23.281 1 24.77 17 ALA B C 1
ATOM 3971 O O . ALA B 1 17 ? -5.414 -38.469 22.359 1 24.77 17 ALA B O 1
ATOM 3972 N N . ALA B 1 18 ? -7.398 -38.906 23.156 1 25.62 18 ALA B N 1
ATOM 3973 C CA . ALA B 1 18 ? -8.172 -37.875 22.469 1 25.62 18 ALA B CA 1
ATOM 3974 C C . ALA B 1 18 ? -7.684 -36.469 22.844 1 25.62 18 ALA B C 1
ATOM 3976 O O . ALA B 1 18 ? -7.457 -36.188 24.031 1 25.62 18 ALA B O 1
ATOM 3977 N N . ALA B 1 19 ? -6.902 -35.875 21.969 1 27.47 19 ALA B N 1
ATOM 3978 C CA . ALA B 1 19 ? -6.508 -34.5 22.234 1 27.47 19 ALA B CA 1
ATOM 3979 C C . ALA B 1 19 ? -7.648 -33.719 22.875 1 27.47 19 ALA B C 1
ATOM 3981 O O . ALA B 1 19 ? -8.812 -33.875 22.5 1 27.47 19 ALA B O 1
ATOM 3982 N N . PRO B 1 20 ? -7.602 -33.375 24.141 1 25.34 20 PRO B N 1
ATOM 3983 C CA . PRO B 1 20 ? -8.656 -32.562 24.75 1 25.34 20 PRO B CA 1
ATOM 3984 C C . PRO B 1 20 ? -9.258 -31.547 23.797 1 25.34 20 PRO B C 1
ATOM 3986 O O . PRO B 1 20 ? -8.602 -31.156 22.828 1 25.34 20 PRO B O 1
ATOM 3989 N N . ALA B 1 21 ? -10.594 -31.484 23.812 1 27.14 21 ALA B N 1
ATOM 3990 C CA . ALA B 1 21 ? -11.359 -30.453 23.109 1 27.14 21 ALA B CA 1
ATOM 3991 C C . ALA B 1 21 ? -10.68 -29.094 23.234 1 27.14 21 ALA B C 1
ATOM 3993 O O . ALA B 1 21 ? -10.172 -28.734 24.297 1 27.14 21 ALA B O 1
ATOM 3994 N N . PRO B 1 22 ? -10.133 -28.719 22.062 1 25.7 22 PRO B N 1
ATOM 3995 C CA . PRO B 1 22 ? -9.641 -27.344 22.25 1 25.7 22 PRO B CA 1
ATOM 3996 C C . PRO B 1 22 ? -10.469 -26.562 23.266 1 25.7 22 PRO B C 1
ATOM 3998 O O . PRO B 1 22 ? -11.68 -26.766 23.375 1 25.7 22 PRO B O 1
ATOM 4001 N N . GLN B 1 23 ? -10 -26.438 24.453 1 22.75 23 GLN B N 1
ATOM 4002 C CA . GLN B 1 23 ? -10.688 -25.516 25.359 1 22.75 23 GLN B CA 1
ATOM 4003 C C . GLN B 1 23 ? -11.336 -24.375 24.594 1 22.75 23 GLN B C 1
ATOM 4005 O O . GLN B 1 23 ? -10.773 -23.875 23.609 1 22.75 23 GLN B O 1
ATOM 4010 N N . ASP B 1 24 ? -12.656 -24.297 24.688 1 25.28 24 ASP B N 1
ATOM 4011 C CA . ASP B 1 24 ? -13.617 -23.297 24.219 1 25.28 24 ASP B CA 1
ATOM 4012 C C . ASP B 1 24 ? -13.047 -21.891 24.312 1 25.28 24 ASP B C 1
ATOM 4014 O O . ASP B 1 24 ? -13.75 -20.906 24.062 1 25.28 24 ASP B O 1
ATOM 4018 N N . GLY B 1 25 ? -12.023 -21.844 25.219 1 24.77 25 GLY B N 1
ATOM 4019 C CA . GLY B 1 25 ? -11.773 -20.5 25.703 1 24.77 25 GLY B CA 1
ATOM 4020 C C . GLY B 1 25 ? -11.312 -19.547 24.609 1 24.77 25 GLY B C 1
ATOM 4021 O O . GLY B 1 25 ? -10.844 -18.453 24.891 1 24.77 25 GLY B O 1
ATOM 4022 N N . TYR B 1 26 ? -10.891 -20.156 23.562 1 23.36 26 TYR B N 1
ATOM 4023 C CA . TYR B 1 26 ? -10.352 -19.078 22.734 1 23.36 26 TYR B CA 1
ATOM 4024 C C . TYR B 1 26 ? -11.461 -18.156 22.234 1 23.36 26 TYR B C 1
ATOM 4026 O O . TYR B 1 26 ? -11.703 -18.062 21.031 1 23.36 26 TYR B O 1
ATOM 4034 N N . SER B 1 27 ? -12.711 -18.469 22.781 1 24.38 27 SER B N 1
ATOM 4035 C CA . SER B 1 27 ? -13.555 -17.312 22.469 1 24.38 27 SER B CA 1
ATOM 4036 C C . SER B 1 27 ? -12.828 -16 22.75 1 24.38 27 SER B C 1
ATOM 4038 O O . SER B 1 27 ? -12.609 -15.648 23.906 1 24.38 27 SER B O 1
ATOM 4040 N N . VAL B 1 28 ? -11.828 -15.844 22.047 1 25.91 28 VAL B N 1
ATOM 4041 C CA . VAL B 1 28 ? -11.523 -14.438 22.297 1 25.91 28 VAL B CA 1
ATOM 4042 C C . VAL B 1 28 ? -12.812 -13.617 22.234 1 25.91 28 VAL B C 1
ATOM 4044 O O . VAL B 1 28 ? -13.469 -13.562 21.188 1 25.91 28 VAL B O 1
ATOM 4047 N N . ALA B 1 29 ? -13.617 -13.633 23.172 1 27.66 29 ALA B N 1
ATOM 4048 C CA . ALA B 1 29 ? -14.695 -12.656 23.297 1 27.66 29 ALA B CA 1
ATOM 4049 C C . ALA B 1 29 ? -14.398 -11.398 22.484 1 27.66 29 ALA B C 1
ATOM 4051 O O . ALA B 1 29 ? -13.234 -11.016 22.328 1 27.66 29 ALA B O 1
ATOM 4052 N N . PRO B 1 30 ? -15.336 -11.047 21.641 1 30.28 30 PRO B N 1
ATOM 4053 C CA . PRO B 1 30 ? -15.094 -9.711 21.078 1 30.28 30 PRO B CA 1
ATOM 4054 C C . PRO B 1 30 ? -14.367 -8.789 22.062 1 30.28 30 PRO B C 1
ATOM 4056 O O . PRO B 1 30 ? -14.766 -8.664 23.219 1 30.28 30 PRO B O 1
ATOM 4059 N N . GLN B 1 31 ? -13.109 -8.922 22.156 1 28.91 31 GLN B N 1
ATOM 4060 C CA . GLN B 1 31 ? -12.461 -7.977 23.062 1 28.91 31 GLN B CA 1
ATOM 4061 C C . GLN B 1 31 ? -13.203 -6.641 23.078 1 28.91 31 GLN B C 1
ATOM 4063 O O . GLN B 1 31 ? -13.281 -5.953 22.062 1 28.91 31 GLN B O 1
ATOM 4068 N N . GLU B 1 32 ? -14.297 -6.625 23.766 1 32.38 32 GLU B N 1
ATOM 4069 C CA . GLU B 1 32 ? -14.719 -5.27 24.109 1 32.38 32 GLU B CA 1
ATOM 4070 C C . GLU B 1 32 ? -13.523 -4.324 24.203 1 32.38 32 GLU B C 1
ATOM 4072 O O . GLU B 1 32 ? -12.516 -4.652 24.828 1 32.38 32 GLU B O 1
ATOM 4077 N N . VAL B 1 33 ? -13.273 -3.695 23.062 1 42.91 33 VAL B N 1
ATOM 4078 C CA . VAL B 1 33 ? -12.344 -2.596 23.266 1 42.91 33 VAL B CA 1
ATOM 4079 C C . VAL B 1 33 ? -12.562 -1.99 24.656 1 42.91 33 VAL B C 1
ATOM 4081 O O . VAL B 1 33 ? -13.539 -1.276 24.875 1 42.91 33 VAL B O 1
ATOM 4084 N N . GLY B 1 34 ? -12.523 -2.836 25.734 1 41.34 34 GLY B N 1
ATOM 4085 C CA . GLY B 1 34 ? -12.547 -2.248 27.062 1 41.34 34 GLY B CA 1
ATOM 4086 C C . GLY B 1 34 ? -11.758 -0.959 27.156 1 41.34 34 GLY B C 1
ATOM 4087 O O . GLY B 1 34 ? -11.32 -0.411 26.141 1 41.34 34 GLY B O 1
ATOM 4088 N N . ASP B 1 35 ? -11.547 -0.437 28.281 1 50.22 35 ASP B N 1
ATOM 4089 C CA . ASP B 1 35 ? -10.734 0.724 28.641 1 50.22 35 ASP B CA 1
ATOM 4090 C C . ASP B 1 35 ? -9.328 0.601 28.062 1 50.22 35 ASP B C 1
ATOM 4092 O O . ASP B 1 35 ? -8.664 -0.425 28.25 1 50.22 35 ASP B O 1
ATOM 4096 N N . VAL B 1 36 ? -9.242 1.298 26.984 1 56.25 36 VAL B N 1
ATOM 4097 C CA . VAL B 1 36 ? -7.887 1.307 26.438 1 56.25 36 VAL B CA 1
ATOM 4098 C C . VAL B 1 36 ? -6.879 1.518 27.578 1 56.25 36 VAL B C 1
ATOM 4100 O O . VAL B 1 36 ? -6.945 2.516 28.297 1 56.25 36 VAL B O 1
ATOM 4103 N N . ALA B 1 37 ? -6.094 0.579 27.875 1 58.03 37 ALA B N 1
ATOM 4104 C CA . ALA B 1 37 ? -5.086 0.683 28.922 1 58.03 37 ALA B CA 1
ATOM 4105 C C . ALA B 1 37 ? -4.223 1.926 28.734 1 58.03 37 ALA B C 1
ATOM 4107 O O . ALA B 1 37 ? -3.766 2.207 27.625 1 58.03 37 ALA B O 1
ATOM 4108 N N . GLY B 1 38 ? -4.168 2.719 29.734 1 56.66 38 GLY B N 1
ATOM 4109 C CA . GLY B 1 38 ? -3.34 3.912 29.719 1 56.66 38 GLY B CA 1
ATOM 4110 C C . GLY B 1 38 ? -4.125 5.18 29.438 1 56.66 38 GLY B C 1
ATOM 4111 O O . GLY B 1 38 ? -3.59 6.285 29.547 1 56.66 38 GLY B O 1
ATOM 4112 N N . TYR B 1 39 ? -5.324 4.914 29.016 1 57.31 39 TYR B N 1
ATOM 4113 C CA . TYR B 1 39 ? -6.16 6.078 28.75 1 57.31 39 TYR B CA 1
ATOM 4114 C C . TYR B 1 39 ? -7.234 6.238 29.812 1 57.31 39 TYR B C 1
ATOM 4116 O O . TYR B 1 39 ? -8.422 6.012 29.547 1 57.31 39 TYR B O 1
ATOM 4124 N N . THR B 1 40 ? -6.945 6.207 31.141 1 49.84 40 THR B N 1
ATOM 4125 C CA . THR B 1 40 ? -7.891 6.273 32.25 1 49.84 40 THR B CA 1
ATOM 4126 C C . THR B 1 40 ? -8.602 7.621 32.281 1 49.84 40 THR B C 1
ATOM 4128 O O . THR B 1 40 ? -9.742 7.719 32.719 1 49.84 40 THR B O 1
ATOM 4131 N N . ASP B 1 41 ? -7.898 8.703 32.062 1 42.31 41 ASP B N 1
ATOM 4132 C CA . ASP B 1 41 ? -8.508 10.031 32.156 1 42.31 41 ASP B CA 1
ATOM 4133 C C . ASP B 1 41 ? -8.883 10.555 30.766 1 42.31 41 ASP B C 1
ATOM 4135 O O . ASP B 1 41 ? -8.812 11.758 30.516 1 42.31 41 ASP B O 1
ATOM 4139 N N . ALA B 1 42 ? -9.148 9.688 29.922 1 49.41 42 ALA B N 1
ATOM 4140 C CA . ALA B 1 42 ? -9.414 10.164 28.562 1 49.41 42 ALA B CA 1
ATOM 4141 C C . ALA B 1 42 ? -10.719 10.961 28.516 1 49.41 42 ALA B C 1
ATOM 4143 O O . ALA B 1 42 ? -11.789 10.391 28.297 1 49.41 42 ALA B O 1
ATOM 4144 N N . ASP B 1 43 ? -10.922 11.922 29.453 1 41.75 43 ASP B N 1
ATOM 4145 C CA . ASP B 1 43 ? -12.086 12.789 29.297 1 41.75 43 ASP B CA 1
ATOM 4146 C C . ASP B 1 43 ? -12.062 13.508 27.953 1 41.75 43 ASP B C 1
ATOM 4148 O O . ASP B 1 43 ? -11.055 14.102 27.578 1 41.75 43 ASP B O 1
ATOM 4152 N N . ALA B 1 44 ? -12.797 13 27.016 1 45.25 44 ALA B N 1
ATOM 4153 C CA . ALA B 1 44 ? -13.047 13.805 25.828 1 45.25 44 ALA B CA 1
ATOM 4154 C C . ALA B 1 44 ? -13.242 15.273 26.188 1 45.25 44 ALA B C 1
ATOM 4156 O O . ALA B 1 44 ? -14.156 15.617 26.953 1 45.25 44 ALA B O 1
ATOM 4157 N N . SER B 1 45 ? -12.289 16.062 26.391 1 43.59 45 SER B N 1
ATOM 4158 C CA . SER B 1 45 ? -12.492 17.469 26.766 1 43.59 45 SER B CA 1
ATOM 4159 C C . SER B 1 45 ? -13.492 18.141 25.828 1 43.59 45 SER B C 1
ATOM 4161 O O . SER B 1 45 ? -13.727 19.344 25.922 1 43.59 45 SER B O 1
ATOM 4163 N N . PHE B 1 46 ? -13.891 17.484 24.703 1 47.12 46 PHE B N 1
ATOM 4164 C CA . PHE B 1 46 ? -14.734 18.25 23.797 1 47.12 46 PHE B CA 1
ATOM 4165 C C . PHE B 1 46 ? -16.203 17.953 24.047 1 47.12 46 PHE B C 1
ATOM 4167 O O . PHE B 1 46 ? -16.578 16.828 24.391 1 47.12 46 PHE B O 1
ATOM 4174 N N . SER B 1 47 ? -16.891 18.953 24.75 1 42.31 47 SER B N 1
ATOM 4175 C CA . SER B 1 47 ? -18.328 18.828 24.922 1 42.31 47 SER B CA 1
ATOM 4176 C C . SER B 1 47 ? -19.062 19.016 23.594 1 42.31 47 SER B C 1
ATOM 4178 O O . SER B 1 47 ? -19.219 20.125 23.109 1 42.31 47 SER B O 1
ATOM 4180 N N . VAL B 1 48 ? -18.766 18.297 22.516 1 48.69 48 VAL B N 1
ATOM 4181 C CA . VAL B 1 48 ? -19.688 18.484 21.391 1 48.69 48 VAL B CA 1
ATOM 4182 C C . VAL B 1 48 ? -21.047 17.875 21.719 1 48.69 48 VAL B C 1
ATOM 4184 O O . VAL B 1 48 ? -21.125 16.75 22.25 1 48.69 48 VAL B O 1
ATOM 4187 N N . THR B 1 49 ? -21.969 18.75 22.109 1 41.53 49 THR B N 1
ATOM 4188 C CA . THR B 1 49 ? -23.328 18.234 22.234 1 41.53 49 THR B CA 1
ATOM 4189 C C . THR B 1 49 ? -23.781 17.578 20.938 1 41.53 49 THR B C 1
ATOM 4191 O O . THR B 1 49 ? -23.875 18.25 19.891 1 41.53 49 THR B O 1
ATOM 4194 N N . PHE B 1 50 ? -23.406 16.422 20.766 1 45.06 50 PHE B N 1
ATOM 4195 C CA . PHE B 1 50 ? -24.016 15.711 19.641 1 45.06 50 PHE B CA 1
ATOM 4196 C C . PHE B 1 50 ? -25.531 15.812 19.688 1 45.06 50 PHE B C 1
ATOM 4198 O O . PHE B 1 50 ? -26.141 15.531 20.719 1 45.06 50 PHE B O 1
ATOM 4205 N N . MET B 1 51 ? -26.109 16.75 19.109 1 43.34 51 MET B N 1
ATOM 4206 C CA . MET B 1 51 ? -27.562 16.703 18.969 1 43.34 51 MET B CA 1
ATOM 4207 C C . MET B 1 51 ? -28 15.406 18.312 1 43.34 51 MET B C 1
ATOM 4209 O O . MET B 1 51 ? -27.516 15.062 17.234 1 43.34 51 MET B O 1
ATOM 4213 N N . PRO B 1 52 ? -28.547 14.656 19.078 1 44.09 52 PRO B N 1
ATOM 4214 C CA . PRO B 1 52 ? -29.078 13.406 18.562 1 44.09 52 PRO B CA 1
ATOM 4215 C C . PRO B 1 52 ? -29.453 13.5 17.078 1 44.09 52 PRO B C 1
ATOM 4217 O O . PRO B 1 52 ? -29.5 14.602 16.516 1 44.09 52 PRO B O 1
ATOM 4220 N N . ALA B 1 53 ? -30.438 12.547 16.594 1 55.84 53 ALA B N 1
ATOM 4221 C CA . ALA B 1 53 ? -31.031 11.875 15.438 1 55.84 53 ALA B CA 1
ATOM 4222 C C . ALA B 1 53 ? -31.781 12.859 14.555 1 55.84 53 ALA B C 1
ATOM 4224 O O . ALA B 1 53 ? -33 13 14.672 1 55.84 53 ALA B O 1
ATOM 4225 N N . GLY B 1 54 ? -31.078 13.977 14.297 1 69.38 54 GLY B N 1
ATOM 4226 C CA . GLY B 1 54 ? -31.906 14.688 13.336 1 69.38 54 GLY B CA 1
ATOM 4227 C C . GLY B 1 54 ? -32.281 13.836 12.133 1 69.38 54 GLY B C 1
ATOM 4228 O O . GLY B 1 54 ? -31.703 12.766 11.914 1 69.38 54 GLY B O 1
ATOM 4229 N N . THR B 1 55 ? -33.438 14.242 11.586 1 77.44 55 THR B N 1
ATOM 4230 C CA . THR B 1 55 ? -33.938 13.539 10.422 1 77.44 55 THR B CA 1
ATOM 4231 C C . THR B 1 55 ? -33.062 13.797 9.203 1 77.44 55 THR B C 1
ATOM 4233 O O . THR B 1 55 ? -32.875 14.945 8.805 1 77.44 55 THR B O 1
ATOM 4236 N N . PRO B 1 56 ? -32.375 12.805 8.734 1 78.19 56 PRO B N 1
ATOM 4237 C CA . PRO B 1 56 ? -31.562 12.969 7.531 1 78.19 56 PRO B CA 1
ATOM 4238 C C . PRO B 1 56 ? -32.344 13.57 6.367 1 78.19 56 PRO B C 1
ATOM 4240 O O . PRO B 1 56 ? -33.562 13.477 6.324 1 78.19 56 PRO B O 1
ATOM 4243 N N . ALA B 1 57 ? -31.625 14.195 5.508 1 80.38 57 ALA B N 1
ATOM 4244 C CA . ALA B 1 57 ? -32.219 14.781 4.305 1 80.38 57 ALA B CA 1
ATOM 4245 C C . ALA B 1 57 ? -32.938 13.719 3.482 1 80.38 57 ALA B C 1
ATOM 4247 O O . ALA B 1 57 ? -32.5 12.57 3.412 1 80.38 57 ALA B O 1
ATOM 4248 N N . SER B 1 58 ? -34.062 14.07 2.924 1 80.88 58 SER B N 1
ATOM 4249 C CA . SER B 1 58 ? -34.75 13.188 1.995 1 80.88 58 SER B CA 1
ATOM 4250 C C . SER B 1 58 ? -34.906 13.844 0.624 1 80.88 58 SER B C 1
ATOM 4252 O O . SER B 1 58 ? -35.438 13.227 -0.309 1 80.88 58 SER B O 1
ATOM 4254 N N . VAL B 1 59 ? -34.5 15.125 0.61 1 78.44 59 VAL B N 1
ATOM 4255 C CA . VAL B 1 59 ? -34.469 15.875 -0.644 1 78.44 59 VAL B CA 1
ATOM 4256 C C . VAL B 1 59 ? -33.094 16.438 -0.874 1 78.44 59 VAL B C 1
ATOM 4258 O O . VAL B 1 59 ? -32.438 16.953 0.059 1 78.44 59 VAL B O 1
ATOM 4261 N N . PHE B 1 60 ? -32.562 16.234 -2.045 1 79.88 60 PHE B N 1
ATOM 4262 C CA . PHE B 1 60 ? -31.172 16.562 -2.338 1 79.88 60 PHE B CA 1
ATOM 4263 C C . PHE B 1 60 ? -31.094 17.625 -3.428 1 79.88 60 PHE B C 1
ATOM 4265 O O . PHE B 1 60 ? -30.828 17.312 -4.59 1 79.88 60 PHE B O 1
ATOM 4272 N N . GLY B 1 61 ? -31.922 18.781 -3.33 1 64.06 61 GLY B N 1
ATOM 4273 C CA . GLY B 1 61 ? -32.094 19.875 -4.285 1 64.06 61 GLY B CA 1
ATOM 4274 C C . GLY B 1 61 ? -30.781 20.391 -4.828 1 64.06 61 GLY B C 1
ATOM 4275 O O . GLY B 1 61 ? -29.719 19.828 -4.551 1 64.06 61 GLY B O 1
ATOM 4276 N N . PRO B 1 62 ? -31 21.656 -5.461 1 67.44 62 PRO B N 1
ATOM 4277 C CA . PRO B 1 62 ? -29.828 22.141 -6.203 1 67.44 62 PRO B CA 1
ATOM 4278 C C . PRO B 1 62 ? -28.688 22.578 -5.289 1 67.44 62 PRO B C 1
ATOM 4280 O O . PRO B 1 62 ? -28.938 23.031 -4.168 1 67.44 62 PRO B O 1
ATOM 4283 N N . ASP B 1 63 ? -27.547 22.328 -5.633 1 68.19 63 ASP B N 1
ATOM 4284 C CA . ASP B 1 63 ? -26.312 22.719 -4.969 1 68.19 63 ASP B CA 1
ATOM 4285 C C . ASP B 1 63 ? -26.062 24.219 -5.082 1 68.19 63 ASP B C 1
ATOM 4287 O O . ASP B 1 63 ? -26.609 24.875 -5.98 1 68.19 63 ASP B O 1
ATOM 4291 N N . SER B 1 64 ? -25.547 24.812 -3.918 1 72.88 64 SER B N 1
ATOM 4292 C CA . SER B 1 64 ? -25.078 26.188 -4.051 1 72.88 64 SER B CA 1
ATOM 4293 C C . SER B 1 64 ? -24.156 26.328 -5.262 1 72.88 64 SER B C 1
ATOM 4295 O O . SER B 1 64 ? -23.406 25.422 -5.605 1 72.88 64 SER B O 1
ATOM 4297 N N . GLN B 1 65 ? -24.406 27.422 -5.949 1 74.94 65 GLN B N 1
ATOM 4298 C CA . GLN B 1 65 ? -23.453 27.781 -6.996 1 74.94 65 GLN B CA 1
ATOM 4299 C C . GLN B 1 65 ? -22.141 28.266 -6.398 1 74.94 65 GLN B C 1
ATOM 4301 O O . GLN B 1 65 ? -22.141 29.031 -5.426 1 74.94 65 GLN B O 1
ATOM 4306 N N . VAL B 1 66 ? -21.109 27.656 -6.754 1 82.69 66 VAL B N 1
ATOM 4307 C CA . VAL B 1 66 ? -19.797 28.094 -6.285 1 82.69 66 VAL B CA 1
ATOM 4308 C C . VAL B 1 66 ? -19 28.688 -7.449 1 82.69 66 VAL B C 1
ATOM 4310 O O . VAL B 1 66 ? -19.219 28.312 -8.609 1 82.69 66 VAL B O 1
ATOM 4313 N N . ALA B 1 67 ? -18.109 29.688 -7.156 1 84.94 67 ALA B N 1
ATOM 4314 C CA . ALA B 1 67 ? -17.297 30.328 -8.172 1 84.94 67 ALA B CA 1
ATOM 4315 C C . ALA B 1 67 ? -16.344 29.328 -8.836 1 84.94 67 ALA B C 1
ATOM 4317 O O . ALA B 1 67 ? -15.727 28.516 -8.156 1 84.94 67 ALA B O 1
ATOM 4318 N N . ALA B 1 68 ? -16.328 29.328 -10.164 1 90 68 ALA B N 1
ATOM 4319 C CA . ALA B 1 68 ? -15.5 28.453 -10.977 1 90 68 ALA B CA 1
ATOM 4320 C C . ALA B 1 68 ? -15.227 29.062 -12.344 1 90 68 ALA B C 1
ATOM 4322 O O . ALA B 1 68 ? -15.867 30.047 -12.727 1 90 68 ALA B O 1
ATOM 4323 N N . ILE B 1 69 ? -14.172 28.578 -12.922 1 88.25 69 ILE B N 1
ATOM 4324 C CA . ILE B 1 69 ? -13.891 28.969 -14.297 1 88.25 69 ILE B CA 1
ATOM 4325 C C . ILE B 1 69 ? -13.969 27.766 -15.219 1 88.25 69 ILE B C 1
ATOM 4327 O O . ILE B 1 69 ? -13.789 26.625 -14.773 1 88.25 69 ILE B O 1
ATOM 4331 N N . PRO B 1 70 ? -14.25 28 -16.469 1 83.25 70 PRO B N 1
ATOM 4332 C CA . PRO B 1 70 ? -14.141 26.891 -17.422 1 83.25 70 PRO B CA 1
ATOM 4333 C C . PRO B 1 70 ? -12.711 26.391 -17.578 1 83.25 70 PRO B C 1
ATOM 4335 O O . PRO B 1 70 ? -11.758 27.172 -17.469 1 83.25 70 PRO B O 1
ATOM 4338 N N . THR B 1 71 ? -12.648 25.094 -17.672 1 85.69 71 THR B N 1
ATOM 4339 C CA . THR B 1 71 ? -11.336 24.5 -17.875 1 85.69 71 THR B CA 1
ATOM 4340 C C . THR B 1 71 ? -11.305 23.688 -19.172 1 85.69 71 THR B C 1
ATOM 4342 O O . THR B 1 71 ? -12.359 23.281 -19.672 1 85.69 71 THR B O 1
ATOM 4345 N N . ALA B 1 72 ? -10.141 23.703 -19.859 1 76.56 72 ALA B N 1
ATOM 4346 C CA . ALA B 1 72 ? -9.891 22.781 -20.969 1 76.56 72 ALA B CA 1
ATOM 4347 C C . ALA B 1 72 ? -8.875 21.719 -20.578 1 76.56 72 ALA B C 1
ATOM 4349 O O . ALA B 1 72 ? -7.863 22.016 -19.938 1 76.56 72 ALA B O 1
ATOM 4350 N N . PRO B 1 73 ? -9.383 20.453 -20.812 1 67.25 73 PRO B N 1
ATOM 4351 C CA . PRO B 1 73 ? -8.367 19.453 -20.5 1 67.25 73 PRO B CA 1
ATOM 4352 C C . PRO B 1 73 ? -7.082 19.625 -21.297 1 67.25 73 PRO B C 1
ATOM 4354 O O . PRO B 1 73 ? -7.121 20.062 -22.453 1 67.25 73 PRO B O 1
ATOM 4357 N N . GLY B 1 74 ? -6.031 19.828 -20.656 1 67.5 74 GLY B N 1
ATOM 4358 C CA . GLY B 1 74 ? -4.781 19.859 -21.391 1 67.5 74 GLY B CA 1
ATOM 4359 C C . GLY B 1 74 ? -4.508 18.562 -22.141 1 67.5 74 GLY B C 1
ATOM 4360 O O . GLY B 1 74 ? -5.371 17.688 -22.219 1 67.5 74 GLY B O 1
ATOM 4361 N N . SER B 1 75 ? -3.459 18.562 -22.938 1 76.88 75 SER B N 1
ATOM 4362 C CA . SER B 1 75 ? -3 17.359 -23.609 1 76.88 75 SER B CA 1
ATOM 4363 C C . SER B 1 75 ? -2.432 16.344 -22.609 1 76.88 75 SER B C 1
ATOM 4365 O O . SER B 1 75 ? -1.469 16.641 -21.906 1 76.88 75 SER B O 1
ATOM 4367 N N . ALA B 1 76 ? -3.191 15.32 -22.359 1 82.69 76 ALA B N 1
ATOM 4368 C CA . ALA B 1 76 ? -2.699 14.266 -21.469 1 82.69 76 ALA B CA 1
ATOM 4369 C C . ALA B 1 76 ? -1.87 13.25 -22.25 1 82.69 76 ALA B C 1
ATOM 4371 O O . ALA B 1 76 ? -2.162 12.953 -23.406 1 82.69 76 ALA B O 1
ATOM 4372 N N . PRO B 1 77 ? -0.727 12.797 -21.578 1 86.31 77 PRO B N 1
ATOM 4373 C CA . PRO B 1 77 ? -0.037 11.688 -22.234 1 86.31 77 PRO B CA 1
ATOM 4374 C C . PRO B 1 77 ? -0.978 10.539 -22.594 1 86.31 77 PRO B C 1
ATOM 4376 O O . PRO B 1 77 ? -1.9 10.234 -21.844 1 86.31 77 PRO B O 1
ATOM 4379 N N . PRO B 1 78 ? -0.69 9.914 -23.75 1 85.44 78 PRO B N 1
ATOM 4380 C CA . PRO B 1 78 ? -1.601 8.867 -24.203 1 85.44 78 PRO B CA 1
ATOM 4381 C C . PRO B 1 78 ? -1.645 7.668 -23.25 1 85.44 78 PRO B C 1
ATOM 4383 O O . PRO B 1 78 ? -0.623 7.305 -22.672 1 85.44 78 PRO B O 1
ATOM 4386 N N . ARG B 1 79 ? -2.779 7.168 -23.094 1 88.81 79 ARG B N 1
ATOM 4387 C CA . ARG B 1 79 ? -3.049 5.977 -22.297 1 88.81 79 ARG B CA 1
ATOM 4388 C C . ARG B 1 79 ? -3.025 4.719 -23.156 1 88.81 79 ARG B C 1
ATOM 4390 O O . ARG B 1 79 ? -3.619 4.691 -24.25 1 88.81 79 ARG B O 1
ATOM 4397 N N . ARG B 1 80 ? -2.133 3.861 -22.734 1 82.88 80 ARG B N 1
ATOM 4398 C CA . ARG B 1 80 ? -2.154 2.561 -23.391 1 82.88 80 ARG B CA 1
ATOM 4399 C C . ARG B 1 80 ? -3.293 1.696 -22.859 1 82.88 80 ARG B C 1
ATOM 4401 O O . ARG B 1 80 ? -3.346 1.389 -21.672 1 82.88 80 ARG B O 1
ATOM 4408 N N . SER B 1 81 ? -4.348 1.772 -23.484 1 69.62 81 SER B N 1
ATOM 4409 C CA . SER B 1 81 ? -5.43 0.931 -23 1 69.62 81 SER B CA 1
ATOM 4410 C C . SER B 1 81 ? -5.867 -0.085 -24.047 1 69.62 81 SER B C 1
ATOM 4412 O O . SER B 1 81 ? -5.781 0.182 -25.25 1 69.62 81 SER B O 1
ATOM 4414 N N . SER B 1 82 ? -5.605 -1.214 -23.828 1 53.53 82 SER B N 1
ATOM 4415 C CA . SER B 1 82 ? -6.387 -2.119 -24.656 1 53.53 82 SER B CA 1
ATOM 4416 C C . SER B 1 82 ? -7.883 -1.905 -24.453 1 53.53 82 SER B C 1
ATOM 4418 O O . SER B 1 82 ? -8.469 -2.434 -23.5 1 53.53 82 SER B O 1
ATOM 4420 N N . ASP B 1 83 ? -8.227 -0.473 -24.266 1 50.44 83 ASP B N 1
ATOM 4421 C CA . ASP B 1 83 ? -9.672 -0.686 -24.203 1 50.44 83 ASP B CA 1
ATOM 4422 C C . ASP B 1 83 ? -10.07 -1.948 -24.969 1 50.44 83 ASP B C 1
ATOM 4424 O O . ASP B 1 83 ? -9.438 -2.316 -25.953 1 50.44 83 ASP B O 1
ATOM 4428 N N . VAL B 1 84 ? -10.734 -2.793 -24.281 1 46.03 84 VAL B N 1
ATOM 4429 C CA . VAL B 1 84 ? -10.977 -4.113 -24.844 1 46.03 84 VAL B CA 1
ATOM 4430 C C . VAL B 1 84 ? -11.148 -4.004 -26.359 1 46.03 84 VAL B C 1
ATOM 4432 O O . VAL B 1 84 ? -12.227 -3.625 -26.828 1 46.03 84 VAL B O 1
ATOM 4435 N N . THR B 1 85 ? -10.43 -3.008 -26.812 1 43.09 85 THR B N 1
ATOM 4436 C CA . THR B 1 85 ? -10.742 -2.684 -28.203 1 43.09 85 THR B CA 1
ATOM 4437 C C . THR B 1 85 ? -11.055 -3.949 -29 1 43.09 85 THR B C 1
ATOM 4439 O O . THR B 1 85 ? -11.57 -3.875 -30.109 1 43.09 85 THR B O 1
ATOM 4442 N N . GLY B 1 86 ? -10.789 -5.09 -28.516 1 47.53 86 GLY B N 1
ATOM 4443 C CA . GLY B 1 86 ? -11.32 -6.188 -29.297 1 47.53 86 GLY B CA 1
ATOM 4444 C C . GLY B 1 86 ? -11.727 -7.383 -28.453 1 47.53 86 GLY B C 1
ATOM 4445 O O . GLY B 1 86 ? -11.531 -7.395 -27.25 1 47.53 86 GLY B O 1
ATOM 4446 N N . ALA B 1 87 ? -12.531 -8.055 -29.016 1 52.91 87 ALA B N 1
ATOM 4447 C CA . ALA B 1 87 ? -12.969 -9.344 -28.484 1 52.91 87 ALA B CA 1
ATOM 4448 C C . ALA B 1 87 ? -11.797 -10.133 -27.906 1 52.91 87 ALA B C 1
ATOM 4450 O O . ALA B 1 87 ? -10.719 -10.172 -28.5 1 52.91 87 ALA B O 1
ATOM 4451 N N . THR B 1 88 ? -11.742 -10.156 -26.562 1 74.75 88 THR B N 1
ATOM 4452 C CA . THR B 1 88 ? -10.781 -11.086 -25.984 1 74.75 88 THR B CA 1
ATOM 4453 C C . THR B 1 88 ? -11.406 -12.469 -25.797 1 74.75 88 THR B C 1
ATOM 4455 O O . THR B 1 88 ? -12.633 -12.609 -25.844 1 74.75 88 THR B O 1
ATOM 4458 N N . SER B 1 89 ? -10.672 -13.453 -25.969 1 82.38 89 SER B N 1
ATOM 4459 C CA . SER B 1 89 ? -11.117 -14.82 -25.719 1 82.38 89 SER B CA 1
ATOM 4460 C C . SER B 1 89 ? -10.578 -15.344 -24.375 1 82.38 89 SER B C 1
ATOM 4462 O O . SER B 1 89 ? -9.578 -14.828 -23.875 1 82.38 89 SER B O 1
ATOM 4464 N N . HIS B 1 90 ? -11.406 -16.172 -23.828 1 90.75 90 HIS B N 1
ATOM 4465 C CA . HIS B 1 90 ? -11.039 -16.781 -22.562 1 90.75 90 HIS B CA 1
ATOM 4466 C C . HIS B 1 90 ? -11.133 -18.297 -22.625 1 90.75 90 HIS B C 1
ATOM 4468 O O . HIS B 1 90 ? -11.953 -18.844 -23.375 1 90.75 90 HIS B O 1
ATOM 4474 N N . GLY B 1 91 ? -10.312 -18.953 -21.875 1 90.5 91 GLY B N 1
ATOM 4475 C CA . GLY B 1 91 ? -10.297 -20.406 -21.859 1 90.5 91 GLY B CA 1
ATOM 4476 C C . GLY B 1 91 ? -8.914 -20.984 -22.047 1 90.5 91 GLY B C 1
ATOM 4477 O O . GLY B 1 91 ? -7.941 -20.25 -22.234 1 90.5 91 GLY B O 1
ATOM 4478 N N . PRO B 1 92 ? -8.836 -22.297 -21.969 1 92.06 92 PRO B N 1
ATOM 4479 C CA . PRO B 1 92 ? -7.531 -22.953 -22.094 1 92.06 92 PRO B CA 1
ATOM 4480 C C . PRO B 1 92 ? -6.922 -22.797 -23.484 1 92.06 92 PRO B C 1
ATOM 4482 O O . PRO B 1 92 ? -7.652 -22.625 -24.469 1 92.06 92 PRO B O 1
ATOM 4485 N N . TYR B 1 93 ? -5.637 -22.797 -23.578 1 93.25 93 TYR B N 1
ATOM 4486 C CA . TYR B 1 93 ? -4.918 -22.812 -24.844 1 93.25 93 TYR B CA 1
ATOM 4487 C C . TYR B 1 93 ? -4.742 -24.234 -25.359 1 93.25 93 TYR B C 1
ATOM 4489 O O . TYR B 1 93 ? -4.285 -25.109 -24.625 1 93.25 93 TYR B O 1
ATOM 4497 N N . ASP B 1 94 ? -5.039 -24.484 -26.625 1 91.25 94 ASP B N 1
ATOM 4498 C CA . ASP B 1 94 ? -4.953 -25.828 -27.203 1 91.25 94 ASP B CA 1
ATOM 4499 C C . ASP B 1 94 ? -3.936 -25.859 -28.344 1 91.25 94 ASP B C 1
ATOM 4501 O O . ASP B 1 94 ? -3.773 -26.891 -29.016 1 91.25 94 ASP B O 1
ATOM 4505 N N . GLY B 1 95 ? -3.174 -24.938 -28.562 1 91.56 95 GLY B N 1
ATOM 4506 C CA . GLY B 1 95 ? -2.205 -24.891 -29.656 1 91.56 95 GLY B CA 1
ATOM 4507 C C . GLY B 1 95 ? -0.848 -25.438 -29.266 1 91.56 95 GLY B C 1
ATOM 4508 O O . GLY B 1 95 ? -0.701 -26.047 -28.188 1 91.56 95 GLY B O 1
ATOM 4509 N N . THR B 1 96 ? 0.075 -25.406 -30.25 1 91.5 96 THR B N 1
ATOM 4510 C CA . THR B 1 96 ? 1.467 -25.797 -30.062 1 91.5 96 THR B CA 1
ATOM 4511 C C . THR B 1 96 ? 2.371 -24.578 -30 1 91.5 96 THR B C 1
ATOM 4513 O O . THR B 1 96 ? 2.369 -23.75 -30.922 1 91.5 96 THR B O 1
ATOM 4516 N N . PRO B 1 97 ? 3.096 -24.516 -28.906 1 93 97 PRO B N 1
ATOM 4517 C CA . PRO B 1 97 ? 3.963 -23.344 -28.828 1 93 97 PRO B CA 1
ATOM 4518 C C . PRO B 1 97 ? 5.09 -23.359 -29.859 1 93 97 PRO B C 1
ATOM 4520 O O . PRO B 1 97 ? 5.602 -24.438 -30.203 1 93 97 PRO B O 1
ATOM 4523 N N . THR B 1 98 ? 5.5 -22.25 -30.359 1 89.62 98 THR B N 1
ATOM 4524 C CA . THR B 1 98 ? 6.586 -22.141 -31.344 1 89.62 98 THR B CA 1
ATOM 4525 C C . THR B 1 98 ? 7.934 -22.031 -30.625 1 89.62 98 THR B C 1
ATOM 4527 O O . THR B 1 98 ? 8.984 -22.219 -31.25 1 89.62 98 THR B O 1
ATOM 4530 N N . THR B 1 99 ? 7.906 -21.625 -29.453 1 91.56 99 THR B N 1
ATOM 4531 C CA . THR B 1 99 ? 9.078 -21.531 -28.578 1 91.56 99 THR B CA 1
ATOM 4532 C C . THR B 1 99 ? 8.758 -22.094 -27.203 1 91.56 99 THR B C 1
ATOM 4534 O O . THR B 1 99 ? 7.617 -22.016 -26.734 1 91.56 99 THR B O 1
ATOM 4537 N N . THR B 1 100 ? 9.789 -22.719 -26.594 1 93.69 100 THR B N 1
ATOM 4538 C CA . THR B 1 100 ? 9.562 -23.312 -25.266 1 93.69 100 THR B CA 1
ATOM 4539 C C . THR B 1 100 ? 10.625 -22.844 -24.281 1 93.69 100 THR B C 1
ATOM 4541 O O . THR B 1 100 ? 11.789 -22.656 -24.656 1 93.69 100 THR B O 1
ATOM 4544 N N . GLY B 1 101 ? 10.125 -22.703 -23.016 1 93.75 101 GLY B N 1
ATOM 4545 C CA . GLY B 1 101 ? 11.039 -22.359 -21.938 1 93.75 101 GLY B CA 1
ATOM 4546 C C . GLY B 1 101 ? 11.125 -20.859 -21.688 1 93.75 101 GLY B C 1
ATOM 4547 O O . GLY B 1 101 ? 10.602 -20.062 -22.469 1 93.75 101 GLY B O 1
ATOM 4548 N N . ALA B 1 102 ? 11.773 -20.453 -20.609 1 96.69 102 ALA B N 1
ATOM 4549 C CA . ALA B 1 102 ? 11.977 -19.062 -20.234 1 96.69 102 ALA B CA 1
ATOM 4550 C C . ALA B 1 102 ? 12.922 -18.359 -21.203 1 96.69 102 ALA B C 1
ATOM 4552 O O . ALA B 1 102 ? 13.695 -19.016 -21.906 1 96.69 102 ALA B O 1
ATOM 4553 N N . ALA B 1 103 ? 12.797 -17 -21.266 1 95.88 103 ALA B N 1
ATOM 4554 C CA . ALA B 1 103 ? 13.75 -16.219 -22.047 1 95.88 103 ALA B CA 1
ATOM 4555 C C . ALA B 1 103 ? 15.18 -16.453 -21.547 1 95.88 103 ALA B C 1
ATOM 4557 O O . ALA B 1 103 ? 15.414 -16.562 -20.344 1 95.88 103 ALA B O 1
ATOM 4558 N N . LYS B 1 104 ? 16.094 -16.453 -22.484 1 94.69 104 LYS B N 1
ATOM 4559 C CA . LYS B 1 104 ? 17.484 -16.75 -22.156 1 94.69 104 LYS B CA 1
ATOM 4560 C C . LYS B 1 104 ? 18.375 -15.531 -22.359 1 94.69 104 LYS B C 1
ATOM 4562 O O . LYS B 1 104 ? 18.094 -14.68 -23.203 1 94.69 104 LYS B O 1
ATOM 4567 N N . ALA B 1 105 ? 19.375 -15.461 -21.5 1 97.12 105 ALA B N 1
ATOM 4568 C CA . ALA B 1 105 ? 20.484 -14.531 -21.703 1 97.12 105 ALA B CA 1
ATOM 4569 C C . ALA B 1 105 ? 21.562 -15.164 -22.594 1 97.12 105 ALA B C 1
ATOM 4571 O O . ALA B 1 105 ? 21.5 -16.359 -22.906 1 97.12 105 ALA B O 1
ATOM 4572 N N . PRO B 1 106 ? 22.531 -14.344 -23.047 1 97.25 106 PRO B N 1
ATOM 4573 C CA . PRO B 1 106 ? 23.578 -14.914 -23.922 1 97.25 106 PRO B CA 1
ATOM 4574 C C . PRO B 1 106 ? 24.297 -16.094 -23.266 1 97.25 106 PRO B C 1
ATOM 4576 O O . PRO B 1 106 ? 24.688 -17.031 -23.953 1 97.25 106 PRO B O 1
ATOM 4579 N N . THR B 1 107 ? 24.484 -15.984 -21.984 1 97.31 107 THR B N 1
ATOM 4580 C CA . THR B 1 107 ? 25.109 -17.062 -21.219 1 97.31 107 THR B CA 1
ATOM 4581 C C . THR B 1 107 ? 24.641 -17.031 -19.766 1 97.31 107 THR B C 1
ATOM 4583 O O . THR B 1 107 ? 23.891 -16.141 -19.375 1 97.31 107 THR B O 1
ATOM 4586 N N . THR B 1 108 ? 24.938 -18.062 -19.109 1 97.12 108 THR B N 1
ATOM 4587 C CA . THR B 1 108 ? 24.766 -18.172 -17.656 1 97.12 108 THR B CA 1
ATOM 4588 C C . THR B 1 108 ? 26.109 -18.484 -16.984 1 97.12 108 THR B C 1
ATOM 4590 O O . THR B 1 108 ? 26.797 -19.422 -17.391 1 97.12 108 THR B O 1
ATOM 4593 N N . ILE B 1 109 ? 26.438 -17.766 -15.953 1 96.25 109 ILE B N 1
ATOM 4594 C CA . ILE B 1 109 ? 27.781 -17.766 -15.398 1 96.25 109 ILE B CA 1
ATOM 4595 C C . ILE B 1 109 ? 27.953 -18.969 -14.461 1 96.25 109 ILE B C 1
ATOM 4597 O O . ILE B 1 109 ? 28.984 -19.641 -14.492 1 96.25 109 ILE B O 1
ATOM 4601 N N . GLY B 1 110 ? 27 -19.219 -13.586 1 93.81 110 GLY B N 1
ATOM 4602 C CA . GLY B 1 110 ? 27.109 -20.281 -12.602 1 93.81 110 GLY B CA 1
ATOM 4603 C C . GLY B 1 110 ? 25.75 -20.844 -12.195 1 93.81 110 GLY B C 1
ATOM 4604 O O . GLY B 1 110 ? 24.75 -20.641 -12.883 1 93.81 110 GLY B O 1
ATOM 4605 N N . THR B 1 111 ? 25.797 -21.641 -11.07 1 90.31 111 THR B N 1
ATOM 4606 C CA . THR B 1 111 ? 24.578 -22.297 -10.633 1 90.31 111 THR B CA 1
ATOM 4607 C C . THR B 1 111 ? 24.156 -21.812 -9.25 1 90.31 111 THR B C 1
ATOM 4609 O O . THR B 1 111 ? 23.031 -22.031 -8.828 1 90.31 111 THR B O 1
ATOM 4612 N N . VAL B 1 112 ? 25.062 -21.188 -8.609 1 87.81 112 VAL B N 1
ATOM 4613 C CA . VAL B 1 112 ? 24.781 -20.688 -7.27 1 87.81 112 VAL B CA 1
ATOM 4614 C C . VAL B 1 112 ? 25.422 -19.312 -7.082 1 87.81 112 VAL B C 1
ATOM 4616 O O . VAL B 1 112 ? 26.469 -19.016 -7.672 1 87.81 112 VAL B O 1
ATOM 4619 N N . ILE B 1 113 ? 24.734 -18.453 -6.293 1 93.69 113 ILE B N 1
ATOM 4620 C CA . ILE B 1 113 ? 25.359 -17.234 -5.809 1 93.69 113 ILE B CA 1
ATOM 4621 C C . ILE B 1 113 ? 25.984 -17.469 -4.441 1 93.69 113 ILE B C 1
ATOM 4623 O O . ILE B 1 113 ? 25.281 -17.656 -3.447 1 93.69 113 ILE B O 1
ATOM 4627 N N . PRO B 1 114 ? 27.266 -17.469 -4.344 1 92 114 PRO B N 1
ATOM 4628 C CA . PRO B 1 114 ? 27.891 -17.734 -3.043 1 92 114 PRO B CA 1
ATOM 4629 C C . PRO B 1 114 ? 27.578 -16.641 -2.01 1 92 114 PRO B C 1
ATOM 4631 O O . PRO B 1 114 ? 27.531 -15.461 -2.346 1 92 114 PRO B O 1
ATOM 4634 N N . PRO B 1 115 ? 27.297 -17.094 -0.767 1 92 115 PRO B N 1
ATOM 4635 C CA . PRO B 1 115 ? 27.094 -16.094 0.279 1 92 115 PRO B CA 1
ATOM 4636 C C . PRO B 1 115 ? 28.359 -15.258 0.535 1 92 115 PRO B C 1
ATOM 4638 O O . PRO B 1 115 ? 29.469 -15.789 0.503 1 92 115 PRO B O 1
ATOM 4641 N N . LEU B 1 116 ? 28.156 -14 0.707 1 94.5 116 LEU B N 1
ATOM 4642 C CA . LEU B 1 116 ? 29.203 -13.07 1.089 1 94.5 116 LEU B CA 1
ATOM 4643 C C . LEU B 1 116 ? 28.922 -12.445 2.451 1 94.5 116 LEU B C 1
ATOM 4645 O O . LEU B 1 116 ? 27.828 -12.617 2.998 1 94.5 116 LEU B O 1
ATOM 4649 N N . GLY B 1 117 ? 29.906 -11.875 3.021 1 92.06 117 GLY B N 1
ATOM 4650 C CA . GLY B 1 117 ? 29.688 -11.094 4.227 1 92.06 117 GLY B CA 1
ATOM 4651 C C . GLY B 1 117 ? 29.016 -9.758 3.959 1 92.06 117 GLY B C 1
ATOM 4652 O O . GLY B 1 117 ? 28.672 -9.453 2.816 1 92.06 117 GLY B O 1
ATOM 4653 N N . PRO B 1 118 ? 28.828 -9.016 5.043 1 90.38 118 PRO B N 1
ATOM 4654 C CA . PRO B 1 118 ? 28.219 -7.691 4.867 1 90.38 118 PRO B CA 1
ATOM 4655 C C . PRO B 1 118 ? 29.047 -6.785 3.951 1 90.38 118 PRO B C 1
ATOM 4657 O O . PRO B 1 118 ? 30.266 -6.938 3.852 1 90.38 118 PRO B O 1
ATOM 4660 N N . ALA B 1 119 ? 28.328 -5.926 3.291 1 91.81 119 ALA B N 1
ATOM 4661 C CA . ALA B 1 119 ? 29.016 -4.949 2.449 1 91.81 119 ALA B CA 1
ATOM 4662 C C . ALA B 1 119 ? 30 -4.121 3.266 1 91.81 119 ALA B C 1
ATOM 4664 O O . ALA B 1 119 ? 29.672 -3.674 4.371 1 91.81 119 ALA B O 1
ATOM 4665 N N . PRO B 1 120 ? 31.141 -3.814 2.732 1 90.06 120 PRO B N 1
ATOM 4666 C CA . PRO B 1 120 ? 32.156 -3.045 3.479 1 90.06 120 PRO B CA 1
ATOM 4667 C C . PRO B 1 120 ? 31.703 -1.604 3.734 1 90.06 120 PRO B C 1
ATOM 4669 O O . PRO B 1 120 ? 32.219 -0.956 4.652 1 90.06 120 PRO B O 1
ATOM 4672 N N . THR B 1 121 ? 30.781 -1.101 2.961 1 87.38 121 THR B N 1
ATOM 4673 C CA . THR B 1 121 ? 30.344 0.287 3.092 1 87.38 121 THR B CA 1
ATOM 4674 C C . THR B 1 121 ? 29.203 0.406 4.086 1 87.38 121 THR B C 1
ATOM 4676 O O . THR B 1 121 ? 28.766 1.514 4.422 1 87.38 121 THR B O 1
ATOM 4679 N N . ALA B 1 122 ? 28.766 -0.651 4.535 1 89.38 122 ALA B N 1
ATOM 4680 C CA . ALA B 1 122 ? 27.656 -0.654 5.48 1 89.38 122 ALA B CA 1
ATOM 4681 C C . ALA B 1 122 ? 28.156 -0.448 6.91 1 89.38 122 ALA B C 1
ATOM 4683 O O . ALA B 1 122 ? 28.078 -1.357 7.738 1 89.38 122 ALA B O 1
ATOM 4684 N N . THR B 1 123 ? 28.641 0.798 7.23 1 91.69 123 THR B N 1
ATOM 4685 C CA . THR B 1 123 ? 29.328 1.002 8.5 1 91.69 123 THR B CA 1
ATOM 4686 C C . THR B 1 123 ? 28.688 2.139 9.289 1 91.69 123 THR B C 1
ATOM 4688 O O . THR B 1 123 ? 29.031 2.375 10.445 1 91.69 123 THR B O 1
ATOM 4691 N N . TYR B 1 124 ? 27.734 2.816 8.734 1 95.69 124 TYR B N 1
ATOM 4692 C CA . TYR B 1 124 ? 27.141 3.977 9.391 1 95.69 124 TYR B CA 1
ATOM 4693 C C . TYR B 1 124 ? 26.422 3.568 10.68 1 95.69 124 TYR B C 1
ATOM 4695 O O . TYR B 1 124 ? 25.688 2.578 10.703 1 95.69 124 TYR B O 1
ATOM 4703 N N . TYR B 1 125 ? 26.609 4.25 11.766 1 96.19 125 TYR B N 1
ATOM 4704 C CA . TYR B 1 125 ? 25.906 4.094 13.039 1 96.19 125 TYR B CA 1
ATOM 4705 C C . TYR B 1 125 ? 25.844 5.418 13.789 1 96.19 125 TYR B C 1
ATOM 4707 O O . TYR B 1 125 ? 26.859 6.062 14.023 1 96.19 125 TYR B O 1
ATOM 4715 N N . ASN B 1 126 ? 24.641 5.852 14.102 1 97.12 126 ASN B N 1
ATOM 4716 C CA . ASN B 1 126 ? 24.438 7.125 14.789 1 97.12 126 ASN B CA 1
ATOM 4717 C C . ASN B 1 126 ? 24.344 6.934 16.297 1 97.12 126 ASN B C 1
ATOM 4719 O O . ASN B 1 126 ? 23.391 6.344 16.797 1 97.12 126 ASN B O 1
ATOM 4723 N N . THR B 1 127 ? 25.281 7.457 17.094 1 96.56 127 THR B N 1
ATOM 4724 C CA . THR B 1 127 ? 25.359 7.188 18.531 1 96.56 127 THR B CA 1
ATOM 4725 C C . THR B 1 127 ? 24.844 8.375 19.328 1 96.56 127 THR B C 1
ATOM 4727 O O . THR B 1 127 ? 24.688 8.289 20.547 1 96.56 127 THR B O 1
ATOM 4730 N N . ASP B 1 128 ? 24.531 9.477 18.672 1 96.94 128 ASP B N 1
ATOM 4731 C CA . ASP B 1 128 ? 24.188 10.641 19.5 1 96.94 128 ASP B CA 1
ATOM 4732 C C . ASP B 1 128 ? 22.922 11.32 18.984 1 96.94 128 ASP B C 1
ATOM 4734 O O . ASP B 1 128 ? 22.531 12.375 19.5 1 96.94 128 ASP B O 1
ATOM 4738 N N . GLY B 1 129 ? 22.297 10.828 17.938 1 97.06 129 GLY B N 1
ATOM 4739 C CA . GLY B 1 129 ? 20.984 11.289 17.516 1 97.06 129 GLY B CA 1
ATOM 4740 C C . GLY B 1 129 ? 21.047 12.508 16.609 1 97.06 129 GLY B C 1
ATOM 4741 O O . GLY B 1 129 ? 20.016 13.102 16.297 1 97.06 129 GLY B O 1
ATOM 4742 N N . LYS B 1 130 ? 22.25 12.914 16.125 1 97.25 130 LYS B N 1
ATOM 4743 C CA . LYS B 1 130 ? 22.406 14.094 15.273 1 97.25 130 LYS B CA 1
ATOM 4744 C C . LYS B 1 130 ? 23 13.719 13.914 1 97.25 130 LYS B C 1
ATOM 4746 O O . LYS B 1 130 ? 23.75 12.75 13.805 1 97.25 130 LYS B O 1
ATOM 4751 N N . PRO B 1 131 ? 22.656 14.508 12.852 1 98.06 131 PRO B N 1
ATOM 4752 C CA . PRO B 1 131 ? 23.359 14.289 11.586 1 98.06 131 PRO B CA 1
ATOM 4753 C C . PRO B 1 131 ? 24.891 14.367 11.734 1 98.06 131 PRO B C 1
ATOM 4755 O O . PRO B 1 131 ? 25.391 15.266 12.422 1 98.06 131 PRO B O 1
ATOM 4758 N N . GLN B 1 132 ? 25.625 13.461 11.078 1 98.06 132 GLN B N 1
ATOM 4759 C CA . GLN B 1 132 ? 27.062 13.305 11.289 1 98.06 132 GLN B CA 1
ATOM 4760 C C . GLN B 1 132 ? 27.859 14.031 10.211 1 98.06 132 GLN B C 1
ATOM 4762 O O . GLN B 1 132 ? 29.047 14.328 10.406 1 98.06 132 GLN B O 1
ATOM 4767 N N . ASN B 1 133 ? 27.297 14.328 9.078 1 98.19 133 ASN B N 1
ATOM 4768 C CA . ASN B 1 133 ? 28 14.883 7.918 1 98.19 133 ASN B CA 1
ATOM 4769 C C . ASN B 1 133 ? 27.391 16.219 7.488 1 98.19 133 ASN B C 1
ATOM 4771 O O . ASN B 1 133 ? 26.219 16.5 7.793 1 98.19 133 ASN B O 1
ATOM 4775 N N . PRO B 1 134 ? 28.172 17.078 6.781 1 98.12 134 PRO B N 1
ATOM 4776 C CA . PRO B 1 134 ? 27.609 18.344 6.312 1 98.12 134 PRO B CA 1
ATOM 4777 C C . PRO B 1 134 ? 26.375 18.156 5.445 1 98.12 134 PRO B C 1
ATOM 4779 O O . PRO B 1 134 ? 26.312 17.234 4.629 1 98.12 134 PRO B O 1
ATOM 4782 N N . MET B 1 135 ? 25.406 18.984 5.68 1 98.12 135 MET B N 1
ATOM 4783 C CA . MET B 1 135 ? 24.234 18.984 4.809 1 98.12 135 MET B CA 1
ATOM 4784 C C . MET B 1 135 ? 24.531 19.703 3.496 1 98.12 135 MET B C 1
ATOM 4786 O O . MET B 1 135 ? 25.188 20.75 3.486 1 98.12 135 MET B O 1
ATOM 4790 N N . PRO B 1 136 ? 24.109 19.172 2.383 1 97.12 136 PRO B N 1
ATOM 4791 C CA . PRO B 1 136 ? 24.328 19.875 1.112 1 97.12 136 PRO B CA 1
ATOM 4792 C C . PRO B 1 136 ? 23.656 21.25 1.078 1 97.12 136 PRO B C 1
ATOM 4794 O O . PRO B 1 136 ? 24.219 22.203 0.54 1 97.12 136 PRO B O 1
ATOM 4797 N N . ILE B 1 137 ? 22.5 21.359 1.574 1 96.94 137 ILE B N 1
ATOM 4798 C CA . ILE B 1 137 ? 21.766 22.594 1.758 1 96.94 137 ILE B CA 1
ATOM 4799 C C . ILE B 1 137 ? 21.016 22.562 3.092 1 96.94 137 ILE B C 1
ATOM 4801 O O . ILE B 1 137 ? 20.953 21.516 3.742 1 96.94 137 ILE B O 1
ATOM 4805 N N . PRO B 1 138 ? 20.391 23.688 3.455 1 96.31 138 PRO B N 1
ATOM 4806 C CA . PRO B 1 138 ? 19.672 23.656 4.73 1 96.31 138 PRO B CA 1
ATOM 4807 C C . PRO B 1 138 ? 18.547 22.641 4.742 1 96.31 138 PRO B C 1
ATOM 4809 O O . PRO B 1 138 ? 17.844 22.469 3.744 1 96.31 138 PRO B O 1
ATOM 4812 N N . TYR B 1 139 ? 18.406 21.906 5.879 1 97.81 139 TYR B N 1
ATOM 4813 C CA . TYR B 1 139 ? 17.312 20.984 6.172 1 97.81 139 TYR B CA 1
ATOM 4814 C C . TYR B 1 139 ? 17.406 19.734 5.301 1 97.81 139 TYR B C 1
ATOM 4816 O O . TYR B 1 139 ? 16.438 18.984 5.172 1 97.81 139 TYR B O 1
ATOM 4824 N N . GLN B 1 140 ? 18.547 19.484 4.625 1 97.31 140 GLN B N 1
ATOM 4825 C CA . GLN B 1 140 ? 18.719 18.281 3.822 1 97.31 140 GLN B CA 1
ATOM 4826 C C . GLN B 1 140 ? 19.875 17.422 4.359 1 97.31 140 GLN B C 1
ATOM 4828 O O . GLN B 1 140 ? 21.031 17.609 3.963 1 97.31 140 GLN B O 1
ATOM 4833 N N . PRO B 1 141 ? 19.578 16.438 5.188 1 98.38 141 PRO B N 1
ATOM 4834 C CA . PRO B 1 141 ? 20.625 15.539 5.68 1 98.38 141 PRO B CA 1
ATOM 4835 C C . PRO B 1 141 ? 21.422 14.891 4.547 1 98.38 141 PRO B C 1
ATOM 4837 O O . PRO B 1 141 ? 20.875 14.609 3.48 1 98.38 141 PRO B O 1
ATOM 4840 N N . ALA B 1 142 ? 22.75 14.609 4.816 1 98.31 142 ALA B N 1
ATOM 4841 C CA . ALA B 1 142 ? 23.656 14.039 3.826 1 98.31 142 ALA B CA 1
ATOM 4842 C C . ALA B 1 142 ? 23.25 12.609 3.469 1 98.31 142 ALA B C 1
ATOM 4844 O O . ALA B 1 142 ? 22.844 11.844 4.336 1 98.31 142 ALA B O 1
ATOM 4845 N N . GLY B 1 143 ? 23.438 12.312 2.217 1 97.75 143 GLY B N 1
ATOM 4846 C CA . GLY B 1 143 ? 23.094 10.992 1.708 1 97.75 143 GLY B CA 1
ATOM 4847 C C . GLY B 1 143 ? 21.859 10.992 0.83 1 97.75 143 GLY B C 1
ATOM 4848 O O . GLY B 1 143 ? 21.484 12.023 0.272 1 97.75 143 GLY B O 1
ATOM 4849 N N . GLY B 1 144 ? 21.266 9.781 0.624 1 97.5 144 GLY B N 1
ATOM 4850 C CA . GLY B 1 144 ? 20.125 9.617 -0.27 1 97.5 144 GLY B CA 1
ATOM 4851 C C . GLY B 1 144 ? 20.531 9.453 -1.723 1 97.5 144 GLY B C 1
ATOM 4852 O O . GLY B 1 144 ? 21.203 10.305 -2.285 1 97.5 144 GLY B O 1
ATOM 4853 N N . LEU B 1 145 ? 20.047 8.414 -2.348 1 96.31 145 LEU B N 1
ATOM 4854 C CA . LEU B 1 145 ? 20.312 8.172 -3.762 1 96.31 145 LEU B CA 1
ATOM 4855 C C . LEU B 1 145 ? 19.516 9.133 -4.641 1 96.31 145 LEU B C 1
ATOM 4857 O O . LEU B 1 145 ? 18.312 9.328 -4.422 1 96.31 145 LEU B O 1
ATOM 4861 N N . GLY B 1 146 ? 20.141 9.773 -5.582 1 95.06 146 GLY B N 1
ATOM 4862 C CA . GLY B 1 146 ? 19.484 10.641 -6.547 1 95.06 146 GLY B CA 1
ATOM 4863 C C . GLY B 1 146 ? 19.078 11.984 -5.973 1 95.06 146 GLY B C 1
ATOM 4864 O O . GLY B 1 146 ? 18.188 12.648 -6.5 1 95.06 146 GLY B O 1
ATOM 4865 N N . THR B 1 147 ? 19.688 12.445 -4.922 1 95.94 147 THR B N 1
ATOM 4866 C CA . THR B 1 147 ? 19.312 13.703 -4.273 1 95.94 147 THR B CA 1
ATOM 4867 C C . THR B 1 147 ? 20.297 14.805 -4.648 1 95.94 147 THR B C 1
ATOM 4869 O O . THR B 1 147 ? 20.281 15.891 -4.059 1 95.94 147 THR B O 1
ATOM 4872 N N . ASN B 1 148 ? 21.188 14.578 -5.629 1 94.69 148 ASN B N 1
ATOM 4873 C CA . ASN B 1 148 ? 22.297 15.477 -5.926 1 94.69 148 ASN B CA 1
ATOM 4874 C C . ASN B 1 148 ? 21.969 16.391 -7.102 1 94.69 148 ASN B C 1
ATOM 4876 O O . ASN B 1 148 ? 22.859 17.094 -7.613 1 94.69 148 ASN B O 1
ATOM 4880 N N . GLY B 1 149 ? 20.797 16.344 -7.582 1 94.5 149 GLY B N 1
ATOM 4881 C CA . GLY B 1 149 ? 20.406 17.219 -8.672 1 94.5 149 GLY B CA 1
ATOM 4882 C C . GLY B 1 149 ? 20.438 16.547 -10.031 1 94.5 149 GLY B C 1
ATOM 4883 O O . GLY B 1 149 ? 20.078 17.141 -11.039 1 94.5 149 GLY B O 1
ATOM 4884 N N . THR B 1 150 ? 20.812 15.258 -10.039 1 95.38 150 THR B N 1
ATOM 4885 C CA . THR B 1 150 ? 20.812 14.508 -11.289 1 95.38 150 THR B CA 1
ATOM 4886 C C . THR B 1 150 ? 19.406 14.445 -11.875 1 95.38 150 THR B C 1
ATOM 4888 O O . THR B 1 150 ? 18.438 14.211 -11.156 1 95.38 150 THR B O 1
ATOM 4891 N N . GLU B 1 151 ? 19.359 14.711 -13.188 1 95.81 151 GLU B N 1
ATOM 4892 C CA . GLU B 1 151 ? 18.062 14.648 -13.875 1 95.81 151 GLU B CA 1
ATOM 4893 C C . GLU B 1 151 ? 17.516 13.227 -13.891 1 95.81 151 GLU B C 1
ATOM 4895 O O . GLU B 1 151 ? 18.203 12.297 -14.32 1 95.81 151 GLU B O 1
ATOM 4900 N N . PRO B 1 152 ? 16.266 13.125 -13.414 1 96.62 152 PRO B N 1
ATOM 4901 C CA . PRO B 1 152 ? 15.727 11.766 -13.359 1 96.62 152 PRO B CA 1
ATOM 4902 C C . PRO B 1 152 ? 15.453 11.188 -14.75 1 96.62 152 PRO B C 1
ATOM 4904 O O . PRO B 1 152 ? 14.969 11.898 -15.633 1 96.62 152 PRO B O 1
ATOM 4907 N N . ARG B 1 153 ? 15.789 9.953 -14.953 1 96.56 153 ARG B N 1
ATOM 4908 C CA . ARG B 1 153 ? 15.414 9.156 -16.109 1 96.56 153 ARG B CA 1
ATOM 4909 C C . ARG B 1 153 ? 14.484 8.008 -15.711 1 96.56 153 ARG B C 1
ATOM 4911 O O . ARG B 1 153 ? 14.883 7.125 -14.945 1 96.56 153 ARG B O 1
ATOM 4918 N N . TYR B 1 154 ? 13.281 7.949 -16.234 1 96.69 154 TYR B N 1
ATOM 4919 C CA . TYR B 1 154 ? 12.258 7.012 -15.797 1 96.69 154 TYR B CA 1
ATOM 4920 C C . TYR B 1 154 ? 12.172 5.816 -16.734 1 96.69 154 TYR B C 1
ATOM 4922 O O . TYR B 1 154 ? 11.086 5.48 -17.234 1 96.69 154 TYR B O 1
ATOM 4930 N N . MET B 1 155 ? 13.258 5.16 -16.969 1 97.81 155 MET B N 1
ATOM 4931 C CA . MET B 1 155 ? 13.383 3.936 -17.75 1 97.81 155 MET B CA 1
ATOM 4932 C C . MET B 1 155 ? 14.234 2.908 -17.016 1 97.81 155 MET B C 1
ATOM 4934 O O . MET B 1 155 ? 15.086 3.268 -16.203 1 97.81 155 MET B O 1
ATOM 4938 N N . VAL B 1 156 ? 14 1.651 -17.312 1 98.31 156 VAL B N 1
ATOM 4939 C CA . VAL B 1 156 ? 14.766 0.569 -16.703 1 98.31 156 VAL B CA 1
ATOM 4940 C C . VAL B 1 156 ? 16.25 0.738 -17.031 1 98.31 156 VAL B C 1
ATOM 4942 O O . VAL B 1 156 ? 16.594 1.346 -18.047 1 98.31 156 VAL B O 1
ATOM 4945 N N . ASN B 1 157 ? 17.141 0.163 -16.156 1 98.06 157 ASN B N 1
ATOM 4946 C CA . ASN B 1 157 ? 18.562 0.452 -16.297 1 98.06 157 ASN B CA 1
ATOM 4947 C C . ASN B 1 157 ? 19.406 -0.823 -16.266 1 98.06 157 ASN B C 1
ATOM 4949 O O . ASN B 1 157 ? 20.625 -0.765 -16.125 1 98.06 157 ASN B O 1
ATOM 4953 N N . SER B 1 158 ? 18.812 -2.027 -16.328 1 98.44 158 SER B N 1
ATOM 4954 C CA . SER B 1 158 ? 19.469 -3.326 -16.359 1 98.44 158 SER B CA 1
ATOM 4955 C C . SER B 1 158 ? 18.516 -4.422 -16.828 1 98.44 158 SER B C 1
ATOM 4957 O O . SER B 1 158 ? 17.312 -4.184 -17 1 98.44 158 SER B O 1
ATOM 4959 N N . ASP B 1 159 ? 19.078 -5.66 -17.062 1 98.75 159 ASP B N 1
ATOM 4960 C CA . ASP B 1 159 ? 18.234 -6.812 -17.375 1 98.75 159 ASP B CA 1
ATOM 4961 C C . ASP B 1 159 ? 17.297 -7.137 -16.203 1 98.75 159 ASP B C 1
ATOM 4963 O O . ASP B 1 159 ? 16.156 -7.523 -16.422 1 98.75 159 ASP B O 1
ATOM 4967 N N . PHE B 1 160 ? 17.812 -7.008 -15 1 98.69 160 PHE B N 1
ATOM 4968 C CA . PHE B 1 160 ? 17 -7.23 -13.812 1 98.69 160 PHE B CA 1
ATOM 4969 C C . PHE B 1 160 ? 15.797 -6.305 -13.797 1 98.69 160 PHE B C 1
ATOM 4971 O O . PHE B 1 160 ? 14.664 -6.75 -13.578 1 98.69 160 PHE B O 1
ATOM 4978 N N . ASP B 1 161 ? 16.062 -4.996 -14.016 1 98.81 161 ASP B N 1
ATOM 4979 C CA . ASP B 1 161 ? 14.977 -4.023 -14.086 1 98.81 161 ASP B CA 1
ATOM 4980 C C . ASP B 1 161 ? 13.969 -4.387 -15.18 1 98.81 161 ASP B C 1
ATOM 4982 O O . ASP B 1 161 ? 12.766 -4.406 -14.938 1 98.81 161 ASP B O 1
ATOM 4986 N N . PHE B 1 162 ? 14.523 -4.648 -16.344 1 98.81 162 PHE B N 1
ATOM 4987 C CA . PHE B 1 162 ? 13.711 -4.891 -17.531 1 98.81 162 PHE B CA 1
ATOM 4988 C C . PHE B 1 162 ? 12.781 -6.078 -17.312 1 98.81 162 PHE B C 1
ATOM 4990 O O . PHE B 1 162 ? 11.57 -5.977 -17.547 1 98.81 162 PHE B O 1
ATOM 4997 N N . GLU B 1 163 ? 13.305 -7.18 -16.828 1 98.88 163 GLU B N 1
ATOM 4998 C CA . GLU B 1 163 ? 12.523 -8.391 -16.625 1 98.88 163 GLU B CA 1
ATOM 4999 C C . GLU B 1 163 ? 11.531 -8.219 -15.477 1 98.88 163 GLU B C 1
ATOM 5001 O O . GLU B 1 163 ? 10.43 -8.773 -15.516 1 98.88 163 GLU B O 1
ATOM 5006 N N . SER B 1 164 ? 11.898 -7.477 -14.422 1 98.94 164 SER B N 1
ATOM 5007 C CA . SER B 1 164 ? 11 -7.238 -13.305 1 98.94 164 SER B CA 1
ATOM 5008 C C . SER B 1 164 ? 9.805 -6.387 -13.719 1 98.94 164 SER B C 1
ATOM 5010 O O . SER B 1 164 ? 8.664 -6.699 -13.383 1 98.94 164 SER B O 1
ATOM 5012 N N . ILE B 1 165 ? 10.031 -5.285 -14.453 1 98.94 165 ILE B N 1
ATOM 5013 C CA . ILE B 1 165 ? 8.969 -4.391 -14.891 1 98.94 165 ILE B CA 1
ATOM 5014 C C . ILE B 1 165 ? 8.094 -5.094 -15.938 1 98.94 165 ILE B C 1
ATOM 5016 O O . ILE B 1 165 ? 6.879 -4.898 -15.969 1 98.94 165 ILE B O 1
ATOM 5020 N N . THR B 1 166 ? 8.727 -5.918 -16.812 1 98.88 166 THR B N 1
ATOM 5021 C CA . THR B 1 166 ? 7.941 -6.703 -17.766 1 98.88 166 THR B CA 1
ATOM 5022 C C . THR B 1 166 ? 6.992 -7.648 -17.031 1 98.88 166 THR B C 1
ATOM 5024 O O . THR B 1 166 ? 5.832 -7.793 -17.422 1 98.88 166 THR B O 1
ATOM 5027 N N . LEU B 1 167 ? 7.488 -8.312 -16 1 98.88 167 LEU B N 1
ATOM 5028 C CA . LEU B 1 167 ? 6.637 -9.148 -15.164 1 98.88 167 LEU B CA 1
ATOM 5029 C C . LEU B 1 167 ? 5.48 -8.344 -14.578 1 98.88 167 LEU B C 1
ATOM 5031 O O . LEU B 1 167 ? 4.336 -8.805 -14.578 1 98.88 167 LEU B O 1
ATOM 5035 N N . GLY B 1 168 ? 5.812 -7.152 -14.062 1 98.81 168 GLY B N 1
ATOM 5036 C CA . GLY B 1 168 ? 4.773 -6.266 -13.57 1 98.81 168 GLY B CA 1
ATOM 5037 C C . GLY B 1 168 ? 3.727 -5.934 -14.617 1 98.81 168 GLY B C 1
ATOM 5038 O O . GLY B 1 168 ? 2.537 -5.836 -14.305 1 98.81 168 GLY B O 1
ATOM 5039 N N . LEU B 1 169 ? 4.168 -5.746 -15.82 1 98.38 169 LEU B N 1
ATOM 5040 C CA . LEU B 1 169 ? 3.236 -5.402 -16.891 1 98.38 169 LEU B CA 1
ATOM 5041 C C . LEU B 1 169 ? 2.314 -6.574 -17.203 1 98.38 169 LEU B C 1
ATOM 5043 O O . LEU B 1 169 ? 1.118 -6.387 -17.438 1 98.38 169 LEU B O 1
ATOM 5047 N N . TYR B 1 170 ? 2.846 -7.836 -17.234 1 98.12 170 TYR B N 1
ATOM 5048 C CA . TYR B 1 170 ? 1.99 -9.016 -17.344 1 98.12 170 TYR B CA 1
ATOM 5049 C C . TYR B 1 170 ? 0.92 -9.016 -16.266 1 98.12 170 TYR B C 1
ATOM 5051 O O . TYR B 1 170 ? -0.235 -9.359 -16.531 1 98.12 170 TYR B O 1
ATOM 5059 N N . GLN B 1 171 ? 1.329 -8.633 -15.078 1 98.56 171 GLN B N 1
ATOM 5060 C CA . GLN B 1 171 ? 0.419 -8.578 -13.945 1 98.56 171 GLN B CA 1
ATOM 5061 C C . GLN B 1 171 ? -0.685 -7.551 -14.164 1 98.56 171 GLN B C 1
ATOM 5063 O O . GLN B 1 171 ? -1.856 -7.816 -13.891 1 98.56 171 GLN B O 1
ATOM 5068 N N . GLU B 1 172 ? -0.308 -6.336 -14.656 1 97.5 172 GLU B N 1
ATOM 5069 C CA . GLU B 1 172 ? -1.299 -5.289 -14.891 1 97.5 172 GLU B CA 1
ATOM 5070 C C . GLU B 1 172 ? -2.338 -5.738 -15.914 1 97.5 172 GLU B C 1
ATOM 5072 O O . GLU B 1 172 ? -3.531 -5.48 -15.75 1 97.5 172 GLU B O 1
ATOM 5077 N N . TRP B 1 173 ? -1.899 -6.375 -16.922 1 95.44 173 TRP B N 1
ATOM 5078 C CA . TRP B 1 173 ? -2.797 -6.777 -18 1 95.44 173 TRP B CA 1
ATOM 5079 C C . TRP B 1 173 ? -3.812 -7.801 -17.516 1 95.44 173 TRP B C 1
ATOM 5081 O O . TRP B 1 173 ? -5 -7.707 -17.828 1 95.44 173 TRP B O 1
ATOM 5091 N N . ILE B 1 174 ? -3.4 -8.805 -16.781 1 96.56 174 ILE B N 1
ATOM 5092 C CA . ILE B 1 174 ? -4.355 -9.82 -16.359 1 96.56 174 ILE B CA 1
ATOM 5093 C C . ILE B 1 174 ? -5.34 -9.219 -15.359 1 96.56 174 ILE B C 1
ATOM 5095 O O . ILE B 1 174 ? -6.516 -9.586 -15.336 1 96.56 174 ILE B O 1
ATOM 5099 N N . GLU B 1 175 ? -4.879 -8.312 -14.516 1 97.12 175 GLU B N 1
ATOM 5100 C CA . GLU B 1 175 ? -5.793 -7.652 -13.594 1 97.12 175 GLU B CA 1
ATOM 5101 C C . GLU B 1 175 ? -6.836 -6.824 -14.344 1 97.12 175 GLU B C 1
ATOM 5103 O O . GLU B 1 175 ? -8.023 -6.863 -14.008 1 97.12 175 GLU B O 1
ATOM 5108 N N . LEU B 1 176 ? -6.328 -6.066 -15.312 1 94.5 176 LEU B N 1
ATOM 5109 C CA . LEU B 1 176 ? -7.258 -5.316 -16.156 1 94.5 176 LEU B CA 1
ATOM 5110 C C . LEU B 1 176 ? -8.336 -6.23 -16.719 1 94.5 176 LEU B C 1
ATOM 5112 O O . LEU B 1 176 ? -9.531 -5.949 -16.594 1 94.5 176 LEU B O 1
ATOM 5116 N N . ASP B 1 177 ? -7.906 -7.285 -17.281 1 93.44 177 ASP B N 1
ATOM 5117 C CA . ASP B 1 177 ? -8.844 -8.188 -17.953 1 93.44 177 ASP B CA 1
ATOM 5118 C C . ASP B 1 177 ? -9.742 -8.891 -16.938 1 93.44 177 ASP B C 1
ATOM 5120 O O . ASP B 1 177 ? -10.953 -9.023 -17.172 1 93.44 177 ASP B O 1
ATOM 5124 N N . SER B 1 178 ? -9.211 -9.391 -15.883 1 95.38 178 SER B N 1
ATOM 5125 C CA . SER B 1 178 ? -9.977 -10.133 -14.891 1 95.38 178 SER B CA 1
ATOM 5126 C C . SER B 1 178 ? -11.062 -9.258 -14.266 1 95.38 178 SER B C 1
ATOM 5128 O O . SER B 1 178 ? -12.203 -9.695 -14.109 1 95.38 178 SER B O 1
ATOM 5130 N N . PHE B 1 179 ? -10.711 -8.023 -13.883 1 95.19 179 PHE B N 1
ATOM 5131 C CA . PHE B 1 179 ? -11.68 -7.113 -13.289 1 95.19 179 PHE B CA 1
ATOM 5132 C C . PHE B 1 179 ? -12.852 -6.879 -14.234 1 95.19 179 PHE B C 1
ATOM 5134 O O . PHE B 1 179 ? -14.016 -6.957 -13.828 1 95.19 179 PHE B O 1
ATOM 5141 N N . ASN B 1 180 ? -12.531 -6.668 -15.461 1 91.31 180 ASN B N 1
ATOM 5142 C CA . ASN B 1 180 ? -13.578 -6.434 -16.453 1 91.31 180 ASN B CA 1
ATOM 5143 C C . ASN B 1 180 ? -14.359 -7.707 -16.75 1 91.31 180 ASN B C 1
ATOM 5145 O O . ASN B 1 180 ? -15.578 -7.656 -16.953 1 91.31 180 ASN B O 1
ATOM 5149 N N . ASN B 1 181 ? -13.672 -8.844 -16.812 1 91.69 181 ASN B N 1
ATOM 5150 C CA . ASN B 1 181 ? -14.328 -10.102 -17.156 1 91.69 181 ASN B CA 1
ATOM 5151 C C . ASN B 1 181 ? -15.414 -10.453 -16.141 1 91.69 181 ASN B C 1
ATOM 5153 O O . ASN B 1 181 ? -16.531 -10.82 -16.516 1 91.69 181 ASN B O 1
ATOM 5157 N N . GLY B 1 182 ? -15.094 -10.336 -14.852 1 92.75 182 GLY B N 1
ATOM 5158 C CA . GLY B 1 182 ? -16.094 -10.602 -13.828 1 92.75 182 GLY B CA 1
ATOM 5159 C C . GLY B 1 182 ? -17.328 -9.727 -13.961 1 92.75 182 GLY B C 1
ATOM 5160 O O . GLY B 1 182 ? -18.453 -10.203 -13.781 1 92.75 182 GLY B O 1
ATOM 5161 N N . LEU B 1 183 ? -17.156 -8.477 -14.273 1 91.56 183 LEU B N 1
ATOM 5162 C CA . LEU B 1 183 ? -18.266 -7.539 -14.43 1 91.56 183 LEU B CA 1
ATOM 5163 C C . LEU B 1 183 ? -19.078 -7.871 -15.672 1 91.56 183 LEU B C 1
ATOM 5165 O O . LEU B 1 183 ? -20.281 -7.586 -15.727 1 91.56 183 LEU B O 1
ATOM 5169 N N . ALA B 1 184 ? -18.453 -8.461 -16.641 1 88.12 184 ALA B N 1
ATOM 5170 C CA . ALA B 1 184 ? -19.109 -8.773 -17.906 1 88.12 184 ALA B CA 1
ATOM 5171 C C . ALA B 1 184 ? -19.922 -10.062 -17.797 1 88.12 184 ALA B C 1
ATOM 5173 O O . ALA B 1 184 ? -21.016 -10.172 -18.344 1 88.12 184 ALA B O 1
ATOM 5174 N N . VAL B 1 185 ? -19.422 -11.07 -17.109 1 89.12 185 VAL B N 1
ATOM 5175 C CA . VAL B 1 185 ? -20 -12.406 -17.203 1 89.12 185 VAL B CA 1
ATOM 5176 C C . VAL B 1 185 ? -21.047 -12.578 -16.109 1 89.12 185 VAL B C 1
ATOM 5178 O O . VAL B 1 185 ? -21.984 -13.383 -16.25 1 89.12 185 VAL B O 1
ATOM 5181 N N . PHE B 1 186 ? -20.953 -11.875 -14.992 1 91.94 186 PHE B N 1
ATOM 5182 C CA . PHE B 1 186 ? -21.922 -12.023 -13.898 1 91.94 186 PHE B CA 1
ATOM 5183 C C . PHE B 1 186 ? -22.953 -10.906 -13.938 1 91.94 186 PHE B C 1
ATOM 5185 O O . PHE B 1 186 ? -22.625 -9.758 -14.242 1 91.94 186 PHE B O 1
ATOM 5192 N N . SER B 1 187 ? -24.203 -11.234 -13.641 1 91.06 187 SER B N 1
ATOM 5193 C CA . SER B 1 187 ? -25.297 -10.258 -13.625 1 91.06 187 SER B CA 1
ATOM 5194 C C . SER B 1 187 ? -25.266 -9.414 -12.359 1 91.06 187 SER B C 1
ATOM 5196 O O . SER B 1 187 ? -24.609 -9.766 -11.383 1 91.06 187 SER B O 1
ATOM 5198 N N . GLU B 1 188 ? -26.031 -8.336 -12.391 1 89.44 188 GLU B N 1
ATOM 5199 C CA . GLU B 1 188 ? -26.188 -7.492 -11.211 1 89.44 188 GLU B CA 1
ATOM 5200 C C . GLU B 1 188 ? -26.781 -8.281 -10.047 1 89.44 188 GLU B C 1
ATOM 5202 O O . GLU B 1 188 ? -26.375 -8.086 -8.898 1 89.44 188 GLU B O 1
ATOM 5207 N N . GLN B 1 189 ? -27.703 -9.109 -10.383 1 91.81 189 GLN B N 1
ATOM 5208 C CA . GLN B 1 189 ? -28.359 -9.883 -9.336 1 91.81 189 GLN B CA 1
ATOM 5209 C C . GLN B 1 189 ? -27.375 -10.836 -8.664 1 91.81 189 GLN B C 1
ATOM 5211 O O . GLN B 1 189 ? -27.438 -11.039 -7.445 1 91.81 189 GLN B O 1
ATOM 5216 N N . GLU B 1 190 ? -26.453 -11.461 -9.438 1 92.94 190 GLU B N 1
ATOM 5217 C CA . GLU B 1 190 ? -25.453 -12.359 -8.859 1 92.94 190 GLU B CA 1
ATOM 5218 C C . GLU B 1 190 ? -24.531 -11.609 -7.895 1 92.94 190 GLU B C 1
ATOM 5220 O O . GLU B 1 190 ? -24.125 -12.164 -6.871 1 92.94 190 GLU B O 1
ATOM 5225 N N . PHE B 1 191 ? -24.219 -10.336 -8.211 1 93.94 191 PHE B N 1
ATOM 5226 C CA . PHE B 1 191 ? -23.438 -9.516 -7.293 1 93.94 191 PHE B CA 1
ATOM 5227 C C . PHE B 1 191 ? -24.234 -9.211 -6.027 1 93.94 191 PHE B C 1
ATOM 5229 O O . PHE B 1 191 ? -23.703 -9.281 -4.922 1 93.94 191 PHE B O 1
ATOM 5236 N N . LEU B 1 192 ? -25.516 -8.875 -6.184 1 92.06 192 LEU B N 1
ATOM 5237 C CA . LEU B 1 192 ? -26.359 -8.602 -5.031 1 92.06 192 LEU B CA 1
ATOM 5238 C C . LEU B 1 192 ? -26.484 -9.836 -4.145 1 92.06 192 LEU B C 1
ATOM 5240 O O . LEU B 1 192 ? -26.469 -9.727 -2.918 1 92.06 192 LEU B O 1
ATOM 5244 N N . ASP B 1 193 ? -26.578 -10.992 -4.812 1 91.5 193 ASP B N 1
ATOM 5245 C CA . ASP B 1 193 ? -26.688 -12.242 -4.07 1 91.5 193 ASP B CA 1
ATOM 5246 C C . ASP B 1 193 ? -25.422 -12.516 -3.258 1 91.5 193 ASP B C 1
ATOM 5248 O O . ASP B 1 193 ? -25.469 -13.18 -2.221 1 91.5 193 ASP B O 1
ATOM 5252 N N . ALA B 1 194 ? -24.312 -12 -3.74 1 93.88 194 ALA B N 1
ATOM 5253 C CA . ALA B 1 194 ? -23.047 -12.141 -3.035 1 93.88 194 ALA B CA 1
ATOM 5254 C C . ALA B 1 194 ? -22.859 -11.016 -2.023 1 93.88 194 ALA B C 1
ATOM 5256 O O . ALA B 1 194 ? -21.812 -10.922 -1.371 1 93.88 194 ALA B O 1
ATOM 5257 N N . GLY B 1 195 ? -23.828 -10.125 -1.912 1 93 195 GLY B N 1
ATOM 5258 C CA . GLY B 1 195 ? -23.781 -9.039 -0.948 1 93 195 GLY B CA 1
ATOM 5259 C C . GLY B 1 195 ? -23.078 -7.801 -1.471 1 93 195 GLY B C 1
ATOM 5260 O O . GLY B 1 195 ? -22.703 -6.914 -0.697 1 93 195 GLY B O 1
ATOM 5261 N N . LEU B 1 196 ? -22.859 -7.719 -2.742 1 94.88 196 LEU B N 1
ATOM 5262 C CA . LEU B 1 196 ? -22.125 -6.605 -3.336 1 94.88 196 LEU B CA 1
ATOM 5263 C C . LEU B 1 196 ? -23.062 -5.691 -4.117 1 94.88 196 LEU B C 1
ATOM 5265 O O . LEU B 1 196 ? -23.812 -6.152 -4.977 1 94.88 196 LEU B O 1
ATOM 5269 N N . THR B 1 197 ? -22.953 -4.398 -3.832 1 91.06 197 THR B N 1
ATOM 5270 C CA . THR B 1 197 ? -23.891 -3.404 -4.352 1 91.06 197 THR B CA 1
ATOM 5271 C C . THR B 1 197 ? -23.406 -2.859 -5.695 1 91.06 197 THR B C 1
ATOM 5273 O O . THR B 1 197 ? -22.344 -3.254 -6.184 1 91.06 197 THR B O 1
ATOM 5276 N N . ALA B 1 198 ? -24.281 -1.962 -6.215 1 89.94 198 ALA B N 1
ATOM 5277 C CA . ALA B 1 198 ? -23.906 -1.27 -7.449 1 89.94 198 ALA B CA 1
ATOM 5278 C C . ALA B 1 198 ? -22.656 -0.429 -7.25 1 89.94 198 ALA B C 1
ATOM 5280 O O . ALA B 1 198 ? -21.844 -0.291 -8.164 1 89.94 198 ALA B O 1
ATOM 5281 N N . GLU B 1 199 ? -22.484 0.125 -6.066 1 92.94 199 GLU B N 1
ATOM 5282 C CA . GLU B 1 199 ? -21.297 0.931 -5.773 1 92.94 199 GLU B CA 1
ATOM 5283 C C . GLU B 1 199 ? -20.031 0.07 -5.746 1 92.94 199 GLU B C 1
ATOM 5285 O O . GLU B 1 199 ? -18.969 0.507 -6.184 1 92.94 199 GLU B O 1
ATOM 5290 N N . ASP B 1 200 ? -20.203 -1.186 -5.27 1 95.06 200 ASP B N 1
ATOM 5291 C CA . ASP B 1 200 ? -19.062 -2.102 -5.262 1 95.06 200 ASP B CA 1
ATOM 5292 C C . ASP B 1 200 ? -18.656 -2.482 -6.684 1 95.06 200 ASP B C 1
ATOM 5294 O O . ASP B 1 200 ? -17.469 -2.543 -7 1 95.06 200 ASP B O 1
ATOM 5298 N N . ARG B 1 201 ? -19.641 -2.736 -7.52 1 94.81 201 ARG B N 1
ATOM 5299 C CA . ARG B 1 201 ? -19.359 -3.068 -8.914 1 94.81 201 ARG B CA 1
ATOM 5300 C C . ARG B 1 201 ? -18.672 -1.906 -9.625 1 94.81 201 ARG B C 1
ATOM 5302 O O . ARG B 1 201 ? -17.734 -2.109 -10.391 1 94.81 201 ARG B O 1
ATOM 5309 N N . ALA B 1 202 ? -19.156 -0.704 -9.328 1 94.06 202 ALA B N 1
ATOM 5310 C CA . ALA B 1 202 ? -18.547 0.483 -9.914 1 94.06 202 ALA B CA 1
ATOM 5311 C C . ALA B 1 202 ? -17.094 0.64 -9.445 1 94.06 202 ALA B C 1
ATOM 5313 O O . ALA B 1 202 ? -16.234 1.084 -10.211 1 94.06 202 ALA B O 1
ATOM 5314 N N . TYR B 1 203 ? -16.906 0.323 -8.273 1 97 203 TYR B N 1
ATOM 5315 C CA . TYR B 1 203 ? -15.555 0.404 -7.719 1 97 203 TYR B CA 1
ATOM 5316 C C . TYR B 1 203 ? -14.625 -0.586 -8.406 1 97 203 TYR B C 1
ATOM 5318 O O . TYR B 1 203 ? -13.492 -0.244 -8.75 1 97 203 TYR B O 1
ATOM 5326 N N . ILE B 1 204 ? -15.062 -1.816 -8.633 1 97.62 204 ILE B N 1
ATOM 5327 C CA . ILE B 1 204 ? -14.266 -2.809 -9.352 1 97.62 204 ILE B CA 1
ATOM 5328 C C . ILE B 1 204 ? -13.992 -2.318 -10.773 1 97.62 204 ILE B C 1
ATOM 5330 O O . ILE B 1 204 ? -12.875 -2.469 -11.281 1 97.62 204 ILE B O 1
ATOM 5334 N N . ALA B 1 205 ? -14.969 -1.716 -11.398 1 94.81 205 ALA B N 1
ATOM 5335 C CA . ALA B 1 205 ? -14.773 -1.14 -12.727 1 94.81 205 ALA B CA 1
ATOM 5336 C C . ALA B 1 205 ? -13.688 -0.066 -12.695 1 94.81 205 ALA B C 1
ATOM 5338 O O . ALA B 1 205 ? -12.867 0.022 -13.617 1 94.81 205 ALA B O 1
ATOM 5339 N N . PHE B 1 206 ? -13.727 0.732 -11.688 1 95.5 206 PHE B N 1
ATOM 5340 C CA . PHE B 1 206 ? -12.703 1.767 -11.562 1 95.5 206 PHE B CA 1
ATOM 5341 C C . PHE B 1 206 ? -11.32 1.146 -11.398 1 95.5 206 PHE B C 1
ATOM 5343 O O . PHE B 1 206 ? -10.336 1.655 -11.938 1 95.5 206 PHE B O 1
ATOM 5350 N N . MET B 1 207 ? -11.219 0.054 -10.633 1 97.62 207 MET B N 1
ATOM 5351 C CA . MET B 1 207 ? -9.953 -0.649 -10.484 1 97.62 207 MET B CA 1
ATOM 5352 C C . MET B 1 207 ? -9.414 -1.101 -11.836 1 97.62 207 MET B C 1
ATOM 5354 O O . MET B 1 207 ? -8.211 -1.069 -12.078 1 97.62 207 MET B O 1
ATOM 5358 N N . ALA B 1 208 ? -10.32 -1.538 -12.688 1 93.94 208 ALA B N 1
ATOM 5359 C CA . ALA B 1 208 ? -9.898 -1.922 -14.031 1 93.94 208 ALA B CA 1
ATOM 5360 C C . ALA B 1 208 ? -9.281 -0.738 -14.773 1 93.94 208 ALA B C 1
ATOM 5362 O O . ALA B 1 208 ? -8.266 -0.885 -15.453 1 93.94 208 ALA B O 1
ATOM 5363 N N . ILE B 1 209 ? -9.859 0.388 -14.656 1 93.19 209 ILE B N 1
ATOM 5364 C CA . ILE B 1 209 ? -9.344 1.587 -15.305 1 93.19 209 ILE B CA 1
ATOM 5365 C C . ILE B 1 209 ? -7.977 1.943 -14.727 1 93.19 209 ILE B C 1
ATOM 5367 O O . ILE B 1 209 ? -7.074 2.352 -15.453 1 93.19 209 ILE B O 1
ATOM 5371 N N . GLN B 1 210 ? -7.816 1.775 -13.43 1 96 210 GLN B N 1
ATOM 5372 C CA . GLN B 1 210 ? -6.52 2.002 -12.797 1 96 210 GLN B CA 1
ATOM 5373 C C . GLN B 1 210 ? -5.43 1.164 -13.469 1 96 210 GLN B C 1
ATOM 5375 O O . GLN B 1 210 ? -4.305 1.632 -13.648 1 96 210 GLN B O 1
ATOM 5380 N N . GLU B 1 211 ? -5.797 -0.059 -13.852 1 95.81 211 GLU B N 1
ATOM 5381 C CA . GLU B 1 211 ? -4.812 -0.96 -14.438 1 95.81 211 GLU B CA 1
ATOM 5382 C C . GLU B 1 211 ? -4.328 -0.438 -15.789 1 95.81 211 GLU B C 1
ATOM 5384 O O . GLU B 1 211 ? -3.184 -0.681 -16.188 1 95.81 211 GLU B O 1
ATOM 5389 N N . THR B 1 212 ? -5.184 0.281 -16.5 1 93.56 212 THR B N 1
ATOM 5390 C CA . THR B 1 212 ? -4.73 0.872 -17.75 1 93.56 212 THR B CA 1
ATOM 5391 C C . THR B 1 212 ? -3.672 1.94 -17.5 1 93.56 212 THR B C 1
ATOM 5393 O O . THR B 1 212 ? -2.723 2.078 -18.281 1 93.56 212 THR B O 1
ATOM 5396 N N . GLY B 1 213 ? -3.873 2.711 -16.469 1 95.62 213 GLY B N 1
ATOM 5397 C CA . GLY B 1 213 ? -2.846 3.66 -16.078 1 95.62 213 GLY B CA 1
ATOM 5398 C C . GLY B 1 213 ? -1.543 2.996 -15.672 1 95.62 213 GLY B C 1
ATOM 5399 O O . GLY B 1 213 ? -0.464 3.443 -16.062 1 95.62 213 GLY B O 1
ATOM 5400 N N . HIS B 1 214 ? -1.637 1.919 -14.922 1 97.56 214 HIS B N 1
ATOM 5401 C CA . HIS B 1 214 ? -0.452 1.184 -14.492 1 97.56 214 HIS B CA 1
ATOM 5402 C C . HIS B 1 214 ? 0.271 0.562 -15.688 1 97.56 214 HIS B C 1
ATOM 5404 O O . HIS B 1 214 ? 1.5 0.622 -15.773 1 97.56 214 HIS B O 1
ATOM 5410 N N . ALA B 1 215 ? -0.5 -0.015 -16.562 1 96.31 215 ALA B N 1
ATOM 5411 C CA . ALA B 1 215 ? 0.085 -0.604 -17.766 1 96.31 215 ALA B CA 1
ATOM 5412 C C . ALA B 1 215 ? 0.782 0.456 -18.609 1 96.31 215 ALA B C 1
ATOM 5414 O O . ALA B 1 215 ? 1.838 0.198 -19.203 1 96.31 215 ALA B O 1
ATOM 5415 N N . THR B 1 216 ? 0.184 1.611 -18.703 1 96.38 216 THR B N 1
ATOM 5416 C CA . THR B 1 216 ? 0.793 2.709 -19.453 1 96.38 216 THR B CA 1
ATOM 5417 C C . THR B 1 216 ? 2.127 3.109 -18.828 1 96.38 216 THR B C 1
ATOM 5419 O O . THR B 1 216 ? 3.123 3.275 -19.531 1 96.38 216 THR B O 1
ATOM 5422 N N . LEU B 1 217 ? 2.129 3.277 -17.531 1 97.75 217 LEU B N 1
ATOM 5423 C CA . LEU B 1 217 ? 3.35 3.641 -16.812 1 97.75 217 LEU B CA 1
ATOM 5424 C C . LEU B 1 217 ? 4.461 2.633 -17.094 1 97.75 217 LEU B C 1
ATOM 5426 O O . LEU B 1 217 ? 5.578 3.016 -17.453 1 97.75 217 LEU B O 1
ATOM 5430 N N . LEU B 1 218 ? 4.16 1.35 -16.938 1 98.38 218 LEU B N 1
ATOM 5431 C CA . LEU B 1 218 ? 5.172 0.312 -17.094 1 98.38 218 LEU B CA 1
ATOM 5432 C C . LEU B 1 218 ? 5.617 0.208 -18.547 1 98.38 218 LEU B C 1
ATOM 5434 O O . LEU B 1 218 ? 6.797 -0.035 -18.828 1 98.38 218 LEU B O 1
ATOM 5438 N N . THR B 1 219 ? 4.676 0.381 -19.469 1 97.25 219 THR B N 1
ATOM 5439 C CA . THR B 1 219 ? 5.023 0.401 -20.875 1 97.25 219 THR B CA 1
ATOM 5440 C C . THR B 1 219 ? 6.039 1.503 -21.172 1 97.25 219 THR B C 1
ATOM 5442 O O . THR B 1 219 ? 7.016 1.277 -21.891 1 97.25 219 THR B O 1
ATOM 5445 N N . ASN B 1 220 ? 5.797 2.65 -20.625 1 97.06 220 ASN B N 1
ATOM 5446 C CA . ASN B 1 220 ? 6.699 3.779 -20.828 1 97.06 220 ASN B CA 1
ATOM 5447 C C . ASN B 1 220 ? 8.094 3.494 -20.281 1 97.06 220 ASN B C 1
ATOM 5449 O O . ASN B 1 220 ? 9.094 3.963 -20.812 1 97.06 220 ASN B O 1
ATOM 5453 N N . MET B 1 221 ? 8.211 2.748 -19.234 1 98.12 221 MET B N 1
ATOM 5454 C CA . MET B 1 221 ? 9.492 2.41 -18.609 1 98.12 221 MET B CA 1
ATOM 5455 C C . MET B 1 221 ? 10.273 1.431 -19.469 1 98.12 221 MET B C 1
ATOM 5457 O O . MET B 1 221 ? 11.508 1.402 -19.422 1 98.12 221 MET B O 1
ATOM 5461 N N . LEU B 1 222 ? 9.594 0.637 -20.25 1 98.38 222 LEU B N 1
ATOM 5462 C CA . LEU B 1 222 ? 10.195 -0.458 -21 1 98.38 222 LEU B CA 1
ATOM 5463 C C . LEU B 1 222 ? 10.531 -0.02 -22.422 1 98.38 222 LEU B C 1
ATOM 5465 O O . LEU B 1 222 ? 11.523 -0.476 -23 1 98.38 222 LEU B O 1
ATOM 5469 N N . GLY B 1 223 ? 9.672 0.812 -23.047 1 96.62 223 GLY B N 1
ATOM 5470 C CA . GLY B 1 223 ? 9.82 1.204 -24.438 1 96.62 223 GLY B CA 1
ATOM 5471 C C . GLY B 1 223 ? 9.109 0.272 -25.406 1 96.62 223 GLY B C 1
ATOM 5472 O O . GLY B 1 223 ? 8.047 -0.268 -25.078 1 96.62 223 GLY B O 1
ATOM 5473 N N . GLU B 1 224 ? 9.602 0.104 -26.531 1 95.62 224 GLU B N 1
ATOM 5474 C CA . GLU B 1 224 ? 8.891 -0.498 -27.656 1 95.62 224 GLU B CA 1
ATOM 5475 C C . GLU B 1 224 ? 8.758 -2.008 -27.469 1 95.62 224 GLU B C 1
ATOM 5477 O O . GLU B 1 224 ? 7.988 -2.656 -28.188 1 95.62 224 GLU B O 1
ATOM 5482 N N . THR B 1 225 ? 9.469 -2.59 -26.547 1 97.25 225 THR B N 1
ATOM 5483 C CA . THR B 1 225 ? 9.43 -4.035 -26.375 1 97.25 225 THR B CA 1
ATOM 5484 C C . THR B 1 225 ? 8.406 -4.414 -25.297 1 97.25 225 THR B C 1
ATOM 5486 O O . THR B 1 225 ? 8.312 -5.578 -24.906 1 97.25 225 THR B O 1
ATOM 5489 N N . ALA B 1 226 ? 7.676 -3.438 -24.781 1 97.44 226 ALA B N 1
ATOM 5490 C CA . ALA B 1 226 ? 6.648 -3.707 -23.766 1 97.44 226 ALA B CA 1
ATOM 5491 C C . ALA B 1 226 ? 5.598 -4.672 -24.312 1 97.44 226 ALA B C 1
ATOM 5493 O O . ALA B 1 226 ? 5.016 -4.438 -25.375 1 97.44 226 ALA B O 1
ATOM 5494 N N . PRO B 1 227 ? 5.348 -5.734 -23.578 1 96.44 227 PRO B N 1
ATOM 5495 C CA . PRO B 1 227 ? 4.375 -6.711 -24.078 1 96.44 227 PRO B CA 1
ATOM 5496 C C . PRO B 1 227 ? 2.945 -6.176 -24.078 1 96.44 227 PRO B C 1
ATOM 5498 O O . PRO B 1 227 ? 2.598 -5.355 -23.219 1 96.44 227 PRO B O 1
ATOM 5501 N N . PRO B 1 228 ? 2.141 -6.641 -24.984 1 93.38 228 PRO B N 1
ATOM 5502 C CA . PRO B 1 228 ? 0.712 -6.312 -24.969 1 93.38 228 PRO B CA 1
ATOM 5503 C C . PRO B 1 228 ? -0.096 -7.23 -24.047 1 93.38 228 PRO B C 1
ATOM 5505 O O . PRO B 1 228 ? 0.46 -8.156 -23.453 1 93.38 228 PRO B O 1
ATOM 5508 N N . GLN B 1 229 ? -1.359 -6.934 -23.938 1 93 229 GLN B N 1
ATOM 5509 C CA . GLN B 1 229 ? -2.283 -7.789 -23.203 1 93 229 GLN B CA 1
ATOM 5510 C C . GLN B 1 229 ? -2.432 -9.148 -23.875 1 93 229 GLN B C 1
ATOM 5512 O O . GLN B 1 229 ? -2.5 -9.234 -25.109 1 93 229 GLN B O 1
ATOM 5517 N N . CYS B 1 230 ? -2.535 -10.211 -23.125 1 93.88 230 CYS B N 1
ATOM 5518 C CA . CYS B 1 230 ? -2.758 -11.586 -23.578 1 93.88 230 CYS B CA 1
ATOM 5519 C C . CYS B 1 230 ? -4.215 -11.984 -23.391 1 93.88 230 CYS B C 1
ATOM 5521 O O . CYS B 1 230 ? -5.082 -11.133 -23.188 1 93.88 230 CYS B O 1
ATOM 5523 N N . THR B 1 231 ? -4.516 -13.25 -23.656 1 92.56 231 THR B N 1
ATOM 5524 C CA . THR B 1 231 ? -5.797 -13.852 -23.312 1 92.56 231 THR B CA 1
ATOM 5525 C C . THR B 1 231 ? -5.656 -14.758 -22.094 1 92.56 231 THR B C 1
ATOM 5527 O O . THR B 1 231 ? -4.543 -15.156 -21.734 1 92.56 231 THR B O 1
ATOM 5530 N N . TYR B 1 232 ? -6.762 -15.008 -21.484 1 95.12 232 TYR B N 1
ATOM 5531 C CA . TYR B 1 232 ? -6.629 -15.586 -20.141 1 95.12 232 TYR B CA 1
ATOM 5532 C C . TYR B 1 232 ? -7.645 -16.703 -19.922 1 95.12 232 TYR B C 1
ATOM 5534 O O . TYR B 1 232 ? -8.617 -16.812 -20.688 1 95.12 232 TYR B O 1
ATOM 5542 N N . ASN B 1 233 ? -7.359 -17.547 -18.969 1 94.69 233 ASN B N 1
ATOM 5543 C CA . ASN B 1 233 ? -8.227 -18.641 -18.516 1 94.69 233 ASN B CA 1
ATOM 5544 C C . ASN B 1 233 ? -8.508 -18.547 -17.016 1 94.69 233 ASN B C 1
ATOM 5546 O O . ASN B 1 233 ? -7.676 -18.953 -16.203 1 94.69 233 ASN B O 1
ATOM 5550 N N . TYR B 1 234 ? -9.742 -18.078 -16.719 1 95.25 234 TYR B N 1
ATOM 5551 C CA . TYR B 1 234 ? -10.039 -17.797 -15.32 1 95.25 234 TYR B CA 1
ATOM 5552 C C . TYR B 1 234 ? -10.758 -18.984 -14.672 1 95.25 234 TYR B C 1
ATOM 5554 O O . TYR B 1 234 ? -11.516 -19.688 -15.336 1 95.25 234 TYR B O 1
ATOM 5562 N N . PRO B 1 235 ? -10.633 -19.156 -13.398 1 95.62 235 PRO B N 1
ATOM 5563 C CA . PRO B 1 235 ? -11.086 -20.359 -12.703 1 95.62 235 PRO B CA 1
ATOM 5564 C C . PRO B 1 235 ? -12.43 -20.172 -12.016 1 95.62 235 PRO B C 1
ATOM 5566 O O . PRO B 1 235 ? -12.969 -21.125 -11.43 1 95.62 235 PRO B O 1
ATOM 5569 N N . TYR B 1 236 ? -13.016 -19.062 -11.984 1 96.25 236 TYR B N 1
ATOM 5570 C CA . TYR B 1 236 ? -14.172 -18.797 -11.133 1 96.25 236 TYR B CA 1
ATOM 5571 C C . TYR B 1 236 ? -15.477 -19.094 -11.875 1 96.25 236 TYR B C 1
ATOM 5573 O O . TYR B 1 236 ? -15.555 -18.938 -13.094 1 96.25 236 TYR B O 1
ATOM 5581 N N . ARG B 1 237 ? -16.547 -19.453 -11.062 1 94.25 237 ARG B N 1
ATOM 5582 C CA . ARG B 1 237 ? -17.875 -19.828 -11.555 1 94.25 237 ARG B CA 1
ATOM 5583 C C . ARG B 1 237 ? -18.969 -18.969 -10.922 1 94.25 237 ARG B C 1
ATOM 5585 O O . ARG B 1 237 ? -20.109 -18.984 -11.375 1 94.25 237 ARG B O 1
ATOM 5592 N N . THR B 1 238 ? -18.578 -18.281 -9.867 1 95.44 238 THR B N 1
ATOM 5593 C CA . THR B 1 238 ? -19.484 -17.406 -9.133 1 95.44 238 THR B CA 1
ATOM 5594 C C . THR B 1 238 ? -18.828 -16.078 -8.812 1 95.44 238 THR B C 1
ATOM 5596 O O . THR B 1 238 ? -17.609 -15.938 -8.945 1 95.44 238 THR B O 1
ATOM 5599 N N . VAL B 1 239 ? -19.609 -15.109 -8.375 1 96.25 239 VAL B N 1
ATOM 5600 C CA . VAL B 1 239 ? -19.078 -13.812 -7.965 1 96.25 239 VAL B CA 1
ATOM 5601 C C . VAL B 1 239 ? -18.141 -14 -6.773 1 96.25 239 VAL B C 1
ATOM 5603 O O . VAL B 1 239 ? -17.094 -13.359 -6.699 1 96.25 239 VAL B O 1
ATOM 5606 N N . ARG B 1 240 ? -18.516 -14.883 -5.836 1 96.75 240 ARG B N 1
ATOM 5607 C CA . ARG B 1 240 ? -17.672 -15.125 -4.664 1 96.75 240 ARG B CA 1
ATOM 5608 C C . ARG B 1 240 ? -16.312 -15.68 -5.07 1 96.75 240 ARG B C 1
ATOM 5610 O O . ARG B 1 240 ? -15.281 -15.273 -4.52 1 96.75 240 ARG B O 1
ATOM 5617 N N . GLU B 1 241 ? -16.328 -16.625 -5.992 1 97.75 241 GLU B N 1
ATOM 5618 C CA . GLU B 1 241 ? -15.078 -17.188 -6.488 1 97.75 241 GLU B CA 1
ATOM 5619 C C . GLU B 1 241 ? -14.273 -16.141 -7.258 1 97.75 241 GLU B C 1
ATOM 5621 O O . GLU B 1 241 ? -13.047 -16.109 -7.172 1 97.75 241 GLU B O 1
ATOM 5626 N N . PHE B 1 242 ? -14.945 -15.289 -8 1 98.25 242 PHE B N 1
ATOM 5627 C CA . PHE B 1 242 ? -14.32 -14.172 -8.695 1 98.25 242 PHE B CA 1
ATOM 5628 C C . PHE B 1 242 ? -13.602 -13.258 -7.707 1 98.25 242 PHE B C 1
ATOM 5630 O O . PHE B 1 242 ? -12.469 -12.844 -7.945 1 98.25 242 PHE B O 1
ATOM 5637 N N . ILE B 1 243 ? -14.258 -12.914 -6.586 1 98.69 243 ILE B N 1
ATOM 5638 C CA . ILE B 1 243 ? -13.688 -12.055 -5.555 1 98.69 243 ILE B CA 1
ATOM 5639 C C . ILE B 1 243 ? -12.484 -12.75 -4.91 1 98.69 243 ILE B C 1
ATOM 5641 O O . ILE B 1 243 ? -11.438 -12.133 -4.719 1 98.69 243 ILE B O 1
ATOM 5645 N N . ASP B 1 244 ? -12.602 -14.023 -4.602 1 98.5 244 ASP B N 1
ATOM 5646 C CA . ASP B 1 244 ? -11.516 -14.797 -4.012 1 98.5 244 ASP B CA 1
ATOM 5647 C C . ASP B 1 244 ? -10.312 -14.859 -4.949 1 98.5 244 ASP B C 1
ATOM 5649 O O . ASP B 1 244 ? -9.172 -14.68 -4.516 1 98.5 244 ASP B O 1
ATOM 5653 N N . TRP B 1 245 ? -10.57 -15.117 -6.199 1 98.38 245 TRP B N 1
ATOM 5654 C CA . TRP B 1 245 ? -9.523 -15.141 -7.215 1 98.38 245 TRP B CA 1
ATOM 5655 C C . TRP B 1 245 ? -8.773 -13.82 -7.262 1 98.38 245 TRP B C 1
ATOM 5657 O O . TRP B 1 245 ? -7.543 -13.797 -7.238 1 98.38 245 TRP B O 1
ATOM 5667 N N . ASN B 1 246 ? -9.508 -12.703 -7.312 1 98.81 246 ASN B N 1
ATOM 5668 C CA . ASN B 1 246 ? -8.867 -11.398 -7.438 1 98.81 246 ASN B CA 1
ATOM 5669 C C . ASN B 1 246 ? -8.125 -11.016 -6.16 1 98.81 246 ASN B C 1
ATOM 5671 O O . ASN B 1 246 ? -7.094 -10.336 -6.215 1 98.81 246 ASN B O 1
ATOM 5675 N N . MET B 1 247 ? -8.641 -11.453 -5.012 1 98.5 247 MET B N 1
ATOM 5676 C CA . MET B 1 247 ? -7.898 -11.266 -3.77 1 98.5 247 MET B CA 1
ATOM 5677 C C . MET B 1 247 ? -6.523 -11.922 -3.85 1 98.5 247 MET B C 1
ATOM 5679 O O . MET B 1 247 ? -5.523 -11.328 -3.445 1 98.5 247 MET B O 1
ATOM 5683 N N . LYS B 1 248 ? -6.426 -13.086 -4.422 1 98.69 248 LYS B N 1
ATOM 5684 C CA . LYS B 1 248 ? -5.172 -13.82 -4.543 1 98.69 248 LYS B CA 1
ATOM 5685 C C . LYS B 1 248 ? -4.305 -13.25 -5.664 1 98.69 248 LYS B C 1
ATOM 5687 O O . LYS B 1 248 ? -3.088 -13.125 -5.512 1 98.69 248 LYS B O 1
ATOM 5692 N N . LEU B 1 249 ? -4.957 -12.914 -6.777 1 98.81 249 LEU B N 1
ATOM 5693 C CA . LEU B 1 249 ? -4.266 -12.336 -7.922 1 98.81 249 LEU B CA 1
ATOM 5694 C C . LEU B 1 249 ? -3.531 -11.062 -7.523 1 98.81 249 LEU B C 1
ATOM 5696 O O . LEU B 1 249 ? -2.34 -10.906 -7.809 1 98.81 249 LEU B O 1
ATOM 5700 N N . THR B 1 250 ? -4.242 -10.172 -6.82 1 98.62 250 THR B N 1
ATOM 5701 C CA . THR B 1 250 ? -3.637 -8.914 -6.402 1 98.62 250 THR B CA 1
ATOM 5702 C C . THR B 1 250 ? -2.609 -9.141 -5.301 1 98.62 250 THR B C 1
ATOM 5704 O O . THR B 1 250 ? -1.639 -8.391 -5.18 1 98.62 250 THR B O 1
ATOM 5707 N N . ARG B 1 251 ? -2.734 -10.211 -4.562 1 98.44 251 ARG B N 1
ATOM 5708 C CA . ARG B 1 251 ? -1.813 -10.523 -3.475 1 98.44 251 ARG B CA 1
ATOM 5709 C C . ARG B 1 251 ? -0.445 -10.93 -4.016 1 98.44 251 ARG B C 1
ATOM 5711 O O . ARG B 1 251 ? 0.572 -10.344 -3.637 1 98.44 251 ARG B O 1
ATOM 5718 N N . PHE B 1 252 ? -0.401 -11.938 -4.875 1 98.62 252 PHE B N 1
ATOM 5719 C CA . PHE B 1 252 ? 0.924 -12.352 -5.32 1 98.62 252 PHE B CA 1
ATOM 5720 C C . PHE B 1 252 ? 1.52 -11.32 -6.273 1 98.62 252 PHE B C 1
ATOM 5722 O O . PHE B 1 252 ? 2.742 -11.219 -6.406 1 98.62 252 PHE B O 1
ATOM 5729 N N . GLY B 1 253 ? 0.628 -10.477 -6.938 1 98.56 253 GLY B N 1
ATOM 5730 C CA . GLY B 1 253 ? 1.14 -9.367 -7.73 1 98.56 253 GLY B CA 1
ATOM 5731 C C . GLY B 1 253 ? 1.88 -8.328 -6.902 1 98.56 253 GLY B C 1
ATOM 5732 O O . GLY B 1 253 ? 3.025 -7.992 -7.207 1 98.56 253 GLY B O 1
ATOM 5733 N N . GLU B 1 254 ? 1.222 -7.832 -5.855 1 98.31 254 GLU B N 1
ATOM 5734 C CA . GLU B 1 254 ? 1.869 -6.812 -5.031 1 98.31 254 GLU B CA 1
ATOM 5735 C C . GLU B 1 254 ? 3.084 -7.383 -4.305 1 98.31 254 GLU B C 1
ATOM 5737 O O . GLU B 1 254 ? 4.102 -6.703 -4.164 1 98.31 254 GLU B O 1
ATOM 5742 N N . SER B 1 255 ? 2.979 -8.594 -3.84 1 98.56 255 SER B N 1
ATOM 5743 C CA . SER B 1 255 ? 4.082 -9.195 -3.102 1 98.56 255 SER B CA 1
ATOM 5744 C C . SER B 1 255 ? 5.316 -9.352 -3.98 1 98.56 255 SER B C 1
ATOM 5746 O O . SER B 1 255 ? 6.449 -9.242 -3.502 1 98.56 255 SER B O 1
ATOM 5748 N N . GLY B 1 256 ? 5.07 -9.734 -5.23 1 98.56 256 GLY B N 1
ATOM 5749 C CA . GLY B 1 256 ? 6.191 -9.75 -6.156 1 98.56 256 GLY B CA 1
ATOM 5750 C C . GLY B 1 256 ? 6.922 -8.422 -6.234 1 98.56 256 GLY B C 1
ATOM 5751 O O . GLY B 1 256 ? 8.148 -8.375 -6.145 1 98.56 256 GLY B O 1
ATOM 5752 N N . VAL B 1 257 ? 6.18 -7.359 -6.371 1 98.69 257 VAL B N 1
ATOM 5753 C CA . VAL B 1 257 ? 6.77 -6.027 -6.48 1 98.69 257 VAL B CA 1
ATOM 5754 C C . VAL B 1 257 ? 7.492 -5.672 -5.184 1 98.69 257 VAL B C 1
ATOM 5756 O O . VAL B 1 257 ? 8.617 -5.172 -5.211 1 98.69 257 VAL B O 1
ATOM 5759 N N . TRP B 1 258 ? 6.863 -5.992 -4.027 1 98.19 258 TRP B N 1
ATOM 5760 C CA . TRP B 1 258 ? 7.52 -5.715 -2.754 1 98.19 258 TRP B CA 1
ATOM 5761 C C . TRP B 1 258 ? 8.844 -6.469 -2.646 1 98.19 258 TRP B C 1
ATOM 5763 O O . TRP B 1 258 ? 9.766 -6.023 -1.962 1 98.19 258 TRP B O 1
ATOM 5773 N N . GLY B 1 259 ? 8.906 -7.574 -3.338 1 98.12 259 GLY B N 1
ATOM 5774 C CA . GLY B 1 259 ? 10.117 -8.383 -3.291 1 98.12 259 GLY B CA 1
ATOM 5775 C C . GLY B 1 259 ? 11.273 -7.77 -4.059 1 98.12 259 GLY B C 1
ATOM 5776 O O . GLY B 1 259 ? 12.43 -7.902 -3.66 1 98.12 259 GLY B O 1
ATOM 5777 N N . PHE B 1 260 ? 10.992 -7.082 -5.172 1 98.62 260 PHE B N 1
ATOM 5778 C CA . PHE B 1 260 ? 12.117 -6.684 -6.008 1 98.62 260 PHE B CA 1
ATOM 5779 C C . PHE B 1 260 ? 12.281 -5.168 -6.012 1 98.62 260 PHE B C 1
ATOM 5781 O O . PHE B 1 260 ? 13.305 -4.652 -6.473 1 98.62 260 PHE B O 1
ATOM 5788 N N . LEU B 1 261 ? 11.383 -4.438 -5.418 1 98.69 261 LEU B N 1
ATOM 5789 C CA . LEU B 1 261 ? 11.352 -2.98 -5.5 1 98.69 261 LEU B CA 1
ATOM 5790 C C . LEU B 1 261 ? 12.664 -2.383 -5.004 1 98.69 261 LEU B C 1
ATOM 5792 O O . LEU B 1 261 ? 13.25 -1.526 -5.672 1 98.69 261 LEU B O 1
ATOM 5796 N N . ALA B 1 262 ? 13.156 -2.826 -3.881 1 98.44 262 ALA B N 1
ATOM 5797 C CA . ALA B 1 262 ? 14.352 -2.264 -3.252 1 98.44 262 ALA B CA 1
ATOM 5798 C C . ALA B 1 262 ? 15.609 -2.645 -4.027 1 98.44 262 ALA B C 1
ATOM 5800 O O . ALA B 1 262 ? 16.672 -2.041 -3.84 1 98.44 262 ALA B O 1
ATOM 5801 N N . HIS B 1 263 ? 15.523 -3.627 -4.934 1 98.5 263 HIS B N 1
ATOM 5802 C CA . HIS B 1 263 ? 16.672 -4.129 -5.668 1 98.5 263 HIS B CA 1
ATOM 5803 C C . HIS B 1 263 ? 16.859 -3.389 -6.984 1 98.5 263 HIS B C 1
ATOM 5805 O O . HIS B 1 263 ? 17.891 -3.52 -7.641 1 98.5 263 HIS B O 1
ATOM 5811 N N . MET B 1 264 ? 15.898 -2.602 -7.414 1 98.44 264 MET B N 1
ATOM 5812 C CA . MET B 1 264 ? 15.922 -2.006 -8.75 1 98.44 264 MET B CA 1
ATOM 5813 C C . MET B 1 264 ? 17.141 -1.102 -8.914 1 98.44 264 MET B C 1
ATOM 5815 O O . MET B 1 264 ? 17.469 -0.318 -8.023 1 98.44 264 MET B O 1
ATOM 5819 N N . ASP B 1 265 ? 17.75 -1.227 -10.094 1 97.88 265 ASP B N 1
ATOM 5820 C CA . ASP B 1 265 ? 18.891 -0.372 -10.438 1 97.88 265 ASP B CA 1
ATOM 5821 C C . ASP B 1 265 ? 18.422 1.049 -10.758 1 97.88 265 ASP B C 1
ATOM 5823 O O . ASP B 1 265 ? 19.109 2.02 -10.422 1 97.88 265 ASP B O 1
ATOM 5827 N N . ALA B 1 266 ? 17.359 1.16 -11.461 1 97.75 266 ALA B N 1
ATOM 5828 C CA . ALA B 1 266 ? 16.766 2.463 -11.742 1 97.75 266 ALA B CA 1
ATOM 5829 C C . ALA B 1 266 ? 15.914 2.945 -10.57 1 97.75 266 ALA B C 1
ATOM 5831 O O . ALA B 1 266 ? 14.75 2.57 -10.445 1 97.75 266 ALA B O 1
ATOM 5832 N N . ARG B 1 267 ? 16.453 3.852 -9.805 1 97.56 267 ARG B N 1
ATOM 5833 C CA . ARG B 1 267 ? 15.773 4.336 -8.602 1 97.56 267 ARG B CA 1
ATOM 5834 C C . ARG B 1 267 ? 14.531 5.145 -8.961 1 97.56 267 ARG B C 1
ATOM 5836 O O . ARG B 1 267 ? 13.539 5.121 -8.234 1 97.56 267 ARG B O 1
ATOM 5843 N N . GLU B 1 268 ? 14.578 5.863 -10.078 1 97.88 268 GLU B N 1
ATOM 5844 C CA . GLU B 1 268 ? 13.445 6.641 -10.57 1 97.88 268 GLU B CA 1
ATOM 5845 C C . GLU B 1 268 ? 12.258 5.738 -10.906 1 97.88 268 GLU B C 1
ATOM 5847 O O . GLU B 1 268 ? 11.109 6.078 -10.609 1 97.88 268 GLU B O 1
ATOM 5852 N N . VAL B 1 269 ? 12.562 4.613 -11.461 1 98.44 269 VAL B N 1
ATOM 5853 C CA . VAL B 1 269 ? 11.539 3.625 -11.797 1 98.44 269 VAL B CA 1
ATOM 5854 C C . VAL B 1 269 ? 10.945 3.045 -10.508 1 98.44 269 VAL B C 1
ATOM 5856 O O . VAL B 1 269 ? 9.734 2.891 -10.398 1 98.44 269 VAL B O 1
ATOM 5859 N N . ALA B 1 270 ? 11.82 2.756 -9.562 1 98.62 270 ALA B N 1
ATOM 5860 C CA . ALA B 1 270 ? 11.344 2.25 -8.273 1 98.62 270 ALA B CA 1
ATOM 5861 C C . ALA B 1 270 ? 10.398 3.246 -7.605 1 98.62 270 ALA B C 1
ATOM 5863 O O . ALA B 1 270 ? 9.422 2.855 -6.969 1 98.62 270 ALA B O 1
ATOM 5864 N N . ASN B 1 271 ? 10.711 4.5 -7.73 1 98.38 271 ASN B N 1
ATOM 5865 C CA . ASN B 1 271 ? 9.883 5.551 -7.148 1 98.38 271 ASN B CA 1
ATOM 5866 C C . ASN B 1 271 ? 8.469 5.539 -7.738 1 98.38 271 ASN B C 1
ATOM 5868 O O . ASN B 1 271 ? 7.488 5.434 -7 1 98.38 271 ASN B O 1
ATOM 5872 N N . LEU B 1 272 ? 8.383 5.57 -9.039 1 98.38 272 LEU B N 1
ATOM 5873 C CA . LEU B 1 272 ? 7.07 5.59 -9.68 1 98.38 272 LEU B CA 1
ATOM 5874 C C . LEU B 1 272 ? 6.336 4.273 -9.453 1 98.38 272 LEU B C 1
ATOM 5876 O O . LEU B 1 272 ? 5.113 4.262 -9.273 1 98.38 272 LEU B O 1
ATOM 5880 N N . LEU B 1 273 ? 7.062 3.188 -9.461 1 98.56 273 LEU B N 1
ATOM 5881 C CA . LEU B 1 273 ? 6.453 1.884 -9.227 1 98.56 273 LEU B CA 1
ATOM 5882 C C . LEU B 1 273 ? 5.855 1.811 -7.824 1 98.56 273 LEU B C 1
ATOM 5884 O O . LEU B 1 273 ? 4.805 1.199 -7.621 1 98.56 273 LEU B O 1
ATOM 5888 N N . SER B 1 274 ? 6.527 2.408 -6.832 1 97.62 274 SER B N 1
ATOM 5889 C CA . SER B 1 274 ? 6.008 2.416 -5.469 1 97.62 274 SER B CA 1
ATOM 5890 C C . SER B 1 274 ? 4.672 3.148 -5.395 1 97.62 274 SER B C 1
ATOM 5892 O O . SER B 1 274 ? 3.791 2.768 -4.621 1 97.62 274 SER B O 1
ATOM 5894 N N . GLN B 1 275 ? 4.492 4.129 -6.176 1 95.94 275 GLN B N 1
ATOM 5895 C CA . GLN B 1 275 ? 3.258 4.91 -6.184 1 95.94 275 GLN B CA 1
ATOM 5896 C C . GLN B 1 275 ? 2.123 4.133 -6.844 1 95.94 275 GLN B C 1
ATOM 5898 O O . GLN B 1 275 ? 0.957 4.301 -6.48 1 95.94 275 GLN B O 1
ATOM 5903 N N . SER B 1 276 ? 2.455 3.305 -7.789 1 97.31 276 SER B N 1
ATOM 5904 C CA . SER B 1 276 ? 1.472 2.418 -8.398 1 97.31 276 SER B CA 1
ATOM 5905 C C . SER B 1 276 ? 1.093 1.277 -7.461 1 97.31 276 SER B C 1
ATOM 5907 O O . SER B 1 276 ? -0.088 0.962 -7.305 1 97.31 276 SER B O 1
ATOM 5909 N N . ILE B 1 277 ? 2.076 0.669 -6.812 1 97.44 277 ILE B N 1
ATOM 5910 C CA . ILE B 1 277 ? 1.825 -0.52 -6.004 1 97.44 277 ILE B CA 1
ATOM 5911 C C . ILE B 1 277 ? 1.078 -0.13 -4.73 1 97.44 277 ILE B C 1
ATOM 5913 O O . ILE B 1 277 ? 0.362 -0.948 -4.148 1 97.44 277 ILE B O 1
ATOM 5917 N N . ALA B 1 278 ? 1.185 1.124 -4.32 1 96.56 278 ALA B N 1
ATOM 5918 C CA . ALA B 1 278 ? 0.378 1.64 -3.215 1 96.56 278 ALA B CA 1
ATOM 5919 C C . ALA B 1 278 ? -1.112 1.5 -3.514 1 96.56 278 ALA B C 1
ATOM 5921 O O . ALA B 1 278 ? -1.909 1.232 -2.611 1 96.56 278 ALA B O 1
ATOM 5922 N N . THR B 1 279 ? -1.511 1.733 -4.762 1 97.06 279 THR B N 1
ATOM 5923 C CA . THR B 1 279 ? -2.895 1.543 -5.184 1 97.06 279 THR B CA 1
ATOM 5924 C C . THR B 1 279 ? -3.242 0.059 -5.242 1 97.06 279 THR B C 1
ATOM 5926 O O . THR B 1 279 ? -4.363 -0.335 -4.918 1 97.06 279 THR B O 1
ATOM 5929 N N . GLU B 1 280 ? -2.266 -0.747 -5.598 1 96.75 280 GLU B N 1
ATOM 5930 C CA . GLU B 1 280 ? -2.518 -2.182 -5.676 1 96.75 280 GLU B CA 1
ATOM 5931 C C . GLU B 1 280 ? -2.773 -2.771 -4.289 1 96.75 280 GLU B C 1
ATOM 5933 O O . GLU B 1 280 ? -3.586 -3.688 -4.141 1 96.75 280 GLU B O 1
ATOM 5938 N N . ALA B 1 281 ? -2.078 -2.268 -3.326 1 96.94 281 ALA B N 1
ATOM 5939 C CA . ALA B 1 281 ? -2.328 -2.678 -1.947 1 96.94 281 ALA B CA 1
ATOM 5940 C C . ALA B 1 281 ? -3.771 -2.389 -1.543 1 96.94 281 ALA B C 1
ATOM 5942 O O . ALA B 1 281 ? -4.398 -3.188 -0.843 1 96.94 281 ALA B O 1
ATOM 5943 N N . ARG B 1 282 ? -4.238 -1.295 -1.98 1 98.5 282 ARG B N 1
ATOM 5944 C CA . ARG B 1 282 ? -5.609 -0.899 -1.68 1 98.5 282 ARG B CA 1
ATOM 5945 C C . ARG B 1 282 ? -6.609 -1.782 -2.42 1 98.5 282 ARG B C 1
ATOM 5947 O O . ARG B 1 282 ? -7.684 -2.084 -1.898 1 98.5 282 ARG B O 1
ATOM 5954 N N . GLN B 1 283 ? -6.258 -2.205 -3.643 1 98.69 283 GLN B N 1
ATOM 5955 C CA . GLN B 1 283 ? -7.117 -3.143 -4.363 1 98.69 283 GLN B CA 1
ATOM 5956 C C . GLN B 1 283 ? -7.203 -4.48 -3.633 1 98.69 283 GLN B C 1
ATOM 5958 O O . GLN B 1 283 ? -8.289 -5.035 -3.471 1 98.69 283 GLN B O 1
ATOM 5963 N N . GLN B 1 284 ? -6.098 -4.957 -3.191 1 98.62 284 GLN B N 1
ATOM 5964 C CA . GLN B 1 284 ? -6.055 -6.262 -2.535 1 98.62 284 GLN B CA 1
ATOM 5965 C C . GLN B 1 284 ? -6.895 -6.262 -1.26 1 98.62 284 GLN B C 1
ATOM 5967 O O . GLN B 1 284 ? -7.684 -7.18 -1.031 1 98.62 284 GLN B O 1
ATOM 5972 N N . ILE B 1 285 ? -6.773 -5.25 -0.413 1 98.62 285 ILE B N 1
ATOM 5973 C CA . ILE B 1 285 ? -7.547 -5.207 0.824 1 98.62 285 ILE B CA 1
ATOM 5974 C C . ILE B 1 285 ? -9.039 -5.102 0.499 1 98.62 285 ILE B C 1
ATOM 5976 O O . ILE B 1 285 ? -9.875 -5.664 1.21 1 98.62 285 ILE B O 1
ATOM 5980 N N . SER B 1 286 ? -9.359 -4.375 -0.542 1 98.81 286 SER B N 1
ATOM 5981 C CA . SER B 1 286 ? -10.766 -4.227 -0.922 1 98.81 286 SER B CA 1
ATOM 5982 C C . SER B 1 286 ? -11.383 -5.574 -1.277 1 98.81 286 SER B C 1
ATOM 5984 O O . SER B 1 286 ? -12.531 -5.844 -0.923 1 98.81 286 SER B O 1
ATOM 5986 N N . PHE B 1 287 ? -10.641 -6.406 -1.965 1 98.81 287 PHE B N 1
ATOM 5987 C CA . PHE B 1 287 ? -11.172 -7.723 -2.297 1 98.81 287 PHE B CA 1
ATOM 5988 C C . PHE B 1 287 ? -11.273 -8.594 -1.05 1 98.81 287 PHE B C 1
ATOM 5990 O O . PHE B 1 287 ? -12.18 -9.422 -0.939 1 98.81 287 PHE B O 1
ATOM 5997 N N . ARG B 1 288 ? -10.375 -8.438 -0.067 1 98.5 288 ARG B N 1
ATOM 5998 C CA . ARG B 1 288 ? -10.539 -9.125 1.209 1 98.5 288 ARG B CA 1
ATOM 5999 C C . ARG B 1 288 ? -11.828 -8.688 1.902 1 98.5 288 ARG B C 1
ATOM 6001 O O . ARG B 1 288 ? -12.57 -9.516 2.432 1 98.5 288 ARG B O 1
ATOM 6008 N N . GLN B 1 289 ? -12.102 -7.367 1.84 1 98.44 289 GLN B N 1
ATOM 6009 C CA . GLN B 1 289 ? -13.312 -6.824 2.441 1 98.44 289 GLN B CA 1
ATOM 6010 C C . GLN B 1 289 ? -14.562 -7.375 1.757 1 98.44 289 GLN B C 1
ATOM 6012 O O . GLN B 1 289 ? -15.539 -7.73 2.422 1 98.44 289 GLN B O 1
ATOM 6017 N N . MET B 1 290 ? -14.5 -7.461 0.471 1 98.5 290 MET B N 1
ATOM 6018 C CA . MET B 1 290 ? -15.633 -7.969 -0.293 1 98.5 290 MET B CA 1
ATOM 6019 C C . MET B 1 290 ? -15.859 -9.453 -0.015 1 98.5 290 MET B C 1
ATOM 6021 O O . MET B 1 290 ? -16.984 -9.945 -0.126 1 98.5 290 MET B O 1
ATOM 6025 N N . LEU B 1 291 ? -14.789 -10.148 0.405 1 97.69 291 LEU B N 1
ATOM 6026 C CA . LEU B 1 291 ? -14.875 -11.57 0.736 1 97.69 291 LEU B CA 1
ATOM 6027 C C . LEU B 1 291 ? -15.227 -11.766 2.207 1 97.69 291 LEU B C 1
ATOM 6029 O O . LEU B 1 291 ? -15.414 -12.891 2.662 1 97.69 291 LEU B O 1
ATOM 6033 N N . GLY B 1 292 ? -15.32 -10.664 2.939 1 96.56 292 GLY B N 1
ATOM 6034 C CA . GLY B 1 292 ? -15.656 -10.727 4.352 1 96.56 292 GLY B CA 1
ATOM 6035 C C . GLY B 1 292 ? -14.547 -11.297 5.211 1 96.56 292 GLY B C 1
ATOM 6036 O O . GLY B 1 292 ? -14.812 -11.906 6.246 1 96.56 292 GLY B O 1
ATOM 6037 N N . LEU B 1 293 ? -13.32 -11.211 4.793 1 97.06 293 LEU B N 1
ATOM 6038 C CA . LEU B 1 293 ? -12.148 -11.555 5.594 1 97.06 293 LEU B CA 1
ATOM 6039 C C . LEU B 1 293 ? -11.703 -10.367 6.438 1 97.06 293 LEU B C 1
ATOM 6041 O O . LEU B 1 293 ? -12.016 -9.219 6.117 1 97.06 293 LEU B O 1
ATOM 6045 N N . PRO B 1 294 ? -10.977 -10.68 7.602 1 95.88 294 PRO B N 1
ATOM 6046 C CA . PR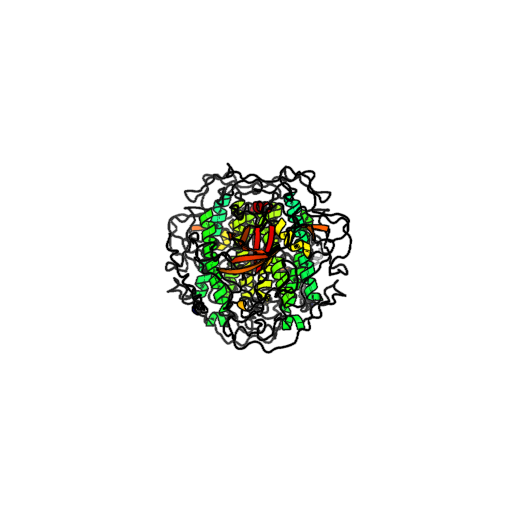O B 1 294 ? -10.305 -9.531 8.203 1 95.88 294 PRO B CA 1
ATOM 6047 C C . PRO B 1 294 ? -9.438 -8.766 7.207 1 95.88 294 PRO B C 1
ATOM 6049 O O . PRO B 1 294 ? -8.664 -9.367 6.457 1 95.88 294 PRO B O 1
ATOM 6052 N N . PRO B 1 295 ? -9.57 -7.473 7.137 1 96.94 295 PRO B N 1
ATOM 6053 C CA . PRO B 1 295 ? -9.016 -6.723 6.008 1 96.94 295 PRO B CA 1
ATOM 6054 C C . PRO B 1 295 ? -7.5 -6.859 5.898 1 96.94 295 PRO B C 1
ATOM 6056 O O . PRO B 1 295 ? -6.969 -7.012 4.793 1 96.94 295 PRO B O 1
ATOM 6059 N N . GLN B 1 296 ? -6.785 -6.746 6.973 1 96.75 296 GLN B N 1
ATOM 6060 C CA . GLN B 1 296 ? -5.328 -6.848 6.984 1 96.75 296 GLN B CA 1
ATOM 6061 C C . GLN B 1 296 ? -4.824 -7.395 8.312 1 96.75 296 GLN B C 1
ATOM 6063 O O . GLN B 1 296 ? -4.262 -6.656 9.125 1 96.75 296 GLN B O 1
ATOM 6068 N N . PRO B 1 297 ? -4.879 -8.68 8.555 1 96.19 297 PRO B N 1
ATOM 6069 C CA . PRO B 1 297 ? -4.621 -9.273 9.867 1 96.19 297 PRO B CA 1
ATOM 6070 C C . PRO B 1 297 ? -3.135 -9.508 10.133 1 96.19 297 PRO B C 1
ATOM 6072 O O . PRO B 1 297 ? -2.768 -10.461 10.82 1 96.19 297 PRO B O 1
ATOM 6075 N N . VAL B 1 298 ? -2.254 -8.727 9.508 1 97.12 298 VAL B N 1
ATOM 6076 C CA . VAL B 1 298 ? -0.809 -8.828 9.688 1 97.12 298 VAL B CA 1
ATOM 6077 C C . VAL B 1 298 ? -0.233 -7.445 10 1 97.12 298 VAL B C 1
ATOM 6079 O O . VAL B 1 298 ? -0.879 -6.426 9.742 1 97.12 298 VAL B O 1
ATOM 6082 N N . TRP B 1 299 ? 0.987 -7.426 10.578 1 97.56 299 TRP B N 1
ATOM 6083 C CA . TRP B 1 299 ? 1.647 -6.16 10.883 1 97.56 299 TRP B CA 1
ATOM 6084 C C . TRP B 1 299 ? 2.463 -5.676 9.688 1 97.56 299 TRP B C 1
ATOM 6086 O O . TRP B 1 299 ? 2.732 -4.48 9.555 1 97.56 299 TRP B O 1
ATOM 6096 N N . PHE B 1 300 ? 2.91 -6.621 8.836 1 98.06 300 PHE B N 1
ATOM 6097 C CA . PHE B 1 300 ? 3.723 -6.359 7.656 1 98.06 300 PHE B CA 1
ATOM 6098 C C . PHE B 1 300 ? 3.248 -7.195 6.477 1 98.06 300 PHE B C 1
ATOM 6100 O O . PHE B 1 300 ? 2.795 -8.328 6.652 1 98.06 300 PHE B O 1
ATOM 6107 N N . GLU B 1 301 ? 3.291 -6.602 5.34 1 97.56 301 GLU B N 1
ATOM 6108 C CA . GLU B 1 301 ? 3.041 -7.418 4.156 1 97.56 301 GLU B CA 1
ATOM 6109 C C . GLU B 1 301 ? 4.316 -8.117 3.691 1 97.56 301 GLU B C 1
ATOM 6111 O O . GLU B 1 301 ? 5.398 -7.863 4.219 1 97.56 301 GLU B O 1
ATOM 6116 N N . THR B 1 302 ? 4.211 -8.969 2.709 1 97.62 302 THR B N 1
ATOM 6117 C CA . THR B 1 302 ? 5.289 -9.891 2.379 1 97.62 302 THR B CA 1
ATOM 6118 C C . THR B 1 302 ? 5.781 -9.664 0.953 1 97.62 302 THR B C 1
ATOM 6120 O O . THR B 1 302 ? 4.977 -9.477 0.036 1 97.62 302 THR B O 1
ATOM 6123 N N . GLY B 1 303 ? 7.102 -9.625 0.776 1 97.88 303 GLY B N 1
ATOM 6124 C CA . GLY B 1 303 ? 7.699 -9.664 -0.548 1 97.88 303 GLY B CA 1
ATOM 6125 C C . GLY B 1 303 ? 8.148 -11.055 -0.957 1 97.88 303 GLY B C 1
ATOM 6126 O O . GLY B 1 303 ? 8.617 -11.828 -0.12 1 97.88 303 GLY B O 1
ATOM 6127 N N . ILE B 1 304 ? 8.016 -11.359 -2.227 1 98.69 304 ILE B N 1
ATOM 6128 C CA . ILE B 1 304 ? 8.445 -12.664 -2.727 1 98.69 304 ILE B CA 1
ATOM 6129 C C . ILE B 1 304 ? 9.289 -12.477 -3.984 1 98.69 304 ILE B C 1
ATOM 6131 O O . ILE B 1 304 ? 9.242 -11.422 -4.625 1 98.69 304 ILE B O 1
ATOM 6135 N N . PRO B 1 305 ? 10.055 -13.523 -4.371 1 98.5 305 PRO B N 1
ATOM 6136 C CA . PRO B 1 305 ? 10.867 -13.445 -5.59 1 98.5 305 PRO B CA 1
ATOM 6137 C C . PRO B 1 305 ? 10.023 -13.367 -6.859 1 98.5 305 PRO B C 1
ATOM 6139 O O . PRO B 1 305 ? 8.898 -13.875 -6.891 1 98.5 305 PRO B O 1
ATOM 6142 N N . GLN B 1 306 ? 10.617 -12.836 -7.875 1 98.81 306 GLN B N 1
ATOM 6143 C CA . GLN B 1 306 ? 9.945 -12.688 -9.164 1 98.81 306 GLN B CA 1
ATOM 6144 C C . GLN B 1 306 ? 9.555 -14.039 -9.742 1 98.81 306 GLN B C 1
ATOM 6146 O O . GLN B 1 306 ? 8.469 -14.188 -10.312 1 98.81 306 GLN B O 1
ATOM 6151 N N . SER B 1 307 ? 10.398 -15.031 -9.586 1 98.88 307 SER B N 1
ATOM 6152 C CA . SER B 1 307 ? 10.086 -16.375 -10.078 1 98.88 307 SER B CA 1
ATOM 6153 C C . SER B 1 307 ? 8.836 -16.922 -9.406 1 98.88 307 SER B C 1
ATOM 6155 O O . SER B 1 307 ? 8.07 -17.672 -10.023 1 98.88 307 SER B O 1
ATOM 6157 N N . TRP B 1 308 ? 8.609 -16.594 -8.156 1 98.88 308 TRP B N 1
ATOM 6158 C CA . TRP B 1 308 ? 7.406 -17.031 -7.473 1 98.88 308 TRP B CA 1
ATOM 6159 C C . TRP B 1 308 ? 6.164 -16.359 -8.055 1 98.88 308 TRP B C 1
ATOM 6161 O O . TRP B 1 308 ? 5.164 -17.031 -8.328 1 98.88 308 TRP B O 1
ATOM 6171 N N . GLN B 1 309 ? 6.227 -15.062 -8.188 1 98.88 309 GLN B N 1
ATOM 6172 C CA . GLN B 1 309 ? 5.125 -14.336 -8.812 1 98.88 309 GLN B CA 1
ATOM 6173 C C . GLN B 1 309 ? 4.777 -14.93 -10.172 1 98.88 309 GLN B C 1
ATOM 6175 O O . GLN B 1 309 ? 3.602 -15.141 -10.484 1 98.88 309 GLN B O 1
ATOM 6180 N N . TRP B 1 310 ? 5.793 -15.172 -10.969 1 98.88 310 TRP B N 1
ATOM 6181 C CA . TRP B 1 310 ? 5.578 -15.703 -12.305 1 98.88 310 TRP B CA 1
ATOM 6182 C C . TRP B 1 310 ? 4.984 -17.109 -12.242 1 98.88 310 TRP B C 1
ATOM 6184 O O . TRP B 1 310 ? 4.133 -17.469 -13.062 1 98.88 310 TRP B O 1
ATOM 6194 N N . THR B 1 311 ? 5.414 -17.891 -11.289 1 98.88 311 THR B N 1
ATOM 6195 C CA . THR B 1 311 ? 4.863 -19.234 -11.086 1 98.88 311 THR B CA 1
ATOM 6196 C C . THR B 1 311 ? 3.363 -19.156 -10.82 1 98.88 311 THR B C 1
ATOM 6198 O O . THR B 1 311 ? 2.604 -20 -11.305 1 98.88 311 THR B O 1
ATOM 6201 N N . TYR B 1 312 ? 2.93 -18.203 -10.07 1 98.81 312 TYR B N 1
ATOM 6202 C CA . TYR B 1 312 ? 1.515 -18.062 -9.75 1 98.81 312 TYR B CA 1
ATOM 6203 C C . TYR B 1 312 ? 0.735 -17.516 -10.938 1 98.81 312 TYR B C 1
ATOM 6205 O O . TYR B 1 312 ? -0.43 -17.859 -11.141 1 98.81 312 TYR B O 1
ATOM 6213 N N . LEU B 1 313 ? 1.297 -16.688 -11.758 1 98.81 313 LEU B N 1
ATOM 6214 C CA . LEU B 1 313 ? 0.619 -15.883 -12.766 1 98.81 313 LEU B CA 1
ATOM 6215 C C . LEU B 1 313 ? 0.497 -16.656 -14.078 1 98.81 313 LEU B C 1
ATOM 6217 O O . LEU B 1 313 ? -0.572 -16.672 -14.695 1 98.81 313 LEU B O 1
ATOM 6221 N N . ALA B 1 314 ? 1.506 -17.328 -14.5 1 98.62 314 ALA B N 1
ATOM 6222 C CA . ALA B 1 314 ? 1.688 -17.891 -15.844 1 98.62 314 ALA B CA 1
ATOM 6223 C C . ALA B 1 314 ? 0.579 -18.875 -16.188 1 98.62 314 ALA B C 1
ATOM 6225 O O . ALA B 1 314 ? 0.047 -18.859 -17.297 1 98.62 314 ALA B O 1
ATOM 6226 N N . PRO B 1 315 ? 0.161 -19.734 -15.258 1 98.19 315 PRO B N 1
ATOM 6227 C CA . PRO B 1 315 ? -0.826 -20.75 -15.609 1 98.19 315 PRO B CA 1
ATOM 6228 C C . PRO B 1 315 ? -2.172 -20.156 -16.016 1 98.19 315 PRO B C 1
ATOM 6230 O O . PRO B 1 315 ? -3.021 -20.859 -16.562 1 98.19 315 PRO B O 1
ATOM 6233 N N . TYR B 1 316 ? -2.371 -18.953 -15.734 1 98.31 316 TYR B N 1
ATOM 6234 C CA . TYR B 1 316 ? -3.676 -18.359 -16 1 98.31 316 TYR B CA 1
ATOM 6235 C C . TYR B 1 316 ? -3.65 -17.547 -17.281 1 98.31 316 TYR B C 1
ATOM 6237 O O . TYR B 1 316 ? -4.672 -16.984 -17.703 1 98.31 316 TYR B O 1
ATOM 6245 N N . ILE B 1 317 ? -2.523 -17.422 -17.875 1 97.56 317 ILE B N 1
ATOM 6246 C CA . ILE B 1 317 ? -2.404 -16.812 -19.203 1 97.56 317 ILE B CA 1
ATOM 6247 C C . ILE B 1 317 ? -2.576 -17.875 -20.281 1 97.56 317 ILE B C 1
ATOM 6249 O O . ILE B 1 317 ? -1.809 -18.844 -20.328 1 97.56 317 ILE B O 1
ATOM 6253 N N . SER B 1 318 ? -3.541 -17.656 -21.094 1 96.31 318 SER B N 1
ATOM 6254 C CA . SER B 1 318 ? -3.822 -18.625 -22.156 1 96.31 318 SER B CA 1
ATOM 6255 C C . SER B 1 318 ? -2.83 -18.484 -23.312 1 96.31 318 SER B C 1
ATOM 6257 O O . SER B 1 318 ? -2.084 -19.422 -23.609 1 96.31 318 SER B O 1
ATOM 6259 N N . SER B 1 319 ? -2.875 -17.328 -23.922 1 94.69 319 SER B N 1
ATOM 6260 C CA . SER B 1 319 ? -1.99 -17.094 -25.062 1 94.69 319 SER B CA 1
ATOM 6261 C C . SER B 1 319 ? -1.691 -15.609 -25.234 1 94.69 319 SER B C 1
ATOM 6263 O O . SER B 1 319 ? -2.494 -14.758 -24.844 1 94.69 319 SER B O 1
ATOM 6265 N N . CYS B 1 320 ? -0.562 -15.398 -25.766 1 94 320 CYS B N 1
ATOM 6266 C CA . CYS B 1 320 ? -0.172 -14.047 -26.156 1 94 320 CYS B CA 1
ATOM 6267 C C . CYS B 1 320 ? 0.024 -13.945 -27.656 1 94 320 CYS B C 1
ATOM 6269 O O . CYS B 1 320 ? 0.308 -14.938 -28.328 1 94 320 CYS B O 1
ATOM 6271 N N . PRO B 1 321 ? -0.126 -12.719 -28.203 1 89.94 321 PRO B N 1
ATOM 6272 C CA . PRO B 1 321 ? 0.162 -12.523 -29.625 1 89.94 321 PRO B CA 1
ATOM 6273 C C . PRO B 1 321 ? 1.572 -12.969 -30 1 89.94 321 PRO B C 1
ATOM 6275 O O . PRO B 1 321 ? 2.467 -12.992 -29.156 1 89.94 321 PRO B O 1
ATOM 6278 N N . GLU B 1 322 ? 1.753 -13.188 -31.25 1 89.94 322 GLU B N 1
ATOM 6279 C CA . GLU B 1 322 ? 3.055 -13.602 -31.766 1 89.94 322 GLU B CA 1
ATOM 6280 C C . GLU B 1 322 ? 4.125 -12.555 -31.469 1 89.94 322 GLU B C 1
ATOM 6282 O O . GLU B 1 322 ? 3.871 -11.352 -31.578 1 89.94 322 GLU B O 1
ATOM 6287 N N . ASN B 1 323 ? 5.305 -12.938 -31.078 1 90.5 323 ASN B N 1
ATOM 6288 C CA . ASN B 1 323 ? 6.496 -12.125 -30.859 1 90.5 323 ASN B CA 1
ATOM 6289 C C . ASN B 1 323 ? 6.375 -11.289 -29.594 1 90.5 323 ASN B C 1
ATOM 6291 O O . ASN B 1 323 ? 7.082 -10.297 -29.422 1 90.5 323 ASN B O 1
ATOM 6295 N N . THR B 1 324 ? 5.504 -11.695 -28.734 1 94.69 324 THR B N 1
ATOM 6296 C CA . THR B 1 324 ? 5.41 -11.031 -27.438 1 94.69 324 THR B CA 1
ATOM 6297 C C . THR B 1 324 ? 6.684 -11.242 -26.625 1 94.69 324 THR B C 1
ATOM 6299 O O . THR B 1 324 ? 7.234 -12.352 -26.609 1 94.69 324 THR B O 1
ATOM 6302 N N . THR B 1 325 ? 7.141 -10.133 -26.031 1 97.44 325 THR B N 1
ATOM 6303 C CA . THR B 1 325 ? 8.297 -10.195 -25.141 1 97.44 325 THR B CA 1
ATOM 6304 C C . THR B 1 325 ? 8.086 -11.234 -24.047 1 97.44 325 THR B C 1
ATOM 6306 O O . THR B 1 325 ? 7.062 -11.211 -23.359 1 97.44 325 THR B O 1
ATOM 6309 N N . ARG B 1 326 ? 9.031 -12.133 -23.844 1 97.62 326 ARG B N 1
ATOM 6310 C CA . ARG B 1 326 ? 8.945 -13.227 -22.891 1 97.62 326 ARG B CA 1
ATOM 6311 C C . ARG B 1 326 ? 9.766 -12.93 -21.641 1 97.62 326 ARG B C 1
ATOM 6313 O O . ARG B 1 326 ? 10.609 -12.023 -21.641 1 97.62 326 ARG B O 1
ATOM 6320 N N . LEU B 1 327 ? 9.539 -13.711 -20.578 1 98.75 327 LEU B N 1
ATOM 6321 C CA . LEU B 1 327 ? 10.188 -13.5 -19.281 1 98.75 327 LEU B CA 1
ATOM 6322 C C . LEU B 1 327 ? 11.25 -14.562 -19.031 1 98.75 327 LEU B C 1
ATOM 6324 O O . LEU B 1 327 ? 11.094 -15.711 -19.438 1 98.75 327 LEU B O 1
ATOM 6328 N N . ALA B 1 328 ? 12.25 -14.141 -18.312 1 98.56 328 ALA B N 1
ATOM 6329 C CA . ALA B 1 328 ? 13.375 -15.023 -18 1 98.56 328 ALA B CA 1
ATOM 6330 C C . ALA B 1 328 ? 13.164 -15.742 -16.672 1 98.56 328 ALA B C 1
ATOM 6332 O O . ALA B 1 328 ? 13.922 -16.656 -16.312 1 98.56 328 ALA B O 1
ATOM 6333 N N . TRP B 1 329 ? 12.172 -15.469 -15.922 1 98.69 329 TRP B N 1
ATOM 6334 C CA . TRP B 1 329 ? 11.945 -15.984 -14.578 1 98.69 329 TRP B CA 1
ATOM 6335 C C . TRP B 1 329 ? 11.508 -17.438 -14.625 1 98.69 329 TRP B C 1
ATOM 6337 O O . TRP B 1 329 ? 10.969 -17.906 -15.633 1 98.69 329 TRP B O 1
ATOM 6347 N N . GLN B 1 330 ? 11.656 -18.125 -13.547 1 98.38 330 GLN B N 1
ATOM 6348 C CA . GLN B 1 330 ? 11.414 -19.562 -13.43 1 98.38 330 GLN B CA 1
ATOM 6349 C C . GLN B 1 330 ? 9.953 -19.844 -13.109 1 98.38 330 GLN B C 1
ATOM 6351 O O . GLN B 1 330 ? 9.297 -19.062 -12.414 1 98.38 330 GLN B O 1
ATOM 6356 N N . ASN B 1 331 ? 9.453 -20.953 -13.648 1 98.75 331 ASN B N 1
ATOM 6357 C CA . ASN B 1 331 ? 8.203 -21.562 -13.203 1 98.75 331 ASN B CA 1
ATOM 6358 C C . ASN B 1 331 ? 8.445 -22.828 -12.383 1 98.75 331 ASN B C 1
ATOM 6360 O O . ASN B 1 331 ? 8.93 -23.828 -12.914 1 98.75 331 ASN B O 1
ATOM 6364 N N . PHE B 1 332 ? 8.031 -22.797 -11.164 1 98.88 332 PHE B N 1
ATOM 6365 C CA . PHE B 1 332 ? 8.164 -23.969 -10.32 1 98.88 332 PHE B CA 1
ATOM 6366 C C . PHE B 1 332 ? 6.953 -24.875 -10.469 1 98.88 332 PHE B C 1
ATOM 6368 O O . PHE B 1 332 ? 5.875 -24.422 -10.859 1 98.88 332 PHE B O 1
ATOM 6375 N N . PRO B 1 333 ? 7.113 -26.203 -10.094 1 98.81 333 PRO B N 1
ATOM 6376 C CA . PRO B 1 333 ? 5.938 -27.062 -9.945 1 98.81 333 PRO B CA 1
ATOM 6377 C C . PRO B 1 333 ? 4.953 -26.531 -8.906 1 98.81 333 PRO B C 1
ATOM 6379 O O . PRO B 1 333 ? 5.359 -25.875 -7.941 1 98.81 333 PRO B O 1
ATOM 6382 N N . ALA B 1 334 ? 3.707 -26.922 -9.102 1 98.75 334 ALA B N 1
ATOM 6383 C CA . ALA B 1 334 ? 2.67 -26.453 -8.18 1 98.75 334 ALA B CA 1
ATOM 6384 C C . ALA B 1 334 ? 2.668 -27.281 -6.898 1 98.75 334 ALA B C 1
ATOM 6386 O O . ALA B 1 334 ? 2.848 -28.5 -6.941 1 98.75 334 ALA B O 1
ATOM 6387 N N . LEU B 1 335 ? 2.559 -26.656 -5.824 1 98.88 335 LEU B N 1
ATOM 6388 C CA . LEU B 1 335 ? 2.248 -27.234 -4.523 1 98.88 335 LEU B CA 1
ATOM 6389 C C . LEU B 1 335 ? 0.795 -26.969 -4.145 1 98.88 335 LEU B C 1
ATOM 6391 O O . LEU B 1 335 ? 0.344 -25.828 -4.152 1 98.88 335 LEU B O 1
ATOM 6395 N N . PHE B 1 336 ? 0.07 -28.031 -3.824 1 98.56 336 PHE B N 1
ATOM 6396 C CA . PHE B 1 336 ? -1.336 -27.906 -3.457 1 98.56 336 PHE B CA 1
ATOM 6397 C C . PHE B 1 336 ? -1.53 -28.156 -1.967 1 98.56 336 PHE B C 1
ATOM 6399 O O . PHE B 1 336 ? -0.968 -29.094 -1.409 1 98.56 336 PHE B O 1
ATOM 6406 N N . ILE B 1 337 ? -2.254 -27.266 -1.343 1 98.31 337 ILE B N 1
ATOM 6407 C CA . ILE B 1 337 ? -2.742 -27.484 0.015 1 98.31 337 ILE B CA 1
ATOM 6408 C C . ILE B 1 337 ? -4.062 -28.234 -0.026 1 98.31 337 ILE B C 1
ATOM 6410 O O . ILE B 1 337 ? -5.121 -27.656 -0.264 1 98.31 337 ILE B O 1
ATOM 6414 N N . ASP B 1 338 ? -4.059 -29.453 0.346 1 97.81 338 ASP B N 1
ATOM 6415 C CA . ASP B 1 338 ? -5.195 -30.344 0.108 1 97.81 338 ASP B CA 1
ATOM 6416 C C . ASP B 1 338 ? -6.363 -30 1.029 1 97.81 338 ASP B C 1
ATOM 6418 O O . ASP B 1 338 ? -7.523 -30.234 0.683 1 97.81 338 ASP B O 1
ATOM 6422 N N . ASN B 1 339 ? -6.078 -29.578 2.227 1 96.94 339 ASN B N 1
ATOM 6423 C CA . ASN B 1 339 ? -7.102 -29.141 3.17 1 96.94 339 ASN B CA 1
ATOM 6424 C C . ASN B 1 339 ? -7.066 -27.625 3.371 1 96.94 339 ASN B C 1
ATOM 6426 O O . ASN B 1 339 ? -7.133 -27.156 4.504 1 96.94 339 ASN B O 1
ATOM 6430 N N . GLN B 1 340 ? -6.941 -26.906 2.246 1 96.69 340 GLN B N 1
ATOM 6431 C CA . GLN B 1 340 ? -6.988 -25.438 2.223 1 96.69 340 GLN B CA 1
ATOM 6432 C C . GLN B 1 340 ? -8.266 -24.922 2.875 1 96.69 340 GLN B C 1
ATOM 6434 O O . GLN B 1 340 ? -9.375 -25.328 2.494 1 96.69 340 GLN B O 1
ATOM 6439 N N . PRO B 1 341 ? -8.07 -24 3.85 1 95.56 341 PRO B N 1
ATOM 6440 C CA . PRO B 1 341 ? -9.289 -23.469 4.461 1 95.56 341 PRO B CA 1
ATOM 6441 C C . PRO B 1 341 ? -10.211 -22.781 3.447 1 95.56 341 PRO B C 1
ATOM 6443 O O . PRO B 1 341 ? -9.727 -22.062 2.557 1 95.56 341 PRO B O 1
ATOM 6446 N N . ASN B 1 342 ? -11.492 -23.062 3.572 1 97.12 342 ASN B N 1
ATOM 6447 C CA . ASN B 1 342 ? -12.508 -22.406 2.746 1 97.12 342 ASN B CA 1
ATOM 6448 C C . ASN B 1 342 ? -13.117 -21.203 3.453 1 97.12 342 ASN B C 1
ATOM 6450 O O . ASN B 1 342 ? -13.875 -21.359 4.414 1 97.12 342 ASN B O 1
ATOM 6454 N N . PRO B 1 343 ? -12.875 -20 2.975 1 96.88 343 PRO B N 1
ATOM 6455 C CA . PRO B 1 343 ? -13.328 -18.797 3.67 1 96.88 343 PRO B CA 1
ATOM 6456 C C . PRO B 1 343 ? -14.836 -18.594 3.578 1 96.88 343 PRO B C 1
ATOM 6458 O O . PRO B 1 343 ? -15.391 -17.703 4.23 1 96.88 343 PRO B O 1
ATOM 6461 N N . ASN B 1 344 ? -15.523 -19.453 2.844 1 96.31 344 ASN B N 1
ATOM 6462 C CA . ASN B 1 344 ? -16.969 -19.328 2.707 1 96.31 344 ASN B CA 1
ATOM 6463 C C . ASN B 1 344 ? -17.703 -20.047 3.836 1 96.31 344 ASN B C 1
ATOM 6465 O O . ASN B 1 344 ? -18.906 -19.875 4.016 1 96.31 344 ASN B O 1
ATOM 6469 N N . ARG B 1 345 ? -17.016 -20.844 4.617 1 93.69 345 ARG B N 1
ATOM 6470 C CA . ARG B 1 345 ? -17.641 -21.609 5.703 1 93.69 345 ARG B CA 1
ATOM 6471 C C . ARG B 1 345 ? -17.609 -20.812 7.008 1 93.69 345 ARG B C 1
ATOM 6473 O O . ARG B 1 345 ? -16.625 -20.141 7.309 1 93.69 345 ARG B O 1
ATOM 6480 N N . PHE B 1 346 ? -18.688 -20.922 7.824 1 89.69 346 PHE B N 1
ATOM 6481 C CA . PHE B 1 346 ? -18.641 -20.266 9.125 1 89.69 346 PHE B CA 1
ATOM 6482 C C . PHE B 1 346 ? -17.75 -21.031 10.086 1 89.69 346 PHE B C 1
ATOM 6484 O O . PHE B 1 346 ? -17.266 -20.469 11.07 1 89.69 346 PHE B O 1
ATOM 6491 N N . SER B 1 347 ? -17.422 -22.297 9.719 1 90.38 347 SER B N 1
ATOM 6492 C CA . SER B 1 347 ? -16.422 -23.094 10.414 1 90.38 347 SER B CA 1
ATOM 6493 C C . SER B 1 347 ? -15.391 -23.672 9.445 1 90.38 347 SER B C 1
ATOM 6495 O O . SER B 1 347 ? -15.57 -24.766 8.914 1 90.38 347 SER B O 1
ATOM 6497 N N . PRO B 1 348 ? -14.297 -23.047 9.312 1 92.31 348 PRO B N 1
ATOM 6498 C CA . PRO B 1 348 ? -13.297 -23.516 8.344 1 92.31 348 PRO B CA 1
ATOM 6499 C C . PRO B 1 348 ? -12.773 -24.906 8.672 1 92.31 348 PRO B C 1
ATOM 6501 O O . PRO B 1 348 ? -12.266 -25.609 7.785 1 92.31 348 PRO B O 1
ATOM 6504 N N . ASN B 1 349 ? -12.953 -25.297 9.891 1 91.12 349 ASN B N 1
ATOM 6505 C CA . ASN B 1 349 ? -12.547 -26.641 10.273 1 91.12 349 ASN B CA 1
ATOM 6506 C C . ASN B 1 349 ? -13.391 -27.703 9.578 1 91.12 349 ASN B C 1
ATOM 6508 O O . ASN B 1 349 ? -13.016 -28.875 9.555 1 91.12 349 ASN B O 1
ATOM 6512 N N . ASP B 1 350 ? -14.508 -27.312 9.047 1 92.75 350 ASP B N 1
ATOM 6513 C CA . ASP B 1 350 ? -15.391 -28.234 8.352 1 92.75 350 ASP B CA 1
ATOM 6514 C C . ASP B 1 350 ? -15.031 -28.328 6.867 1 92.75 350 ASP B C 1
ATOM 6516 O O . ASP B 1 350 ? -15.719 -28.984 6.094 1 92.75 350 ASP B O 1
ATOM 6520 N N . THR B 1 351 ? -13.984 -27.672 6.488 1 95 351 THR B N 1
ATOM 6521 C CA . THR B 1 351 ? -13.57 -27.703 5.09 1 95 351 THR B CA 1
ATOM 6522 C C . THR B 1 351 ? -13.195 -29.125 4.676 1 95 351 THR B C 1
ATOM 6524 O O . THR B 1 351 ? -12.445 -29.797 5.383 1 95 351 THR B O 1
ATOM 6527 N N . LYS B 1 352 ? -13.688 -29.547 3.531 1 94.38 352 LYS B N 1
ATOM 6528 C CA . LYS B 1 352 ? -13.359 -30.859 2.979 1 94.38 352 LYS B CA 1
ATOM 6529 C C . LYS B 1 352 ? -12.102 -30.797 2.111 1 94.38 352 LYS B C 1
ATOM 6531 O O . LYS B 1 352 ? -11.727 -29.719 1.64 1 94.38 352 LYS B O 1
ATOM 6536 N N . PRO B 1 353 ? -11.445 -31.922 2.004 1 95.69 353 PRO B N 1
ATOM 6537 C CA . PRO B 1 353 ? -10.297 -31.938 1.098 1 95.69 353 PRO B CA 1
ATOM 6538 C C . PRO B 1 353 ? -10.648 -31.453 -0.31 1 95.69 353 PRO B C 1
ATOM 6540 O O . PRO B 1 353 ? -11.672 -31.875 -0.866 1 95.69 353 PRO B O 1
ATOM 6543 N N . HIS B 1 354 ? -9.875 -30.531 -0.841 1 96.5 354 HIS B N 1
ATOM 6544 C CA . HIS B 1 354 ? -9.961 -30.047 -2.215 1 96.5 354 HIS B CA 1
ATOM 6545 C C . HIS B 1 354 ? -11.242 -29.25 -2.443 1 96.5 354 HIS B C 1
ATOM 6547 O O . HIS B 1 354 ? -11.852 -29.344 -3.512 1 96.5 354 HIS B O 1
ATOM 6553 N N . GLU B 1 355 ? -11.719 -28.641 -1.413 1 96.62 355 GLU B N 1
ATOM 6554 C CA . GLU B 1 355 ? -12.859 -27.75 -1.582 1 96.62 355 GLU B CA 1
ATOM 6555 C C . GLU B 1 355 ? -12.445 -26.453 -2.285 1 96.62 355 GLU B C 1
ATOM 6557 O O . GLU B 1 355 ? -12.609 -25.359 -1.733 1 96.62 355 GLU B O 1
ATOM 6562 N N . VAL B 1 356 ? -11.969 -26.516 -3.512 1 96.75 356 VAL B N 1
ATOM 6563 C CA . VAL B 1 356 ? -11.492 -25.469 -4.402 1 96.75 356 VAL B CA 1
ATOM 6564 C C . VAL B 1 356 ? -12.156 -25.609 -5.77 1 96.75 356 VAL B C 1
ATOM 6566 O O . VAL B 1 356 ? -12.641 -26.688 -6.121 1 96.75 356 VAL B O 1
ATOM 6569 N N . ALA B 1 357 ? -12.266 -24.562 -6.539 1 94.62 357 ALA B N 1
ATOM 6570 C CA . ALA B 1 357 ? -13.008 -24.5 -7.797 1 94.62 357 ALA B CA 1
ATOM 6571 C C . ALA B 1 357 ? -12.211 -25.156 -8.93 1 94.62 357 ALA B C 1
ATOM 6573 O O . ALA B 1 357 ? -12.773 -25.484 -9.977 1 94.62 357 ALA B O 1
ATOM 6574 N N . GLY B 1 358 ? -10.883 -25.438 -8.75 1 93.44 358 GLY B N 1
ATOM 6575 C CA . GLY B 1 358 ? -10.055 -25.984 -9.812 1 93.44 358 GLY B CA 1
ATOM 6576 C C . GLY B 1 358 ? -8.844 -26.734 -9.305 1 93.44 358 GLY B C 1
ATOM 6577 O O . GLY B 1 358 ? -8.875 -27.297 -8.211 1 93.44 358 GLY B O 1
ATOM 6578 N N . ASP B 1 359 ? -7.879 -26.859 -10.156 1 93.38 359 ASP B N 1
ATOM 6579 C CA . ASP B 1 359 ? -6.711 -27.656 -9.828 1 93.38 359 ASP B CA 1
ATOM 6580 C C . ASP B 1 359 ? -5.418 -26.875 -10.047 1 93.38 359 ASP B C 1
ATOM 6582 O O . ASP B 1 359 ? -4.359 -27.469 -10.266 1 93.38 359 ASP B O 1
ATOM 6586 N N . ARG B 1 360 ? -5.48 -25.578 -10.047 1 96.38 360 ARG B N 1
ATOM 6587 C CA . ARG B 1 360 ? -4.281 -24.75 -10.141 1 96.38 360 ARG B CA 1
ATOM 6588 C C . ARG B 1 360 ? -3.982 -24.062 -8.82 1 96.38 360 ARG B C 1
ATOM 6590 O O . ARG B 1 360 ? -4.832 -24.016 -7.926 1 96.38 360 ARG B O 1
ATOM 6597 N N . VAL B 1 361 ? -2.863 -23.547 -8.703 1 95.81 361 VAL B N 1
ATOM 6598 C CA . VAL B 1 361 ? -2.24 -23.203 -7.43 1 95.81 361 VAL B CA 1
ATOM 6599 C C . VAL B 1 361 ? -3.031 -22.094 -6.75 1 95.81 361 VAL B C 1
ATOM 6601 O O . VAL B 1 361 ? -3.104 -22.031 -5.523 1 95.81 361 VAL B O 1
ATOM 6604 N N . ALA B 1 362 ? -3.607 -21.109 -7.535 1 97.25 362 ALA B N 1
ATOM 6605 C CA . ALA B 1 362 ? -4.266 -19.969 -6.922 1 97.25 362 ALA B CA 1
ATOM 6606 C C . ALA B 1 362 ? -5.77 -19.984 -7.18 1 97.25 362 ALA B C 1
ATOM 6608 O O . ALA B 1 362 ? -6.445 -18.969 -7.051 1 97.25 362 ALA B O 1
ATOM 6609 N N . ASP B 1 363 ? -6.297 -21.188 -7.602 1 98.06 363 ASP B N 1
ATOM 6610 C CA . ASP B 1 363 ? -7.738 -21.281 -7.828 1 98.06 363 ASP B CA 1
ATOM 6611 C C . ASP B 1 363 ? -8.516 -20.953 -6.555 1 98.06 363 ASP B C 1
ATOM 6613 O O . ASP B 1 363 ? -8.102 -21.328 -5.453 1 98.06 363 ASP B O 1
ATOM 6617 N N . PRO B 1 364 ? -9.68 -20.328 -6.684 1 98.06 364 PRO B N 1
ATOM 6618 C CA . PRO B 1 364 ? -10.445 -19.906 -5.508 1 98.06 364 PRO B CA 1
ATOM 6619 C C . PRO B 1 364 ? -11.102 -21.078 -4.777 1 98.06 364 PRO B C 1
ATOM 6621 O O . PRO B 1 364 ? -11.234 -22.156 -5.348 1 98.06 364 PRO B O 1
ATOM 6624 N N . ALA B 1 365 ? -11.469 -20.781 -3.535 1 97.81 365 ALA B N 1
ATOM 6625 C CA . ALA B 1 365 ? -12.234 -21.766 -2.766 1 97.81 365 ALA B CA 1
ATOM 6626 C C . ALA B 1 365 ? -13.602 -22.016 -3.398 1 97.81 365 ALA B C 1
ATOM 6628 O O . ALA B 1 365 ? -14.203 -21.094 -3.969 1 97.81 365 ALA B O 1
ATOM 6629 N N . ASP B 1 366 ? -14.039 -23.281 -3.248 1 96.88 366 ASP B N 1
ATOM 6630 C CA . ASP B 1 366 ? -15.375 -23.625 -3.729 1 96.88 366 ASP B CA 1
ATOM 6631 C C . ASP B 1 366 ? -16.453 -22.859 -2.961 1 96.88 366 ASP B C 1
ATOM 6633 O O . ASP B 1 366 ? -16.562 -23 -1.741 1 96.88 366 ASP B O 1
ATOM 6637 N N . SER B 1 367 ? -17.234 -22.078 -3.631 1 95.31 367 SER B N 1
ATOM 6638 C CA . SER B 1 367 ? -18.234 -21.25 -2.973 1 95.31 367 SER B CA 1
ATOM 6639 C C . SER B 1 367 ? -19.609 -21.922 -3.008 1 95.31 367 SER B C 1
ATOM 6641 O O . SER B 1 367 ? -20.562 -21.391 -2.447 1 95.31 367 SER B O 1
ATOM 6643 N N . THR B 1 368 ? -19.703 -23.016 -3.664 1 93.19 368 THR B N 1
ATOM 6644 C CA . THR B 1 368 ? -21 -23.656 -3.836 1 93.19 368 THR B CA 1
ATOM 6645 C C . THR B 1 368 ? -21.25 -24.656 -2.709 1 93.19 368 THR B C 1
ATOM 6647 O O . THR B 1 368 ? -21.75 -25.766 -2.951 1 93.19 368 THR B O 1
ATOM 6650 N N . ILE B 1 369 ? -20.969 -24.344 -1.532 1 93.31 369 ILE B N 1
ATOM 6651 C CA . ILE B 1 369 ? -21.219 -25.172 -0.365 1 93.31 369 ILE B CA 1
ATOM 6652 C C . ILE B 1 369 ? -22.656 -24.969 0.106 1 93.31 369 ILE B C 1
ATOM 6654 O O . ILE B 1 369 ? -23.312 -24 -0.267 1 93.31 369 ILE B O 1
ATOM 6658 N N . PRO B 1 370 ? -23.203 -25.906 0.916 1 90.56 370 PRO B N 1
ATOM 6659 C CA . PRO B 1 370 ? -24.578 -25.75 1.397 1 90.56 370 PRO B CA 1
ATOM 6660 C C . PRO B 1 370 ? -24.797 -24.438 2.152 1 90.56 370 PRO B C 1
ATOM 6662 O O . PRO B 1 370 ? -23.938 -24 2.904 1 90.56 370 PRO B O 1
ATOM 6665 N N . ALA B 1 371 ? -26 -23.875 1.998 1 89.38 371 ALA B N 1
ATOM 6666 C CA . ALA B 1 371 ? -26.328 -22.562 2.553 1 89.38 371 ALA B CA 1
ATOM 6667 C C . ALA B 1 371 ? -26.234 -22.578 4.074 1 89.38 371 ALA B C 1
ATOM 6669 O O . ALA B 1 371 ? -25.859 -21.562 4.688 1 89.38 371 ALA B O 1
ATOM 6670 N N . ASP B 1 372 ? -26.547 -23.672 4.676 1 89.69 372 ASP B N 1
ATOM 6671 C CA . ASP B 1 372 ? -26.562 -23.75 6.133 1 89.69 372 ASP B CA 1
ATOM 6672 C C . ASP B 1 372 ? -25.172 -24 6.684 1 89.69 372 ASP B C 1
ATOM 6674 O O . ASP B 1 372 ? -24.984 -24.141 7.895 1 89.69 372 ASP B O 1
ATOM 6678 N N . GLU B 1 373 ? -24.141 -24.047 5.762 1 91.81 373 GLU B N 1
ATOM 6679 C CA . GLU B 1 373 ? -22.734 -24.141 6.152 1 91.81 373 GLU B CA 1
ATOM 6680 C C . GLU B 1 373 ? -21.953 -22.906 5.734 1 91.81 373 GLU B C 1
ATOM 6682 O O . GLU B 1 373 ? -20.781 -22.766 6.062 1 91.81 373 GLU B O 1
ATOM 6687 N N . SER B 1 374 ? -22.656 -22.062 5.039 1 93.31 374 SER B N 1
ATOM 6688 C CA . SER B 1 374 ? -22.031 -20.859 4.492 1 93.31 374 SER B CA 1
ATOM 6689 C C . SER B 1 374 ? -22.188 -19.672 5.426 1 93.31 374 SER B C 1
ATOM 6691 O O . SER B 1 374 ? -23.234 -19.531 6.082 1 93.31 374 SER B O 1
ATOM 6693 N N . CYS B 1 375 ? -21.203 -18.828 5.5 1 94 375 CYS B N 1
ATOM 6694 C CA . CYS B 1 375 ? -21.281 -17.625 6.32 1 94 375 CYS B CA 1
ATOM 6695 C C . CYS B 1 375 ? -21.641 -16.406 5.477 1 94 375 CYS B C 1
ATOM 6697 O O . CYS B 1 375 ? -21.734 -15.289 5.996 1 94 375 CYS B O 1
ATOM 6699 N N . VAL B 1 376 ? -21.844 -16.516 4.211 1 91.25 376 VAL B N 1
ATOM 6700 C CA . VAL B 1 376 ? -21.922 -15.43 3.24 1 91.25 376 VAL B CA 1
ATOM 6701 C C . VAL B 1 376 ? -23.172 -14.594 3.51 1 91.25 376 VAL B C 1
ATOM 6703 O O . VAL B 1 376 ? -23.125 -13.367 3.453 1 91.25 376 VAL B O 1
ATOM 6706 N N . ASN B 1 377 ? -24.266 -15.227 3.842 1 89.69 377 ASN B N 1
ATOM 6707 C CA . ASN B 1 377 ? -25.531 -14.516 3.982 1 89.69 377 ASN B CA 1
ATOM 6708 C C . ASN B 1 377 ? -25.984 -14.461 5.438 1 89.69 377 ASN B C 1
ATOM 6710 O O . ASN B 1 377 ? -27.156 -14.188 5.719 1 89.69 377 ASN B O 1
ATOM 6714 N N . ILE B 1 378 ? -25.047 -14.75 6.297 1 91.81 378 ILE B N 1
ATOM 6715 C CA . ILE B 1 378 ? -25.328 -14.555 7.715 1 91.81 378 ILE B CA 1
ATOM 6716 C C . ILE B 1 378 ? -25.328 -13.07 8.047 1 91.81 378 ILE B C 1
ATOM 6718 O O . ILE B 1 378 ? -24.406 -12.336 7.645 1 91.81 378 ILE B O 1
ATOM 6722 N N . ASN B 1 379 ? -26.359 -12.625 8.719 1 87.69 379 ASN B N 1
ATOM 6723 C CA . ASN B 1 379 ? -26.422 -11.227 9.148 1 87.69 379 ASN B CA 1
ATOM 6724 C C . ASN B 1 379 ? -25.375 -10.914 10.203 1 87.69 379 ASN B C 1
ATOM 6726 O O . ASN B 1 379 ? -25.484 -11.352 11.352 1 87.69 379 ASN B O 1
ATOM 6730 N N . GLY B 1 380 ? -24.453 -10.125 9.828 1 85.69 380 GLY B N 1
ATOM 6731 C CA . GLY B 1 380 ? -23.312 -9.836 10.688 1 85.69 380 GLY B CA 1
ATOM 6732 C C . GLY B 1 380 ? -23.688 -9.016 11.906 1 85.69 380 GLY B C 1
ATOM 6733 O O . GLY B 1 380 ? -22.953 -9.016 12.906 1 85.69 380 GLY B O 1
ATOM 6734 N N . THR B 1 381 ? -24.781 -8.266 11.82 1 80.69 381 THR B N 1
ATOM 6735 C CA . THR B 1 381 ? -25.25 -7.492 12.969 1 80.69 381 THR B CA 1
ATOM 6736 C C . THR B 1 381 ? -25.938 -8.398 13.984 1 80.69 381 THR B C 1
ATOM 6738 O O . THR B 1 381 ? -25.734 -8.25 15.195 1 80.69 381 THR B O 1
ATOM 6741 N N . GLU B 1 382 ? -26.656 -9.328 13.492 1 83.62 382 GLU B N 1
ATOM 6742 C CA . GLU B 1 382 ? -27.391 -10.25 14.344 1 83.62 382 GLU B CA 1
ATOM 6743 C C . GLU B 1 382 ? -26.484 -11.328 14.914 1 83.62 382 GLU B C 1
ATOM 6745 O O . GLU B 1 382 ? -26.672 -11.789 16.031 1 83.62 382 GLU B O 1
ATOM 6750 N N . HIS B 1 383 ? -25.484 -11.695 14.125 1 86 383 HIS B N 1
ATOM 6751 C CA . HIS B 1 383 ? -24.562 -12.758 14.516 1 86 383 HIS B CA 1
ATOM 6752 C C . HIS B 1 383 ? -23.109 -12.32 14.32 1 86 383 HIS B C 1
ATOM 6754 O O . HIS B 1 383 ? -22.391 -12.898 13.492 1 86 383 HIS B O 1
ATOM 6760 N N . PRO B 1 384 ? -22.672 -11.383 15.141 1 81.69 384 PRO B N 1
ATOM 6761 C CA . PRO B 1 384 ? -21.297 -10.922 14.984 1 81.69 384 PRO B CA 1
ATOM 6762 C C . PRO B 1 384 ? -20.266 -12.047 15.109 1 81.69 384 PRO B C 1
ATOM 6764 O O . PRO B 1 384 ? -20.422 -12.93 15.961 1 81.69 384 PRO B O 1
ATOM 6767 N N . GLY B 1 385 ? -19.375 -12.055 14.219 1 86.62 385 GLY B N 1
ATOM 6768 C CA . GLY B 1 385 ? -18.312 -13.047 14.258 1 86.62 385 GLY B CA 1
ATOM 6769 C C . GLY B 1 385 ? -18.562 -14.234 13.352 1 86.62 385 GLY B C 1
ATOM 6770 O O . GLY B 1 385 ? -17.656 -15.016 13.07 1 86.62 385 GLY B O 1
ATOM 6771 N N . TYR B 1 386 ? -19.812 -14.289 12.773 1 90.44 386 TYR B N 1
ATOM 6772 C CA . TYR B 1 386 ? -20.125 -15.5 12.016 1 90.44 386 TYR B CA 1
ATOM 6773 C C . TYR B 1 386 ? -20.344 -15.18 10.547 1 90.44 386 TYR B C 1
ATOM 6775 O O . TYR B 1 386 ? -20.438 -16.094 9.719 1 90.44 386 TYR B O 1
ATOM 6783 N N . SER B 1 387 ? -20.438 -13.922 10.227 1 93.12 387 SER B N 1
ATOM 6784 C CA . SER B 1 387 ? -20.688 -13.523 8.844 1 93.12 387 SER B CA 1
ATOM 6785 C C . SER B 1 387 ? -19.391 -13.344 8.086 1 93.12 387 SER B C 1
ATOM 6787 O O . SER B 1 387 ? -18.391 -12.852 8.641 1 93.12 387 SER B O 1
ATOM 6789 N N . CYS B 1 388 ? -19.406 -13.781 6.863 1 95.31 388 CYS B N 1
ATOM 6790 C CA . CYS B 1 388 ? -18.328 -13.438 5.945 1 95.31 388 CYS B CA 1
ATOM 6791 C C . CYS B 1 388 ? -18.844 -12.641 4.758 1 95.31 388 CYS B C 1
ATOM 6793 O O . CYS B 1 388 ? -18.297 -12.719 3.66 1 95.31 388 CYS B O 1
ATOM 6795 N N . GLY B 1 389 ? -20.062 -11.992 4.965 1 95.12 389 GLY B N 1
ATOM 6796 C CA . GLY B 1 389 ? -20.516 -11.055 3.955 1 95.12 389 GLY B CA 1
ATOM 6797 C C . GLY B 1 389 ? -19.625 -9.828 3.848 1 95.12 389 GLY B C 1
ATOM 6798 O O . GLY B 1 389 ? -18.875 -9.508 4.777 1 95.12 389 GLY B O 1
ATOM 6799 N N . PRO B 1 390 ? -19.719 -9.133 2.729 1 96.56 390 PRO B N 1
ATOM 6800 C CA . PRO B 1 390 ? -18.875 -7.953 2.516 1 96.56 390 PRO B CA 1
ATOM 6801 C C . PRO B 1 390 ? -19.016 -6.91 3.619 1 96.56 390 PRO B C 1
ATOM 6803 O O . PRO B 1 390 ? -20.141 -6.652 4.078 1 96.56 390 PRO B O 1
ATOM 6806 N N . ALA B 1 391 ? -17.891 -6.328 4.098 1 96.75 391 ALA B N 1
ATOM 6807 C CA . ALA B 1 391 ? -17.844 -5.285 5.121 1 96.75 391 ALA B CA 1
ATOM 6808 C C . ALA B 1 391 ? -16.484 -4.602 5.156 1 96.75 391 ALA B C 1
ATOM 6810 O O . ALA B 1 391 ? -15.5 -5.148 4.664 1 96.75 391 ALA B O 1
ATOM 6811 N N . ILE B 1 392 ? -16.438 -3.416 5.742 1 97.38 392 ILE B N 1
ATOM 6812 C CA . ILE B 1 392 ? -15.141 -2.77 5.965 1 97.38 392 ILE B CA 1
ATOM 6813 C C . ILE B 1 392 ? -14.258 -3.664 6.828 1 97.38 392 ILE B C 1
ATOM 6815 O O . ILE B 1 392 ? -13.062 -3.818 6.559 1 97.38 392 ILE B O 1
ATOM 6819 N N . ALA B 1 393 ? -14.938 -4.277 7.852 1 96.38 393 ALA B N 1
ATOM 6820 C CA . ALA B 1 393 ? -14.195 -5.199 8.711 1 96.38 393 ALA B CA 1
ATOM 6821 C C . ALA B 1 393 ? -15.094 -6.344 9.18 1 96.38 393 ALA B C 1
ATOM 6823 O O . ALA B 1 393 ? -16.266 -6.137 9.484 1 96.38 393 ALA B O 1
ATOM 6824 N N . ARG B 1 394 ? -14.539 -7.508 9.164 1 94.69 394 ARG B N 1
ATOM 6825 C CA . ARG B 1 394 ? -15.094 -8.68 9.836 1 94.69 394 ARG B CA 1
ATOM 6826 C C . ARG B 1 394 ? -14.109 -9.242 10.852 1 94.69 394 ARG B C 1
ATOM 6828 O O . ARG B 1 394 ? -12.906 -9.297 10.594 1 94.69 394 ARG B O 1
ATOM 6835 N N . ASN B 1 395 ? -14.562 -9.523 11.953 1 89.25 395 ASN B N 1
ATOM 6836 C CA . ASN B 1 395 ? -13.82 -10.195 13.008 1 89.25 395 ASN B CA 1
ATOM 6837 C C . ASN B 1 395 ? -14.359 -11.602 13.266 1 89.25 395 ASN B C 1
ATOM 6839 O O . ASN B 1 395 ? -15.125 -11.812 14.203 1 89.25 395 ASN B O 1
ATOM 6843 N N . ARG B 1 396 ? -13.852 -12.516 12.562 1 88.56 396 ARG B N 1
ATOM 6844 C CA . ARG B 1 396 ? -14.406 -13.867 12.586 1 88.56 396 ARG B CA 1
ATOM 6845 C C . ARG B 1 396 ? -14.047 -14.586 13.883 1 88.56 396 ARG B C 1
ATOM 6847 O O . ARG B 1 396 ? -12.906 -14.508 14.344 1 88.56 396 ARG B O 1
ATOM 6854 N N . SER B 1 397 ? -15.008 -15.25 14.438 1 84.44 397 SER B N 1
ATOM 6855 C CA . SER B 1 397 ? -14.82 -15.961 15.695 1 84.44 397 SER B CA 1
ATOM 6856 C C . SER B 1 397 ? -13.938 -17.188 15.5 1 84.44 397 SER B C 1
ATOM 6858 O O . SER B 1 397 ? -13.125 -17.516 16.359 1 84.44 397 SER B O 1
ATOM 6860 N N . GLU B 1 398 ? -14.172 -17.844 14.414 1 87.25 398 GLU B N 1
ATOM 6861 C CA . GLU B 1 398 ? -13.32 -18.984 14.086 1 87.25 398 GLU B CA 1
ATOM 6862 C C . GLU B 1 398 ? -12.297 -18.625 13.016 1 87.25 398 GLU B C 1
ATOM 6864 O O . GLU B 1 398 ? -12.656 -18.203 11.914 1 87.25 398 GLU B O 1
ATOM 6869 N N . PRO B 1 399 ? -11.039 -18.734 13.391 1 90.38 399 PRO B N 1
ATOM 6870 C CA . PRO B 1 399 ? -10.016 -18.406 12.398 1 90.38 399 PRO B CA 1
ATOM 6871 C C . PRO B 1 399 ? -9.953 -19.422 11.258 1 90.38 399 PRO B C 1
ATOM 6873 O O . PRO B 1 399 ? -10.367 -20.578 11.422 1 90.38 399 PRO B O 1
ATOM 6876 N N . LEU B 1 400 ? -9.484 -19.016 10.094 1 95 400 LEU B N 1
ATOM 6877 C CA . LEU B 1 400 ? -9.352 -19.922 8.961 1 95 400 LEU B CA 1
ATOM 6878 C C . LEU B 1 400 ? -8.328 -21.016 9.25 1 95 400 LEU B C 1
ATOM 6880 O O . LEU B 1 400 ? -8.445 -22.141 8.742 1 95 400 LEU B O 1
ATOM 6884 N N . SER B 1 401 ? -7.297 -20.688 9.992 1 94.25 401 SER B N 1
ATOM 6885 C CA . SER B 1 401 ? -6.254 -21.609 10.406 1 94.25 401 SER B CA 1
ATOM 6886 C C . SER B 1 401 ? -5.652 -21.219 11.75 1 94.25 401 SER B C 1
ATOM 6888 O O . SER B 1 401 ? -6.051 -20.203 12.336 1 94.25 401 SER B O 1
ATOM 6890 N N . PHE B 1 402 ? -4.793 -22.047 12.289 1 91.88 402 PHE B N 1
ATOM 6891 C CA . PHE B 1 402 ? -4.191 -21.797 13.594 1 91.88 402 PHE B CA 1
ATOM 6892 C C . PHE B 1 402 ? -2.877 -22.547 13.742 1 91.88 402 PHE B C 1
ATOM 6894 O O . PHE B 1 402 ? -2.639 -23.531 13.031 1 91.88 402 PHE B O 1
ATOM 6901 N N . PRO B 1 403 ? -2.043 -22.078 14.625 1 92.06 403 PRO B N 1
ATOM 6902 C CA . PRO B 1 403 ? -0.775 -22.781 14.852 1 92.06 403 PRO B CA 1
ATOM 6903 C C . PRO B 1 403 ? -0.97 -24.25 15.234 1 92.06 403 PRO B C 1
ATOM 6905 O O . PRO B 1 403 ? -1.84 -24.562 16.047 1 92.06 403 PRO B O 1
ATOM 6908 N N . GLY B 1 404 ? -0.146 -25.062 14.609 1 94.62 404 GLY B N 1
ATOM 6909 C CA . GLY B 1 404 ? -0.193 -26.484 14.922 1 94.62 404 GLY B CA 1
ATOM 6910 C C . GLY B 1 404 ? -1.155 -27.266 14.039 1 94.62 404 GLY B C 1
ATOM 6911 O O . GLY B 1 404 ? -1.17 -28.5 14.062 1 94.62 404 GLY B O 1
ATOM 6912 N N . LYS B 1 405 ? -1.898 -26.562 13.242 1 96.38 405 LYS B N 1
ATOM 6913 C CA . LYS B 1 405 ? -2.83 -27.234 12.336 1 96.38 405 LYS B CA 1
ATOM 6914 C C . LYS B 1 405 ? -2.088 -28.141 11.359 1 96.38 405 LYS B C 1
ATOM 6916 O O . LYS B 1 405 ? -1.038 -27.781 10.828 1 96.38 405 LYS B O 1
ATOM 6921 N N . LEU B 1 406 ? -2.646 -29.375 11.133 1 97.12 406 LEU B N 1
ATOM 6922 C CA . LEU B 1 406 ? -2.135 -30.266 10.102 1 97.12 406 LEU B CA 1
ATOM 6923 C C . LEU B 1 406 ? -2.441 -29.719 8.711 1 97.12 406 LEU B C 1
ATOM 6925 O O . LEU B 1 406 ? -3.574 -29.328 8.43 1 97.12 406 LEU B O 1
ATOM 6929 N N . VAL B 1 407 ? -1.444 -29.688 7.926 1 98.25 407 VAL B N 1
ATOM 6930 C CA . VAL B 1 407 ? -1.58 -29.219 6.547 1 98.25 407 VAL B CA 1
ATOM 6931 C C . VAL B 1 407 ? -1.179 -30.344 5.59 1 98.25 407 VAL B C 1
ATOM 6933 O O . VAL B 1 407 ? -0.006 -30.719 5.52 1 98.25 407 VAL B O 1
ATOM 6936 N N . ASN B 1 408 ? -2.15 -30.891 4.863 1 98.5 408 ASN B N 1
ATOM 6937 C CA . ASN B 1 408 ? -1.916 -31.953 3.883 1 98.5 408 ASN B CA 1
ATOM 6938 C C . ASN B 1 408 ? -1.498 -31.375 2.533 1 98.5 408 ASN B C 1
ATOM 6940 O O . ASN B 1 408 ? -2.09 -30.406 2.055 1 98.5 408 ASN B O 1
ATOM 6944 N N . LEU B 1 409 ? -0.491 -32.062 1.945 1 98.75 409 LEU B N 1
ATOM 6945 C CA . LEU B 1 409 ? 0.127 -31.469 0.757 1 98.75 409 LEU B CA 1
ATOM 6946 C C . LEU B 1 409 ? 0.249 -32.5 -0.352 1 98.75 409 LEU B C 1
ATOM 6948 O O . LEU B 1 409 ? 0.53 -33.688 -0.083 1 98.75 409 LEU B O 1
ATOM 6952 N N . THR B 1 410 ? 0.046 -32.156 -1.566 1 98.75 410 THR B N 1
ATOM 6953 C CA . THR B 1 410 ? 0.439 -32.844 -2.791 1 98.75 410 THR B CA 1
ATOM 6954 C C . THR B 1 410 ? 1.127 -31.875 -3.756 1 98.75 410 THR B C 1
ATOM 6956 O O . THR B 1 410 ? 0.917 -30.656 -3.688 1 98.75 410 THR B O 1
ATOM 6959 N N . TRP B 1 411 ? 2.029 -32.344 -4.574 1 98.75 411 TRP B N 1
ATOM 6960 C CA . TRP B 1 411 ? 2.734 -31.438 -5.469 1 98.75 411 TRP B CA 1
ATOM 6961 C C . TRP B 1 411 ? 3.037 -32.094 -6.805 1 98.75 411 TRP B C 1
ATOM 6963 O O . TRP B 1 411 ? 2.953 -33.344 -6.922 1 98.75 411 TRP B O 1
ATOM 6973 N N . GLU B 1 412 ? 3.346 -31.328 -7.809 1 98.62 412 GLU B N 1
ATOM 6974 C CA . GLU B 1 412 ? 3.609 -31.781 -9.172 1 98.62 412 GLU B CA 1
ATOM 6975 C C . GLU B 1 412 ? 5.094 -32.062 -9.375 1 98.62 412 GLU B C 1
ATOM 6977 O O . GLU B 1 412 ? 5.941 -31.547 -8.648 1 98.62 412 GLU B O 1
ATOM 6982 N N . ASN B 1 413 ? 5.328 -32.938 -10.375 1 98.31 413 ASN B N 1
ATOM 6983 C CA . ASN B 1 413 ? 6.684 -33.062 -10.906 1 98.31 413 ASN B CA 1
ATOM 6984 C C . ASN B 1 413 ? 7.02 -31.922 -11.859 1 98.31 413 ASN B C 1
ATOM 6986 O O . ASN B 1 413 ? 6.125 -31.312 -12.438 1 98.31 413 ASN B O 1
ATOM 6990 N N . PRO B 1 414 ? 8.367 -31.578 -11.969 1 98.44 414 PRO B N 1
ATOM 6991 C CA . PRO B 1 414 ? 8.742 -30.625 -13.008 1 98.44 414 PRO B CA 1
ATOM 6992 C C . PRO B 1 414 ? 8.523 -31.156 -14.422 1 98.44 414 PRO B C 1
ATOM 6994 O O . PRO B 1 414 ? 8.312 -32.375 -14.602 1 98.44 414 PRO B O 1
ATOM 6997 N N . GLY B 1 415 ? 8.523 -30.297 -15.422 1 98.19 415 GLY B N 1
ATOM 6998 C CA . GLY B 1 415 ? 8.422 -30.703 -16.812 1 98.19 415 GLY B CA 1
ATOM 6999 C C . GLY B 1 415 ? 7.051 -30.453 -17.422 1 98.19 415 GLY B C 1
ATOM 7000 O O . GLY B 1 415 ? 6.762 -30.906 -18.531 1 98.19 415 GLY B O 1
ATOM 7001 N N . LEU B 1 416 ? 6.203 -29.812 -16.719 1 97.81 416 LEU B N 1
ATOM 7002 C CA . LEU B 1 416 ? 4.852 -29.547 -17.203 1 97.81 416 LEU B CA 1
ATOM 7003 C C . LEU B 1 416 ?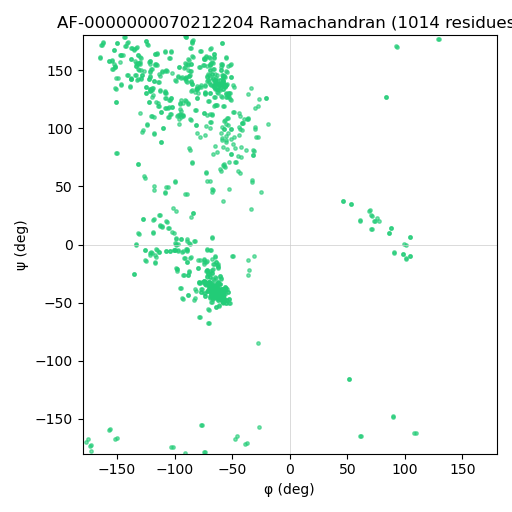 4.797 -28.219 -17.953 1 97.81 416 LEU B C 1
ATOM 7005 O O . LEU B 1 416 ? 5.438 -27.25 -17.547 1 97.81 416 LEU B O 1
ATOM 7009 N N . ALA B 1 417 ? 3.961 -28.172 -19.016 1 97.5 417 ALA B N 1
ATOM 7010 C CA . ALA B 1 417 ? 3.766 -26.938 -19.781 1 97.5 417 ALA B CA 1
ATOM 7011 C C . ALA B 1 417 ? 2.764 -26.016 -19.094 1 97.5 417 ALA B C 1
ATOM 7013 O O . ALA B 1 417 ? 1.722 -26.469 -18.625 1 97.5 417 ALA B O 1
ATOM 7014 N N . VAL B 1 418 ? 3.045 -24.797 -18.984 1 97.5 418 VAL B N 1
ATOM 7015 C CA . VAL B 1 418 ? 2.145 -23.781 -18.453 1 97.5 418 VAL B CA 1
ATOM 7016 C C . VAL B 1 418 ? 2.133 -22.562 -19.359 1 97.5 418 VAL B C 1
ATOM 7018 O O . VAL B 1 418 ? 2.928 -22.484 -20.312 1 97.5 418 VAL B O 1
ATOM 7021 N N . GLY B 1 419 ? 1.228 -21.656 -19.141 1 96.06 419 GLY B N 1
ATOM 7022 C CA . GLY B 1 419 ? 1.101 -20.469 -19.984 1 96.06 419 GLY B CA 1
ATOM 7023 C C . GLY B 1 419 ? 2.26 -19.516 -19.844 1 96.06 419 GLY B C 1
ATOM 7024 O O . GLY B 1 419 ? 3.062 -19.625 -18.906 1 96.06 419 GLY B O 1
ATOM 7025 N N . PRO B 1 420 ? 2.211 -18.578 -20.812 1 97.12 420 PRO B N 1
ATOM 7026 C CA . PRO B 1 420 ? 1.359 -18.375 -22 1 97.12 420 PRO B CA 1
ATOM 7027 C C . PRO B 1 420 ? 1.621 -19.406 -23.094 1 97.12 420 PRO B C 1
ATOM 7029 O O . PRO B 1 420 ? 2.764 -19.844 -23.281 1 97.12 420 PRO B O 1
ATOM 7032 N N . ASN B 1 421 ? 0.586 -19.828 -23.875 1 96.75 421 ASN B N 1
ATOM 7033 C CA . ASN B 1 421 ? 0.681 -20.719 -25.031 1 96.75 421 ASN B CA 1
ATOM 7034 C C . ASN B 1 421 ? 1.234 -22.094 -24.625 1 96.75 421 ASN B C 1
ATOM 7036 O O . ASN B 1 421 ? 1.923 -22.734 -25.422 1 96.75 421 ASN B O 1
ATOM 7040 N N . ASN B 1 422 ? 1.11 -22.344 -23.375 1 97.06 422 ASN B N 1
ATOM 7041 C CA . ASN B 1 422 ? 1.748 -23.562 -22.875 1 97.06 422 ASN B CA 1
ATOM 7042 C C . ASN B 1 422 ? 3.227 -23.609 -23.25 1 97.06 422 ASN B C 1
ATOM 7044 O O . ASN B 1 422 ? 3.75 -24.688 -23.562 1 97.06 422 ASN B O 1
ATOM 7048 N N . SER B 1 423 ? 3.832 -22.547 -23.266 1 97.81 423 SER B N 1
ATOM 7049 C CA . SER B 1 423 ? 5.18 -22.453 -23.812 1 97.81 423 SER B CA 1
ATOM 7050 C C . SER B 1 423 ? 6.23 -22.5 -22.719 1 97.81 423 SER B C 1
ATOM 7052 O O . SER B 1 423 ? 7.41 -22.734 -22.984 1 97.81 423 SER B O 1
ATOM 7054 N N . TYR B 1 424 ? 5.895 -22.203 -21.547 1 98.19 424 TYR B N 1
ATOM 7055 C CA . TYR B 1 424 ? 6.82 -22.328 -20.422 1 98.19 424 TYR B CA 1
ATOM 7056 C C . TYR B 1 424 ? 6.785 -23.734 -19.828 1 98.19 424 TYR B C 1
ATOM 7058 O O . TYR B 1 424 ? 5.766 -24.422 -19.922 1 98.19 424 TY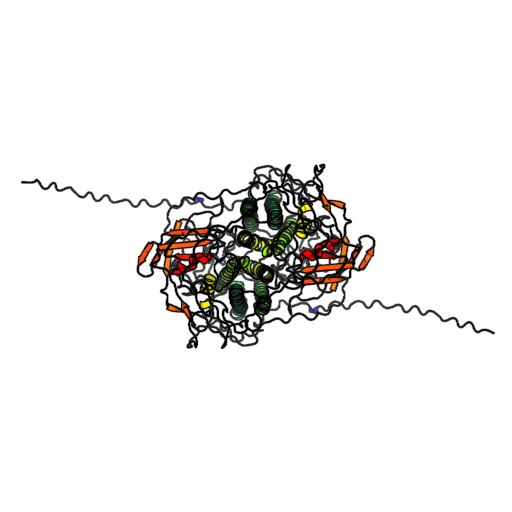R B O 1
ATOM 7066 N N . ILE B 1 425 ? 7.895 -24.188 -19.281 1 98.25 425 ILE B N 1
ATOM 7067 C CA . ILE B 1 425 ? 8.008 -25.531 -18.703 1 98.25 425 ILE B CA 1
ATOM 7068 C C . ILE B 1 425 ? 8.43 -25.422 -17.234 1 98.25 425 ILE B C 1
ATOM 7070 O O . ILE B 1 425 ? 9.438 -24.797 -16.922 1 98.25 425 ILE B O 1
ATOM 7074 N N . THR B 1 426 ? 7.672 -25.953 -16.297 1 98.62 426 THR B N 1
ATOM 7075 C CA . THR B 1 426 ? 8.031 -25.938 -14.883 1 98.62 426 THR B CA 1
ATOM 7076 C C . THR B 1 426 ? 9.344 -26.688 -14.656 1 98.62 426 THR B C 1
ATOM 7078 O O . THR B 1 426 ? 9.602 -27.703 -15.305 1 98.62 426 THR B O 1
ATOM 7081 N N . ASP B 1 427 ? 10.125 -26.156 -13.781 1 98 427 ASP B N 1
ATOM 7082 C CA . ASP B 1 427 ? 11.461 -26.703 -13.562 1 98 427 ASP B CA 1
ATOM 7083 C C . ASP B 1 427 ? 11.93 -26.438 -12.133 1 98 427 ASP B C 1
ATOM 7085 O O . ASP B 1 427 ? 11.383 -25.594 -11.438 1 98 427 ASP B O 1
ATOM 7089 N N . THR B 1 428 ? 12.836 -27.281 -11.594 1 97.81 428 THR B N 1
ATOM 7090 C CA . THR B 1 428 ? 13.508 -27.094 -10.305 1 97.81 428 THR B CA 1
ATOM 7091 C C . THR B 1 428 ? 14.898 -27.719 -10.328 1 97.81 428 THR B C 1
ATOM 7093 O O . THR B 1 428 ? 15.117 -28.734 -10.984 1 97.81 428 THR B O 1
ATOM 7096 N N . ALA B 1 429 ? 15.82 -27.062 -9.68 1 95.75 429 ALA B N 1
ATOM 7097 C CA . ALA B 1 429 ? 17.156 -27.594 -9.5 1 95.75 429 ALA B CA 1
ATOM 7098 C C . ALA B 1 429 ? 17.312 -28.234 -8.117 1 95.75 429 ALA B C 1
ATOM 7100 O O . ALA B 1 429 ? 18.391 -28.734 -7.773 1 95.75 429 ALA B O 1
ATOM 7101 N N . ALA B 1 430 ? 16.297 -28.203 -7.371 1 97.81 430 ALA B N 1
ATOM 7102 C CA . ALA B 1 430 ? 16.344 -28.688 -5.988 1 97.81 430 ALA B CA 1
ATOM 7103 C C . ALA B 1 430 ? 16.375 -30.203 -5.934 1 97.81 430 ALA B C 1
ATOM 7105 O O . ALA B 1 430 ? 15.945 -30.875 -6.875 1 97.81 430 ALA B O 1
ATOM 7106 N N . GLY B 1 431 ? 16.938 -30.766 -4.82 1 97.69 431 GLY B N 1
ATOM 7107 C CA . GLY B 1 431 ? 16.859 -32.188 -4.543 1 97.69 431 GLY B CA 1
ATOM 7108 C C . GLY B 1 431 ? 15.5 -32.625 -4.012 1 97.69 431 GLY B C 1
ATOM 7109 O O . GLY B 1 431 ? 14.484 -32 -4.312 1 97.69 431 GLY B O 1
ATOM 7110 N N . ALA B 1 432 ? 15.484 -33.719 -3.293 1 98.06 432 ALA B N 1
ATOM 7111 C CA . ALA B 1 432 ? 14.242 -34.219 -2.715 1 98.06 432 ALA B CA 1
ATOM 7112 C C . ALA B 1 432 ? 13.688 -33.281 -1.661 1 98.06 432 ALA B C 1
ATOM 7114 O O . ALA B 1 432 ? 14.445 -32.719 -0.863 1 98.06 432 ALA B O 1
ATOM 7115 N N . PRO B 1 433 ? 12.406 -33.062 -1.685 1 98.69 433 PRO B N 1
ATOM 7116 C CA . PRO B 1 433 ? 11.852 -32.156 -0.676 1 98.69 433 PRO B CA 1
ATOM 7117 C C . PRO B 1 433 ? 12.016 -32.688 0.747 1 98.69 433 PRO B C 1
ATOM 7119 O O . PRO B 1 433 ? 11.836 -33.875 0.986 1 98.69 433 PRO B O 1
ATOM 7122 N N . ALA B 1 434 ? 12.336 -31.797 1.644 1 98.81 434 ALA B N 1
ATOM 7123 C CA . ALA B 1 434 ? 12.562 -32.156 3.039 1 98.81 434 ALA B CA 1
ATOM 7124 C C . ALA B 1 434 ? 11.875 -31.172 3.984 1 98.81 434 ALA B C 1
ATOM 7126 O O . ALA B 1 434 ? 11.523 -31.531 5.109 1 98.81 434 ALA B O 1
ATOM 7127 N N . PHE B 1 435 ? 11.648 -29.953 3.562 1 98.88 435 PHE B N 1
ATOM 7128 C CA . PHE B 1 435 ? 11.102 -28.906 4.414 1 98.88 435 PHE B CA 1
ATOM 7129 C C . PHE B 1 435 ? 9.945 -28.188 3.717 1 98.88 435 PHE B C 1
ATOM 7131 O O . PHE B 1 435 ? 9.797 -28.281 2.498 1 98.88 435 PHE B O 1
ATOM 7138 N N . VAL B 1 436 ? 9.102 -27.594 4.551 1 98.88 436 VAL B N 1
ATOM 7139 C CA . VAL B 1 436 ? 8.125 -26.625 4.09 1 98.88 436 VAL B CA 1
ATOM 7140 C C . VAL B 1 436 ? 8.539 -25.219 4.543 1 98.88 436 VAL B C 1
ATOM 7142 O O . VAL B 1 436 ? 8.719 -24.969 5.738 1 98.88 436 VAL B O 1
ATOM 7145 N N . ALA B 1 437 ? 8.797 -24.375 3.598 1 98.75 437 ALA B N 1
ATOM 7146 C CA . ALA B 1 437 ? 9.148 -22.984 3.859 1 98.75 437 ALA B CA 1
ATOM 7147 C C . ALA B 1 437 ? 7.902 -22.094 3.895 1 98.75 437 ALA B C 1
ATOM 7149 O O . ALA B 1 437 ? 7.102 -22.109 2.957 1 98.75 437 ALA B O 1
ATOM 7150 N N . TRP B 1 438 ? 7.73 -21.406 4.988 1 98.19 438 TRP B N 1
ATOM 7151 C CA . TRP B 1 438 ? 6.645 -20.453 5.176 1 98.19 438 TRP B CA 1
ATOM 7152 C C . TRP B 1 438 ? 7.152 -19.016 5.043 1 98.19 438 TRP B C 1
ATOM 7154 O O . TRP B 1 438 ? 7.926 -18.547 5.879 1 98.19 438 TRP B O 1
ATOM 7164 N N . VAL B 1 439 ? 6.727 -18.312 3.98 1 98.06 439 VAL B N 1
ATOM 7165 C CA . VAL B 1 439 ? 7.094 -16.922 3.764 1 98.06 439 VAL B CA 1
ATOM 7166 C C . VAL B 1 439 ? 5.906 -16.016 4.086 1 98.06 439 VAL B C 1
ATOM 7168 O O . VAL B 1 439 ? 4.891 -16.047 3.385 1 98.06 439 VAL B O 1
ATOM 7171 N N . SER B 1 440 ? 6.043 -15.312 5.145 1 94.81 440 SER B N 1
ATOM 7172 C CA . SER B 1 440 ? 4.965 -14.469 5.66 1 94.81 440 SER B CA 1
ATOM 7173 C C . SER B 1 440 ? 5.52 -13.273 6.422 1 94.81 440 SER B C 1
ATOM 7175 O O . SER B 1 440 ? 6.43 -13.414 7.242 1 94.81 440 SER B O 1
ATOM 7177 N N . GLN B 1 441 ? 4.934 -12.078 6.121 1 96.31 441 GLN B N 1
ATOM 7178 C CA . GLN B 1 441 ? 5.375 -10.828 6.742 1 96.31 441 GLN B CA 1
ATOM 7179 C C . GLN B 1 441 ? 6.887 -10.656 6.609 1 96.31 441 GLN B C 1
ATOM 7181 O O . GLN B 1 441 ? 7.414 -10.578 5.5 1 96.31 441 GLN B O 1
ATOM 7186 N N . LEU B 1 442 ? 7.629 -10.641 7.785 1 95.69 442 LEU B N 1
ATOM 7187 C CA . LEU B 1 442 ? 9.078 -10.438 7.742 1 95.69 442 LEU B CA 1
ATOM 7188 C C . LEU B 1 442 ? 9.812 -11.75 8 1 95.69 442 LEU B C 1
ATOM 7190 O O . LEU B 1 442 ? 11.031 -11.75 8.195 1 95.69 442 LEU B O 1
ATOM 7194 N N . ASN B 1 443 ? 9.055 -12.875 7.91 1 90.38 443 ASN B N 1
ATOM 7195 C CA . ASN B 1 443 ? 9.656 -14.133 8.344 1 90.38 443 ASN B CA 1
ATOM 7196 C C . ASN B 1 443 ? 9.758 -15.133 7.199 1 90.38 443 ASN B C 1
ATOM 7198 O O . ASN B 1 443 ? 8.898 -15.172 6.324 1 90.38 443 ASN B O 1
ATOM 7202 N N . LEU B 1 444 ? 10.859 -15.828 7.203 1 96.56 444 LEU B N 1
ATOM 7203 C CA . LEU B 1 444 ? 10.984 -17.141 6.594 1 96.56 444 LEU B CA 1
ATOM 7204 C C . LEU B 1 444 ? 11.172 -18.219 7.656 1 96.56 444 LEU B C 1
ATOM 7206 O O . LEU B 1 444 ? 12.156 -18.203 8.391 1 96.56 444 LEU B O 1
ATOM 7210 N N . THR B 1 445 ? 10.203 -19.062 7.75 1 95.19 445 THR B N 1
ATOM 7211 C CA . THR B 1 445 ? 10.211 -20.141 8.734 1 95.19 445 THR B CA 1
ATOM 7212 C C . THR B 1 445 ? 10.094 -21.5 8.055 1 95.19 445 THR B C 1
ATOM 7214 O O . THR B 1 445 ? 9.344 -21.641 7.086 1 95.19 445 THR B O 1
ATOM 7217 N N . TYR B 1 446 ? 10.844 -22.516 8.617 1 97.56 446 TYR B N 1
ATOM 7218 C CA . TYR B 1 446 ? 10.789 -23.859 8.047 1 97.56 446 TYR B CA 1
ATOM 7219 C C . TYR B 1 446 ? 10.156 -24.844 9.023 1 97.56 446 TYR B C 1
ATOM 7221 O O . TYR B 1 446 ? 10.359 -24.734 10.234 1 97.56 446 TYR B O 1
ATOM 7229 N N . THR B 1 447 ? 9.367 -25.703 8.547 1 97.75 447 THR B N 1
ATOM 7230 C CA . THR B 1 447 ? 8.891 -26.891 9.258 1 97.75 447 THR B CA 1
ATOM 7231 C C . THR B 1 447 ? 9.266 -28.156 8.492 1 97.75 447 THR B C 1
ATOM 7233 O O . THR B 1 447 ? 9.508 -28.109 7.285 1 97.75 447 THR B O 1
ATOM 7236 N N . PRO B 1 448 ? 9.32 -29.281 9.188 1 98.38 448 PRO B N 1
ATOM 7237 C CA . PRO B 1 448 ? 9.633 -30.516 8.469 1 98.38 448 PRO B CA 1
ATOM 7238 C C . PRO B 1 448 ? 8.484 -30.984 7.582 1 98.38 448 PRO B C 1
ATOM 7240 O O . PRO B 1 448 ? 7.312 -30.797 7.93 1 98.38 448 PRO B O 1
ATOM 7243 N N . LEU B 1 449 ? 8.82 -31.547 6.465 1 98.81 449 LEU B N 1
ATOM 7244 C CA . LEU B 1 449 ? 7.871 -32.25 5.605 1 98.81 449 LEU B CA 1
ATOM 7245 C C . LEU B 1 449 ? 7.879 -33.75 5.895 1 98.81 449 LEU B C 1
ATOM 7247 O O . LEU B 1 449 ? 8.93 -34.375 5.832 1 98.81 449 LEU B O 1
ATOM 7251 N N . GLU B 1 450 ? 6.758 -34.281 6.262 1 98.69 450 GLU B N 1
ATOM 7252 C CA . GLU B 1 450 ? 6.602 -35.75 6.391 1 98.69 450 GLU B CA 1
ATOM 7253 C C . GLU B 1 450 ? 6.043 -36.344 5.109 1 98.69 450 GLU B C 1
ATOM 7255 O O . GLU B 1 450 ? 4.871 -36.156 4.781 1 98.69 450 GLU B O 1
ATOM 7260 N N . ILE B 1 451 ? 6.832 -37.094 4.422 1 98.5 451 ILE B N 1
ATOM 7261 C CA . ILE B 1 451 ? 6.434 -37.688 3.158 1 98.5 451 ILE B CA 1
ATOM 7262 C C . ILE B 1 451 ? 5.637 -38.969 3.432 1 98.5 451 ILE B C 1
ATOM 7264 O O . ILE B 1 451 ? 6.082 -39.844 4.18 1 98.5 451 ILE B O 1
ATOM 7268 N N . THR B 1 452 ? 4.527 -39.125 2.826 1 98.31 452 THR B N 1
ATOM 7269 C CA . THR B 1 452 ? 3.666 -40.281 3.07 1 98.31 452 THR B CA 1
ATOM 7270 C C . THR B 1 452 ? 3.428 -41.062 1.781 1 98.31 452 THR B C 1
ATOM 7272 O O . THR B 1 452 ? 2.797 -42.094 1.798 1 98.31 452 THR B O 1
ATOM 7275 N N . GLY B 1 453 ? 3.818 -40.562 0.652 1 97.75 453 GLY B N 1
ATOM 7276 C CA . GLY B 1 453 ? 3.664 -41.219 -0.648 1 97.75 453 GLY B CA 1
ATOM 7277 C C . GLY B 1 453 ? 4.312 -40.438 -1.774 1 97.75 453 GLY B C 1
ATOM 7278 O O . GLY B 1 453 ? 5.121 -39.531 -1.528 1 97.75 453 GLY B O 1
ATOM 7279 N N . ASN B 1 454 ? 3.957 -40.875 -2.932 1 97.56 454 ASN B N 1
ATOM 7280 C CA . ASN B 1 454 ? 4.473 -40.156 -4.094 1 97.56 454 ASN B CA 1
ATOM 7281 C C . ASN B 1 454 ? 3.918 -38.719 -4.168 1 97.56 454 ASN B C 1
ATOM 7283 O O . ASN B 1 454 ? 2.709 -38.531 -4.312 1 97.56 454 ASN B O 1
ATOM 7287 N N . ASN B 1 455 ? 4.832 -37.781 -4.121 1 98.5 455 ASN B N 1
ATOM 7288 C CA . ASN B 1 455 ? 4.473 -36.375 -4.152 1 98.5 455 ASN B CA 1
ATOM 7289 C C . ASN B 1 455 ? 3.322 -36.062 -3.199 1 98.5 455 ASN B C 1
ATOM 7291 O O . ASN B 1 455 ? 2.379 -35.344 -3.566 1 98.5 455 ASN B O 1
ATOM 7295 N N . THR B 1 456 ? 3.316 -36.688 -2.098 1 98.56 456 THR B N 1
ATOM 7296 C CA . THR B 1 456 ? 2.293 -36.531 -1.069 1 98.56 456 THR B CA 1
ATOM 7297 C C . THR B 1 456 ? 2.922 -36.5 0.321 1 98.56 456 THR B C 1
ATOM 7299 O O . THR B 1 456 ? 3.828 -37.281 0.614 1 98.56 456 THR B O 1
ATOM 7302 N N . GLY B 1 457 ? 2.494 -35.625 1.148 1 98.69 457 GLY B N 1
ATOM 7303 C CA . GLY B 1 457 ? 2.977 -35.5 2.514 1 98.69 457 GLY B CA 1
ATOM 7304 C C . GLY B 1 457 ? 2.189 -34.5 3.336 1 98.69 457 GLY B C 1
ATOM 7305 O O . GLY B 1 457 ? 1.093 -34.094 2.945 1 98.69 457 GLY B O 1
ATOM 7306 N N . TYR B 1 458 ? 2.648 -34.219 4.516 1 98.62 458 TYR B N 1
ATOM 7307 C CA . TYR B 1 458 ? 2.004 -33.25 5.379 1 98.62 458 TYR B CA 1
ATOM 7308 C C . TYR B 1 458 ? 3.029 -32.531 6.246 1 98.62 458 TYR B C 1
ATOM 7310 O O . TYR B 1 458 ? 4.191 -32.938 6.305 1 98.62 458 TYR B O 1
ATOM 7318 N N . THR B 1 459 ? 2.695 -31.438 6.809 1 98.56 459 THR B N 1
ATOM 7319 C CA . THR B 1 459 ? 3.416 -30.641 7.805 1 98.56 459 THR B CA 1
ATOM 7320 C C . THR B 1 459 ? 2.447 -30.031 8.805 1 98.56 459 THR B C 1
ATOM 7322 O O . THR B 1 459 ? 1.246 -30.297 8.766 1 98.56 459 THR B O 1
ATOM 7325 N N . TYR B 1 460 ? 2.975 -29.312 9.766 1 97.12 460 TYR B N 1
ATOM 7326 C CA . TYR B 1 460 ? 2.15 -28.578 10.727 1 97.12 460 TYR B CA 1
ATOM 7327 C C . TYR B 1 460 ? 2.441 -27.078 10.672 1 97.12 460 TYR B C 1
ATOM 7329 O O . TYR B 1 460 ? 3.598 -26.672 10.555 1 97.12 460 TYR B O 1
ATOM 7337 N N . GLN B 1 461 ? 1.359 -26.266 10.633 1 96.31 461 GLN B N 1
ATOM 7338 C CA . GLN B 1 461 ? 1.514 -24.812 10.656 1 96.31 461 GLN B CA 1
ATOM 7339 C C . GLN B 1 461 ? 2.355 -24.375 11.844 1 96.31 461 GLN B C 1
ATOM 7341 O O . GLN B 1 461 ? 2.061 -24.719 12.984 1 96.31 461 GLN B O 1
ATOM 7346 N N . PRO B 1 462 ? 3.408 -23.578 11.594 1 94.62 462 PRO B N 1
ATOM 7347 C CA . PRO B 1 462 ? 4.273 -23.172 12.703 1 94.62 462 PRO B CA 1
ATOM 7348 C C . PRO B 1 462 ? 3.623 -22.109 13.586 1 94.62 462 PRO B C 1
ATOM 7350 O O . PRO B 1 462 ? 2.711 -21.406 13.148 1 94.62 462 PRO B O 1
ATOM 7353 N N . ALA B 1 463 ? 4.141 -21.969 14.859 1 91.94 463 ALA B N 1
ATOM 7354 C CA . ALA B 1 463 ? 3.615 -21.016 15.844 1 91.94 463 ALA B CA 1
ATOM 7355 C C . ALA B 1 463 ? 4.559 -19.844 16.031 1 91.94 463 ALA B C 1
ATOM 7357 O O . ALA B 1 463 ? 4.484 -19.125 17.047 1 91.94 463 ALA B O 1
ATOM 7358 N N . GLY B 1 464 ? 5.363 -19.594 15.227 1 89.56 464 GLY B N 1
ATOM 7359 C CA . GLY B 1 464 ? 6.305 -18.5 15.391 1 89.56 464 GLY B CA 1
ATOM 7360 C C . GLY B 1 464 ? 5.652 -17.125 15.312 1 89.56 464 GLY B C 1
ATOM 7361 O O . GLY B 1 464 ? 4.504 -17.016 14.883 1 89.56 464 GLY B O 1
ATOM 7362 N N . GLU B 1 465 ? 6.363 -16.094 15.852 1 92.38 465 GLU B N 1
ATOM 7363 C CA . GLU B 1 465 ? 5.922 -14.711 15.828 1 92.38 465 GLU B CA 1
ATOM 7364 C C . GLU B 1 465 ? 6.934 -13.82 15.117 1 92.38 465 GLU B C 1
ATOM 7366 O O . GLU B 1 465 ? 8.141 -14.094 15.148 1 92.38 465 GLU B O 1
ATOM 7371 N N . VAL B 1 466 ? 6.426 -12.766 14.461 1 94.31 466 VAL B N 1
ATOM 7372 C CA . VAL B 1 466 ? 7.32 -11.766 13.898 1 94.31 466 VAL B CA 1
ATOM 7373 C C . VAL B 1 466 ? 7.973 -10.953 15.016 1 94.31 466 VAL B C 1
ATOM 7375 O O . VAL B 1 466 ? 9.195 -10.922 15.133 1 94.31 466 VAL B O 1
ATOM 7378 N N . TYR B 1 467 ? 7.273 -10.195 15.703 1 93.88 467 TYR B N 1
ATOM 7379 C CA . TYR B 1 467 ? 7.559 -9.602 17 1 93.88 467 TYR B CA 1
ATOM 7380 C C . TYR B 1 467 ? 6.602 -10.125 18.062 1 93.88 467 TYR B C 1
ATOM 7382 O O . TYR B 1 467 ? 5.574 -10.734 17.734 1 93.88 467 TYR B O 1
ATOM 7390 N N . GLU B 1 468 ? 6.918 -9.945 19.312 1 91.31 468 GLU B N 1
ATOM 7391 C CA . GLU B 1 468 ? 6.066 -10.398 20.406 1 91.31 468 GLU B CA 1
ATOM 7392 C C . GLU B 1 468 ? 4.617 -9.977 20.188 1 91.31 468 GLU B C 1
ATOM 7394 O O . GLU B 1 468 ? 4.324 -8.781 20.094 1 91.31 468 GLU B O 1
ATOM 7399 N N . GLY B 1 469 ? 3.764 -11.055 19.984 1 88.44 469 GLY B N 1
ATOM 7400 C CA . GLY B 1 469 ? 2.34 -10.781 19.891 1 88.44 469 GLY B CA 1
ATOM 7401 C C . GLY B 1 469 ? 1.815 -10.844 18.469 1 88.44 469 GLY B C 1
ATOM 7402 O O . GLY B 1 469 ? 0.603 -10.828 18.234 1 88.44 469 GLY B O 1
ATOM 7403 N N . ASP B 1 470 ? 2.656 -10.922 17.5 1 92.38 470 ASP B N 1
ATOM 7404 C CA . ASP B 1 470 ? 2.242 -10.977 16.109 1 92.38 470 ASP B CA 1
ATOM 7405 C C . ASP B 1 470 ? 2.498 -12.359 15.508 1 92.38 470 ASP B C 1
ATOM 7407 O O . ASP B 1 470 ? 3.602 -12.641 15.047 1 92.38 470 ASP B O 1
ATOM 7411 N N . PRO B 1 471 ? 1.456 -13.18 15.414 1 90.44 471 PRO B N 1
ATOM 7412 C CA . PRO B 1 471 ? 1.689 -14.477 14.781 1 90.44 471 PRO B CA 1
ATOM 7413 C C . PRO B 1 471 ? 2.25 -14.359 13.367 1 90.44 471 PRO B C 1
ATOM 7415 O O . PRO B 1 471 ? 1.754 -13.562 12.57 1 90.44 471 PRO B O 1
ATOM 7418 N N . ALA B 1 472 ? 3.215 -15.18 13.07 1 90.5 472 ALA B N 1
ATOM 7419 C CA . ALA B 1 472 ? 3.896 -15.094 11.781 1 90.5 472 ALA B CA 1
ATOM 7420 C C . ALA B 1 472 ? 2.982 -15.547 10.648 1 90.5 472 ALA B C 1
ATOM 7422 O O . ALA B 1 472 ? 3.016 -14.984 9.555 1 90.5 472 ALA B O 1
ATOM 7423 N N . VAL B 1 473 ? 2.156 -16.594 10.906 1 92.62 473 VAL B N 1
ATOM 7424 C CA . VAL B 1 473 ? 1.312 -17.156 9.852 1 92.62 473 VAL B CA 1
ATOM 7425 C C . VAL B 1 473 ? -0.092 -16.562 9.953 1 92.62 473 VAL B C 1
ATOM 7427 O O . VAL B 1 473 ? -0.809 -16.797 10.922 1 92.62 473 VAL B O 1
ATOM 7430 N N . ASN B 1 474 ? -0.479 -15.773 9.023 1 94.19 474 ASN B N 1
ATOM 7431 C CA . ASN B 1 474 ? -1.797 -15.172 8.844 1 94.19 474 ASN B CA 1
ATOM 7432 C C . ASN B 1 474 ? -1.987 -14.656 7.422 1 94.19 474 ASN B C 1
ATOM 7434 O O . ASN B 1 474 ? -1.077 -14.742 6.594 1 94.19 474 ASN B O 1
ATOM 7438 N N . ASP B 1 475 ? -3.184 -14.188 7.062 1 95.56 475 ASP B N 1
ATOM 7439 C CA . ASP B 1 475 ? -3.439 -13.617 5.742 1 95.56 475 ASP B CA 1
ATOM 7440 C C . ASP B 1 475 ? -3.197 -14.648 4.645 1 95.56 475 ASP B C 1
ATOM 7442 O O . ASP B 1 475 ? -3.311 -15.852 4.879 1 95.56 475 ASP B O 1
ATOM 7446 N N . THR B 1 476 ? -3.082 -14.242 3.387 1 92.62 476 THR B N 1
ATOM 7447 C CA . THR B 1 476 ? -2.643 -15.07 2.268 1 92.62 476 THR B CA 1
ATOM 7448 C C . THR B 1 476 ? -1.12 -15.164 2.227 1 92.62 476 THR B C 1
ATOM 7450 O O . THR B 1 476 ? -0.439 -14.148 2.045 1 92.62 476 THR B O 1
ATOM 7453 N N . MET B 1 477 ? -0.643 -16.328 2.412 1 94.94 477 MET B N 1
ATOM 7454 C CA . MET B 1 477 ? 0.808 -16.438 2.529 1 94.94 477 MET B CA 1
ATOM 7455 C C . MET B 1 477 ? 1.363 -17.422 1.508 1 94.94 477 MET B C 1
ATOM 7457 O O . MET B 1 477 ? 0.602 -18.094 0.797 1 94.94 477 MET B O 1
ATOM 7461 N N . PHE B 1 478 ? 2.672 -17.453 1.463 1 98.5 478 PHE B N 1
ATOM 7462 C CA . PHE B 1 478 ? 3.375 -18.219 0.447 1 98.5 478 PHE B CA 1
ATOM 7463 C C . PHE B 1 478 ? 4.125 -19.391 1.078 1 98.5 478 PHE B C 1
ATOM 7465 O O . PHE B 1 478 ? 4.809 -19.219 2.092 1 98.5 478 PHE B O 1
ATOM 7472 N N . VAL B 1 479 ? 3.945 -20.516 0.477 1 98.56 479 VAL B N 1
ATOM 7473 C CA . VAL B 1 479 ? 4.566 -21.719 0.999 1 98.56 479 VAL B CA 1
ATOM 7474 C C . VAL B 1 479 ? 5.324 -22.438 -0.118 1 98.56 479 VAL B C 1
ATOM 7476 O O . VAL B 1 479 ? 4.863 -22.484 -1.263 1 98.56 479 VAL B O 1
ATOM 7479 N N . ALA B 1 480 ? 6.465 -23.016 0.238 1 98.88 480 ALA B N 1
ATOM 7480 C CA . ALA B 1 480 ? 7.277 -23.766 -0.717 1 98.88 480 ALA B CA 1
ATOM 7481 C C . ALA B 1 480 ? 7.816 -25.047 -0.09 1 98.88 480 ALA B C 1
ATOM 7483 O O . ALA B 1 480 ? 8.133 -25.078 1.103 1 98.88 480 ALA B O 1
ATOM 7484 N N . LEU B 1 481 ? 7.863 -26.078 -0.888 1 98.94 481 LEU B N 1
ATOM 7485 C CA . LEU B 1 481 ? 8.703 -27.219 -0.525 1 98.94 481 LEU B CA 1
ATOM 7486 C C . LEU B 1 481 ? 10.164 -26.953 -0.883 1 98.94 481 LEU B C 1
ATOM 7488 O O . LEU B 1 481 ? 10.461 -26.469 -1.978 1 98.94 481 LEU B O 1
ATOM 7492 N N . THR B 1 482 ? 11.039 -27.266 0.057 1 98.88 482 THR B N 1
ATOM 7493 C CA . THR B 1 482 ? 12.461 -27.047 -0.208 1 98.88 482 THR B CA 1
ATOM 7494 C C . THR B 1 482 ? 13.273 -28.281 0.151 1 98.88 482 THR B C 1
ATOM 7496 O O . THR B 1 482 ? 12.844 -29.109 0.957 1 98.88 482 THR B O 1
ATOM 7499 N N . ASP B 1 483 ? 14.422 -28.453 -0.454 1 98.75 483 ASP B N 1
ATOM 7500 C CA . ASP B 1 483 ? 15.305 -29.578 -0.178 1 98.75 483 ASP B CA 1
ATOM 7501 C C . ASP B 1 483 ? 16.266 -29.25 0.958 1 98.75 483 ASP B C 1
ATOM 7503 O O . ASP B 1 483 ? 16.969 -30.125 1.454 1 98.75 483 ASP B O 1
ATOM 7507 N N . ALA B 1 484 ? 16.375 -27.984 1.277 1 98.19 484 ALA B N 1
ATOM 7508 C CA . ALA B 1 484 ? 17.203 -27.484 2.365 1 98.19 484 ALA B CA 1
ATOM 7509 C C . ALA B 1 484 ? 16.516 -26.312 3.084 1 98.19 484 ALA B C 1
ATOM 7511 O O . ALA B 1 484 ? 15.422 -25.906 2.699 1 98.19 484 ALA B O 1
ATOM 7512 N N . ASN B 1 485 ? 17.031 -25.875 4.191 1 98.25 485 ASN B N 1
ATOM 7513 C CA . ASN B 1 485 ? 16.453 -24.781 4.965 1 98.25 485 ASN B CA 1
ATOM 7514 C C . ASN B 1 485 ? 17.469 -23.672 5.227 1 98.25 485 ASN B C 1
ATOM 7516 O O . ASN B 1 485 ? 17.688 -23.297 6.375 1 98.25 485 ASN B O 1
ATOM 7520 N N . PRO B 1 486 ? 18.031 -23.125 4.109 1 96.12 486 PRO B N 1
ATOM 7521 C CA . PRO B 1 486 ? 18.984 -22.031 4.332 1 96.12 486 PRO B CA 1
ATOM 7522 C C . PRO B 1 486 ? 18.391 -20.875 5.133 1 96.12 486 PRO B C 1
ATOM 7524 O O . PRO B 1 486 ? 17.203 -20.562 4.977 1 96.12 486 PRO B O 1
ATOM 7527 N N . PHE B 1 487 ? 19.219 -20.234 6 1 95.81 487 PHE B N 1
ATOM 7528 C CA . PHE B 1 487 ? 18.781 -19.031 6.707 1 95.81 487 PHE B CA 1
ATOM 7529 C C . PHE B 1 487 ? 18.75 -17.828 5.766 1 95.81 487 PHE B C 1
ATOM 7531 O O . PHE B 1 487 ? 19.781 -17.391 5.27 1 95.81 487 PHE B O 1
ATOM 7538 N N . LEU B 1 488 ? 17.578 -17.359 5.523 1 96.44 488 LEU B N 1
ATOM 7539 C CA . LEU B 1 488 ? 17.359 -16.203 4.66 1 96.44 488 LEU B CA 1
ATOM 7540 C C . LEU B 1 488 ? 16.391 -15.211 5.305 1 96.44 488 LEU B C 1
ATOM 7542 O O . LEU B 1 488 ? 15.633 -15.586 6.199 1 96.44 488 LEU B O 1
ATOM 7546 N N . THR B 1 489 ? 16.469 -13.969 4.898 1 96.56 489 THR B N 1
ATOM 7547 C CA . THR B 1 489 ? 15.648 -12.852 5.359 1 96.56 489 THR B CA 1
ATOM 7548 C C . THR B 1 489 ? 14.961 -12.164 4.188 1 96.56 489 THR B C 1
ATOM 7550 O O . THR B 1 489 ? 15.156 -12.555 3.031 1 96.56 489 THR B O 1
ATOM 7553 N N . PRO B 1 490 ? 14.125 -11.227 4.438 1 97.38 490 PRO B N 1
ATOM 7554 C CA . PRO B 1 490 ? 13.32 -10.664 3.35 1 97.38 490 PRO B CA 1
ATOM 7555 C C . PRO B 1 490 ? 14.172 -10.133 2.199 1 97.38 490 PRO B C 1
ATOM 7557 O O . PRO B 1 490 ? 13.859 -10.375 1.031 1 97.38 490 PRO B O 1
ATOM 7560 N N . PHE B 1 491 ? 15.297 -9.508 2.436 1 97.94 491 PHE B N 1
ATOM 7561 C CA . PHE B 1 491 ? 16.062 -8.82 1.4 1 97.94 491 PHE B CA 1
ATOM 7562 C C . PHE B 1 491 ? 16.781 -9.812 0.5 1 97.94 491 PHE B C 1
ATOM 7564 O O . PHE B 1 491 ? 16.969 -9.555 -0.69 1 97.94 491 PHE B O 1
ATOM 7571 N N . ASN B 1 492 ? 17.188 -10.938 0.981 1 97.19 492 ASN B N 1
ATOM 7572 C CA . ASN B 1 492 ? 17.906 -11.914 0.161 1 97.19 492 ASN B CA 1
ATOM 7573 C C . ASN B 1 492 ? 17.094 -13.188 -0.038 1 97.19 492 ASN B C 1
ATOM 7575 O O . ASN B 1 492 ? 17.641 -14.258 -0.271 1 97.19 492 ASN B O 1
ATOM 7579 N N . LEU B 1 493 ? 15.789 -13.055 0.066 1 97.56 493 LEU B N 1
ATOM 7580 C CA . LEU B 1 493 ? 14.891 -14.203 -0.001 1 97.56 493 LEU B CA 1
ATOM 7581 C C . LEU B 1 493 ? 15.031 -14.93 -1.336 1 97.56 493 LEU B C 1
ATOM 7583 O O . LEU B 1 493 ? 14.844 -16.141 -1.409 1 97.56 493 LEU B O 1
ATOM 7587 N N . SER B 1 494 ? 15.391 -14.258 -2.416 1 96.94 494 SER B N 1
ATOM 7588 C CA . SER B 1 494 ? 15.477 -14.867 -3.738 1 96.94 494 SER B CA 1
ATOM 7589 C C . SER B 1 494 ? 16.516 -15.977 -3.77 1 96.94 494 SER B C 1
ATOM 7591 O O . SER B 1 494 ? 16.5 -16.844 -4.652 1 96.94 494 SER B O 1
ATOM 7593 N N . MET B 1 495 ? 17.438 -16.031 -2.824 1 96.06 495 MET B N 1
ATOM 7594 C CA . MET B 1 495 ? 18.453 -17.062 -2.746 1 96.06 495 MET B CA 1
ATOM 7595 C C . MET B 1 495 ? 17.844 -18.406 -2.404 1 96.06 495 MET B C 1
ATOM 7597 O O . MET B 1 495 ? 18.516 -19.438 -2.488 1 96.06 495 MET B O 1
ATOM 7601 N N . ILE B 1 496 ? 16.594 -18.438 -2.143 1 96.88 496 ILE B N 1
ATOM 7602 C CA . ILE B 1 496 ? 15.906 -19.688 -1.813 1 96.88 496 ILE B CA 1
ATOM 7603 C C . ILE B 1 496 ? 15.609 -20.469 -3.092 1 96.88 496 ILE B C 1
ATOM 7605 O O . ILE B 1 496 ? 15.344 -21.672 -3.047 1 96.88 496 ILE B O 1
ATOM 7609 N N . ASN B 1 497 ? 15.594 -19.828 -4.258 1 97.56 497 ASN B N 1
ATOM 7610 C CA . ASN B 1 497 ? 15.055 -20.359 -5.504 1 97.56 497 ASN B CA 1
ATOM 7611 C C . ASN B 1 497 ? 15.719 -21.672 -5.883 1 97.56 497 ASN B C 1
ATOM 7613 O O . ASN B 1 497 ? 15.039 -22.641 -6.246 1 97.56 497 ASN B O 1
ATOM 7617 N N . PRO B 1 498 ? 17.078 -21.797 -5.734 1 96.81 498 PRO B N 1
ATOM 7618 C CA . PRO B 1 498 ? 17.703 -23.078 -6.105 1 96.81 498 PRO B CA 1
ATOM 7619 C C . PRO B 1 498 ? 17.25 -24.234 -5.219 1 96.81 498 PRO B C 1
ATOM 7621 O O . PRO B 1 498 ? 17.469 -25.391 -5.555 1 96.81 498 PRO B O 1
ATOM 7624 N N . HIS B 1 499 ? 16.562 -23.922 -4.164 1 97.69 499 HIS B N 1
ATOM 7625 C CA . HIS B 1 499 ? 16.172 -24.953 -3.205 1 97.69 499 HIS B CA 1
ATOM 7626 C C . HIS B 1 499 ? 14.672 -25.25 -3.287 1 97.69 499 HIS B C 1
ATOM 7628 O O . HIS B 1 499 ? 14.18 -26.156 -2.607 1 97.69 499 HIS B O 1
ATOM 7634 N N . VAL B 1 500 ? 13.906 -24.547 -4.059 1 98.69 500 VAL B N 1
ATOM 7635 C CA . VAL B 1 500 ? 12.461 -24.703 -4.125 1 98.69 500 VAL B CA 1
ATOM 7636 C C . VAL B 1 500 ? 12.094 -25.891 -5.016 1 98.69 500 VAL B C 1
ATOM 7638 O O . VAL B 1 500 ? 12.516 -25.953 -6.172 1 98.69 500 VAL B O 1
ATOM 7641 N N . VAL B 1 501 ? 11.336 -26.781 -4.504 1 98.88 501 VAL B N 1
ATOM 7642 C CA . VAL B 1 501 ? 10.859 -27.969 -5.227 1 98.88 501 VAL B CA 1
ATOM 7643 C C . VAL B 1 501 ? 9.5 -27.672 -5.855 1 98.88 501 VAL B C 1
ATOM 7645 O O . VAL B 1 501 ? 9.258 -28.031 -7.008 1 98.88 501 VAL B O 1
ATOM 7648 N N . ALA B 1 502 ? 8.648 -27.109 -5.109 1 98.94 502 ALA B N 1
ATOM 7649 C CA . ALA B 1 502 ? 7.285 -26.766 -5.512 1 98.94 502 ALA B CA 1
ATOM 7650 C C . ALA B 1 502 ? 6.773 -25.562 -4.727 1 98.94 502 ALA B C 1
ATOM 7652 O O . ALA B 1 502 ? 7.254 -25.281 -3.625 1 98.94 502 ALA B O 1
ATOM 7653 N N . LEU B 1 503 ? 5.883 -24.844 -5.332 1 98.81 503 LEU B N 1
ATOM 7654 C CA . LEU B 1 503 ? 5.414 -23.594 -4.758 1 98.81 503 LEU B CA 1
ATOM 7655 C C . LEU B 1 503 ? 3.896 -23.594 -4.613 1 98.81 503 LEU B C 1
ATOM 7657 O O . LEU B 1 503 ? 3.184 -24 -5.531 1 98.81 503 LEU B O 1
ATOM 7661 N N . GLY B 1 504 ? 3.393 -23.125 -3.436 1 98.62 504 GLY B N 1
ATOM 7662 C CA . GLY B 1 504 ? 1.967 -23.047 -3.16 1 98.62 504 GLY B CA 1
ATOM 7663 C C . GLY B 1 504 ? 1.558 -21.766 -2.467 1 98.62 504 GLY B C 1
ATOM 7664 O O . GLY B 1 504 ? 2.41 -20.969 -2.076 1 98.62 504 GLY B O 1
ATOM 7665 N N . LEU B 1 505 ? 0.281 -21.531 -2.389 1 97.88 505 LEU B N 1
ATOM 7666 C CA . LEU B 1 505 ? -0.372 -20.406 -1.72 1 97.88 505 LEU B CA 1
ATOM 7667 C C . LEU B 1 505 ? -1.288 -20.906 -0.605 1 97.88 505 LEU B C 1
ATOM 7669 O O . LEU B 1 505 ? -2.109 -21.797 -0.82 1 97.88 505 LEU B O 1
ATOM 7673 N N . TYR B 1 506 ? -1.151 -20.375 0.583 1 97.94 506 TYR B N 1
ATOM 7674 C CA . TYR B 1 506 ? -1.908 -20.812 1.751 1 97.94 506 TYR B CA 1
ATOM 7675 C C . TYR B 1 506 ? -2.809 -19.703 2.266 1 97.94 506 TYR B C 1
ATOM 7677 O O . TYR B 1 506 ? -2.336 -18.609 2.57 1 97.94 506 TYR B O 1
ATOM 7685 N N . GLN B 1 507 ? -4.094 -19.953 2.336 1 96.94 507 GLN B N 1
ATOM 7686 C CA . GLN B 1 507 ? -5.059 -19 2.877 1 96.94 507 GLN B CA 1
ATOM 7687 C C . GLN B 1 507 ? -5.191 -19.156 4.391 1 96.94 507 GLN B C 1
ATOM 7689 O O . GLN B 1 507 ? -6.207 -19.656 4.879 1 96.94 507 GLN B O 1
ATOM 7694 N N . ALA B 1 508 ? -4.301 -18.547 5.086 1 95.94 508 ALA B N 1
ATOM 7695 C CA . ALA B 1 508 ? -4.191 -18.75 6.527 1 95.94 508 ALA B CA 1
ATOM 7696 C C . ALA B 1 508 ? -5.254 -17.953 7.277 1 95.94 508 ALA B C 1
ATOM 7698 O O . ALA B 1 508 ? -5.695 -18.344 8.359 1 95.94 508 ALA B O 1
ATOM 7699 N N . GLY B 1 509 ? -5.547 -16.797 6.676 1 94.06 509 GLY B N 1
ATOM 7700 C CA . GLY B 1 509 ? -6.496 -15.938 7.359 1 94.06 509 GLY B CA 1
ATOM 7701 C C . GLY B 1 509 ? -7.078 -14.859 6.461 1 94.06 509 GLY B C 1
ATOM 7702 O O . GLY B 1 509 ? -6.547 -14.594 5.383 1 94.06 509 GLY B O 1
#

Nearest PDB structures (foldseek):
  8w9k-assembly1_A  TM=8.659E-01  e=1.682E-09  Ramazzottius varieornatus
  8x1k-assembly1_B  TM=8.511E-01  e=9.574E-10  Ramazzottius varieornatus
  8w9k-assembly2_C  TM=8.565E-01  e=4.383E-09  Ramazzottius varieornatus
  8kce-assembly1_A-2  TM=8.555E-01  e=8.617E-09  Ramazzottius varieornatus
  8w9k-assembly1_B  TM=8.104E-01  e=1.208E-08  Ramazzottius varieornatus

Solvent-accessible surface area (backbone atoms only — not comparable to full-atom values): 53460 Å² total; per-residue (Å²): 138,84,81,79,76,79,79,79,82,77,78,76,77,75,73,75,70,71,72,72,67,75,69,76,68,67,54,69,54,79,69,63,84,54,78,37,69,36,42,84,76,43,64,54,83,51,82,59,80,73,74,79,82,54,66,50,46,90,70,86,72,85,64,51,86,63,68,62,47,93,67,68,72,57,91,39,50,81,58,52,51,72,52,54,77,41,79,70,62,73,39,84,61,85,75,79,53,92,57,73,48,55,46,61,40,86,42,64,73,44,83,66,74,62,80,42,61,61,56,86,78,71,67,51,77,58,87,77,39,56,48,81,45,52,12,56,22,80,55,39,56,27,61,40,53,68,68,73,29,47,37,84,58,65,35,42,44,40,36,26,32,44,48,51,47,48,52,49,36,56,48,27,37,50,48,27,48,51,43,44,46,54,63,36,42,47,54,72,64,53,34,46,74,55,58,38,51,72,41,44,53,48,49,43,51,48,51,23,54,28,24,30,51,50,32,27,52,43,31,62,28,50,44,91,38,45,59,75,71,61,30,34,34,81,65,57,62,46,61,64,18,43,37,45,29,47,26,47,54,38,42,46,50,46,16,21,48,52,40,45,46,50,20,40,66,25,41,42,38,34,31,56,48,50,22,39,48,47,44,42,40,41,51,24,33,48,29,27,11,53,49,16,32,52,43,67,73,60,57,35,41,41,52,37,40,61,32,55,33,44,38,69,49,28,67,37,30,13,34,59,62,88,88,53,48,60,52,38,47,43,31,46,11,44,20,41,55,37,58,44,40,24,78,47,34,50,44,21,56,62,45,48,74,62,45,39,56,59,89,55,56,68,44,20,44,46,68,85,60,60,39,59,51,30,8,51,75,30,55,45,84,85,38,68,35,42,24,22,30,44,34,68,42,31,58,58,66,55,59,44,51,57,60,16,30,59,43,40,36,37,47,49,68,59,70,43,67,30,24,47,35,50,16,28,48,20,44,58,78,29,61,68,68,44,27,35,37,40,43,27,37,79,42,64,47,75,38,64,46,47,74,74,52,85,56,26,30,34,38,50,40,64,45,44,42,63,33,57,91,38,65,35,76,38,30,77,27,40,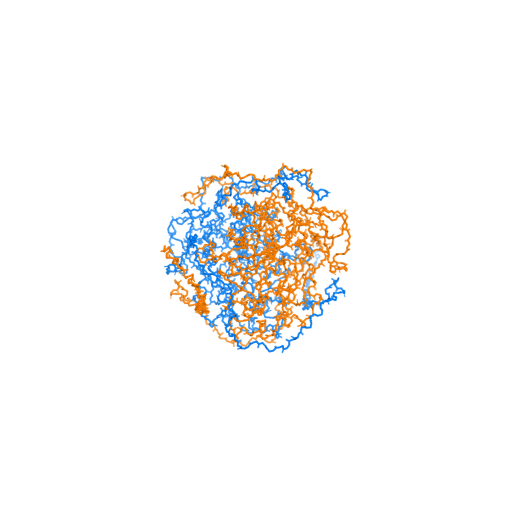36,29,31,13,41,60,80,79,92,53,45,70,73,52,43,59,74,47,56,61,29,34,40,21,40,29,57,44,54,34,71,139,81,81,77,78,80,81,78,81,79,79,78,77,77,74,76,72,71,73,71,69,74,69,74,68,66,54,68,55,78,68,63,83,53,80,38,70,31,42,84,78,43,63,56,82,51,81,59,78,71,70,73,86,53,66,46,43,90,69,85,72,84,64,52,86,62,68,63,47,91,65,65,72,57,92,38,50,81,56,51,52,75,54,47,78,46,75,68,61,74,39,84,63,84,74,78,52,90,58,73,50,55,46,60,39,86,42,64,75,42,82,64,74,61,79,41,60,62,56,88,78,71,64,50,77,58,86,78,39,56,47,80,46,53,12,56,21,82,56,37,56,27,60,41,52,67,69,71,28,46,36,84,58,65,34,41,43,39,35,26,32,45,49,51,47,49,52,49,37,56,49,28,37,52,48,27,48,50,43,44,47,54,63,36,41,46,53,73,63,54,33,46,73,54,59,38,50,73,41,45,53,47,48,44,52,48,53,22,54,28,25,28,52,50,32,27,54,44,32,62,27,49,45,90,39,45,60,76,72,61,28,34,34,80,65,54,61,46,61,63,17,44,36,46,28,49,27,48,53,37,42,45,49,47,16,21,47,51,40,45,46,49,20,41,65,25,41,43,38,33,30,56,48,52,22,39,47,46,42,42,40,41,52,23,34,49,28,26,10,54,48,14,32,52,44,70,74,60,57,34,42,42,54,36,40,62,32,56,32,45,37,69,49,26,66,35,28,14,35,58,62,88,88,53,49,58,51,39,48,42,32,48,12,44,21,41,55,36,58,44,40,24,76,47,34,49,44,21,56,62,44,47,74,62,43,40,57,58,91,56,57,70,44,20,46,45,68,86,60,59,41,59,51,30,8,50,76,30,55,45,84,85,38,69,35,44,24,21,28,46,34,70,43,32,58,56,65,57,58,45,51,54,59,15,30,59,42,40,35,38,47,49,70,60,69,44,66,29,23,46,34,48,17,28,47,21,45,59,77,29,61,67,69,44,26,36,37,39,45,26,36,82,42,65,45,75,38,64,46,47,75,75,53,86,57,26,30,33,37,51,40,66,45,45,42,62,34,56,90,37,67,34,76,40,29,76,28,40,34,31,31,12,41,60,80,78,92,55,44,71,74,52,44,58,73,49,58,62,29,33,40,21,42,28,58,43,55,35,71